Protein 6Q3M (pdb70)

Structure (mmCIF, N/CA/C/O backbone):
data_6Q3M
#
_entry.id   6Q3M
#
_cell.length_a   70.731
_cell.length_b   87.681
_cell.length_c   129.257
_cell.angle_alpha   90.00
_cell.angle_beta   93.57
_cell.angle_gamma   90.00
#
_symmetry.space_group_name_H-M   'P 1 21 1'
#
loop_
_entity.id
_entity.type
_entity.pdbx_description
1 polymer 'Chromodomain-helicase-DNA-binding protein 4'
2 non-polymer 'ZINC ION'
3 non-polymer 'TRIETHYLENE GLYCOL'
4 non-polymer 1,2-ETHANEDIOL
5 non-polymer DI(HYDROXYETHYL)ETHER
6 water water
#
loop_
_atom_site.group_PDB
_atom_site.id
_atom_site.type_symbol
_atom_site.label_atom_id
_atom_site.label_alt_id
_atom_site.label_comp_id
_atom_site.label_asym_id
_atom_site.label_entity_id
_atom_site.label_seq_id
_atom_site.pdbx_PDB_ins_code
_atom_site.Cartn_x
_atom_site.Cartn_y
_atom_site.Cartn_z
_atom_site.occupancy
_atom_site.B_iso_or_equiv
_atom_site.auth_seq_id
_atom_site.auth_comp_id
_atom_site.auth_asym_id
_atom_site.auth_atom_id
_atom_site.pdbx_PDB_model_num
ATOM 1 N N . ASP A 1 5 ? -1.708 22.823 25.174 1.00 125.31 446 ASP A N 1
ATOM 2 C CA . ASP A 1 5 ? -3.162 22.739 25.118 1.00 127.68 446 ASP A CA 1
ATOM 3 C C . ASP A 1 5 ? -3.776 22.891 26.504 1.00 128.51 446 ASP A C 1
ATOM 4 O O . ASP A 1 5 ? -3.961 24.009 26.987 1.00 129.98 446 ASP A O 1
ATOM 9 N N . HIS A 1 6 ? -4.099 21.769 27.146 1.00 94.32 447 HIS A N 1
ATOM 10 C CA . HIS A 1 6 ? -4.675 21.791 28.486 1.00 91.53 447 HIS A CA 1
ATOM 11 C C . HIS A 1 6 ? -3.719 21.168 29.492 1.00 90.72 447 HIS A C 1
ATOM 12 O O . HIS A 1 6 ? -3.495 19.953 29.499 1.00 92.04 447 HIS A O 1
ATOM 25 N N . HIS A 1 7 ? -3.158 22.032 30.325 1.00 59.59 448 HIS A N 1
ATOM 26 C CA . HIS A 1 7 ? -2.441 21.686 31.534 1.00 58.25 448 HIS A CA 1
ATOM 27 C C . HIS A 1 7 ? -2.991 22.555 32.648 1.00 58.47 448 HIS A C 1
ATOM 28 O O . HIS A 1 7 ? -3.529 23.636 32.397 1.00 59.61 448 HIS A O 1
ATOM 42 N N . MET A 1 8 ? -2.866 22.076 33.878 1.00 56.07 449 MET A N 1
ATOM 43 C CA . MET A 1 8 ? -3.083 22.948 35.017 1.00 56.20 449 MET A CA 1
ATOM 44 C C . MET A 1 8 ? -2.335 24.250 34.781 1.00 56.82 449 MET A C 1
ATOM 45 O O . MET A 1 8 ? -1.161 24.246 34.405 1.00 56.44 449 MET A O 1
ATOM 59 N N . GLU A 1 9 ? -3.026 25.366 34.973 1.00 61.84 450 GLU A N 1
ATOM 60 C CA . GLU A 1 9 ? -2.419 26.682 34.844 1.00 62.56 450 GLU A CA 1
ATOM 61 C C . GLU A 1 9 ? -1.979 27.210 36.199 1.00 62.16 450 GLU A C 1
ATOM 62 O O . GLU A 1 9 ? -2.010 28.421 36.445 1.00 63.02 450 GLU A O 1
ATOM 74 N N . PHE A 1 10 ? -1.565 26.306 37.086 1.00 55.15 451 PHE A N 1
ATOM 75 C CA . PHE A 1 10 ? -1.498 26.586 38.513 1.00 54.81 451 PHE A CA 1
ATOM 76 C C . PHE A 1 10 ? -0.818 25.376 39.140 1.00 53.36 451 PHE A C 1
ATOM 77 O O . PHE A 1 10 ? -1.004 24.252 38.667 1.00 52.77 451 PHE A O 1
ATOM 94 N N . CYS A 1 11 ? 0.020 25.605 40.145 1.00 52.69 452 CYS A N 1
ATOM 95 C CA . CYS A 1 11 ? 0.929 24.561 40.604 1.00 51.37 452 CYS A CA 1
ATOM 96 C C . CYS A 1 11 ? 0.191 23.510 41.422 1.00 50.67 452 CYS A C 1
ATOM 97 O O . CYS A 1 11 ? -0.619 23.840 42.291 1.00 51.04 452 CYS A O 1
ATOM 104 N N . ARG A 1 12 ? 0.482 22.236 41.145 1.00 60.15 453 ARG A N 1
ATOM 105 C CA . ARG A 1 12 ? -0.169 21.141 41.855 1.00 60.75 453 ARG A CA 1
ATOM 106 C C . ARG A 1 12 ? 0.267 21.046 43.315 1.00 59.72 453 ARG A C 1
ATOM 107 O O . ARG A 1 12 ? -0.360 20.313 44.086 1.00 60.80 453 ARG A O 1
ATOM 128 N N . VAL A 1 13 ? 1.306 21.772 43.713 1.00 48.36 454 VAL A N 1
ATOM 129 C CA . VAL A 1 13 ? 1.802 21.756 45.086 1.00 47.89 454 VAL A CA 1
ATOM 130 C C . VAL A 1 13 ? 1.245 22.918 45.900 1.00 48.86 454 VAL A C 1
ATOM 131 O O . VAL A 1 13 ? 0.667 22.712 46.967 1.00 52.29 454 VAL A O 1
ATOM 144 N N . CYS A 1 14 ? 1.406 24.152 45.412 1.00 52.12 455 CYS A N 1
ATOM 145 C CA . CYS A 1 14 ? 1.031 25.345 46.163 1.00 55.35 455 CYS A CA 1
ATOM 146 C C . CYS A 1 14 ? -0.203 26.046 45.614 1.00 58.42 455 CYS A C 1
ATOM 147 O O . CYS A 1 14 ? -0.718 26.960 46.270 1.00 59.61 455 CYS A O 1
ATOM 154 N N . LYS A 1 15 ? -0.686 25.650 44.438 1.00 60.55 456 LYS A N 1
ATOM 155 C CA . LYS A 1 15 ? -1.907 26.175 43.834 1.00 60.09 456 LYS A CA 1
ATOM 156 C C . LYS A 1 15 ? -1.778 27.634 43.404 1.00 59.15 456 LYS A C 1
ATOM 157 O O . LYS A 1 15 ? -2.788 28.342 43.310 1.00 63.27 456 LYS A O 1
ATOM 176 N N . ASP A 1 16 ? -0.563 28.108 43.145 1.00 61.45 457 ASP A N 1
ATOM 177 C CA . ASP A 1 16 ? -0.347 29.411 42.535 1.00 62.23 457 ASP A CA 1
ATOM 178 C C . ASP A 1 16 ? 0.104 29.230 41.090 1.00 62.95 457 ASP A C 1
ATOM 179 O O . ASP A 1 16 ? 0.528 28.148 40.675 1.00 64.08 457 ASP A O 1
ATOM 188 N N . GLY A 1 17 ? 0.014 30.316 40.329 1.00 56.49 458 GLY A N 1
ATOM 189 C CA . GLY A 1 17 ? 0.313 30.306 38.917 1.00 56.75 458 GLY A CA 1
ATOM 190 C C . GLY A 1 17 ? 1.690 30.859 38.609 1.00 57.33 458 GLY A C 1
ATOM 191 O O . GLY A 1 17 ? 2.559 30.972 39.480 1.00 56.45 458 GLY A O 1
ATOM 195 N N . GLY A 1 18 ? 1.888 31.206 37.341 1.00 76.11 459 GLY A N 1
ATOM 196 C CA . GLY A 1 18 ? 3.137 31.782 36.892 1.00 76.06 459 GLY A CA 1
ATOM 197 C C . GLY A 1 18 ? 3.941 30.832 36.030 1.00 78.06 459 GLY A C 1
ATOM 198 O O . GLY A 1 18 ? 3.378 30.067 35.240 1.00 78.49 459 GLY A O 1
ATOM 202 N N . GLU A 1 19 ? 5.264 30.876 36.173 1.00 84.28 460 GLU A N 1
ATOM 203 C CA . GLU A 1 19 ? 6.152 30.035 35.379 1.00 78.91 460 GLU A CA 1
ATOM 204 C C . GLU A 1 19 ? 6.005 2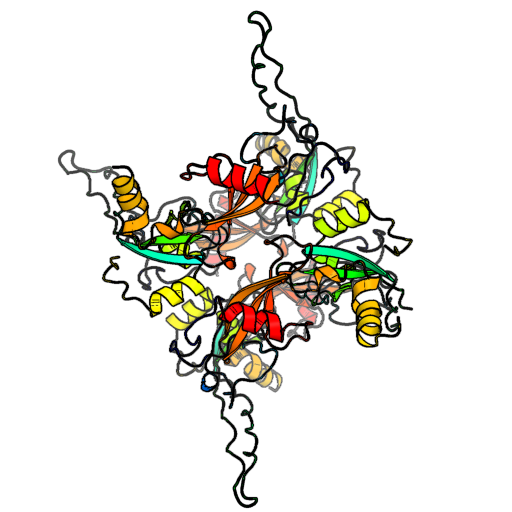8.592 35.843 1.00 78.01 460 GLU A C 1
ATOM 205 O O . GLU A 1 19 ? 6.411 28.249 36.958 1.00 78.85 460 GLU A O 1
ATOM 217 N N . LEU A 1 20 ? 5.432 27.744 34.991 1.00 54.20 461 LEU A N 1
ATOM 218 C CA . LEU A 1 20 ? 5.101 26.375 35.355 1.00 53.08 461 LEU A CA 1
ATOM 219 C C . LEU A 1 20 ? 5.816 25.380 34.453 1.00 52.50 461 LEU A C 1
ATOM 220 O O . LEU A 1 20 ? 5.906 25.575 33.237 1.00 53.19 461 LEU A O 1
ATOM 236 N N . LEU A 1 21 ? 6.318 24.313 35.067 1.00 51.28 462 LEU A N 1
ATOM 237 C CA . LEU A 1 21 ? 6.878 23.177 34.346 1.00 50.62 462 LEU A CA 1
ATOM 238 C C . LEU A 1 21 ? 5.775 22.148 34.127 1.00 50.35 462 LEU A C 1
ATOM 239 O O . LEU A 1 21 ? 5.170 21.663 35.090 1.00 49.76 462 LEU A O 1
ATOM 255 N N . CYS A 1 22 ? 5.516 21.820 32.865 1.00 51.13 463 CYS A N 1
ATOM 256 C CA . CYS A 1 22 ? 4.353 21.035 32.476 1.00 51.23 463 CYS A CA 1
ATOM 257 C C . CYS A 1 22 ? 4.780 19.641 32.045 1.00 50.43 463 CYS A C 1
ATOM 258 O O . CYS A 1 22 ? 5.719 19.487 31.258 1.00 50.45 463 CYS A O 1
ATOM 266 N N . CYS A 1 23 ? 4.079 18.634 32.557 1.00 51.98 464 CYS A N 1
ATOM 267 C CA . CYS A 1 23 ? 4.432 17.253 32.281 1.00 51.30 464 CYS A CA 1
ATOM 268 C C . CYS A 1 23 ? 4.158 16.913 30.823 1.00 51.80 464 CYS A C 1
ATOM 269 O O . CYS A 1 23 ? 3.282 17.496 30.179 1.00 53.30 464 CYS A O 1
ATOM 276 N N . ASP A 1 24 ? 4.922 15.960 30.300 1.00 55.22 465 ASP A N 1
ATOM 277 C CA . ASP A 1 24 ? 4.752 15.510 28.925 1.00 58.16 465 ASP A CA 1
ATOM 278 C C . ASP A 1 24 ? 3.759 14.364 28.784 1.00 55.81 465 ASP A C 1
ATOM 279 O O . ASP A 1 24 ? 3.415 14.007 27.653 1.00 56.69 465 ASP A O 1
ATOM 288 N N . THR A 1 25 ? 3.293 13.777 29.893 1.00 60.00 466 THR A N 1
ATOM 289 C CA . THR A 1 25 ? 2.365 12.653 29.825 1.00 60.11 466 THR A CA 1
ATOM 290 C C . THR A 1 25 ? 1.197 12.771 30.798 1.00 54.29 466 THR A C 1
ATOM 291 O O . THR A 1 25 ? 0.505 11.772 31.029 1.00 57.38 466 THR A O 1
ATOM 302 N N . CYS A 1 26 ? 0.947 13.943 31.371 1.00 46.75 467 CYS A N 1
ATOM 303 C CA . CYS A 1 26 ? -0.295 14.175 32.099 1.00 48.51 467 CYS A CA 1
ATOM 304 C C . CYS A 1 26 ? -0.504 15.678 32.230 1.00 46.57 467 CYS A C 1
ATOM 305 O O . CYS A 1 26 ? 0.404 16.469 31.940 1.00 50.90 467 CYS A O 1
ATOM 312 N N . PRO A 1 27 ? -1.698 16.108 32.657 1.00 42.10 468 PRO A N 1
ATOM 313 C CA . PRO A 1 27 ? -1.989 17.548 32.761 1.00 41.94 468 PRO A CA 1
ATOM 314 C C . PRO A 1 27 ? -1.265 18.275 33.886 1.00 41.03 468 PRO A C 1
ATOM 315 O O . PRO A 1 27 ? -1.451 19.488 34.025 1.00 41.00 468 PRO A O 1
ATOM 326 N N . SER A 1 28 ? -0.447 17.601 34.687 1.00 53.71 469 SER A N 1
ATOM 327 C CA . SER A 1 28 ? 0.080 18.213 35.899 1.00 50.10 469 SER A CA 1
ATOM 328 C C . SER A 1 28 ? 1.067 19.330 35.577 1.00 57.16 469 SER A C 1
ATOM 329 O O . SER A 1 28 ? 1.763 19.308 34.557 1.00 59.21 469 SER A O 1
ATOM 337 N N . SER A 1 29 ? 1.116 20.315 36.474 1.00 47.44 470 SER A N 1
ATOM 338 C CA . SER A 1 29 ? 2.025 21.444 36.364 1.00 46.63 470 SER A CA 1
ATOM 339 C C . SER A 1 29 ? 2.609 21.725 37.740 1.00 49.20 470 SER A C 1
ATOM 340 O O . SER A 1 29 ? 1.946 21.524 38.762 1.00 45.79 470 SER A O 1
ATOM 348 N N . TYR A 1 30 ? 3.860 22.191 37.755 1.00 47.86 471 TYR A N 1
ATOM 349 C CA . TYR A 1 30 ? 4.603 22.412 38.987 1.00 41.40 471 TYR A CA 1
ATOM 350 C C . TYR A 1 30 ? 5.478 23.649 38.847 1.00 42.18 471 TYR A C 1
ATOM 351 O O . TYR A 1 30 ? 5.908 23.996 37.744 1.00 45.80 471 TYR A O 1
ATOM 369 N N . HIS A 1 31 ? 5.760 24.299 39.977 1.00 42.99 472 HIS A N 1
ATOM 370 C CA . HIS A 1 31 ? 6.880 25.226 40.045 1.00 45.58 472 HIS A CA 1
ATOM 371 C C . HIS A 1 31 ? 8.162 24.423 40.217 1.00 46.16 472 HIS A C 1
ATOM 372 O O . HIS A 1 31 ? 8.174 23.394 40.900 1.00 43.94 472 HIS A O 1
ATOM 386 N N . ILE A 1 32 ? 9.245 24.894 39.596 1.00 44.46 473 ILE A N 1
ATOM 387 C CA . ILE A 1 32 ? 10.525 24.219 39.776 1.00 44.90 473 ILE A CA 1
ATOM 388 C C . ILE A 1 32 ? 10.938 24.243 41.241 1.00 44.09 473 ILE A C 1
ATOM 389 O O . ILE A 1 32 ? 11.559 23.292 41.729 1.00 43.77 473 ILE A O 1
ATOM 405 N N . HIS A 1 33 ? 10.591 25.306 41.972 1.00 56.28 474 HIS A N 1
ATOM 406 C CA . HIS A 1 33 ? 10.927 25.370 43.390 1.00 56.14 474 HIS A CA 1
ATOM 407 C C . HIS A 1 33 ? 9.981 24.568 44.281 1.00 54.46 474 HIS A C 1
ATOM 408 O O . HIS A 1 33 ? 10.280 24.403 45.467 1.00 57.37 474 HIS A O 1
ATOM 422 N N . CYS A 1 34 ? 8.866 24.055 43.756 1.00 48.20 475 CYS A N 1
ATOM 423 C CA . CYS A 1 34 ? 7.956 23.234 44.550 1.00 43.44 475 CYS A CA 1
ATOM 424 C C . CYS A 1 34 ? 8.199 21.738 44.400 1.00 46.32 475 CYS A C 1
ATOM 425 O O . CYS A 1 34 ? 7.613 20.952 45.155 1.00 44.68 475 CYS A O 1
ATOM 432 N N . LEU A 1 35 ? 9.030 21.326 43.448 1.00 42.66 476 LEU A N 1
ATOM 433 C CA . LEU A 1 35 ? 9.385 19.923 43.331 1.00 41.23 476 LEU A CA 1
ATOM 434 C C . LEU A 1 35 ? 10.245 19.504 44.520 1.00 39.64 476 LEU A C 1
ATOM 435 O O . LEU A 1 35 ? 10.802 20.337 45.240 1.00 39.25 476 LEU A O 1
ATOM 451 N N . ASN A 1 36 ? 10.339 18.193 44.733 1.00 37.76 477 ASN A N 1
ATOM 452 C CA . ASN A 1 36 ? 11.122 17.634 45.835 1.00 37.54 477 ASN A CA 1
ATOM 453 C C . ASN A 1 36 ? 12.073 16.583 45.275 1.00 38.30 477 ASN A C 1
ATOM 454 O O . ASN A 1 36 ? 11.659 15.435 45.032 1.00 40.25 477 ASN A O 1
ATOM 465 N N . PRO A 1 37 ? 13.357 16.920 45.073 1.00 39.32 478 PRO A N 1
ATOM 466 C CA . PRO A 1 37 ? 13.987 18.213 45.371 1.00 39.87 478 PRO A CA 1
ATOM 467 C C . PRO A 1 37 ? 13.702 19.296 44.325 1.00 40.56 478 PRO A C 1
ATOM 468 O O . PRO A 1 37 ? 13.363 18.975 43.185 1.00 40.97 478 PRO A O 1
ATOM 479 N N . PRO A 1 38 ? 13.846 20.564 44.713 1.00 44.35 479 PRO A N 1
ATOM 480 C CA . PRO A 1 38 ? 13.643 21.657 43.755 1.00 45.08 479 PRO A CA 1
ATOM 481 C C . PRO A 1 38 ? 14.576 21.543 42.557 1.00 46.51 479 PRO A C 1
ATOM 482 O O . PRO A 1 38 ? 15.634 20.912 42.614 1.00 46.17 479 PRO A O 1
ATOM 493 N N . LEU A 1 39 ? 14.161 22.174 41.443 1.00 43.94 480 LEU A N 1
ATOM 494 C CA . LEU A 1 39 ? 15.029 22.285 40.281 1.00 45.75 480 LEU A CA 1
ATOM 495 C C . LEU A 1 39 ? 15.491 23.727 40.090 1.00 46.95 480 LEU A C 1
ATOM 496 O O . LEU A 1 39 ? 14.712 24.661 40.305 1.00 46.46 480 LEU A O 1
ATOM 512 N N . PRO A 1 40 ? 16.748 23.938 39.680 1.00 55.20 481 PRO A N 1
ATOM 513 C CA . PRO A 1 40 ? 17.245 25.311 39.503 1.00 55.23 481 PRO A CA 1
ATOM 514 C C . PRO A 1 40 ? 16.736 25.994 38.249 1.00 57.52 481 PRO A C 1
ATOM 515 O O . PRO A 1 40 ? 16.809 27.227 38.163 1.00 56.73 481 PRO A O 1
ATOM 526 N N . GLU A 1 41 ? 16.221 25.239 37.286 1.00 71.24 482 GLU A N 1
ATOM 527 C CA . GLU A 1 41 ? 15.790 25.784 36.008 1.00 70.07 482 GLU A CA 1
ATOM 528 C C . GLU A 1 41 ? 14.917 24.744 35.326 1.00 67.98 482 GLU A C 1
ATOM 529 O O . GLU A 1 41 ? 15.000 23.548 35.621 1.00 63.37 482 GLU A O 1
ATOM 541 N N . ILE A 1 42 ? 14.061 25.215 34.428 1.00 71.07 483 ILE A N 1
ATOM 542 C CA . ILE A 1 42 ? 13.231 24.310 33.643 1.00 73.24 483 ILE A CA 1
ATOM 543 C C . ILE A 1 42 ? 14.160 23.446 32.801 1.00 73.12 483 ILE A C 1
ATOM 544 O O . ILE A 1 42 ? 14.958 23.981 32.017 1.00 72.67 483 ILE A O 1
ATOM 560 N N . PRO A 1 43 ? 14.107 22.119 32.931 1.00 69.13 484 PRO A N 1
ATOM 561 C CA . PRO A 1 43 ? 14.957 21.277 32.085 1.00 66.91 484 PRO A CA 1
ATOM 562 C C . PRO A 1 43 ? 14.521 21.372 30.635 1.00 75.86 484 PRO A C 1
ATOM 563 O O . PRO A 1 43 ? 13.534 22.045 30.323 1.00 78.18 484 PRO A O 1
ATOM 574 N N . ASN A 1 44 ? 15.245 20.710 29.744 1.00 97.58 485 ASN A N 1
ATOM 575 C CA . ASN A 1 44 ? 14.917 20.720 28.330 1.00 97.05 485 ASN A CA 1
ATOM 576 C C . ASN A 1 44 ? 14.687 19.294 27.851 1.00 100.83 485 ASN A C 1
ATOM 577 O O . ASN A 1 44 ? 15.179 18.329 28.442 1.00 102.49 485 ASN A O 1
ATOM 588 N N . GLY A 1 45 ? 13.915 19.173 26.775 1.00 80.72 486 GLY A N 1
ATOM 589 C CA . GLY A 1 45 ? 13.496 17.872 26.299 1.00 78.98 486 GLY A CA 1
ATOM 590 C C . GLY A 1 45 ? 12.325 17.328 27.094 1.00 76.01 486 GLY A C 1
ATOM 591 O O . GLY A 1 45 ? 11.409 18.071 27.464 1.00 69.83 486 GLY A O 1
ATOM 595 N N . GLU A 1 46 ? 12.349 16.027 27.369 1.00 81.37 487 GLU A N 1
ATOM 596 C CA . GLU A 1 46 ? 11.255 15.380 28.076 1.00 75.88 487 GLU A CA 1
ATOM 597 C C . GLU A 1 46 ? 11.381 15.602 29.577 1.00 70.67 487 GLU A C 1
ATOM 598 O O . GLU A 1 46 ? 12.476 15.534 30.139 1.00 69.10 487 GLU A O 1
ATOM 610 N N . TRP A 1 47 ? 10.248 15.869 30.223 1.00 55.54 488 TRP A N 1
ATOM 611 C CA . TRP A 1 47 ? 10.167 15.893 31.677 1.00 53.03 488 TRP A CA 1
ATOM 612 C C . TRP A 1 47 ? 8.929 15.124 32.109 1.00 51.62 488 TRP A C 1
ATOM 613 O O . TRP A 1 47 ? 7.839 15.333 31.564 1.00 49.25 488 TRP A O 1
ATOM 634 N N . LEU A 1 48 ? 9.099 14.242 33.088 1.00 59.69 489 LEU A N 1
ATOM 635 C CA . LEU A 1 48 ? 8.011 13.445 33.634 1.00 55.96 489 LEU A CA 1
ATOM 636 C C . LEU A 1 48 ? 7.808 13.848 35.087 1.00 49.73 489 LEU A C 1
ATOM 637 O O . LEU A 1 48 ? 8.770 13.888 35.861 1.00 50.26 489 LEU A O 1
ATOM 653 N N . CYS A 1 49 ? 6.571 14.161 35.458 1.00 42.68 490 CYS A N 1
ATOM 654 C CA . CYS A 1 49 ? 6.315 14.714 36.779 1.00 41.15 490 CYS A CA 1
ATOM 655 C C . CYS A 1 49 ? 6.383 13.609 37.827 1.00 40.26 490 CYS A C 1
ATOM 656 O O . CYS A 1 49 ? 6.361 12.420 37.503 1.00 40.68 490 CYS A O 1
ATOM 663 N N . PRO A 1 50 ? 6.467 13.976 39.110 1.00 40.30 491 PRO A N 1
ATOM 664 C CA . PRO A 1 50 ? 6.566 12.950 40.165 1.00 40.42 491 PRO A CA 1
ATOM 665 C C . PRO A 1 50 ? 5.433 11.947 40.147 1.00 40.51 491 PRO A C 1
ATOM 666 O O . PRO A 1 50 ? 5.599 10.833 40.655 1.00 45.22 491 PRO A O 1
ATOM 677 N N . ARG A 1 51 ? 4.287 12.302 39.574 1.00 51.49 492 ARG A N 1
ATOM 678 C CA . ARG A 1 51 ? 3.147 11.397 39.554 1.00 47.97 492 ARG A CA 1
ATOM 679 C C . ARG A 1 51 ? 3.283 10.345 38.465 1.00 46.68 492 ARG A C 1
ATOM 680 O O . ARG A 1 51 ? 2.893 9.189 38.664 1.00 46.31 492 ARG A O 1
ATOM 701 N N . CYS A 1 52 ? 3.837 10.722 37.311 1.00 43.71 493 CYS A N 1
ATOM 702 C CA . CYS A 1 52 ? 4.027 9.763 36.230 1.00 42.80 493 CYS A CA 1
ATOM 703 C C . CYS A 1 52 ? 5.196 8.823 36.510 1.00 46.15 493 CYS A C 1
ATOM 704 O O . CYS A 1 52 ? 5.211 7.694 36.008 1.00 51.17 493 CYS A O 1
ATOM 711 N N . THR A 1 53 ? 6.174 9.259 37.303 1.00 47.49 494 THR A N 1
ATOM 712 C CA . THR A 1 53 ? 7.288 8.410 37.706 1.00 49.20 494 THR A CA 1
ATOM 713 C C . THR A 1 53 ? 7.031 7.681 39.022 1.00 48.54 494 THR A C 1
ATOM 714 O O . THR A 1 53 ? 7.943 7.031 39.542 1.00 54.43 494 THR A O 1
ATOM 725 N N . CYS A 1 54 ? 5.827 7.769 39.567 1.00 47.71 495 CYS A N 1
ATOM 726 C CA . CYS A 1 54 ? 5.553 7.186 40.877 1.00 46.00 495 CYS A CA 1
ATOM 727 C C . CYS A 1 54 ? 5.526 5.664 40.781 1.00 45.73 495 CYS A C 1
ATOM 728 O O . CYS A 1 54 ? 4.814 5.114 39.931 1.00 49.79 495 CYS A O 1
ATOM 736 N N . PRO A 1 55 ? 6.280 4.951 41.618 1.00 52.10 496 PRO A N 1
ATOM 737 C CA . PRO A 1 55 ? 6.206 3.485 41.603 1.00 48.43 496 PRO A CA 1
ATOM 738 C C . PRO A 1 55 ? 4.810 2.988 41.949 1.00 46.17 496 PRO A C 1
ATOM 739 O O . PRO A 1 55 ? 4.040 3.652 42.645 1.00 43.18 496 PRO A O 1
ATOM 744 N N . ALA A 1 56 ? 4.499 1.789 41.466 1.00 48.02 497 ALA A N 1
ATOM 745 C CA . ALA A 1 56 ? 3.203 1.166 41.685 1.00 48.71 497 ALA A CA 1
ATOM 746 C C . ALA A 1 56 ? 3.180 0.403 43.006 1.00 50.80 497 ALA A C 1
ATOM 747 O O . ALA A 1 56 ? 4.189 -0.157 43.445 1.00 50.33 497 ALA A O 1
ATOM 754 N N . LEU A 1 57 ? 2.005 0.389 43.633 1.00 52.82 498 LEU A N 1
ATOM 755 C CA . LEU A 1 57 ? 1.793 -0.407 44.832 1.00 50.43 498 LEU A CA 1
ATOM 756 C C . LEU A 1 57 ? 1.911 -1.889 44.495 1.00 54.54 498 LEU A C 1
ATOM 757 O O . LEU A 1 57 ? 1.619 -2.314 43.375 1.00 61.82 498 LEU A O 1
ATOM 773 N N . LYS A 1 58 ? 2.334 -2.687 45.475 1.00 54.71 499 LYS A N 1
ATOM 774 C CA . LYS A 1 58 ? 2.423 -4.123 45.235 1.00 53.96 499 LYS A CA 1
ATOM 775 C C . LYS A 1 58 ? 1.090 -4.829 45.427 1.00 55.69 499 LYS A C 1
ATOM 776 O O . LYS A 1 58 ? 1.011 -6.042 45.200 1.00 62.61 499 LYS A O 1
ATOM 795 N N . GLY A 1 59 ? 0.054 -4.113 45.842 1.00 41.42 500 GLY A N 1
ATOM 796 C CA . GLY A 1 59 ? -1.258 -4.712 45.962 1.00 41.93 500 GLY A CA 1
ATOM 797 C C . GLY A 1 59 ? -2.271 -3.682 46.402 1.00 40.92 500 GLY A C 1
ATOM 798 O O . GLY A 1 59 ? -1.999 -2.481 46.410 1.00 39.89 500 GLY A O 1
ATOM 802 N N . LYS A 1 60 ? -3.459 -4.166 46.747 1.00 46.34 501 LYS A N 1
ATOM 803 C CA . LYS A 1 60 ? -4.494 -3.295 47.285 1.00 45.61 501 LYS A CA 1
ATOM 804 C C . LYS A 1 60 ? -4.255 -3.053 48.769 1.00 43.62 501 LYS A C 1
ATOM 805 O O . LYS A 1 60 ? -3.962 -3.982 49.526 1.00 48.37 501 LYS A O 1
ATOM 824 N N . VAL A 1 61 ? -4.373 -1.797 49.176 1.00 41.84 502 VAL A N 1
ATOM 825 C CA . VAL A 1 61 ? -4.162 -1.417 50.566 1.00 44.96 502 VAL A CA 1
ATOM 826 C C . VAL A 1 61 ? -5.435 -1.704 51.351 1.00 46.20 502 VAL A C 1
ATOM 827 O O . VAL A 1 61 ? -6.532 -1.282 50.966 1.00 48.37 502 VAL A O 1
ATOM 840 N N . GLN A 1 62 ? -5.288 -2.422 52.460 1.00 42.26 503 GLN A N 1
ATOM 841 C CA . GLN A 1 62 ? -6.393 -2.719 53.362 1.00 41.48 503 GLN A CA 1
ATOM 842 C C . GLN A 1 62 ? -6.479 -1.744 54.527 1.00 41.47 503 GLN A C 1
ATOM 843 O O . GLN A 1 62 ? -7.574 -1.289 54.871 1.00 40.98 503 GLN A O 1
ATOM 857 N N . LYS A 1 63 ? -5.345 -1.402 55.134 1.00 46.88 504 LYS A N 1
ATOM 858 C CA . LYS A 1 63 ? -5.339 -0.586 56.336 1.00 46.61 504 LYS A CA 1
ATOM 859 C C . LYS A 1 63 ? -4.017 0.156 56.447 1.00 44.91 504 LYS A C 1
ATOM 860 O O . LYS A 1 63 ? -2.948 -0.415 56.213 1.00 39.91 504 LYS A O 1
ATOM 879 N N . ILE A 1 64 ? -4.105 1.428 56.815 1.00 38.39 505 ILE A N 1
ATOM 880 C CA . ILE A 1 64 ? -2.934 2.229 57.153 1.00 36.73 505 ILE A CA 1
ATOM 881 C C . ILE A 1 64 ? -2.683 2.060 58.648 1.00 37.22 505 ILE A C 1
ATOM 882 O O . ILE A 1 64 ? -3.537 2.401 59.474 1.00 41.95 505 ILE A O 1
ATOM 898 N N . LEU A 1 65 ? -1.511 1.540 59.002 1.00 30.26 506 LEU A N 1
ATOM 899 C CA . LEU A 1 65 ? -1.216 1.199 60.389 1.00 30.17 506 LEU A CA 1
ATOM 900 C C . LEU A 1 65 ? -0.608 2.373 61.144 1.00 32.36 506 LEU A C 1
ATOM 901 O O . LEU A 1 65 ? -1.099 2.756 62.209 1.00 34.09 506 LEU A O 1
ATOM 917 N N . ILE A 1 66 ? 0.470 2.936 60.609 1.00 43.57 507 ILE A N 1
ATOM 918 C CA . ILE A 1 66 ? 1.238 3.984 61.266 1.00 39.73 507 ILE A CA 1
ATOM 919 C C . ILE A 1 66 ? 1.894 4.799 60.161 1.00 40.75 507 ILE A C 1
ATOM 920 O O . ILE A 1 66 ? 1.886 4.410 58.993 1.00 38.08 507 ILE A O 1
ATOM 936 N N . TRP A 1 67 ? 2.467 5.941 60.521 1.00 38.13 508 TRP A N 1
ATOM 937 C CA . TRP A 1 67 ? 3.236 6.714 59.561 1.00 35.56 508 TRP A CA 1
ATOM 938 C C . TRP A 1 67 ? 4.419 7.344 60.272 1.00 36.45 508 TRP A C 1
ATOM 939 O O . TRP A 1 67 ? 4.423 7.499 61.495 1.00 37.98 508 TRP A O 1
ATOM 960 N N . LYS A 1 68 ? 5.440 7.676 59.488 1.00 35.57 509 LYS A N 1
ATOM 961 C CA . LYS A 1 68 ? 6.591 8.407 59.994 1.00 33.66 509 LYS A CA 1
ATOM 962 C C . LYS A 1 68 ? 7.110 9.320 58.898 1.00 32.56 509 LYS A C 1
ATOM 963 O O . LYS A 1 68 ? 6.804 9.141 57.718 1.00 32.54 509 LYS A O 1
ATOM 982 N N . TRP A 1 69 ? 7.888 10.313 59.304 1.00 31.21 510 TRP A N 1
ATOM 983 C CA . TRP A 1 69 ? 8.591 11.157 58.352 1.00 31.67 510 TRP A CA 1
ATOM 984 C C . TRP A 1 69 ? 9.785 10.403 57.793 1.00 31.32 510 TRP A C 1
ATOM 985 O O . TRP A 1 69 ? 10.611 9.888 58.551 1.00 31.09 510 TRP A O 1
ATOM 1006 N N . GLY A 1 70 ? 9.876 10.344 56.466 1.00 43.35 511 GLY A N 1
ATOM 1007 C CA . GLY A 1 70 ? 11.028 9.773 55.809 1.00 37.15 511 GLY A CA 1
ATOM 1008 C C . GLY A 1 70 ? 12.138 10.792 55.630 1.00 39.49 511 GLY A C 1
ATOM 1009 O O . GLY A 1 70 ? 12.010 11.966 55.967 1.00 48.62 511 GLY A O 1
ATOM 1013 N N . GLN A 1 71 ? 13.247 10.321 55.084 1.00 33.96 512 GLN A N 1
ATOM 1014 C CA . GLN A 1 71 ? 14.409 11.174 54.884 1.00 36.78 512 GLN A CA 1
ATOM 1015 C C . GLN A 1 71 ? 14.226 12.038 53.637 1.00 40.92 512 GLN A C 1
ATOM 1016 O O . GLN A 1 71 ? 13.651 11.582 52.645 1.00 37.39 512 GLN A O 1
ATOM 1030 N N . PRO A 1 72 ? 14.708 13.286 53.653 1.00 40.78 513 PRO A N 1
ATOM 1031 C CA . PRO A 1 72 ? 14.648 14.091 52.434 1.00 38.75 513 PRO A CA 1
ATOM 1032 C C . PRO A 1 72 ? 15.550 13.538 51.381 1.00 43.68 513 PRO A C 1
ATOM 1033 O O . PRO A 1 72 ? 16.599 12.914 51.676 1.00 48.16 513 PRO A O 1
ATOM 1044 N N . PRO A 1 73 ? 15.231 13.714 50.095 1.00 41.12 514 PRO A N 1
ATOM 1045 C CA . PRO A 1 73 ? 16.082 13.202 49.024 1.00 40.58 514 PRO A CA 1
ATOM 1046 C C . PRO A 1 73 ? 17.385 13.981 48.934 1.00 40.61 514 PRO A C 1
ATOM 1047 O O . PRO A 1 73 ? 17.579 15.016 49.576 1.00 44.20 514 PRO A O 1
ATOM 1058 N N . SER A 1 74 ? 18.291 13.462 48.115 1.00 42.80 515 SER A N 1
ATOM 1059 C CA . SER A 1 74 ? 19.542 14.165 47.876 1.00 45.97 515 SER A CA 1
ATOM 1060 C C . SER A 1 74 ? 19.249 15.523 47.241 1.00 46.67 515 SER A C 1
ATOM 1061 O O . SER A 1 74 ? 18.387 15.623 46.357 1.00 45.08 515 SER A O 1
ATOM 1069 N N . PRO A 1 75 ? 19.934 16.587 47.657 1.00 48.55 516 PRO A N 1
ATOM 1070 C CA . PRO A 1 75 ? 19.662 17.898 47.063 1.00 47.29 516 PRO A CA 1
ATOM 1071 C C . PRO A 1 75 ? 19.964 17.901 45.572 1.00 49.00 516 PRO A C 1
ATOM 1072 O O . PRO A 1 75 ? 20.725 17.078 45.058 1.00 51.61 516 PRO A O 1
ATOM 1083 N N . THR A 1 76 ? 19.359 18.857 44.876 1.00 43.09 517 THR A N 1
ATOM 1084 C CA . THR A 1 76 ? 19.631 19.050 43.460 1.00 48.06 517 THR A CA 1
ATOM 1085 C C . THR A 1 76 ? 20.855 19.944 43.301 1.00 46.47 517 THR A C 1
ATOM 1086 O O . THR A 1 76 ? 20.830 21.094 43.764 1.00 50.62 517 THR A O 1
ATOM 1097 N N . PRO A 1 77 ? 21.936 19.477 42.679 1.00 49.66 518 PRO A N 1
ATOM 1098 C CA . PRO A 1 77 ? 23.110 20.341 42.519 1.00 55.66 518 PRO A CA 1
ATOM 1099 C C . PRO A 1 77 ? 22.878 21.416 41.469 1.00 52.47 518 PRO A C 1
ATOM 1100 O O . PRO A 1 77 ? 22.167 21.214 40.482 1.00 48.43 518 PRO A O 1
ATOM 1111 N N . VAL A 1 78 ? 23.497 22.567 41.696 1.00 47.99 519 VAL A N 1
ATOM 1112 C CA . VAL A 1 78 ? 23.344 23.748 40.851 1.00 49.97 519 VAL A CA 1
ATOM 1113 C C . VAL A 1 78 ? 24.663 23.982 40.121 1.00 52.33 519 VAL A C 1
ATOM 1114 O O . VAL A 1 78 ? 25.698 24.172 40.774 1.00 52.96 519 VAL A O 1
ATOM 1127 N N . PRO A 1 79 ? 24.683 23.975 38.786 1.00 62.24 520 PRO A N 1
ATOM 1128 C CA . PRO A 1 79 ? 25.921 24.302 38.073 1.00 59.66 520 PRO A CA 1
ATOM 1129 C C . PRO A 1 79 ? 26.472 25.658 38.485 1.00 65.20 520 PRO A C 1
ATOM 1130 O O . PRO A 1 79 ? 25.726 26.591 38.791 1.00 63.99 520 PRO A O 1
ATOM 1141 N N . ARG A 1 80 ? 27.796 25.756 38.493 1.00 62.14 521 ARG A N 1
ATOM 1142 C CA . ARG A 1 80 ? 28.440 27.047 38.665 1.00 60.99 521 ARG A CA 1
ATOM 1143 C C . ARG A 1 80 ? 28.072 27.953 37.494 1.00 62.76 521 ARG A C 1
ATOM 1144 O O . ARG A 1 80 ? 28.135 27.513 36.337 1.00 63.66 521 ARG A O 1
ATOM 1165 N N . PRO A 1 81 ? 27.682 29.203 37.734 1.00 73.64 522 PRO A N 1
ATOM 1166 C CA . PRO A 1 81 ? 27.396 30.106 36.613 1.00 74.62 522 PRO A CA 1
ATOM 1167 C C . PRO A 1 81 ? 28.638 30.315 35.767 1.00 78.93 522 PRO A C 1
ATOM 1168 O O . PRO A 1 81 ? 29.759 30.369 36.295 1.00 78.72 522 PRO A O 1
ATOM 1179 N N . PRO A 1 82 ? 28.479 30.448 34.448 1.00 97.52 523 PRO A N 1
ATOM 1180 C CA . PRO A 1 82 ? 29.636 30.301 33.549 1.00 95.65 523 PRO A CA 1
ATOM 1181 C C . PRO A 1 82 ? 30.681 31.389 33.705 1.00 97.57 523 PRO A C 1
ATOM 1182 O O . PRO A 1 82 ? 31.830 31.183 33.294 1.00 98.12 523 PRO A O 1
ATOM 1193 N N . ASP A 1 83 ? 30.324 32.533 34.284 1.00 109.64 524 ASP A N 1
ATOM 1194 C CA . ASP A 1 83 ? 31.231 33.663 34.442 1.00 111.47 524 ASP A CA 1
ATOM 1195 C C . ASP A 1 83 ? 31.728 33.804 35.877 1.00 110.13 524 ASP A C 1
ATOM 1196 O O . ASP A 1 83 ? 31.955 34.921 36.352 1.00 112.41 524 ASP A O 1
ATOM 1205 N N . ALA A 1 84 ? 31.904 32.686 36.573 1.00 79.37 525 ALA A N 1
ATOM 1206 C CA . ALA A 1 84 ? 32.177 32.715 38.000 1.00 74.54 525 ALA A CA 1
ATOM 1207 C C . ALA A 1 84 ? 33.661 32.911 38.278 1.00 71.96 525 ALA A C 1
ATOM 1208 O O . ALA A 1 84 ? 34.524 32.542 37.477 1.00 75.19 525 ALA A O 1
ATOM 1215 N N . ASP A 1 85 ? 33.946 33.501 39.429 1.00 77.33 526 ASP A N 1
ATOM 1216 C CA . ASP A 1 85 ? 35.309 33.643 39.921 1.00 81.52 526 ASP A CA 1
ATOM 1217 C C . ASP A 1 85 ? 35.777 32.310 40.497 1.00 77.31 526 ASP A C 1
ATOM 1218 O O . ASP A 1 85 ? 35.043 31.693 41.276 1.00 78.04 526 ASP A O 1
ATOM 1227 N N . PRO A 1 86 ? 36.968 31.822 40.130 1.00 60.19 527 PRO A N 1
ATOM 1228 C CA . PRO A 1 86 ? 37.450 30.569 40.735 1.00 58.14 527 PRO A CA 1
ATOM 1229 C C . PRO A 1 86 ? 37.335 30.519 42.252 1.00 57.60 527 PRO A C 1
ATOM 1230 O O . PRO A 1 86 ? 37.063 29.443 42.803 1.00 55.71 527 PRO A O 1
ATOM 1241 N N . ASN A 1 87 ? 37.519 31.642 42.948 1.00 65.80 528 ASN A N 1
ATOM 1242 C CA . ASN A 1 87 ? 37.411 31.641 44.403 1.00 64.21 528 ASN A CA 1
ATOM 1243 C C . ASN A 1 87 ? 35.972 31.644 44.906 1.00 61.70 528 ASN A C 1
ATOM 1244 O O . ASN A 1 87 ? 35.754 31.391 46.095 1.00 65.68 528 ASN A O 1
ATOM 1255 N N . THR A 1 88 ? 34.997 31.920 44.055 1.00 59.51 529 THR A N 1
ATOM 1256 C CA . THR A 1 88 ? 33.606 31.859 44.485 1.00 58.19 529 THR A CA 1
ATOM 1257 C C . THR A 1 88 ? 33.215 30.411 44.762 1.00 57.35 529 THR A C 1
ATOM 1258 O O . THR A 1 88 ? 33.489 29.533 43.934 1.00 58.45 529 THR A O 1
ATOM 1269 N N . PRO A 1 89 ? 32.599 30.112 45.907 1.00 64.12 530 PRO A N 1
ATOM 1270 C CA . PRO A 1 89 ? 32.083 28.755 46.114 1.00 62.88 530 PRO A CA 1
ATOM 1271 C C . PRO A 1 89 ? 30.968 28.439 45.129 1.00 63.59 530 PRO A C 1
ATOM 1272 O O . PRO A 1 89 ? 30.221 29.320 44.698 1.00 67.12 530 PRO A O 1
ATOM 1283 N N . SER A 1 90 ? 30.860 27.162 44.775 1.00 63.91 531 SER A N 1
ATOM 1284 C CA . SER A 1 90 ? 29.746 26.724 43.953 1.00 65.04 531 SER A CA 1
ATOM 1285 C C . SER A 1 90 ? 28.429 26.998 44.680 1.00 62.66 531 SER A C 1
ATOM 1286 O O . SER A 1 90 ? 28.368 26.942 45.913 1.00 60.49 531 SER A O 1
ATOM 1294 N N . PRO A 1 91 ? 27.360 27.303 43.946 1.00 53.08 532 PRO A N 1
ATOM 1295 C CA . PRO A 1 91 ? 26.071 27.546 44.603 1.00 50.45 532 PRO A CA 1
ATOM 1296 C C . PRO A 1 91 ? 25.639 26.380 45.483 1.00 48.51 532 PRO A C 1
ATOM 1297 O O . PRO A 1 91 ? 25.753 25.210 45.110 1.00 47.45 532 PRO A O 1
ATOM 1308 N N . LYS A 1 92 ? 25.147 26.727 46.666 1.00 59.04 533 LYS A N 1
ATOM 1309 C CA . LYS A 1 92 ? 24.558 25.768 47.587 1.00 59.03 533 LYS A CA 1
ATOM 1310 C C . LYS A 1 92 ? 23.581 24.848 46.850 1.00 60.82 533 LYS A C 1
ATOM 1311 O O . LYS A 1 92 ? 22.750 25.336 46.071 1.00 59.28 533 LYS A O 1
ATOM 1330 N N . PRO A 1 93 ? 23.641 23.532 47.063 1.00 44.53 534 PRO A N 1
ATOM 1331 C CA . PRO A 1 93 ? 22.692 22.641 46.384 1.00 44.57 534 PRO A CA 1
ATOM 1332 C C . PRO A 1 93 ? 21.283 22.783 46.945 1.00 43.95 534 PRO A C 1
ATOM 1333 O O . PRO A 1 93 ? 21.083 23.075 48.127 1.00 43.58 534 PRO A O 1
ATOM 1344 N N . LEU A 1 94 ? 20.298 22.563 46.076 1.00 44.34 535 LEU A N 1
ATOM 1345 C CA . LEU A 1 94 ? 18.914 22.919 46.380 1.00 44.64 535 LEU A CA 1
ATOM 1346 C C . LEU A 1 94 ? 18.292 21.859 47.283 1.00 43.04 535 LEU A C 1
ATOM 1347 O O . LEU A 1 94 ? 18.121 20.705 46.877 1.00 42.18 535 LEU A O 1
ATOM 1363 N N . GLU A 1 95 ? 17.926 22.263 48.494 1.00 46.46 536 GLU A N 1
ATOM 1364 C CA . GLU A 1 95 ? 17.580 21.319 49.545 1.00 48.68 536 GLU A CA 1
ATOM 1365 C C . GLU A 1 95 ? 16.167 20.777 49.351 1.00 51.22 536 GLU A C 1
ATOM 1366 O O . GLU A 1 95 ? 15.231 21.529 49.060 1.00 48.61 536 GLU A O 1
ATOM 1378 N N . GLY A 1 96 ? 16.021 19.462 49.525 1.00 46.44 537 GLY A N 1
ATOM 1379 C CA . GLY A 1 96 ? 14.724 18.820 49.545 1.00 47.51 537 GLY A CA 1
ATOM 1380 C C . GLY A 1 96 ? 14.120 18.819 50.938 1.00 47.02 537 GLY A C 1
ATOM 1381 O O . GLY A 1 96 ? 14.625 19.446 51.871 1.00 52.04 537 GLY A O 1
ATOM 1385 N N . ARG A 1 97 ? 13.024 18.085 51.077 1.00 40.74 538 ARG A N 1
ATOM 1386 C CA . ARG A 1 97 ? 12.279 18.040 52.326 1.00 42.73 538 ARG A CA 1
ATOM 1387 C C . ARG A 1 97 ? 11.741 16.641 52.579 1.00 41.43 538 ARG A C 1
ATOM 1388 O O . ARG A 1 97 ? 11.658 15.822 51.657 1.00 38.84 538 ARG A O 1
ATOM 1409 N N . PRO A 1 98 ? 11.392 16.327 53.829 1.00 39.17 539 PRO A N 1
ATOM 1410 C CA . PRO A 1 98 ? 10.845 14.999 54.129 1.00 37.18 539 PRO A CA 1
ATOM 1411 C C . PRO A 1 98 ? 9.456 14.799 53.544 1.00 38.05 539 PRO A C 1
ATOM 1412 O O . PRO A 1 98 ? 8.670 15.740 53.398 1.00 37.85 539 PRO A O 1
ATOM 1423 N N . GLU A 1 99 ? 9.155 13.543 53.224 1.00 49.45 540 GLU A N 1
ATOM 1424 C CA . GLU A 1 99 ? 7.826 13.121 52.807 1.00 47.04 540 GLU A CA 1
ATOM 1425 C C . GLU A 1 99 ? 7.312 12.085 53.798 1.00 48.52 540 GLU A C 1
ATOM 1426 O O . GLU A 1 99 ? 8.094 11.326 54.382 1.00 43.48 540 GLU A O 1
ATOM 1438 N N . ARG A 1 100 ? 5.994 12.060 53.994 1.00 33.11 541 ARG A N 1
ATOM 1439 C CA . ARG A 1 100 ? 5.414 11.095 54.918 1.00 32.31 541 ARG A CA 1
ATOM 1440 C C . ARG A 1 100 ? 5.533 9.681 54.368 1.00 31.66 541 ARG A C 1
ATOM 1441 O O . ARG A 1 100 ? 5.363 9.444 53.168 1.00 31.94 541 ARG A O 1
ATOM 1462 N N . GLN A 1 101 ? 5.823 8.740 55.263 1.00 37.31 542 GLN A N 1
ATOM 1463 C CA . GLN A 1 101 ? 5.913 7.327 54.934 1.00 36.62 542 GLN A CA 1
ATOM 1464 C C . GLN A 1 101 ? 4.835 6.588 55.713 1.00 39.65 542 GLN A C 1
ATOM 1465 O O . GLN A 1 101 ? 4.596 6.885 56.889 1.00 33.57 542 GLN A O 1
ATOM 1479 N N . PHE A 1 102 ? 4.184 5.628 55.063 1.00 35.19 543 PHE A N 1
ATOM 1480 C CA . PHE A 1 102 ? 3.051 4.932 55.657 1.00 33.26 543 PHE A CA 1
ATOM 1481 C C . PHE A 1 102 ? 3.291 3.432 55.647 1.00 31.11 543 PHE A C 1
ATOM 1482 O O . PHE A 1 102 ? 3.632 2.858 54.610 1.00 36.43 543 PHE A O 1
ATOM 1499 N N . PHE A 1 103 ? 3.111 2.811 56.807 1.00 32.88 544 PHE A N 1
ATOM 1500 C CA . PHE A 1 103 ? 3.223 1.368 56.959 1.00 34.90 544 PHE A CA 1
ATOM 1501 C C . PHE A 1 103 ? 1.824 0.780 56.805 1.00 38.85 544 PHE A C 1
ATOM 1502 O O . PHE A 1 103 ? 0.905 1.160 57.542 1.00 39.30 544 PHE A O 1
ATOM 1519 N N . VAL A 1 104 ? 1.650 -0.123 55.840 1.00 33.29 545 VAL A N 1
ATOM 1520 C CA . VAL A 1 104 ? 0.315 -0.545 55.439 1.00 32.00 545 VAL A CA 1
ATOM 1521 C C . VAL A 1 104 ? 0.155 -2.053 55.546 1.00 38.01 545 VAL A C 1
ATOM 1522 O O . VAL A 1 104 ? 1.117 -2.822 55.451 1.00 31.75 545 VAL A O 1
ATOM 1535 N N . LYS A 1 105 ? -1.094 -2.458 55.758 1.00 39.14 546 LYS A N 1
ATOM 1536 C CA . LYS A 1 105 ? -1.531 -3.845 55.705 1.00 31.76 546 LYS A CA 1
ATOM 1537 C C . LYS A 1 105 ? -2.183 -4.097 54.353 1.00 33.71 546 LYS A C 1
ATOM 1538 O O . LYS A 1 105 ? -3.058 -3.336 53.929 1.00 38.82 546 LYS A O 1
ATOM 1557 N N . TRP A 1 106 ? -1.754 -5.154 53.674 1.00 36.28 547 TRP A N 1
ATOM 1558 C CA . TRP A 1 106 ? -2.177 -5.405 52.304 1.00 32.31 547 TRP A CA 1
ATOM 1559 C C . TRP A 1 106 ? -3.364 -6.358 52.284 1.00 34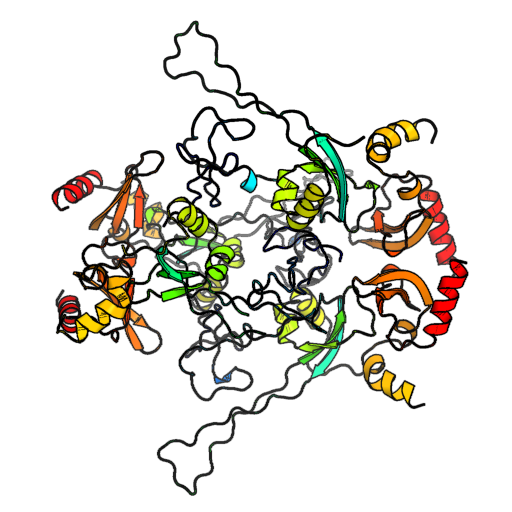.06 547 TRP A C 1
ATOM 1560 O O . TRP A 1 106 ? -3.427 -7.310 53.068 1.00 32.89 547 TRP A O 1
ATOM 1581 N N . GLN A 1 107 ? -4.300 -6.097 51.378 1.00 50.29 548 GLN A N 1
ATOM 1582 C CA . GLN A 1 107 ? -5.460 -6.962 51.224 1.00 49.19 548 GLN A CA 1
ATOM 1583 C C . GLN A 1 107 ? -5.023 -8.332 50.718 1.00 48.99 548 GLN A C 1
ATOM 1584 O O . GLN A 1 107 ? -4.274 -8.439 49.742 1.00 54.50 548 GLN A O 1
ATOM 1598 N N . GLY A 1 108 ? -5.482 -9.380 51.396 1.00 32.47 549 GLY A N 1
ATOM 1599 C CA . GLY A 1 108 ? -5.112 -10.737 51.055 1.00 33.17 549 GLY A CA 1
ATOM 1600 C C . GLY A 1 108 ? -3.727 -11.168 51.482 1.00 33.21 549 GLY A C 1
ATOM 1601 O O . GLY A 1 108 ? -3.304 -12.269 51.110 1.00 34.60 549 GLY A O 1
ATOM 1605 N N . MET A 1 109 ? -3.004 -10.348 52.243 1.00 39.92 550 MET A N 1
ATOM 1606 C CA . MET A 1 109 ? -1.666 -10.692 52.706 1.00 47.34 550 MET A CA 1
ATOM 1607 C C . MET A 1 109 ? -1.620 -10.522 54.216 1.00 47.47 550 MET A C 1
ATOM 1608 O O . MET A 1 109 ? -2.279 -9.642 54.775 1.00 51.31 550 MET A O 1
ATOM 1622 N N . SER A 1 110 ? -0.834 -11.371 54.872 1.00 44.87 551 SER A N 1
ATOM 1623 C CA . SER A 1 110 ? -0.739 -11.329 56.321 1.00 40.57 551 SER A CA 1
ATOM 1624 C C . SER A 1 110 ? 0.143 -10.167 56.765 1.00 42.90 551 SER A C 1
ATOM 1625 O O . SER A 1 110 ? 0.834 -9.527 55.968 1.00 46.57 551 SER A O 1
ATOM 1633 N N . TYR A 1 111 ? 0.118 -9.905 58.072 1.00 33.50 552 TYR A N 1
ATOM 1634 C CA . TYR A 1 111 ? 0.954 -8.869 58.662 1.00 32.60 552 TYR A CA 1
ATOM 1635 C C . TYR A 1 111 ? 2.443 -9.135 58.484 1.00 37.77 552 TYR A C 1
ATOM 1636 O O . TYR A 1 111 ? 3.254 -8.268 58.829 1.00 38.08 552 TYR A O 1
ATOM 1654 N N . TRP A 1 112 ? 2.822 -10.298 57.951 1.00 35.28 553 TRP A N 1
ATOM 1655 C CA . TRP A 1 112 ? 4.214 -10.528 57.588 1.00 36.09 553 TRP A CA 1
ATOM 1656 C C . TRP A 1 112 ? 4.632 -9.685 56.391 1.00 42.13 553 TRP A C 1
ATOM 1657 O O . TRP A 1 112 ? 5.819 -9.375 56.235 1.00 42.27 553 TRP A O 1
ATOM 1678 N N . HIS A 1 113 ? 3.678 -9.299 55.548 1.00 39.96 554 HIS A N 1
ATOM 1679 C CA . HIS A 1 113 ? 3.961 -8.589 54.311 1.00 32.72 554 HIS A CA 1
ATOM 1680 C C . HIS A 1 113 ? 3.718 -7.094 54.424 1.00 34.87 554 HIS A C 1
ATOM 1681 O O . HIS A 1 113 ? 3.700 -6.398 53.403 1.00 38.59 554 HIS A O 1
ATOM 1695 N N . CYS A 1 114 ? 3.534 -6.581 55.634 1.00 31.66 555 CYS A N 1
ATOM 1696 C CA . CYS A 1 114 ? 3.374 -5.148 55.802 1.00 31.94 555 CYS A CA 1
ATOM 1697 C C . CYS A 1 114 ? 4.628 -4.436 55.323 1.00 40.91 555 CYS A C 1
ATOM 1698 O O . CYS A 1 114 ? 5.753 -4.885 55.565 1.00 43.28 555 CYS A O 1
ATOM 1706 N N . SER A 1 115 ? 4.429 -3.316 54.639 1.00 37.01 556 SER A N 1
ATOM 1707 C CA . SER A 1 115 ? 5.528 -2.627 53.988 1.00 36.02 556 SER A CA 1
ATOM 1708 C C . SER A 1 115 ? 5.184 -1.152 53.890 1.00 35.49 556 SER A C 1
ATOM 1709 O O . SER A 1 115 ? 4.051 -0.732 54.141 1.00 30.98 556 SER A O 1
ATOM 1717 N N . TRP A 1 116 ? 6.188 -0.370 53.514 1.00 41.13 557 TRP A N 1
ATOM 1718 C CA . TRP A 1 116 ? 6.109 1.080 53.535 1.00 34.24 557 TRP A CA 1
ATOM 1719 C C . TRP A 1 116 ? 5.752 1.605 52.157 1.00 32.59 557 TRP A C 1
ATOM 1720 O O . TRP A 1 116 ? 6.179 1.053 51.139 1.00 33.30 557 TRP A O 1
ATOM 1741 N N . VAL A 1 117 ? 4.933 2.655 52.136 1.00 33.93 558 VAL A N 1
ATOM 1742 C CA . VAL A 1 117 ? 4.571 3.345 50.908 1.00 36.11 558 VAL A CA 1
ATOM 1743 C C . VAL A 1 117 ? 4.642 4.834 51.209 1.00 37.67 558 VAL A C 1
ATOM 1744 O O . VAL A 1 117 ? 4.567 5.260 52.362 1.00 38.24 558 VAL A O 1
ATOM 1757 N N . SER A 1 118 ? 4.813 5.620 50.158 1.00 31.71 559 SER A N 1
ATOM 1758 C CA . SER A 1 118 ? 4.932 7.061 50.296 1.00 32.14 559 SER A CA 1
ATOM 1759 C C . SER A 1 118 ? 3.551 7.713 50.336 1.00 32.53 559 SER A C 1
ATOM 1760 O O . SER A 1 118 ? 2.537 7.106 49.993 1.00 32.57 559 SER A O 1
ATOM 1768 N N . GLU A 1 119 ? 3.525 8.974 50.771 1.00 34.90 560 GLU A N 1
ATOM 1769 C CA . GLU A 1 119 ? 2.298 9.755 50.681 1.00 35.56 560 GLU A CA 1
ATOM 1770 C C . GLU A 1 119 ? 1.863 9.925 49.230 1.00 36.56 560 GLU A C 1
ATOM 1771 O O . GLU A 1 119 ? 0.669 9.834 48.916 1.00 37.92 560 GLU A O 1
ATOM 1783 N N . LEU A 1 120 ? 2.819 10.160 48.328 1.00 37.31 561 LEU A N 1
ATOM 1784 C CA . LEU A 1 120 ? 2.494 10.293 46.909 1.00 38.18 561 LEU A CA 1
ATOM 1785 C C . LEU A 1 120 ? 1.786 9.051 46.382 1.00 37.98 561 LEU A C 1
ATOM 1786 O O . LEU A 1 120 ? 0.888 9.150 45.540 1.00 42.21 561 LEU A O 1
ATOM 1802 N N . GLN A 1 121 ? 2.173 7.871 46.867 1.00 36.75 562 GLN A N 1
ATOM 1803 C CA . GLN A 1 121 ? 1.519 6.637 46.441 1.00 36.61 562 GLN A CA 1
ATOM 1804 C C . GLN A 1 121 ? 0.078 6.559 46.935 1.00 40.93 562 GLN A C 1
ATOM 1805 O O . GLN A 1 121 ? -0.839 6.290 46.148 1.00 38.18 562 GLN A O 1
ATOM 1819 N N . LEU A 1 122 ? -0.150 6.781 48.231 1.00 43.48 563 LEU A N 1
ATOM 1820 C CA . LEU A 1 122 ? -1.519 6.748 48.734 1.00 41.72 563 LEU A CA 1
ATOM 1821 C C . LEU A 1 122 ? -2.371 7.817 48.063 1.00 40.39 563 LEU A C 1
ATOM 1822 O O . LEU A 1 122 ? -3.530 7.568 47.711 1.00 38.71 563 LEU A O 1
ATOM 1838 N N . GLU A 1 123 ? -1.810 9.013 47.873 1.00 53.78 564 GLU A N 1
ATOM 1839 C CA . GLU A 1 123 ? -2.536 10.084 47.197 1.00 49.67 564 GLU A CA 1
ATOM 1840 C C . GLU A 1 123 ? -2.992 9.657 45.803 1.00 57.24 564 GLU A C 1
ATOM 1841 O O . GLU A 1 123 ? -4.105 9.990 45.375 1.00 61.48 564 GLU A O 1
ATOM 1853 N N . LEU A 1 124 ? -2.148 8.924 45.079 1.00 50.59 565 LEU A N 1
ATOM 1854 C CA . LEU A 1 124 ? -2.495 8.479 43.732 1.00 48.88 565 LEU A CA 1
ATOM 1855 C C . LEU A 1 124 ? -3.440 7.286 43.724 1.00 46.33 565 LEU A C 1
ATOM 1856 O O . LEU A 1 124 ? -4.400 7.263 42.947 1.00 53.79 565 LEU A O 1
ATOM 1872 N N . HIS A 1 125 ? -3.186 6.283 44.561 1.00 44.40 566 HIS A N 1
ATOM 1873 C CA . HIS A 1 125 ? -3.802 4.980 44.377 1.00 43.03 566 HIS A CA 1
ATOM 1874 C C . HIS A 1 125 ? -4.790 4.610 45.468 1.00 46.78 566 HIS A C 1
ATOM 1875 O O . HIS A 1 125 ? -5.583 3.688 45.264 1.00 54.44 566 HIS A O 1
ATOM 1889 N N . CYS A 1 126 ? -4.776 5.304 46.604 1.00 48.81 567 CYS A N 1
ATOM 1890 C CA . CYS A 1 126 ? -5.680 4.997 47.710 1.00 43.13 567 CYS A CA 1
ATOM 1891 C C . CYS A 1 126 ? -6.202 6.295 48.320 1.00 40.04 567 CYS A C 1
ATOM 1892 O O . CYS A 1 126 ? -6.217 6.479 49.538 1.00 40.30 567 CYS A O 1
ATOM 1900 N N . GLN A 1 127 ? -6.618 7.229 47.469 1.00 38.65 568 GLN A N 1
ATOM 1901 C CA . GLN A 1 127 ? -6.929 8.573 47.947 1.00 39.63 568 GLN A CA 1
ATOM 1902 C C . GLN A 1 127 ? -8.132 8.607 48.882 1.00 41.00 568 GLN A C 1
ATOM 1903 O O . GLN A 1 127 ? -8.154 9.408 49.822 1.00 41.53 568 GLN A O 1
ATOM 1917 N N . VAL A 1 128 ? -9.145 7.773 48.649 1.00 40.46 569 VAL A N 1
ATOM 1918 C CA . VAL A 1 128 ? -10.288 7.761 49.558 1.00 40.96 569 VAL A CA 1
ATOM 1919 C C . VAL A 1 128 ? -9.846 7.302 50.942 1.00 40.13 569 VAL A C 1
ATOM 1920 O O . VAL A 1 128 ? -10.088 7.980 51.949 1.00 37.54 569 VAL A O 1
ATOM 1933 N N . MET A 1 129 ? -9.184 6.143 51.012 1.00 40.47 570 MET A N 1
ATOM 1934 C CA . MET A 1 129 ? -8.671 5.661 52.290 1.00 36.02 570 MET A CA 1
ATOM 1935 C C . MET A 1 129 ? -7.744 6.675 52.938 1.00 37.61 570 MET A C 1
ATOM 1936 O O . MET A 1 129 ? -7.753 6.847 54.164 1.00 35.83 570 MET A O 1
ATOM 1950 N N . PHE A 1 130 ? -6.910 7.332 52.136 1.00 36.61 571 PHE A N 1
ATOM 1951 C CA . PHE A 1 130 ? -5.881 8.196 52.698 1.00 39.59 571 PHE A CA 1
ATOM 1952 C C . PHE A 1 130 ? -6.482 9.480 53.237 1.00 42.95 571 PHE A C 1
ATOM 1953 O O . PHE A 1 130 ? -6.074 9.971 54.296 1.00 44.56 571 PHE A O 1
ATOM 1970 N N . ARG A 1 131 ? -7.462 10.024 52.525 1.00 46.09 572 ARG A N 1
ATOM 1971 C CA . ARG A 1 131 ? -8.138 11.232 52.968 1.00 45.12 572 ARG A CA 1
ATOM 1972 C C . ARG A 1 131 ? -8.971 10.953 54.221 1.00 46.17 572 ARG A C 1
ATOM 1973 O O . ARG A 1 131 ? -9.118 11.833 55.075 1.00 44.59 572 ARG A O 1
ATOM 1994 N N . ASN A 1 132 ? -9.495 9.727 54.358 1.00 36.46 573 ASN A N 1
ATOM 1995 C CA . ASN A 1 132 ? -10.126 9.310 55.606 1.00 35.81 573 ASN A CA 1
ATOM 1996 C C . ASN A 1 132 ? -9.117 9.240 56.743 1.00 37.84 573 ASN A C 1
ATOM 1997 O O . ASN A 1 132 ? -9.420 9.628 57.879 1.00 38.43 573 ASN A O 1
ATOM 2008 N N . TYR A 1 133 ? -7.927 8.705 56.469 1.00 32.89 574 TYR A N 1
ATOM 2009 C CA . TYR A 1 133 ? -6.914 8.579 57.512 1.00 32.27 574 TYR A CA 1
ATOM 2010 C C . TYR A 1 133 ? -6.468 9.950 58.005 1.00 32.99 574 TYR A C 1
ATOM 2011 O O . TYR A 1 133 ? -6.337 10.169 59.213 1.00 32.93 574 TYR A O 1
ATOM 2029 N N . GLN A 1 134 ? -6.227 10.884 57.079 1.00 36.62 575 GLN A N 1
ATOM 2030 C CA . GLN A 1 134 ? -5.837 12.236 57.458 1.00 38.27 575 GLN A CA 1
ATOM 2031 C C . GLN A 1 134 ? -6.850 12.864 58.400 1.00 40.20 575 GLN A C 1
ATOM 2032 O O . GLN A 1 134 ? -6.482 13.556 59.354 1.00 45.40 575 GLN A O 1
ATOM 2046 N N . ARG A 1 135 ? -8.131 12.631 58.141 1.00 43.43 576 ARG A N 1
ATOM 2047 C CA . ARG A 1 135 ? -9.189 13.245 58.929 1.00 42.59 576 ARG A CA 1
ATOM 2048 C C . ARG A 1 135 ? -9.188 12.764 60.380 1.00 41.24 576 ARG A C 1
ATOM 2049 O O . ARG A 1 135 ? -9.605 13.505 61.275 1.00 41.59 576 ARG A O 1
ATOM 2070 N N . LYS A 1 136 ? -8.714 11.546 60.637 1.00 44.59 577 LYS A N 1
ATOM 2071 C CA . LYS A 1 136 ? -8.757 10.943 61.964 1.00 41.77 577 LYS A CA 1
ATOM 2072 C C . LYS A 1 136 ? -7.422 10.985 62.702 1.00 44.82 577 LYS A C 1
ATOM 2073 O O . LYS A 1 136 ? -7.300 10.363 63.763 1.00 44.05 577 LYS A O 1
ATOM 2092 N N . ASN A 1 137 ? -6.422 11.695 62.179 1.00 35.63 578 ASN A N 1
ATOM 2093 C CA . ASN A 1 137 ? -5.060 11.567 62.684 1.00 36.71 578 ASN A CA 1
ATOM 2094 C C . ASN A 1 137 ? -4.343 12.905 62.594 1.00 37.98 578 ASN A C 1
ATOM 2095 O O . ASN A 1 137 ? -4.492 13.632 61.608 1.00 37.42 578 ASN A O 1
ATOM 2106 N N . ASP A 1 138 ? -3.565 13.224 63.628 1.00 41.64 579 ASP A N 1
ATOM 2107 C CA . ASP A 1 138 ? -2.703 14.403 63.601 1.00 46.76 579 ASP A CA 1
ATOM 2108 C C . ASP A 1 138 ? -1.530 14.129 62.670 1.00 46.95 579 ASP A C 1
ATOM 2109 O O . ASP A 1 138 ? -0.675 13.292 62.969 1.00 50.05 579 ASP A O 1
ATOM 2118 N N . MET A 1 139 ? -1.490 14.825 61.537 1.00 41.25 580 MET A N 1
ATOM 2119 C CA . MET A 1 139 ? -0.522 14.534 60.494 1.00 40.52 580 MET A CA 1
ATOM 2120 C C . MET A 1 139 ? 0.752 15.357 60.607 1.00 43.09 580 MET A C 1
ATOM 2121 O O . MET A 1 139 ? 1.567 15.331 59.681 1.00 43.49 580 MET A O 1
ATOM 2135 N N . ASP A 1 140 ? 0.946 16.081 61.707 1.00 61.52 581 ASP A N 1
ATOM 2136 C CA . ASP A 1 140 ? 2.181 16.832 61.882 1.00 65.46 581 ASP A CA 1
ATOM 2137 C C . ASP A 1 140 ? 3.241 16.083 62.679 1.00 66.82 581 ASP A C 1
ATOM 2138 O O . ASP A 1 140 ? 4.432 16.242 62.390 1.00 64.36 581 ASP A O 1
ATOM 2147 N N . GLU A 1 141 ? 2.857 15.276 63.667 1.00 68.22 582 GLU A N 1
ATOM 2148 C CA . GLU A 1 141 ? 3.835 14.549 64.473 1.00 68.97 582 GLU A CA 1
ATOM 2149 C C . GLU A 1 141 ? 3.412 13.087 64.527 1.00 68.18 582 GLU A C 1
ATOM 2150 O O . GLU A 1 141 ? 2.283 12.790 64.973 1.00 70.87 582 GLU A O 1
ATOM 2162 N N . PRO A 1 142 ? 4.254 12.147 64.096 1.00 48.87 583 PRO A N 1
ATOM 2163 C CA . PRO A 1 142 ? 3.825 10.756 64.026 1.00 47.53 583 PRO A CA 1
ATOM 2164 C C . PRO A 1 142 ? 3.470 10.227 65.416 1.00 48.49 583 PRO A C 1
ATOM 2165 O O . PRO A 1 142 ? 4.066 10.650 66.417 1.00 51.14 583 PRO A O 1
ATOM 2176 N N . PRO A 1 143 ? 2.517 9.304 65.494 1.00 73.31 584 PRO A N 1
ATOM 2177 C CA . PRO A 1 143 ? 2.238 8.671 66.787 1.00 72.74 584 PRO A CA 1
ATOM 2178 C C . PRO A 1 143 ? 3.345 7.702 67.168 1.00 76.52 584 PRO A C 1
ATOM 2179 O O . PRO A 1 143 ? 4.040 7.153 66.310 1.00 75.55 584 PRO A O 1
ATOM 2190 N N . SER A 1 144 ? 3.507 7.498 68.475 1.00 97.28 585 SER A N 1
ATOM 2191 C CA . SER A 1 144 ? 4.511 6.582 69.011 1.00 97.07 585 SER A CA 1
ATOM 2192 C C . SER A 1 144 ? 3.771 5.385 69.607 1.00 97.72 585 SER A C 1
ATOM 2193 O O . SER A 1 144 ? 3.489 5.334 70.806 1.00 98.92 585 SER A O 1
ATOM 2201 N N . GLY A 1 145 ? 3.450 4.416 68.752 1.00 82.47 586 GLY A N 1
ATOM 2202 C CA . GLY A 1 145 ? 2.811 3.191 69.196 1.00 80.88 586 GLY A CA 1
ATOM 2203 C C . GLY A 1 145 ? 2.652 2.173 68.085 1.00 80.27 586 GLY A C 1
ATOM 2204 O O . GLY A 1 145 ? 2.117 1.086 68.305 1.00 83.02 586 GLY A O 1
ATOM 2208 N N . ASP A 1 161 ? 16.893 -11.959 74.043 1.00 96.55 602 ASP A N 1
ATOM 2209 C CA . ASP A 1 161 ? 16.143 -12.612 72.976 1.00 93.19 602 ASP A CA 1
ATOM 2210 C C . ASP A 1 161 ? 16.348 -11.885 71.645 1.00 93.34 602 ASP A C 1
ATOM 2211 O O . ASP A 1 161 ? 15.662 -10.901 71.364 1.00 88.95 602 ASP A O 1
ATOM 2219 N N . PRO A 1 162 ? 17.287 -12.370 70.825 1.00 112.84 603 PRO A N 1
ATOM 2220 C CA . PRO A 1 162 ? 17.549 -11.679 69.547 1.00 111.66 603 PRO A CA 1
ATOM 2221 C C . PRO A 1 162 ? 16.317 -11.544 68.670 1.00 105.76 603 PRO A C 1
ATOM 2222 O O . PRO A 1 162 ? 16.042 -10.454 68.152 1.00 104.48 603 PRO A O 1
ATOM 2233 N N . LYS A 1 163 ? 15.556 -12.628 68.497 1.00 84.29 604 LYS A N 1
ATOM 2234 C CA . LYS A 1 163 ? 14.458 -12.626 67.533 1.00 83.56 604 LYS A CA 1
ATOM 2235 C C . LYS A 1 163 ? 13.356 -11.643 67.917 1.00 78.40 604 LYS A C 1
ATOM 2236 O O . LYS A 1 163 ? 12.738 -11.026 67.042 1.00 77.84 604 LYS A O 1
ATOM 2255 N N . PHE A 1 164 ? 13.089 -11.480 69.215 1.00 73.12 605 PHE A N 1
ATOM 2256 C CA . PHE A 1 164 ? 12.095 -10.495 69.631 1.00 71.66 605 PHE A CA 1
ATOM 2257 C C . PHE A 1 164 ? 12.509 -9.090 69.217 1.00 72.34 605 PHE A C 1
ATOM 2258 O O . PHE A 1 164 ? 11.679 -8.304 68.746 1.00 72.02 605 PHE A O 1
ATOM 2275 N N . ALA A 1 165 ? 13.789 -8.752 69.393 1.00 65.15 606 ALA A N 1
ATOM 2276 C CA . ALA A 1 165 ? 14.263 -7.425 69.018 1.00 64.24 606 ALA A CA 1
ATOM 2277 C C . ALA A 1 165 ? 14.128 -7.195 67.520 1.00 61.87 606 ALA A C 1
ATOM 2278 O O . ALA A 1 165 ? 13.872 -6.067 67.081 1.00 60.75 606 ALA A O 1
ATOM 2285 N N . GLU A 1 166 ? 14.297 -8.252 66.726 1.00 77.14 607 GLU A N 1
ATOM 2286 C CA . GLU A 1 166 ? 14.137 -8.142 65.281 1.00 75.00 607 GLU A CA 1
ATOM 2287 C C . GLU A 1 166 ? 12.669 -7.979 64.902 1.00 74.18 607 GLU A C 1
ATOM 2288 O O . GLU A 1 166 ? 12.341 -7.230 63.975 1.00 74.25 607 GLU A O 1
ATOM 2300 N N . MET A 1 167 ? 11.773 -8.665 65.616 1.00 55.72 608 MET A N 1
ATOM 2301 C CA . MET A 1 167 ? 10.344 -8.570 65.340 1.00 55.19 608 MET A CA 1
ATOM 2302 C C . MET A 1 167 ? 9.751 -7.281 65.900 1.00 51.77 608 MET A C 1
ATOM 2303 O O . MET A 1 167 ? 8.903 -6.655 65.256 1.00 50.09 608 MET A O 1
ATOM 2317 N N . GLU A 1 168 ? 10.174 -6.881 67.103 1.00 59.21 609 GLU A N 1
ATOM 2318 C CA . GLU A 1 168 ? 9.805 -5.570 67.630 1.00 58.71 609 GLU A CA 1
ATOM 2319 C C . GLU A 1 168 ? 10.268 -4.458 66.697 1.00 56.78 609 GLU A C 1
ATOM 2320 O O . GLU A 1 168 ? 9.520 -3.514 66.422 1.00 54.64 609 GLU A O 1
ATOM 2332 N N . GLU A 1 169 ? 11.501 -4.559 66.196 1.00 74.37 610 GLU A N 1
ATOM 2333 C CA . GLU A 1 169 ? 12.066 -3.489 65.381 1.00 75.38 610 GLU A CA 1
ATOM 2334 C C . GLU A 1 169 ? 11.346 -3.357 64.045 1.00 74.66 610 GLU A C 1
ATOM 2335 O O . GLU A 1 169 ? 11.178 -2.244 63.533 1.00 73.68 610 GLU A O 1
ATOM 2347 N N . ARG A 1 170 ? 10.924 -4.472 63.454 1.00 59.08 611 ARG A N 1
ATOM 2348 C CA . ARG A 1 170 ? 10.343 -4.433 62.120 1.00 57.13 611 ARG A CA 1
ATOM 2349 C C . ARG A 1 170 ? 8.820 -4.371 62.125 1.00 50.94 611 ARG A C 1
ATOM 2350 O O . ARG A 1 170 ? 8.239 -3.682 61.283 1.00 47.95 611 ARG A O 1
ATOM 2371 N N . PHE A 1 171 ? 8.152 -5.073 63.044 1.00 42.52 612 PHE A N 1
ATOM 2372 C CA . PHE A 1 171 ? 6.696 -5.189 62.999 1.00 40.89 612 PHE A CA 1
ATOM 2373 C C . PHE A 1 171 ? 6.006 -4.569 64.207 1.00 41.19 612 PHE A C 1
ATOM 2374 O O . PHE A 1 171 ? 5.149 -3.699 64.030 1.00 40.16 612 PHE A O 1
ATOM 2391 N N . TYR A 1 172 ? 6.352 -4.973 65.432 1.00 46.93 613 TYR A N 1
ATOM 2392 C CA . TYR A 1 172 ? 5.496 -4.677 66.579 1.00 48.42 613 TYR A CA 1
ATOM 2393 C C . TYR A 1 172 ? 5.439 -3.178 66.862 1.00 48.52 613 TYR A C 1
ATOM 2394 O O . TYR A 1 172 ? 4.357 -2.617 67.075 1.00 46.66 613 TYR A O 1
ATOM 2412 N N . ARG A 1 173 ? 6.599 -2.517 66.888 1.00 52.36 614 ARG A N 1
ATOM 2413 C CA . ARG A 1 173 ? 6.651 -1.091 67.183 1.00 52.92 614 ARG A CA 1
ATOM 2414 C C . ARG A 1 173 ? 5.707 -0.284 66.302 1.00 51.17 614 ARG A C 1
ATOM 2415 O O . ARG A 1 173 ? 5.305 0.820 66.686 1.00 53.81 614 ARG A O 1
ATOM 2436 N N . TYR A 1 174 ? 5.348 -0.803 65.127 1.00 45.47 615 TYR A N 1
ATOM 2437 C CA . TYR A 1 174 ? 4.501 -0.086 64.186 1.00 43.86 615 TYR A CA 1
ATOM 2438 C C . TYR A 1 174 ? 3.026 -0.436 64.338 1.00 43.12 615 TYR A C 1
ATOM 2439 O O . TYR A 1 174 ? 2.238 -0.179 63.422 1.00 41.06 615 TYR A O 1
ATOM 2457 N N . GLY A 1 175 ? 2.636 -1.005 65.475 1.00 46.74 616 GLY A N 1
ATOM 2458 C CA . GLY A 1 175 ? 1.236 -1.237 65.758 1.00 46.21 616 GLY A CA 1
ATOM 2459 C C . GLY A 1 175 ? 0.744 -2.591 65.295 1.00 46.02 616 GLY A C 1
ATOM 2460 O O . GLY A 1 175 ? -0.325 -2.691 64.688 1.00 48.04 616 GLY A O 1
ATOM 2464 N N . ILE A 1 176 ? 1.519 -3.638 65.565 1.00 50.99 617 ILE A N 1
ATOM 2465 C CA . ILE A 1 176 ? 1.167 -5.003 65.185 1.00 46.72 617 ILE A CA 1
ATOM 2466 C C . ILE A 1 176 ? 1.287 -5.876 66.423 1.00 43.63 617 ILE A C 1
ATOM 2467 O O . ILE A 1 176 ? 2.366 -5.960 67.022 1.00 46.66 617 ILE A O 1
ATOM 2483 N N . LYS A 1 177 ? 0.190 -6.519 66.810 1.00 45.80 618 LYS A N 1
ATOM 2484 C CA . LYS A 1 177 ? 0.260 -7.489 67.897 1.00 47.17 618 LYS A CA 1
ATOM 2485 C C . LYS A 1 177 ? 1.068 -8.696 67.436 1.00 48.68 618 LYS A C 1
ATOM 2486 O O . LYS A 1 177 ? 0.859 -9.180 66.317 1.00 46.26 618 LYS A O 1
ATOM 2505 N N . PRO A 1 178 ? 1.996 -9.205 68.252 1.00 41.02 619 PRO A N 1
ATOM 2506 C CA . PRO A 1 178 ? 2.704 -10.439 67.867 1.00 41.51 619 PRO A CA 1
ATOM 2507 C C . PRO A 1 178 ? 1.775 -11.575 67.475 1.00 40.44 619 PRO A C 1
ATOM 2508 O O . PRO A 1 178 ? 2.086 -12.330 66.546 1.00 40.09 619 PRO A O 1
ATOM 2519 N N . GLU A 1 179 ? 0.631 -11.711 68.152 1.00 52.72 620 GLU A N 1
ATOM 2520 C CA . GLU A 1 179 ? -0.273 -12.821 67.864 1.00 49.75 620 GLU A CA 1
ATOM 2521 C C . GLU A 1 179 ? -0.752 -12.808 66.419 1.00 44.24 620 GLU A C 1
ATOM 2522 O O . GLU A 1 179 ? -0.955 -13.873 65.827 1.00 43.64 620 GLU A O 1
ATOM 2534 N N . TRP A 1 180 ? -0.937 -11.625 65.832 1.00 36.50 621 TRP A N 1
ATOM 2535 C CA . TRP A 1 180 ? -1.382 -11.549 64.445 1.00 34.96 621 TRP A CA 1
ATOM 2536 C C . TRP A 1 180 ? -0.408 -12.205 63.477 1.00 35.23 621 TRP A C 1
ATOM 2537 O O . TRP A 1 180 ? -0.749 -12.381 62.302 1.00 34.12 621 TRP A O 1
ATOM 2558 N N . MET A 1 181 ? 0.796 -12.547 63.930 1.00 36.77 622 MET A N 1
ATOM 2559 C CA . MET A 1 181 ? 1.809 -13.163 63.085 1.00 37.31 622 MET A CA 1
ATOM 2560 C C . MET A 1 181 ? 2.121 -14.586 63.525 1.00 38.45 622 MET A C 1
ATOM 2561 O O . MET A 1 181 ? 3.069 -15.192 63.016 1.00 39.32 622 MET A O 1
ATOM 2575 N N . MET A 1 182 ? 1.341 -15.127 64.456 1.00 37.49 623 MET A N 1
ATOM 2576 C CA . MET A 1 182 ? 1.465 -16.501 64.911 1.00 37.88 623 MET A CA 1
ATOM 2577 C C . MET A 1 182 ? 0.358 -17.345 64.298 1.00 36.42 623 MET A C 1
ATOM 2578 O O . MET A 1 182 ? -0.762 -16.874 64.084 1.00 37.14 623 MET A O 1
ATOM 2592 N N . ILE A 1 183 ? 0.680 -18.597 64.007 1.00 38.64 624 ILE A N 1
ATOM 2593 C CA . ILE A 1 183 ? -0.296 -19.503 63.418 1.00 41.10 624 ILE A CA 1
ATOM 2594 C C . ILE A 1 183 ? -1.259 -19.976 64.493 1.00 35.68 624 ILE A C 1
ATOM 2595 O O . ILE A 1 183 ? -0.845 -20.385 65.586 1.00 37.07 624 ILE A O 1
ATOM 2611 N N . HIS A 1 184 ? -2.549 -19.915 64.180 1.00 34.63 625 HIS A N 1
ATOM 2612 C CA . HIS A 1 184 ? -3.587 -20.602 64.934 1.00 37.34 625 HIS A CA 1
ATOM 2613 C C . HIS A 1 184 ? -3.881 -21.974 64.336 1.00 39.08 625 HIS A C 1
ATOM 2614 O O . HIS A 1 184 ? -3.825 -22.991 65.034 1.00 35.83 625 HIS A O 1
ATOM 2628 N N . ARG A 1 185 ? -4.179 -22.006 63.040 1.00 36.69 626 ARG A N 1
ATOM 2629 C CA . ARG A 1 185 ? -4.528 -23.228 62.338 1.00 36.38 626 ARG A CA 1
ATOM 2630 C C . ARG A 1 185 ? -4.034 -23.118 60.903 1.00 34.73 626 ARG A C 1
ATOM 2631 O O . ARG A 1 185 ? -3.963 -22.021 60.343 1.00 32.25 626 ARG A O 1
ATOM 2652 N N . ILE A 1 186 ? -3.729 -24.262 60.301 1.00 33.44 627 ILE A N 1
ATOM 2653 C CA . ILE A 1 186 ? -3.540 -24.353 58.858 1.00 33.04 627 ILE A CA 1
ATOM 2654 C C . ILE A 1 186 ? -4.774 -25.016 58.262 1.00 32.72 627 ILE A C 1
ATOM 2655 O O . ILE A 1 186 ? -5.166 -26.112 58.679 1.00 33.42 627 ILE A O 1
ATOM 2671 N N . LEU A 1 187 ? -5.379 -24.355 57.277 1.00 37.39 628 LEU A N 1
ATOM 2672 C CA . LEU A 1 187 ? -6.714 -24.703 56.805 1.00 37.62 628 LEU A CA 1
ATOM 2673 C C . LEU A 1 187 ? -6.720 -25.507 55.514 1.00 37.17 628 LEU A C 1
ATOM 2674 O O . LEU A 1 187 ? -7.647 -26.291 55.292 1.00 35.08 628 LEU A O 1
ATOM 2690 N N . ASN A 1 188 ? -5.717 -25.332 54.661 1.00 46.02 629 ASN A N 1
ATOM 2691 C CA . ASN A 1 188 ? -5.704 -25.935 53.337 1.00 45.62 629 ASN A CA 1
ATOM 2692 C C . ASN A 1 188 ? -4.288 -25.806 52.796 1.00 48.93 629 ASN A C 1
ATOM 2693 O O . ASN A 1 188 ? -3.427 -25.166 53.407 1.00 42.03 629 ASN A O 1
ATOM 2704 N N . HIS A 1 189 ? -4.052 -26.418 51.636 1.00 49.05 630 HIS A N 1
ATOM 2705 C CA . HIS A 1 189 ? -2.767 -26.285 50.969 1.00 47.54 630 HIS A CA 1
ATOM 2706 C C . HIS A 1 189 ? -2.983 -26.150 49.468 1.00 50.18 630 HIS A C 1
ATOM 2707 O O . HIS A 1 189 ? -4.072 -26.406 48.946 1.00 48.01 630 HIS A O 1
ATOM 2721 N N . SER A 1 190 ? -1.919 -25.746 48.776 1.00 52.45 631 SER A N 1
ATOM 2722 C CA . SER A 1 190 ? -1.933 -25.617 47.326 1.00 48.85 631 SER A CA 1
ATOM 2723 C C . SER A 1 190 ? -0.507 -25.780 46.822 1.00 54.21 631 SER A C 1
ATOM 2724 O O . SER A 1 190 ? 0.454 -25.543 47.557 1.00 55.74 631 SER A O 1
ATOM 2732 N N . VAL A 1 191 ? -0.372 -26.195 45.561 1.00 45.19 632 VAL A N 1
ATOM 2733 C CA . VAL A 1 191 ? 0.930 -26.438 44.947 1.00 47.03 632 VAL A CA 1
ATOM 2734 C C . VAL A 1 191 ? 1.056 -25.562 43.706 1.00 48.14 632 VAL A C 1
ATOM 2735 O O . VAL A 1 191 ? 0.148 -25.531 42.867 1.00 62.76 632 VAL A O 1
ATOM 2748 N N . ASP A 1 192 ? 2.181 -24.855 43.590 1.00 70.64 633 ASP A N 1
ATOM 2749 C CA . ASP A 1 192 ? 2.425 -24.002 42.435 1.00 70.78 633 ASP A CA 1
ATOM 2750 C C . ASP A 1 192 ? 2.567 -24.814 41.149 1.00 75.64 633 ASP A C 1
ATOM 2751 O O . ASP A 1 192 ? 2.690 -26.044 41.147 1.00 75.55 633 ASP A O 1
ATOM 2760 N N . LYS A 1 193 ? 2.556 -24.076 40.036 1.00 77.81 634 LYS A N 1
ATOM 2761 C CA . LYS A 1 193 ? 3.034 -24.607 38.768 1.00 82.81 634 LYS A CA 1
ATOM 2762 C C . LYS A 1 193 ? 4.475 -25.088 38.884 1.00 84.61 634 LYS A C 1
ATOM 2763 O O . LYS A 1 193 ? 4.863 -26.058 38.223 1.00 87.19 634 LYS A O 1
ATOM 2782 N N . LYS A 1 194 ? 5.275 -24.432 39.726 1.00 75.76 635 LYS A N 1
ATOM 2783 C CA . LYS A 1 194 ? 6.666 -24.803 39.958 1.00 77.42 635 LYS A CA 1
ATOM 2784 C C . LYS A 1 194 ? 6.842 -25.838 41.065 1.00 76.56 635 LYS A C 1
ATOM 2785 O O . LYS A 1 194 ? 7.980 -26.210 41.367 1.00 80.88 635 LYS A O 1
ATOM 2804 N N . GLY A 1 195 ? 5.761 -26.305 41.681 1.00 67.08 636 GLY A N 1
ATOM 2805 C CA . GLY A 1 195 ? 5.854 -27.332 42.697 1.00 64.35 636 GLY A CA 1
ATOM 2806 C C . GLY A 1 195 ? 6.088 -26.843 44.109 1.00 63.64 636 GLY A C 1
ATOM 2807 O O . GLY A 1 195 ? 6.351 -27.668 44.992 1.00 63.06 636 GLY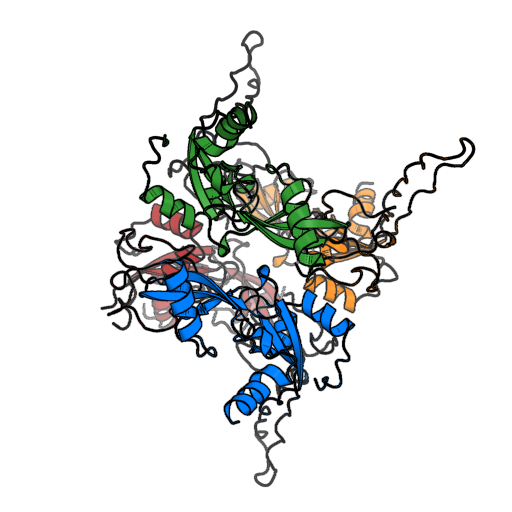 A O 1
ATOM 2811 N N . HIS A 1 196 ? 6.002 -25.537 44.354 1.00 63.59 637 HIS A N 1
ATOM 2812 C CA . HIS A 1 196 ? 6.151 -25.007 45.702 1.00 60.25 637 HIS A CA 1
ATOM 2813 C C . HIS A 1 196 ? 4.822 -25.122 46.439 1.00 59.92 637 HIS A C 1
ATOM 2814 O O . HIS A 1 196 ? 3.777 -24.725 45.913 1.00 59.73 637 HIS A O 1
ATOM 2828 N N . VAL A 1 197 ? 4.859 -25.659 47.652 1.00 49.67 638 VAL A N 1
ATOM 2829 C CA . VAL A 1 197 ? 3.636 -25.837 48.424 1.00 49.00 638 VAL A CA 1
ATOM 2830 C C . VAL A 1 197 ? 3.303 -24.534 49.134 1.00 48.98 638 VAL A C 1
ATOM 2831 O O . VAL A 1 197 ? 4.191 -23.807 49.597 1.00 45.54 638 VAL A O 1
ATOM 2844 N N . HIS A 1 198 ? 2.010 -24.234 49.204 1.00 53.68 639 HIS A N 1
ATOM 2845 C CA . HIS A 1 198 ? 1.493 -23.032 49.837 1.00 49.98 639 HIS A CA 1
ATOM 2846 C C . HIS A 1 198 ? 0.404 -23.437 50.817 1.00 44.74 639 HIS A C 1
ATOM 2847 O O . HIS A 1 198 ? -0.387 -24.341 50.530 1.00 44.19 639 HIS A O 1
ATOM 2861 N N . TYR A 1 199 ? 0.369 -22.781 51.974 1.00 39.11 640 TYR A N 1
ATOM 2862 C CA . TYR A 1 199 ? -0.567 -23.130 53.034 1.00 36.93 640 TYR A CA 1
ATOM 2863 C C . TYR A 1 199 ? -1.478 -21.957 53.349 1.00 36.13 640 TYR A C 1
ATOM 2864 O O . TYR A 1 199 ? -1.030 -20.807 53.429 1.00 37.49 640 TYR A O 1
ATOM 2881 N N . LEU A 1 200 ? -2.760 -22.261 53.520 1.00 36.26 641 LEU A N 1
ATOM 2882 C CA . LEU A 1 200 ? -3.733 -21.274 53.961 1.00 32.81 641 LEU A CA 1
ATOM 2883 C C . LEU A 1 200 ? -3.710 -21.218 55.482 1.00 31.79 641 LEU A C 1
ATOM 2884 O O . LEU A 1 200 ? -4.031 -22.208 56.145 1.00 32.04 641 LEU A O 1
ATOM 2900 N N . ILE A 1 201 ? -3.346 -20.064 56.032 1.00 34.39 642 ILE A N 1
ATOM 2901 C CA . ILE A 1 201 ? -3.081 -19.919 57.459 1.00 38.63 642 ILE A CA 1
ATOM 2902 C C . ILE A 1 201 ? -4.161 -19.061 58.098 1.00 36.87 642 ILE A C 1
ATOM 2903 O O . ILE A 1 201 ? -4.439 -17.945 57.645 1.00 34.34 642 ILE A O 1
ATOM 2919 N N . LYS A 1 202 ? -4.773 -19.600 59.142 1.00 38.30 643 LYS A N 1
ATOM 2920 C CA . LYS A 1 202 ? -5.576 -18.843 60.090 1.00 36.51 643 LYS A CA 1
ATOM 2921 C C . LYS A 1 202 ? -4.655 -18.286 61.168 1.00 34.07 643 LYS A C 1
ATOM 2922 O O . LYS A 1 202 ? -3.929 -19.040 61.820 1.00 36.14 643 LYS A O 1
ATOM 2941 N N . TRP A 1 203 ? -4.683 -16.973 61.347 1.00 30.66 644 TRP A N 1
ATOM 2942 C CA . TRP A 1 203 ? -3.770 -16.297 62.254 1.00 31.67 644 TRP A CA 1
ATOM 2943 C C . TRP A 1 203 ? -4.425 -16.110 63.616 1.00 32.65 644 TRP A C 1
ATOM 2944 O O . TRP A 1 203 ? -5.634 -15.872 63.719 1.00 32.51 644 TRP A O 1
ATOM 2965 N N . ARG A 1 204 ? -3.618 -16.227 64.665 1.00 40.05 645 ARG A N 1
ATOM 2966 C CA . ARG A 1 204 ? -4.136 -16.046 66.012 1.00 45.41 645 ARG A CA 1
ATOM 2967 C C . ARG A 1 204 ? -4.616 -14.616 66.209 1.00 45.73 645 ARG A C 1
ATOM 2968 O O . ARG A 1 204 ? -3.992 -13.658 65.740 1.00 40.26 645 ARG A O 1
ATOM 2989 N N . ASP A 1 205 ? -5.755 -14.482 66.888 1.00 36.52 646 ASP A N 1
ATOM 2990 C CA . ASP A 1 205 ? -6.332 -13.211 67.298 1.00 37.51 646 ASP A CA 1
ATOM 2991 C C . ASP A 1 205 ? -6.991 -12.505 66.119 1.00 36.18 646 ASP A C 1
ATOM 2992 O O . ASP A 1 205 ? -7.325 -11.321 66.232 1.00 36.93 646 ASP A O 1
ATOM 3001 N N . LEU A 1 206 ? -7.203 -13.195 64.996 1.00 35.86 647 LEU A N 1
ATOM 3002 C CA . LEU A 1 206 ? -7.795 -12.622 63.795 1.00 33.71 647 LEU A CA 1
ATOM 3003 C C . LEU A 1 206 ? -8.882 -13.546 63.258 1.00 32.81 647 LEU A C 1
ATOM 3004 O O . LEU A 1 206 ? -8.720 -14.772 63.283 1.00 33.91 647 LEU A O 1
ATOM 3020 N N . PRO A 1 207 ? -9.985 -12.997 62.750 1.00 32.95 648 PRO A N 1
ATOM 3021 C CA . PRO A 1 207 ? -11.078 -13.846 62.250 1.00 34.43 648 PRO A CA 1
ATOM 3022 C C . PRO A 1 207 ? -10.649 -14.657 61.032 1.00 35.78 648 PRO A C 1
ATOM 3023 O O . PRO A 1 207 ? -9.568 -14.459 60.474 1.00 34.55 648 PRO A O 1
ATOM 3034 N N . TYR A 1 208 ? -11.514 -15.593 60.606 1.00 38.48 649 TYR A N 1
ATOM 3035 C CA . TYR A 1 208 ? -11.123 -16.435 59.480 1.00 35.26 649 TYR A CA 1
ATOM 3036 C C . TYR A 1 208 ? -11.008 -15.654 58.177 1.00 35.68 649 TYR A C 1
ATOM 3037 O O . TYR A 1 208 ? -10.219 -16.031 57.304 1.00 40.42 649 TYR A O 1
ATOM 3055 N N . ASP A 1 209 ? -11.798 -14.603 58.001 1.00 42.36 650 ASP A N 1
ATOM 3056 C CA . ASP A 1 209 ? -11.686 -13.841 56.765 1.00 41.74 650 ASP A CA 1
ATOM 3057 C C . ASP A 1 209 ? -10.356 -13.106 56.642 1.00 44.30 650 ASP A C 1
ATOM 3058 O O . ASP A 1 209 ? -10.104 -12.499 55.595 1.00 47.33 650 ASP A O 1
ATOM 3067 N N . GLN A 1 210 ? -9.508 -13.154 57.668 1.00 35.47 651 GLN A N 1
ATOM 3068 C CA . GLN A 1 210 ? -8.141 -12.655 57.592 1.00 33.31 651 GLN A CA 1
ATOM 3069 C C . GLN A 1 210 ? -7.125 -13.759 57.338 1.00 33.93 651 GLN A C 1
ATOM 3070 O O . GLN A 1 210 ? -5.921 -13.480 57.316 1.00 30.95 651 GLN A O 1
ATOM 3084 N N . ALA A 1 211 ? -7.569 -15.003 57.178 1.00 36.72 652 ALA A N 1
ATOM 3085 C CA . ALA A 1 211 ? -6.651 -16.056 56.786 1.00 34.81 652 ALA A CA 1
ATOM 3086 C C . ALA A 1 211 ? -6.059 -15.714 55.428 1.00 34.76 652 ALA A C 1
ATOM 3087 O O . ALA A 1 211 ? -6.638 -14.965 54.641 1.00 36.46 652 ALA A O 1
ATOM 3094 N N . SER A 1 212 ? -4.882 -16.267 55.158 1.00 34.92 653 SER A N 1
ATOM 3095 C CA . SER A 1 212 ? -4.146 -15.865 53.972 1.00 33.88 653 SER A CA 1
ATOM 3096 C C . SER A 1 212 ? -3.179 -16.965 53.576 1.00 35.74 653 SER A C 1
ATOM 3097 O O . SER A 1 212 ? -2.636 -17.674 54.427 1.00 33.22 653 SER A O 1
ATOM 3105 N N . TRP A 1 213 ? -2.974 -17.094 52.270 1.00 37.41 654 TRP A N 1
ATOM 3106 C CA . TRP A 1 213 ? -2.021 -18.062 51.754 1.00 34.94 654 TRP A CA 1
ATOM 3107 C C . TRP A 1 213 ? -0.605 -17.592 52.033 1.00 35.19 654 TRP A C 1
ATOM 3108 O O . TRP A 1 213 ? -0.276 -16.415 51.861 1.00 33.93 654 TRP A O 1
ATOM 3129 N N . GLU A 1 214 ? 0.233 -18.520 52.465 1.00 38.74 655 GLU A N 1
ATOM 3130 C CA . GLU A 1 214 ? 1.593 -18.196 52.845 1.00 41.19 655 GLU A CA 1
ATOM 3131 C C . GLU A 1 214 ? 2.501 -19.260 52.247 1.00 43.20 655 GLU A C 1
ATOM 3132 O O . GLU A 1 214 ? 2.101 -20.417 52.094 1.00 39.78 655 GLU A O 1
ATOM 3144 N N . SER A 1 215 ? 3.722 -18.865 51.903 1.00 47.20 656 SER A N 1
ATOM 3145 C CA . SER A 1 215 ? 4.644 -19.811 51.297 1.00 48.70 656 SER A CA 1
ATOM 3146 C C . SER A 1 215 ? 5.109 -20.851 52.311 1.00 44.09 656 SER A C 1
ATOM 3147 O O . SER A 1 215 ? 5.157 -20.611 53.520 1.00 43.01 656 SER A O 1
ATOM 3155 N N . GLU A 1 216 ? 5.448 -22.025 51.785 1.00 51.00 657 GLU A N 1
ATOM 3156 C CA . GLU A 1 216 ? 6.062 -23.076 52.585 1.00 55.84 657 GLU A CA 1
ATOM 3157 C C . GLU A 1 216 ? 7.346 -22.598 53.251 1.00 58.66 657 GLU A C 1
ATOM 3158 O O . GLU A 1 216 ? 7.701 -23.080 54.333 1.00 55.54 657 GLU A O 1
ATOM 3170 N N . ASP A 1 217 ? 8.045 -21.651 52.630 1.00 60.11 658 ASP A N 1
ATOM 3171 C CA . ASP A 1 217 ? 9.402 -21.298 53.018 1.00 63.61 658 ASP A CA 1
ATOM 3172 C C . ASP A 1 217 ? 9.479 -20.084 53.934 1.00 62.30 658 ASP A C 1
ATOM 3173 O O . ASP A 1 217 ? 10.585 -19.697 54.327 1.00 65.55 658 ASP A O 1
ATOM 3182 N N . VAL A 1 218 ? 8.348 -19.463 54.273 1.00 52.93 659 VAL A N 1
ATOM 3183 C CA . VAL A 1 218 ? 8.372 -18.361 55.225 1.00 54.75 659 VAL A CA 1
ATOM 3184 C C . VAL A 1 218 ? 8.790 -18.905 56.587 1.00 60.05 659 VAL A C 1
ATOM 3185 O O . VAL A 1 218 ? 8.500 -20.056 56.938 1.00 68.40 659 VAL A O 1
ATOM 3198 N N . GLU A 1 219 ? 9.490 -18.079 57.363 1.00 60.51 660 GLU A N 1
ATOM 3199 C CA . GLU A 1 219 ? 10.021 -18.507 58.656 1.00 58.48 660 GLU A CA 1
ATOM 3200 C C . GLU A 1 219 ? 9.046 -18.081 59.751 1.00 56.79 660 GLU A C 1
ATOM 3201 O O . GLU A 1 219 ? 9.267 -17.130 60.500 1.00 57.19 660 GLU A O 1
ATOM 3213 N N . ILE A 1 220 ? 7.947 -18.829 59.835 1.00 49.72 661 ILE A N 1
ATOM 3214 C CA . ILE A 1 220 ? 6.912 -18.618 60.837 1.00 44.39 661 ILE A CA 1
ATOM 3215 C C . ILE A 1 220 ? 7.239 -19.492 62.039 1.00 48.08 661 ILE A C 1
ATOM 3216 O O . ILE A 1 220 ? 7.643 -20.650 61.888 1.00 50.21 661 ILE A O 1
ATOM 3232 N N . GLN A 1 221 ? 7.067 -18.945 63.238 1.00 53.95 662 GLN A N 1
ATOM 3233 C CA . GLN A 1 221 ? 7.355 -19.705 64.446 1.00 49.59 662 GLN A CA 1
ATOM 3234 C C . GLN A 1 221 ? 6.506 -20.971 64.483 1.00 52.20 662 GLN A C 1
ATOM 3235 O O . GLN A 1 221 ? 5.294 -20.926 64.253 1.00 53.65 662 GLN A O 1
ATOM 3249 N N . ASP A 1 222 ? 7.151 -22.108 64.751 1.00 49.05 663 ASP A N 1
ATOM 3250 C CA . ASP A 1 222 ? 6.487 -23.408 64.824 1.00 50.29 663 ASP A CA 1
ATOM 3251 C C . ASP A 1 222 ? 5.846 -23.814 63.493 1.00 49.62 663 ASP A C 1
ATOM 3252 O O . ASP A 1 222 ? 4.924 -24.640 63.475 1.00 48.60 663 ASP A O 1
ATOM 3261 N N . TYR A 1 223 ? 6.320 -23.263 62.369 1.00 43.67 664 TYR A N 1
ATOM 3262 C CA . TYR A 1 223 ? 5.709 -23.572 61.078 1.00 43.96 664 TYR A CA 1
ATOM 3263 C C . TYR A 1 223 ? 5.651 -25.082 60.869 1.00 42.98 664 TYR A C 1
ATOM 3264 O O . TYR A 1 223 ? 4.625 -25.633 60.461 1.00 42.58 664 TYR A O 1
ATOM 3282 N N . ASP A 1 224 ? 6.777 -25.760 61.115 1.00 54.84 665 ASP A N 1
ATOM 3283 C CA . ASP A 1 224 ? 6.867 -27.194 60.863 1.00 59.10 665 ASP A CA 1
ATOM 3284 C C . ASP A 1 224 ? 5.869 -27.966 61.707 1.00 56.49 665 ASP A C 1
ATOM 3285 O O . ASP A 1 224 ? 5.347 -29.000 61.274 1.00 55.54 665 ASP A O 1
ATOM 3294 N N . LEU A 1 225 ? 5.591 -27.476 62.912 1.00 51.65 666 LEU A N 1
ATOM 3295 C CA . LEU A 1 225 ? 4.715 -28.190 63.829 1.00 53.02 666 LEU A CA 1
ATOM 3296 C C . LEU A 1 225 ? 3.255 -28.080 63.399 1.00 48.76 666 LEU A C 1
ATOM 3297 O O . LEU A 1 225 ? 2.474 -29.014 63.612 1.00 50.71 666 LEU A O 1
ATOM 3313 N N . PHE A 1 226 ? 2.871 -26.961 62.784 1.00 42.23 667 PHE A N 1
ATOM 3314 C CA . PHE A 1 226 ? 1.524 -26.817 62.242 1.00 40.33 667 PHE A CA 1
ATOM 3315 C C . PHE A 1 226 ? 1.372 -27.508 60.894 1.00 42.04 667 PHE A C 1
ATOM 3316 O O . PHE A 1 226 ? 0.265 -27.934 60.545 1.00 41.50 667 PHE A O 1
ATOM 3333 N N . LYS A 1 227 ? 2.457 -27.619 60.127 1.00 48.01 668 LYS A N 1
ATOM 3334 C CA . LYS A 1 227 ? 2.419 -28.380 58.884 1.00 47.69 668 LYS A CA 1
ATOM 3335 C C . LYS A 1 227 ? 2.092 -29.843 59.144 1.00 49.26 668 LYS A C 1
ATOM 3336 O O . LYS A 1 227 ? 1.168 -30.400 58.541 1.00 50.42 668 LYS A O 1
ATOM 3355 N N . GLN A 1 228 ? 2.842 -30.490 60.041 1.00 56.70 669 GLN A N 1
ATOM 3356 C CA . GLN A 1 228 ? 2.592 -31.903 60.300 1.00 61.07 669 GLN A CA 1
ATOM 3357 C C . GLN A 1 228 ? 1.251 -32.108 60.989 1.00 59.63 669 GLN A C 1
ATOM 3358 O O . GLN A 1 228 ? 0.624 -33.160 60.823 1.00 64.40 669 GLN A O 1
ATOM 3372 N N . SER A 1 229 ? 0.797 -31.123 61.765 1.00 57.26 670 SER A N 1
ATOM 3373 C CA . SER A 1 229 ? -0.529 -31.208 62.365 1.00 55.95 670 SER A CA 1
ATOM 3374 C C . SER A 1 229 ? -1.609 -31.143 61.294 1.00 58.97 670 SER A C 1
ATOM 3375 O O . SER A 1 229 ? -2.635 -31.827 61.393 1.00 60.99 670 SER A O 1
ATOM 3383 N N . TYR A 1 230 ? -1.389 -30.334 60.254 1.00 44.32 671 TYR A N 1
ATOM 3384 C CA . TYR A 1 230 ? -2.322 -30.273 59.134 1.00 43.46 671 TYR A CA 1
ATOM 3385 C C . TYR A 1 230 ? -2.387 -31.594 58.381 1.00 46.31 671 TYR A C 1
ATOM 3386 O O . TYR A 1 230 ? -3.474 -32.032 57.989 1.00 45.92 671 TYR A O 1
ATOM 3404 N N . TRP A 1 231 ? -1.243 -32.252 58.176 1.00 47.33 672 TRP A N 1
ATOM 3405 C CA . TRP A 1 231 ? -1.254 -33.511 57.439 1.00 50.17 672 TRP A CA 1
ATOM 3406 C C . TRP A 1 231 ? -1.779 -34.659 58.294 1.00 51.37 672 TRP A C 1
ATOM 3407 O O . TRP A 1 231 ? -2.369 -35.606 57.760 1.00 52.75 672 TRP A O 1
ATOM 3428 N N . ASN A 1 232 ? -1.597 -34.595 59.615 1.00 65.63 673 ASN A N 1
ATOM 3429 C CA . ASN A 1 232 ? -2.255 -35.569 60.477 1.00 66.41 673 ASN A CA 1
ATOM 3430 C C . ASN A 1 232 ? -3.769 -35.429 60.397 1.00 62.78 673 ASN A C 1
ATOM 3431 O O . ASN A 1 232 ? -4.497 -36.414 60.568 1.00 61.94 673 ASN A O 1
ATOM 3442 N N . HIS A 1 233 ? -4.262 -34.215 60.145 1.00 96.76 674 HIS A N 1
ATOM 3443 C CA . HIS A 1 233 ? -5.698 -34.022 59.993 1.00 97.16 674 HIS A CA 1
ATOM 3444 C C . HIS A 1 233 ? -6.193 -34.668 58.706 1.00 97.22 674 HIS A C 1
ATOM 3445 O O . HIS A 1 233 ? -7.339 -35.126 58.642 1.00 97.26 674 HIS A O 1
ATOM 3459 N N . ARG A 1 234 ? -5.342 -34.716 57.673 1.00 94.77 675 ARG A N 1
ATOM 3460 C CA . ARG A 1 234 ? -5.691 -35.437 56.457 1.00 94.59 675 ARG A CA 1
ATOM 3461 C C . ARG A 1 234 ? -5.520 -36.936 56.646 1.00 95.45 675 ARG A C 1
ATOM 3462 O O . ARG A 1 234 ? -6.277 -37.721 56.062 1.00 96.20 675 ARG A O 1
ATOM 3483 N N . GLU A 1 235 ? -4.523 -37.342 57.434 1.00 112.69 676 GLU A N 1
ATOM 3484 C CA . GLU A 1 235 ? -4.299 -38.746 57.776 1.00 117.67 676 GLU A CA 1
ATOM 3485 C C . GLU A 1 235 ? -4.395 -39.666 56.564 1.00 121.12 676 GLU A C 1
ATOM 3486 O O . GLU A 1 235 ? -3.616 -39.536 55.617 1.00 122.18 676 GLU A O 1
ATOM 3494 N N . ASP B 1 5 ? -15.131 -2.465 50.340 1.00 102.74 446 ASP B N 1
ATOM 3495 C CA . ASP B 1 5 ? -14.887 -1.145 49.772 1.00 105.22 446 ASP B CA 1
ATOM 3496 C C . ASP B 1 5 ? -14.505 -0.165 50.871 1.00 107.50 446 ASP B C 1
ATOM 3497 O O . ASP B 1 5 ? -14.779 -0.394 52.050 1.00 113.93 446 ASP B O 1
ATOM 3505 N N . HIS B 1 6 ? -13.861 0.927 50.474 1.00 62.99 447 HIS B N 1
ATOM 3506 C CA . HIS B 1 6 ? -13.485 2.002 51.383 1.00 60.63 447 HIS B CA 1
ATOM 3507 C C . HIS B 1 6 ? -14.256 3.232 50.920 1.00 61.27 447 HIS B C 1
ATOM 3508 O O . HIS B 1 6 ? -13.771 4.004 50.092 1.00 67.44 447 HIS B O 1
ATOM 3522 N N . HIS B 1 7 ? -15.471 3.394 51.430 1.00 39.17 448 HIS B N 1
ATOM 3523 C CA . HIS B 1 7 ? -16.235 4.594 51.141 1.00 38.43 448 HIS B CA 1
ATOM 3524 C C . HIS B 1 7 ? -15.692 5.774 51.933 1.00 37.75 448 HIS B C 1
ATOM 3525 O O . HIS B 1 7 ? -15.119 5.624 53.016 1.00 38.08 448 HIS B O 1
ATOM 3539 N N . MET B 1 8 ? -15.893 6.962 51.377 1.00 39.31 449 MET B N 1
ATOM 3540 C CA . MET B 1 8 ? -15.638 8.188 52.111 1.00 37.77 449 MET B CA 1
ATOM 3541 C C . MET B 1 8 ? -16.359 8.162 53.454 1.00 42.28 449 MET B C 1
ATOM 3542 O O . MET B 1 8 ? -17.483 7.667 53.567 1.00 50.21 449 MET B O 1
ATOM 3556 N N . GLU B 1 9 ? -15.697 8.698 54.475 1.00 37.37 450 GLU B N 1
ATOM 3557 C CA . GLU B 1 9 ? -16.261 8.803 55.809 1.00 38.15 450 GLU B CA 1
ATOM 3558 C C . GLU B 1 9 ? -16.745 10.214 56.110 1.00 38.04 450 GLU B C 1
ATOM 3559 O O . GLU B 1 9 ? -16.837 10.601 57.281 1.00 38.66 450 GLU B O 1
ATOM 3571 N N . PHE B 1 10 ? -17.060 10.987 55.074 1.00 38.10 451 PHE B N 1
ATOM 3572 C CA . PHE B 1 10 ? -17.382 12.398 55.235 1.00 38.05 451 PHE B CA 1
ATOM 3573 C C . PHE B 1 10 ? -18.121 12.834 53.979 1.00 37.56 451 PHE B C 1
ATOM 3574 O O . PHE B 1 10 ? -17.923 12.266 52.905 1.00 37.02 451 PHE B O 1
ATOM 3591 N N . CYS B 1 11 ? -19.037 13.784 54.132 1.00 42.91 452 CYS B N 1
ATOM 3592 C CA . CYS B 1 11 ? -19.920 14.113 53.023 1.00 44.81 452 CYS B CA 1
ATOM 3593 C C . CYS B 1 11 ? -19.142 14.770 51.891 1.00 43.94 452 CYS B C 1
ATOM 3594 O O . CYS B 1 11 ? -18.292 15.635 52.115 1.00 43.57 452 CYS B O 1
ATOM 3601 N N . ARG B 1 12 ? -19.441 14.353 50.661 1.00 48.40 453 ARG B N 1
ATOM 3602 C CA . ARG B 1 12 ? -18.711 14.881 49.520 1.00 46.12 453 ARG B CA 1
ATOM 3603 C C . ARG B 1 12 ? -19.083 16.331 49.225 1.00 52.22 453 ARG B C 1
ATOM 3604 O O . ARG B 1 12 ? -18.353 17.005 48.490 1.00 56.74 453 ARG B O 1
ATOM 3625 N N . VAL B 1 13 ? -20.181 16.832 49.795 1.00 45.56 454 VAL B N 1
ATOM 3626 C CA . VAL B 1 13 ? -20.633 18.200 49.554 1.00 39.70 454 VAL B CA 1
ATOM 3627 C C . VAL B 1 13 ? -20.129 19.139 50.643 1.00 42.30 454 VAL B C 1
ATOM 3628 O O . VAL B 1 13 ? -19.455 20.134 50.350 1.00 46.03 454 VAL B O 1
ATOM 3641 N N . CYS B 1 14 ? -20.452 18.840 51.904 1.00 37.00 455 CYS B N 1
ATOM 3642 C CA . CYS B 1 14 ? -20.105 19.722 53.010 1.00 37.71 455 CYS B CA 1
ATOM 3643 C C . CYS B 1 14 ? -18.847 19.290 53.748 1.00 37.65 455 CYS B C 1
ATOM 3644 O O . CYS B 1 14 ? -18.343 20.056 54.579 1.00 38.15 455 CYS B O 1
ATOM 3651 N N . LYS B 1 15 ? -18.342 18.087 53.491 1.00 51.79 456 LYS B N 1
ATOM 3652 C CA . LYS B 1 15 ? -17.051 17.636 53.989 1.00 50.96 456 LYS B CA 1
ATOM 3653 C C . LYS B 1 15 ? -17.122 17.290 55.471 1.00 50.35 456 LYS B C 1
ATOM 3654 O O . LYS B 1 15 ? -16.073 17.099 56.099 1.00 53.12 456 LYS B O 1
ATOM 3673 N N . ASP B 1 16 ? -18.318 17.193 56.049 1.00 46.25 457 ASP B N 1
ATOM 3674 C CA . ASP B 1 16 ? -18.504 16.767 57.429 1.00 45.89 457 ASP B CA 1
ATOM 3675 C C . ASP B 1 16 ? -18.871 15.288 57.492 1.00 51.55 457 ASP B C 1
ATOM 3676 O O . ASP B 1 16 ? -19.303 14.680 56.509 1.00 51.60 457 ASP B O 1
ATOM 3685 N N . GLY B 1 17 ? -18.692 14.714 58.680 1.00 48.05 458 GLY B N 1
ATOM 3686 C CA . GLY B 1 17 ? -19.070 13.342 58.940 1.00 41.02 458 GLY B CA 1
ATOM 3687 C C . GLY B 1 17 ? -20.502 13.235 59.427 1.00 44.25 458 GLY B C 1
ATOM 3688 O O . GLY B 1 17 ? -21.301 14.167 59.328 1.00 47.93 458 GLY B O 1
ATOM 3692 N N . GLY B 1 18 ? -20.822 12.059 59.966 1.00 43.64 459 GLY B N 1
ATOM 3693 C CA . GLY B 1 18 ? -22.137 11.775 60.495 1.00 43.45 459 GLY B CA 1
ATOM 3694 C C . GLY B 1 18 ? -22.767 10.586 59.793 1.00 43.54 459 GLY B C 1
ATOM 3695 O O . GLY B 1 18 ? -22.066 9.715 59.263 1.00 51.79 459 GLY B O 1
ATOM 3699 N N . GLU B 1 19 ? -24.096 10.562 59.785 1.00 58.12 460 GLU B N 1
ATOM 3700 C CA . GLU B 1 19 ? -24.817 9.518 59.074 1.00 60.95 460 GLU B CA 1
ATOM 3701 C C . GLU B 1 19 ? -24.764 9.814 57.584 1.00 58.98 460 GLU B C 1
ATOM 3702 O O . GLU B 1 19 ? -25.275 10.841 57.127 1.00 52.75 460 GLU B O 1
ATOM 3714 N N . LEU B 1 20 ? -24.153 8.904 56.833 1.00 46.98 461 LEU B N 1
ATOM 3715 C CA . LEU B 1 20 ? -23.848 9.116 55.430 1.00 45.44 461 LEU B CA 1
ATOM 3716 C C . LEU B 1 20 ? -24.513 8.041 54.585 1.00 43.75 461 LEU B C 1
ATOM 3717 O O . LEU B 1 20 ? -24.556 6.866 54.966 1.00 44.55 461 LEU B O 1
ATOM 3733 N N . LEU B 1 21 ? -25.037 8.461 53.442 1.00 42.14 462 LEU B N 1
ATOM 3734 C CA . LEU B 1 21 ? -25.522 7.551 52.417 1.00 42.63 462 LEU B CA 1
ATOM 3735 C C . LEU B 1 21 ? -24.397 7.282 51.426 1.00 41.46 462 LEU B C 1
ATOM 3736 O O . LEU B 1 21 ? -23.817 8.217 50.865 1.00 40.30 462 LEU B O 1
ATOM 3752 N N . CYS B 1 22 ? -24.093 6.008 51.212 1.00 48.04 463 CYS B N 1
ATOM 3753 C CA . CYS B 1 22 ? -22.949 5.605 50.412 1.00 46.79 463 CYS B CA 1
ATOM 3754 C C . CYS B 1 22 ? -23.396 5.026 49.078 1.00 43.79 463 CYS B C 1
ATOM 3755 O O . CYS B 1 22 ? -24.342 4.236 49.014 1.00 45.10 463 CYS B O 1
ATOM 3763 N N . CYS B 1 23 ? -22.701 5.418 48.016 1.00 47.09 464 CYS B N 1
ATOM 3764 C CA . CYS B 1 23 ? -22.998 4.902 46.691 1.00 47.19 464 CYS B CA 1
ATOM 3765 C C . CYS B 1 23 ? -22.645 3.423 46.617 1.00 46.82 464 CYS B C 1
ATOM 3766 O O . CYS B 1 23 ? -21.678 2.967 47.230 1.00 48.45 464 CYS B O 1
ATOM 3773 N N . ASP B 1 24 ? -23.439 2.673 45.859 1.00 55.08 465 ASP B N 1
ATOM 3774 C CA . ASP B 1 24 ? -23.196 1.253 45.651 1.00 54.32 465 ASP B CA 1
ATOM 3775 C C . ASP B 1 24 ? -22.310 0.976 44.445 1.00 55.13 465 ASP B C 1
ATOM 3776 O O . ASP B 1 24 ? -21.983 -0.187 44.193 1.00 58.01 465 ASP B O 1
ATOM 3785 N N . THR B 1 25 ? -21.912 2.009 43.697 1.00 51.62 466 THR B N 1
ATOM 3786 C CA . THR B 1 25 ? -21.036 1.840 42.545 1.00 50.02 466 THR B CA 1
ATOM 3787 C C . THR B 1 25 ? -19.753 2.660 42.620 1.00 47.78 466 THR B C 1
ATOM 3788 O O . THR B 1 25 ? -18.901 2.519 41.735 1.00 49.48 466 THR B O 1
ATOM 3799 N N . CYS B 1 26 ? -19.586 3.517 43.630 1.00 49.49 467 CYS B N 1
ATOM 3800 C CA . CYS B 1 26 ? -18.310 4.205 43.803 1.00 46.22 467 CYS B CA 1
ATOM 3801 C C . CYS B 1 26 ? -18.120 4.538 45.280 1.00 42.27 467 CYS B C 1
ATOM 3802 O O . CYS B 1 26 ? -19.015 4.270 46.092 1.00 43.84 467 CYS B O 1
ATOM 3809 N N . PRO B 1 27 ? -16.980 5.117 45.672 1.00 40.69 468 PRO B N 1
ATOM 3810 C CA . PRO B 1 27 ? -16.733 5.386 47.094 1.00 38.16 468 PRO B CA 1
ATOM 3811 C C . PRO B 1 27 ? -17.431 6.621 47.643 1.00 37.64 468 PRO B C 1
ATOM 3812 O O . PRO B 1 27 ? -17.232 6.941 48.820 1.00 37.63 468 PRO B O 1
ATOM 3823 N N . SER B 1 28 ? -18.237 7.321 46.850 1.00 48.38 469 SER B N 1
ATOM 3824 C CA . SER B 1 28 ? -18.814 8.577 47.310 1.00 45.09 469 SER B CA 1
ATOM 3825 C C . SER B 1 28 ? -19.734 8.354 48.507 1.00 44.35 469 SER B C 1
ATOM 3826 O O . SER B 1 28 ? -20.293 7.272 48.705 1.00 42.43 469 SER B O 1
ATOM 3834 N N . SER B 1 29 ? -19.883 9.405 49.311 1.00 36.66 470 SER B N 1
ATOM 3835 C CA . SER B 1 29 ? -20.714 9.382 50.504 1.00 37.51 470 SER B CA 1
ATOM 3836 C C . SER B 1 29 ? -21.354 10.753 50.661 1.00 37.41 470 SER B C 1
ATOM 3837 O O . SER B 1 29 ? -20.690 11.777 50.478 1.00 36.63 470 SER B O 1
ATOM 3845 N N . TYR B 1 30 ? -22.643 10.768 51.004 1.00 39.44 471 TYR B N 1
ATOM 3846 C CA . TYR B 1 30 ? -23.419 12.000 51.056 1.00 39.63 471 TYR B CA 1
ATOM 3847 C C . TYR B 1 30 ? -24.296 12.025 52.299 1.00 40.82 471 TYR B C 1
ATOM 3848 O O . TYR B 1 30 ? -24.759 10.983 52.770 1.00 41.70 471 TYR B O 1
ATOM 3866 N N . HIS B 1 31 ? -24.542 13.228 52.815 1.00 39.94 472 HIS B N 1
ATOM 3867 C CA . HIS B 1 31 ? -25.693 13.435 53.679 1.00 41.30 472 HIS B CA 1
ATOM 3868 C C . HIS B 1 31 ? -26.938 13.542 52.808 1.00 41.97 472 HIS B C 1
ATOM 3869 O O . HIS B 1 31 ? -26.911 14.167 51.743 1.00 41.34 472 HIS B O 1
ATOM 3883 N N . ILE B 1 32 ? -28.035 12.940 53.269 1.00 43.39 473 ILE B N 1
ATOM 3884 C CA . ILE B 1 32 ? -29.279 13.020 52.511 1.00 44.33 473 ILE B CA 1
ATOM 3885 C C . ILE B 1 32 ? -29.745 14.465 52.394 1.00 44.54 473 ILE B C 1
ATOM 3886 O O . ILE B 1 32 ? -30.359 14.844 51.391 1.00 44.72 473 ILE B O 1
ATOM 3902 N N . HIS B 1 33 ? -29.450 15.298 53.392 1.00 44.90 474 HIS B N 1
ATOM 3903 C CA . HIS B 1 33 ? -29.805 16.711 53.314 1.00 45.23 474 HIS B CA 1
ATOM 3904 C C . HIS B 1 33 ? -28.843 17.534 52.462 1.00 43.76 474 HIS B C 1
ATOM 3905 O O . HIS B 1 33 ? -29.092 18.725 52.256 1.00 46.59 474 HIS B O 1
ATOM 3919 N N . CYS B 1 34 ? -27.759 16.945 51.963 1.00 48.55 475 CYS B N 1
ATOM 3920 C CA . CYS B 1 34 ? -26.849 17.643 51.066 1.00 46.31 475 CYS B CA 1
ATOM 3921 C C . CYS B 1 34 ? -27.033 17.248 49.608 1.00 44.51 475 CYS B C 1
ATOM 3922 O O . CYS B 1 34 ? -26.471 17.912 48.731 1.00 42.40 475 CYS B O 1
ATOM 3929 N N . LEU B 1 35 ? -27.797 16.195 49.327 1.00 45.30 476 LEU B N 1
ATOM 3930 C CA . LEU B 1 35 ? -28.160 15.889 47.954 1.00 43.30 476 LEU B CA 1
ATOM 3931 C C . LEU B 1 35 ? -29.014 17.022 47.390 1.00 42.55 476 LEU B C 1
ATOM 3932 O O . LEU B 1 35 ? -29.547 17.855 48.127 1.00 48.90 476 LEU B O 1
ATOM 3948 N N . ASN B 1 36 ? -29.134 17.056 46.065 1.00 41.02 477 ASN B N 1
ATOM 3949 C CA . ASN B 1 36 ? -29.859 18.124 45.377 1.00 41.54 477 ASN B CA 1
ATOM 3950 C C . ASN B 1 36 ? -30.762 17.512 44.312 1.00 43.92 477 ASN B C 1
ATOM 3951 O O . ASN B 1 36 ? -30.301 17.215 43.196 1.00 45.85 477 ASN B O 1
ATOM 3962 N N . PRO B 1 37 ? -32.062 17.328 44.600 1.00 44.01 478 PRO B N 1
ATOM 3963 C CA . PRO B 1 37 ? -32.771 17.724 45.826 1.00 45.25 478 PRO B CA 1
ATOM 3964 C C . PRO B 1 37 ? -32.539 16.766 46.994 1.00 45.42 478 PRO B C 1
ATOM 3965 O O . PRO B 1 37 ? -32.178 15.612 46.765 1.00 45.04 478 PRO B O 1
ATOM 3976 N N . PRO B 1 38 ? -32.750 17.235 48.225 1.00 54.96 479 PRO B N 1
ATOM 3977 C CA . PRO B 1 38 ? -32.493 16.383 49.392 1.00 55.39 479 PRO B CA 1
ATOM 3978 C C . PRO B 1 38 ? -33.382 15.147 49.395 1.00 52.78 479 PRO B C 1
ATOM 3979 O O . PRO B 1 38 ? -34.391 15.073 48.690 1.00 55.80 479 PRO B O 1
ATOM 3990 N N . LEU B 1 39 ? -32.996 14.160 50.219 1.00 47.64 480 LEU B N 1
ATOM 3991 C CA . LEU B 1 39 ? -33.824 12.984 50.430 1.00 49.16 480 LEU B CA 1
ATOM 3992 C C . LEU B 1 39 ? -34.331 12.943 51.867 1.00 50.48 480 LEU B C 1
ATOM 3993 O O . LEU B 1 39 ? -33.623 13.355 52.790 1.00 49.80 480 LEU B O 1
ATOM 4009 N N . PRO B 1 40 ? -35.552 12.446 52.089 1.00 52.52 481 PRO B N 1
ATOM 4010 C CA . PRO B 1 40 ? -36.113 12.465 53.445 1.00 53.99 481 PRO B CA 1
ATOM 4011 C C . PRO B 1 40 ? -35.531 11.399 54.361 1.00 53.86 481 PRO B C 1
ATOM 4012 O O . PRO B 1 40 ? -35.513 11.588 55.583 1.00 54.40 481 PRO B O 1
ATOM 4023 N N . GLU B 1 41 ? -35.056 10.282 53.809 1.00 69.97 482 GLU B N 1
ATOM 4024 C CA . GLU B 1 41 ? -34.425 9.261 54.637 1.00 69.28 482 GLU B CA 1
ATOM 4025 C C . GLU B 1 41 ? -33.496 8.435 53.758 1.00 64.54 482 GLU B C 1
ATOM 4026 O O . GLU B 1 41 ? -33.591 8.459 52.528 1.00 65.02 482 GLU B O 1
ATOM 4038 N N . ILE B 1 42 ? -32.596 7.704 54.406 1.00 55.34 483 ILE B N 1
ATOM 4039 C CA . ILE B 1 42 ? -31.690 6.800 53.699 1.00 56.19 483 ILE B CA 1
ATOM 4040 C C . ILE B 1 42 ? -32.509 5.711 53.016 1.00 54.62 483 ILE B C 1
ATOM 4041 O O . ILE B 1 42 ? -33.142 4.896 53.703 1.00 55.53 483 ILE B O 1
ATOM 4057 N N . PRO B 1 43 ? -32.520 5.643 51.684 1.00 72.35 484 PRO B N 1
ATOM 4058 C CA . PRO B 1 43 ? -33.363 4.651 51.006 1.00 75.92 484 PRO B CA 1
ATOM 4059 C C . PRO B 1 43 ? -32.934 3.227 51.321 1.00 80.07 484 PRO B C 1
ATOM 4060 O O . PRO B 1 43 ? -31.929 2.966 51.986 1.00 79.54 484 PRO B O 1
ATOM 4071 N N . ASN B 1 44 ? -33.739 2.290 50.832 1.00 93.48 485 ASN B N 1
ATOM 4072 C CA . ASN B 1 44 ? -33.404 0.875 50.824 1.00 92.49 485 ASN B CA 1
ATOM 4073 C C . ASN B 1 44 ? -33.088 0.447 49.396 1.00 95.18 485 ASN B C 1
ATOM 4074 O O . ASN B 1 44 ? -33.257 1.212 48.442 1.00 95.36 485 ASN B O 1
ATOM 4085 N N . GLY B 1 45 ? -32.625 -0.792 49.252 1.00 73.25 486 GLY B N 1
ATOM 4086 C CA . GLY B 1 45 ? -32.165 -1.254 47.958 1.00 71.77 486 GLY B CA 1
ATOM 4087 C C . GLY B 1 45 ? -31.015 -0.392 47.484 1.00 75.35 486 GLY B C 1
ATOM 4088 O O . GLY B 1 45 ? -30.591 0.514 48.210 1.00 72.21 486 GLY B O 1
ATOM 4092 N N . GLU B 1 46 ? -30.493 -0.643 46.286 1.00 79.80 487 GLU B N 1
ATOM 4093 C CA . GLU B 1 46 ? -29.305 0.091 45.888 1.00 76.08 487 GLU B CA 1
ATOM 4094 C C . GLU B 1 46 ? -29.616 1.580 45.772 1.00 77.48 487 GLU B C 1
ATOM 4095 O O . GLU B 1 46 ? -30.763 1.997 45.578 1.00 73.15 487 GLU B O 1
ATOM 4107 N N . TRP B 1 47 ? -28.566 2.385 45.906 1.00 53.40 488 TRP B N 1
ATOM 4108 C CA . TRP B 1 47 ? -28.622 3.812 45.628 1.00 49.93 488 TRP B CA 1
ATOM 4109 C C . TRP B 1 47 ? -27.409 4.166 44.784 1.00 53.22 488 TRP B C 1
ATOM 4110 O O . TRP B 1 47 ? -26.285 3.779 45.122 1.00 54.52 488 TRP B O 1
ATOM 4131 N N . LEU B 1 48 ? -27.632 4.894 43.696 1.00 49.01 489 LEU B N 1
ATOM 4132 C CA . LEU B 1 48 ? -26.550 5.351 42.837 1.00 48.03 489 LEU B CA 1
ATOM 4133 C C . LEU B 1 48 ? -26.402 6.857 42.995 1.00 48.95 489 LEU B C 1
ATOM 4134 O O . LEU B 1 48 ? -27.397 7.589 42.946 1.00 46.28 489 LEU B O 1
ATOM 4150 N N . CYS B 1 49 ? -25.170 7.315 43.186 1.00 43.64 490 CYS B N 1
ATOM 4151 C CA . CYS B 1 49 ? -24.946 8.704 43.546 1.00 43.23 490 CYS B CA 1
ATOM 4152 C C . CYS B 1 49 ? -24.988 9.592 42.307 1.00 42.94 490 CYS B C 1
ATOM 4153 O O . CYS B 1 49 ? -24.944 9.113 41.172 1.00 43.12 490 CYS B O 1
ATOM 4160 N N . PRO B 1 50 ? -25.075 10.910 42.503 1.00 42.62 491 PRO B N 1
ATOM 4161 C CA . PRO B 1 50 ? -25.194 11.824 41.353 1.00 42.41 491 PRO B CA 1
ATOM 4162 C C . PRO B 1 50 ? -24.039 11.727 40.376 1.00 42.61 491 PRO B C 1
ATOM 4163 O O . PRO B 1 50 ? -24.205 12.048 39.194 1.00 42.58 491 PRO B O 1
ATOM 4174 N N . ARG B 1 51 ? -22.866 11.304 40.842 1.00 47.87 492 ARG B N 1
ATOM 4175 C CA . ARG B 1 51 ? -21.724 11.146 39.953 1.00 48.57 492 ARG B CA 1
ATOM 4176 C C . ARG B 1 51 ? -21.889 9.917 39.072 1.00 49.73 492 ARG B C 1
ATOM 4177 O O . ARG B 1 51 ? -21.491 9.924 37.901 1.00 53.77 492 ARG B O 1
ATOM 4198 N N . CYS B 1 52 ? -22.483 8.855 39.615 1.00 49.98 493 CYS B N 1
ATOM 4199 C CA . CYS B 1 52 ? -22.708 7.641 38.845 1.00 47.91 493 CYS B CA 1
ATOM 4200 C C . CYS B 1 52 ? -23.890 7.750 37.889 1.00 49.20 493 CYS B C 1
ATOM 4201 O O . CYS B 1 52 ? -23.916 7.027 36.889 1.00 56.81 493 CYS B O 1
ATOM 4208 N N . THR B 1 53 ? -24.861 8.622 38.161 1.00 44.58 494 THR B N 1
ATOM 4209 C CA . THR B 1 53 ? -25.982 8.829 37.252 1.00 44.64 494 THR B CA 1
ATOM 4210 C C . THR B 1 53 ? -25.821 10.090 36.410 1.00 44.60 494 THR B C 1
ATOM 4211 O O . THR B 1 53 ? -26.771 10.495 35.733 1.00 49.23 494 THR B O 1
ATOM 4222 N N . CYS B 1 54 ? -24.651 10.712 36.434 1.00 56.85 495 CYS B N 1
ATOM 4223 C CA . CYS B 1 54 ? -24.436 11.925 35.655 1.00 56.69 495 CYS B CA 1
ATOM 4224 C C . CYS B 1 54 ? -24.481 11.592 34.168 1.00 54.09 495 CYS B C 1
ATOM 4225 O O . CYS B 1 54 ? -23.798 10.661 33.726 1.00 55.77 495 CYS B O 1
ATOM 4233 N N . PRO B 1 55 ? -25.263 12.311 33.367 1.00 53.01 496 PRO B N 1
ATOM 4234 C CA . PRO B 1 55 ? -25.257 12.047 31.923 1.00 54.58 496 PRO B CA 1
ATOM 4235 C C . PRO B 1 55 ? -23.918 12.412 31.298 1.00 54.29 496 PRO B C 1
ATOM 4236 O O . PRO B 1 55 ? -23.267 13.381 31.695 1.00 53.16 496 PRO B O 1
ATOM 4241 N N . ALA B 1 56 ? -23.515 11.627 30.303 1.00 55.73 497 ALA B N 1
ATOM 4242 C CA . ALA B 1 56 ? -22.244 11.865 29.639 1.00 57.71 497 ALA B CA 1
ATOM 4243 C C . ALA B 1 56 ? -22.321 13.116 28.768 1.00 54.55 497 ALA B C 1
ATOM 4244 O O . ALA B 1 56 ? -23.400 13.599 28.410 1.00 51.74 497 ALA B O 1
ATOM 4251 N N . LEU B 1 57 ? -21.147 13.639 28.432 1.00 56.72 498 LEU B N 1
ATOM 4252 C CA . LEU B 1 57 ? -21.047 14.821 27.596 1.00 56.63 498 LEU B CA 1
ATOM 4253 C C . LEU B 1 57 ? -21.295 14.467 26.135 1.00 57.94 498 LEU B C 1
ATOM 4254 O O . LEU B 1 57 ? -21.163 13.317 25.710 1.00 58.73 498 LEU B O 1
ATOM 4270 N N . LYS B 1 58 ? -21.653 15.491 25.362 1.00 70.88 499 LYS B N 1
ATOM 4271 C CA . LYS B 1 58 ? -21.809 15.320 23.924 1.00 70.45 499 LYS B CA 1
ATOM 4272 C C . LYS B 1 58 ? -20.463 15.101 23.242 1.00 70.44 499 LYS B C 1
ATOM 4273 O O . LYS B 1 58 ? -20.390 14.396 22.230 1.00 73.61 499 LYS B O 1
ATOM 4292 N N . GLY B 1 59 ? -19.400 15.683 23.779 1.00 57.16 500 GLY B N 1
ATOM 4293 C CA . GLY B 1 59 ? -18.075 15.462 23.243 1.00 52.24 500 GLY B CA 1
ATOM 4294 C C . GLY B 1 59 ? -17.018 16.016 24.172 1.00 54.30 500 GLY B C 1
ATOM 4295 O O . GLY B 1 59 ? -17.260 16.201 25.366 1.00 58.48 500 GLY B O 1
ATOM 4299 N N . LYS B 1 60 ? -15.831 16.270 23.619 1.00 64.19 501 LYS B N 1
ATOM 4300 C CA . LYS B 1 60 ? -14.775 16.922 24.385 1.00 60.89 501 LYS B CA 1
ATOM 4301 C C . LYS B 1 60 ? -14.997 18.428 24.403 1.00 62.86 501 LYS B C 1
ATOM 4302 O O . LYS B 1 60 ? -15.255 19.043 23.365 1.00 69.31 501 LYS B O 1
ATOM 4321 N N . VAL B 1 61 ? -14.916 19.013 25.593 1.00 62.07 502 VAL B N 1
ATOM 4322 C CA . VAL B 1 61 ? -15.098 20.450 25.762 1.00 63.40 502 VAL B CA 1
ATOM 4323 C C . VAL B 1 61 ? -13.824 21.165 25.336 1.00 60.75 502 VAL B C 1
ATOM 4324 O O . VAL B 1 61 ? -12.717 20.788 25.738 1.00 66.21 502 VAL B O 1
ATOM 4337 N N . GLN B 1 62 ? -13.980 22.193 24.504 1.00 57.00 503 GLN B N 1
ATOM 4338 C CA . GLN B 1 62 ? -12.880 23.048 24.080 1.00 58.12 503 GLN B CA 1
ATOM 4339 C C . GLN B 1 62 ? -12.743 24.272 24.972 1.00 59.01 503 GLN B C 1
ATOM 4340 O O . GLN B 1 62 ? -11.636 24.613 25.406 1.00 51.88 503 GLN B O 1
ATOM 4354 N N . LYS B 1 63 ? -13.864 24.932 25.256 1.00 48.08 504 LYS B N 1
ATOM 4355 C CA . LYS B 1 63 ? -13.849 26.233 25.905 1.00 48.22 504 LYS B CA 1
ATOM 4356 C C . LYS B 1 63 ? -15.175 26.457 26.621 1.00 51.64 504 LYS B C 1
ATOM 4357 O O . LYS B 1 63 ? -16.239 26.130 26.090 1.00 47.46 504 LYS B O 1
ATOM 4376 N N . ILE B 1 64 ? -15.098 27.002 27.830 1.00 52.21 505 ILE B N 1
ATOM 4377 C CA . ILE B 1 64 ? -16.277 27.462 28.553 1.00 52.05 505 ILE B CA 1
ATOM 4378 C C . ILE B 1 64 ? -16.526 28.909 28.162 1.00 48.26 505 ILE B C 1
ATOM 4379 O O . ILE B 1 64 ? -15.708 29.788 28.444 1.00 48.86 505 ILE B O 1
ATOM 4395 N N . LEU B 1 65 ? -17.666 29.162 27.524 1.00 48.08 506 LEU B N 1
ATOM 4396 C CA . LEU B 1 65 ? -17.958 30.507 27.051 1.00 48.74 506 LEU B CA 1
ATOM 4397 C C . LEU B 1 65 ? -18.511 31.385 28.167 1.00 52.64 506 LEU B C 1
ATOM 4398 O O . LEU B 1 65 ? -18.103 32.544 28.308 1.00 54.46 506 LEU B O 1
ATOM 4414 N N . ILE B 1 66 ? -19.434 30.851 28.967 1.00 56.55 507 ILE B N 1
ATOM 4415 C CA . ILE B 1 66 ? -20.140 31.636 29.972 1.00 56.48 507 ILE B CA 1
ATOM 4416 C C . ILE B 1 66 ? -20.804 30.653 30.925 1.00 56.90 507 ILE B C 1
ATOM 4417 O O . ILE B 1 66 ? -20.948 29.469 30.613 1.00 56.28 507 ILE B O 1
ATOM 4433 N N . TRP B 1 67 ? -21.194 31.132 32.107 1.00 54.57 508 TRP B N 1
ATOM 4434 C CA . TRP B 1 67 ? -22.017 30.320 32.991 1.00 52.03 508 TRP B CA 1
ATOM 4435 C C . TRP B 1 67 ? -23.109 31.178 33.615 1.00 49.79 508 TRP B C 1
ATOM 4436 O O . TRP B 1 67 ? -22.993 32.403 33.709 1.00 47.75 508 TRP B O 1
ATOM 4457 N N . LYS B 1 68 ? -24.179 30.506 34.039 1.00 50.51 509 LYS B N 1
ATOM 4458 C CA . LYS B 1 68 ? -25.297 31.151 34.708 1.00 51.27 509 LYS B CA 1
ATOM 4459 C C . LYS B 1 68 ? -25.842 30.198 35.758 1.00 51.50 509 LYS B C 1
ATOM 4460 O O . LYS B 1 68 ? -25.646 28.982 35.681 1.00 49.09 509 LYS B O 1
ATOM 4479 N N . TRP B 1 69 ? -26.526 30.756 36.752 1.00 46.64 510 TRP B N 1
ATOM 4480 C CA . TRP B 1 69 ? -27.275 29.916 37.674 1.00 46.19 510 TRP B CA 1
ATOM 4481 C C . TRP B 1 69 ? -28.528 29.399 36.979 1.00 45.88 510 TRP B C 1
ATOM 4482 O O . TRP B 1 69 ? -29.311 30.181 36.430 1.00 46.43 510 TRP B O 1
ATOM 4503 N N . GLY B 1 70 ? -28.715 28.078 36.994 1.00 45.16 511 GLY B N 1
ATOM 4504 C CA . GLY B 1 70 ? -29.933 27.482 36.495 1.00 45.01 511 GLY B CA 1
ATOM 4505 C C . GLY B 1 70 ? -30.997 27.402 37.575 1.00 45.10 511 GLY B C 1
ATOM 4506 O O . GLY B 1 70 ? -30.777 27.744 38.735 1.00 45.26 511 GLY B O 1
ATOM 4510 N N . GLN B 1 71 ? -32.176 26.946 37.173 1.00 45.14 512 GLN B N 1
ATOM 4511 C CA . GLN B 1 71 ? -33.257 26.785 38.129 1.00 45.27 512 GLN B CA 1
ATOM 4512 C C . GLN B 1 71 ? -32.973 25.581 39.026 1.00 44.61 512 GLN B C 1
ATOM 4513 O O . GLN B 1 71 ? -32.308 24.631 38.607 1.00 44.09 512 GLN B O 1
ATOM 4527 N N . PRO B 1 72 ? -33.469 25.590 40.259 1.00 52.24 513 PRO B N 1
ATOM 4528 C CA . PRO B 1 72 ? -33.349 24.401 41.100 1.00 51.74 513 PRO B CA 1
ATOM 4529 C C . PRO B 1 72 ? -34.228 23.285 40.570 1.00 48.50 513 PRO B C 1
ATOM 4530 O O . PRO B 1 72 ? -35.207 23.543 39.853 1.00 49.51 513 PRO B O 1
ATOM 4541 N N . PRO B 1 73 ? -33.916 22.034 40.887 1.00 43.48 514 PRO B N 1
ATOM 4542 C CA . PRO B 1 73 ? -34.793 20.934 40.476 1.00 43.44 514 PRO B CA 1
ATOM 4543 C C . PRO B 1 73 ? -36.104 20.981 41.245 1.00 45.20 514 PRO B C 1
ATOM 4544 O O . PRO B 1 73 ? -36.286 21.757 42.187 1.00 44.04 514 PRO B O 1
ATOM 4555 N N . SER B 1 74 ? -37.036 20.135 40.823 1.00 51.90 515 SER B N 1
ATOM 4556 C CA . SER B 1 74 ? -38.310 20.062 41.516 1.00 48.99 515 SER B CA 1
ATOM 4557 C C . SER B 1 74 ? -38.088 19.543 42.936 1.00 51.96 515 SER B C 1
ATOM 4558 O O . SER B 1 74 ? -37.240 18.670 43.152 1.00 51.44 515 SER B O 1
ATOM 4566 N N . PRO B 1 75 ? -38.806 20.074 43.926 1.00 53.83 516 PRO B N 1
ATOM 4567 C CA . PRO B 1 75 ? -38.611 19.605 45.303 1.00 51.06 516 PRO B CA 1
ATOM 4568 C C . PRO B 1 75 ? -38.911 18.120 45.440 1.00 47.74 516 PRO B C 1
ATOM 4569 O O . PRO B 1 75 ? -39.723 17.556 44.705 1.00 50.31 516 PRO B O 1
ATOM 4580 N N . THR B 1 76 ? -38.248 17.490 46.399 1.00 43.78 517 THR B N 1
ATOM 4581 C CA . THR B 1 76 ? -38.480 16.078 46.675 1.00 44.85 517 THR B CA 1
ATOM 4582 C C . THR B 1 76 ? -39.747 15.930 47.511 1.00 46.82 517 THR B C 1
ATOM 4583 O O . THR B 1 76 ? -39.818 16.492 48.610 1.00 44.35 517 THR B O 1
ATOM 4594 N N . PRO B 1 77 ? -40.754 15.194 47.042 1.00 52.61 518 PRO B N 1
ATOM 4595 C CA . PRO B 1 77 ? -41.982 15.035 47.832 1.00 51.29 518 PRO B CA 1
ATOM 4596 C C . PRO B 1 77 ? -41.787 14.025 48.951 1.00 51.17 518 PRO B C 1
ATOM 4597 O O . PRO B 1 77 ? -41.218 12.948 48.751 1.00 53.05 518 PRO B O 1
ATOM 4608 N N . VAL B 1 78 ? -42.266 14.383 50.132 1.00 53.51 519 VAL B N 1
ATOM 4609 C CA . VAL B 1 78 ? -42.081 13.583 51.339 1.00 55.57 519 VAL B CA 1
ATOM 4610 C C . VAL B 1 78 ? -43.377 12.822 51.601 1.00 56.11 519 VAL B C 1
ATOM 4611 O O . VAL B 1 78 ? -44.440 13.452 51.686 1.00 55.47 519 VAL B O 1
ATOM 4624 N N . PRO B 1 79 ? -43.340 11.496 51.729 1.00 59.92 520 PRO B N 1
ATOM 4625 C CA . PRO B 1 79 ? -44.587 10.747 51.920 1.00 56.78 520 PRO B CA 1
ATOM 4626 C C . PRO B 1 79 ? -45.254 11.085 53.241 1.00 55.55 520 PRO B C 1
ATOM 4627 O O . PRO B 1 79 ? -44.606 11.443 54.226 1.00 56.71 520 PRO B O 1
ATOM 4638 N N . ARG B 1 80 ? -46.573 10.953 53.250 1.00 48.87 521 ARG B N 1
ATOM 4639 C CA . ARG B 1 80 ? -47.371 11.344 54.402 1.00 48.85 521 ARG B CA 1
ATOM 4640 C C . ARG B 1 80 ? -47.266 10.283 55.493 1.00 48.33 521 ARG B C 1
ATOM 4641 O O . ARG B 1 80 ? -47.610 9.123 55.244 1.00 48.56 521 ARG B O 1
ATOM 4662 N N . PRO B 1 81 ? -46.814 10.628 56.699 1.00 51.65 522 PRO B N 1
ATOM 4663 C CA . PRO B 1 81 ? -46.648 9.614 57.757 1.00 55.16 522 PRO B CA 1
ATOM 4664 C C . PRO B 1 81 ? -47.911 8.792 57.953 1.00 61.82 522 PRO B C 1
ATOM 4665 O O . PRO B 1 81 ? -49.024 9.270 57.690 1.00 62.70 522 PRO B O 1
ATOM 4676 N N . PRO B 1 82 ? -47.781 7.546 58.421 1.00 89.93 523 PRO B N 1
ATOM 4677 C CA . PRO B 1 82 ? -48.971 6.679 58.492 1.00 85.66 523 PRO B CA 1
ATOM 4678 C C . PRO B 1 82 ? -49.920 7.033 59.625 1.00 91.77 523 PRO B C 1
ATOM 4679 O O . PRO B 1 82 ? -51.143 6.947 59.446 1.00 97.41 523 PRO B O 1
ATOM 4690 N N . ASP B 1 83 ? -49.401 7.437 60.787 1.00 80.00 524 ASP B N 1
ATOM 4691 C CA . ASP B 1 83 ? -50.231 7.723 61.954 1.00 79.48 524 ASP B CA 1
ATOM 4692 C C . ASP B 1 83 ? -50.720 9.167 61.988 1.00 79.04 524 ASP B C 1
ATOM 4693 O O . ASP B 1 83 ? -50.973 9.709 63.073 1.00 78.85 524 ASP B O 1
ATOM 4702 N N . ALA B 1 84 ? -50.844 9.811 60.832 1.00 71.97 525 ALA B N 1
ATOM 4703 C CA . ALA B 1 84 ? -50.996 11.257 60.783 1.00 69.06 525 ALA B CA 1
ATOM 4704 C C . ALA B 1 84 ? -52.439 11.683 61.016 1.00 64.94 525 ALA B C 1
ATOM 4705 O O . ALA B 1 84 ? -53.383 11.011 60.591 1.00 68.60 525 ALA B O 1
ATOM 4712 N N . ASP B 1 85 ? -52.598 12.806 61.705 1.00 54.27 526 ASP B N 1
ATOM 4713 C CA . ASP B 1 85 ? -53.896 13.447 61.827 1.00 56.92 526 ASP B CA 1
ATOM 4714 C C . ASP B 1 85 ? -54.405 13.833 60.441 1.00 60.07 526 ASP B C 1
ATOM 4715 O O . ASP B 1 85 ? -53.663 14.454 59.667 1.00 56.65 526 ASP B O 1
ATOM 4724 N N . PRO B 1 86 ? -55.645 13.481 60.080 1.00 55.27 527 PRO B N 1
ATOM 4725 C CA . PRO B 1 86 ? -56.174 13.937 58.784 1.00 55.48 527 PRO B CA 1
ATOM 4726 C C . PRO B 1 86 ? -56.037 15.432 58.547 1.00 55.64 527 PRO B C 1
ATOM 4727 O O . PRO B 1 86 ? -55.898 15.851 57.390 1.00 55.38 527 PRO B O 1
ATOM 4738 N N . ASN B 1 87 ? -56.061 16.253 59.599 1.00 56.16 528 ASN B N 1
ATOM 4739 C CA . ASN B 1 87 ? -55.973 17.700 59.429 1.00 56.53 528 ASN B CA 1
ATOM 4740 C C . ASN B 1 87 ? -54.544 18.203 59.270 1.00 55.53 528 ASN B C 1
ATOM 4741 O O . ASN B 1 87 ? -54.359 19.351 58.855 1.00 55.73 528 ASN B O 1
ATOM 4752 N N . THR B 1 88 ? -53.544 17.393 59.583 1.00 54.57 529 THR B N 1
ATOM 4753 C CA . THR B 1 88 ? -52.167 17.832 59.427 1.00 53.72 529 THR B CA 1
ATOM 4754 C C . THR B 1 88 ? -51.854 18.082 57.952 1.00 53.08 529 THR B C 1
ATOM 4755 O O . THR B 1 88 ? -52.179 17.238 57.103 1.00 52.76 529 THR B O 1
ATOM 4766 N N . PRO B 1 89 ? -51.245 19.217 57.603 1.00 53.00 530 PRO B N 1
ATOM 4767 C CA . PRO B 1 89 ? -50.764 19.394 56.229 1.00 52.32 530 PRO B CA 1
ATOM 4768 C C . PRO B 1 89 ? -49.831 18.262 55.830 1.00 51.16 530 PRO B C 1
ATOM 4769 O O . PRO B 1 89 ? -49.100 17.711 56.655 1.00 50.77 530 PRO B O 1
ATOM 4780 N N . SER B 1 90 ? -49.845 17.917 54.548 1.00 50.75 531 SER B N 1
ATOM 4781 C CA . SER B 1 90 ? -48.801 17.043 54.047 1.00 49.72 531 SER B CA 1
ATOM 4782 C C . SER B 1 90 ? -47.446 17.716 54.263 1.00 49.14 531 SER B C 1
ATOM 4783 O O . SER B 1 90 ? -47.337 18.945 54.200 1.00 49.47 531 SER B O 1
ATOM 4791 N N . PRO B 1 91 ? -46.399 16.938 54.522 1.00 48.42 532 PRO B N 1
ATOM 4792 C CA . PRO B 1 91 ? -45.099 17.544 54.834 1.00 48.04 532 PRO B CA 1
ATOM 4793 C C . PRO B 1 91 ? -44.564 18.377 53.679 1.00 47.72 532 PRO B C 1
ATOM 4794 O O . PRO B 1 91 ? -44.852 18.120 52.507 1.00 47.48 532 PRO B O 1
ATOM 4805 N N . LYS B 1 92 ? -43.769 19.382 54.030 1.00 51.29 533 LYS B N 1
ATOM 4806 C CA . LYS B 1 92 ? -43.219 20.284 53.029 1.00 55.87 533 LYS B CA 1
ATOM 4807 C C . LYS B 1 92 ? -42.247 19.523 52.124 1.00 53.70 533 LYS B C 1
ATOM 4808 O O . LYS B 1 92 ? -41.473 18.693 52.610 1.00 52.05 533 LYS B O 1
ATOM 4816 N N . PRO B 1 93 ? -42.264 19.771 50.813 1.00 46.47 534 PRO B N 1
ATOM 4817 C CA . PRO B 1 93 ? -41.263 19.138 49.943 1.00 45.69 534 PRO B CA 1
ATOM 4818 C C . PRO B 1 93 ? -39.861 19.627 50.277 1.00 45.42 534 PRO B C 1
ATOM 4819 O O . PRO B 1 93 ? -39.661 20.766 50.708 1.00 45.88 534 PRO B O 1
ATOM 4830 N N . LEU B 1 94 ? -38.882 18.751 50.068 1.00 48.67 535 LEU B N 1
ATOM 4831 C CA . LEU B 1 94 ? -37.494 19.077 50.385 1.00 46.65 535 LEU B CA 1
ATOM 4832 C C . LEU B 1 94 ? -36.904 19.859 49.219 1.00 47.18 535 LEU B C 1
ATOM 4833 O O . LEU B 1 94 ? -36.737 19.322 48.120 1.00 50.77 535 LEU B O 1
ATOM 4849 N N . GLU B 1 95 ? -36.590 21.129 49.460 1.00 52.00 536 GLU B N 1
ATOM 4850 C CA . GLU B 1 95 ? -36.237 22.045 48.388 1.00 53.11 536 GLU B CA 1
ATOM 4851 C C . GLU B 1 95 ? -34.793 21.820 47.960 1.00 50.35 536 GLU B C 1
ATOM 4852 O O . GLU B 1 95 ? -33.923 21.536 48.788 1.00 47.70 536 GLU B O 1
ATOM 4864 N N . GLY B 1 96 ? -34.540 21.959 46.662 1.00 46.45 537 GLY B N 1
ATOM 4865 C CA . GLY B 1 96 ? -33.199 21.908 46.123 1.00 48.15 537 GLY B CA 1
ATOM 4866 C C . GLY B 1 96 ? -32.540 23.271 46.156 1.00 44.34 537 GLY B C 1
ATOM 4867 O O . GLY B 1 96 ? -32.943 24.168 46.901 1.00 45.01 537 GLY B O 1
ATOM 4871 N N . ARG B 1 97 ? -31.512 23.426 45.329 1.00 51.72 538 ARG B N 1
ATOM 4872 C CA . ARG B 1 97 ? -30.789 24.685 45.221 1.00 51.86 538 ARG B CA 1
ATOM 4873 C C . ARG B 1 97 ? -30.278 24.846 43.799 1.00 48.26 538 ARG B C 1
ATOM 4874 O O . ARG B 1 97 ? -30.111 23.855 43.079 1.00 47.78 538 ARG B O 1
ATOM 4895 N N . PRO B 1 98 ? -30.015 26.080 43.365 1.00 44.91 539 PRO B N 1
ATOM 4896 C CA . PRO B 1 98 ? -29.508 26.282 42.002 1.00 44.73 539 PRO B CA 1
ATOM 4897 C C . PRO B 1 98 ? -28.136 25.650 41.798 1.00 44.37 539 PRO B C 1
ATOM 4898 O O . PRO B 1 98 ? -27.271 25.678 42.676 1.00 44.62 539 PRO B O 1
ATOM 4909 N N . GLU B 1 99 ? -27.954 25.082 40.613 1.00 59.95 540 GLU B N 1
ATOM 4910 C CA . GLU B 1 99 ? -26.709 24.487 40.151 1.00 54.78 540 GLU B CA 1
ATOM 4911 C C . GLU B 1 99 ? -26.149 25.344 39.021 1.00 53.48 540 GLU B C 1
ATOM 4912 O O . GLU B 1 99 ? -26.900 25.930 38.238 1.00 52.40 540 GLU B O 1
ATOM 4924 N N . ARG B 1 100 ? -24.824 25.432 38.947 1.00 44.06 541 ARG B N 1
ATOM 4925 C CA . ARG B 1 100 ? -24.186 26.245 37.917 1.00 44.38 541 ARG B CA 1
ATOM 4926 C C . ARG B 1 100 ? -24.276 25.545 36.567 1.00 43.98 541 ARG B C 1
ATOM 4927 O O . ARG B 1 100 ? -24.002 24.347 36.458 1.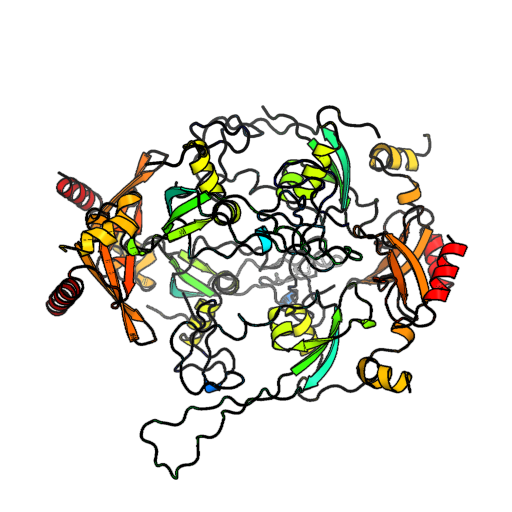00 43.56 541 ARG B O 1
ATOM 4948 N N . GLN B 1 101 ? -24.656 26.296 35.539 1.00 56.62 542 GLN B N 1
ATOM 4949 C CA . GLN B 1 101 ? -24.766 25.777 34.186 1.00 56.77 542 GLN B CA 1
ATOM 4950 C C . GLN B 1 101 ? -23.776 26.516 33.297 1.00 56.96 542 GLN B C 1
ATOM 4951 O O . GLN B 1 101 ? -23.583 27.727 33.442 1.00 54.04 542 GLN B O 1
ATOM 4965 N N . PHE B 1 102 ? -23.158 25.782 32.377 1.00 45.14 543 PHE B N 1
ATOM 4966 C CA . PHE B 1 102 ? -22.029 26.276 31.601 1.00 48.69 543 PHE B CA 1
ATOM 4967 C C . PHE B 1 102 ? -22.314 26.120 30.117 1.00 46.94 543 PHE B C 1
ATOM 4968 O O . PHE B 1 102 ? -22.755 25.055 29.675 1.00 47.68 543 PHE B O 1
ATOM 4985 N N . PHE B 1 103 ? -22.055 27.180 29.356 1.00 47.25 544 PHE B N 1
ATOM 4986 C CA . PHE B 1 103 ? -22.248 27.188 27.910 1.00 51.50 544 PHE B CA 1
ATOM 4987 C C . PHE B 1 103 ? -20.873 27.036 27.271 1.00 51.10 544 PHE B C 1
ATOM 4988 O O . PHE B 1 103 ? -20.005 27.895 27.454 1.00 51.16 544 PHE B O 1
ATOM 5005 N N . VAL B 1 104 ? -20.669 25.939 26.545 1.00 45.93 545 VAL B N 1
ATOM 5006 C CA . VAL B 1 104 ? -19.337 25.535 26.124 1.00 46.08 545 VAL B CA 1
ATOM 5007 C C . VAL B 1 104 ? -19.301 25.401 24.611 1.00 46.62 545 VAL B C 1
ATOM 5008 O O . VAL B 1 104 ? -20.317 25.128 23.966 1.00 46.80 545 VAL B O 1
ATOM 5021 N N . LYS B 1 105 ? -18.113 25.599 24.047 1.00 57.24 546 LYS B N 1
ATOM 5022 C CA . LYS B 1 105 ? -17.844 25.183 22.681 1.00 53.34 546 LYS B CA 1
ATOM 5023 C C . LYS B 1 105 ? -17.237 23.787 22.697 1.00 49.49 546 LYS B C 1
ATOM 5024 O O . LYS B 1 105 ? -16.397 23.474 23.544 1.00 49.21 546 LYS B O 1
ATOM 5043 N N . TRP B 1 106 ? -17.640 22.966 21.735 1.00 50.61 547 TRP B N 1
ATOM 5044 C CA . TRP B 1 106 ? -17.174 21.592 21.629 1.00 53.83 547 TRP B CA 1
ATOM 5045 C C . TRP B 1 106 ? -16.065 21.516 20.590 1.00 57.86 547 TRP B C 1
ATOM 5046 O O . TRP B 1 106 ? -16.180 22.103 19.509 1.00 59.21 547 TRP B O 1
ATOM 5067 N N . GLN B 1 107 ? -14.991 20.802 20.921 1.00 74.54 548 GLN B N 1
ATOM 5068 C CA . GLN B 1 107 ? -13.933 20.578 19.949 1.00 74.30 548 GLN B CA 1
ATOM 5069 C C . GLN B 1 107 ? -14.502 19.929 18.693 1.00 79.52 548 GLN B C 1
ATOM 5070 O O . GLN B 1 107 ? -15.406 19.091 18.758 1.00 71.20 548 GLN B O 1
ATOM 5084 N N . GLY B 1 108 ? -13.968 20.337 17.541 1.00 70.57 549 GLY B N 1
ATOM 5085 C CA . GLY B 1 108 ? -14.386 19.820 16.256 1.00 54.46 549 GLY B CA 1
ATOM 5086 C C . GLY B 1 108 ? -15.778 20.209 15.804 1.00 54.30 549 GLY B C 1
ATOM 5087 O O . GLY B 1 108 ? -16.204 19.766 14.731 1.00 57.00 549 GLY B O 1
ATOM 5091 N N . MET B 1 109 ? -16.503 21.023 16.566 1.00 60.61 550 MET B N 1
ATOM 5092 C CA . MET B 1 109 ? -17.869 21.395 16.226 1.00 61.18 550 MET B CA 1
ATOM 5093 C C . MET B 1 109 ? -17.964 22.911 16.130 1.00 63.01 550 MET B C 1
ATOM 5094 O O . MET B 1 109 ? -17.362 23.631 16.932 1.00 63.26 550 MET B O 1
ATOM 5108 N N . SER B 1 110 ? -18.724 23.394 15.152 1.00 57.95 551 SER B N 1
ATOM 5109 C CA . SER B 1 110 ? -18.906 24.827 15.007 1.00 53.98 551 SER B CA 1
ATOM 5110 C C . SER B 1 110 ? -19.604 25.390 16.244 1.00 51.98 551 SER B C 1
ATOM 5111 O O . SER B 1 110 ? -20.096 24.659 17.105 1.00 55.82 551 SER B O 1
ATOM 5119 N N . TYR B 1 111 ? -19.649 26.719 16.319 1.00 51.66 552 TYR B N 1
ATOM 5120 C CA . TYR B 1 111 ? -20.432 27.388 17.349 1.00 51.08 552 TYR B CA 1
ATOM 5121 C C . TYR B 1 111 ? -21.928 27.138 17.211 1.00 51.35 552 TYR B C 1
ATOM 5122 O O . TYR B 1 111 ? -22.681 27.491 18.124 1.00 50.87 552 TYR B O 1
ATOM 5140 N N . TRP B 1 112 ? -22.381 26.540 16.106 1.00 57.43 553 TRP B N 1
ATOM 5141 C CA . TRP B 1 112 ? -23.787 26.169 15.990 1.00 57.44 553 TRP B CA 1
ATOM 5142 C C . TRP B 1 112 ? -24.187 25.066 16.960 1.00 59.38 553 TRP B C 1
ATOM 5143 O O . TRP B 1 112 ? -25.384 24.880 17.208 1.00 58.95 553 TRP B O 1
ATOM 5164 N N . HIS B 1 113 ? -23.225 24.331 17.509 1.00 63.07 554 HIS B N 1
ATOM 5165 C CA . HIS B 1 113 ? -23.518 23.196 18.371 1.00 63.22 554 HIS B CA 1
ATOM 5166 C C . HIS B 1 113 ? -23.220 23.475 19.836 1.00 60.10 554 HIS B C 1
ATOM 5167 O O . HIS B 1 113 ? -23.323 22.561 20.660 1.00 56.75 554 HIS B O 1
ATOM 5181 N N . CYS B 1 114 ? -22.855 24.710 20.181 1.00 59.97 555 CYS B N 1
ATOM 5182 C CA . CYS B 1 114 ? -22.675 25.080 21.576 1.00 57.19 555 CYS B CA 1
ATOM 5183 C C . CYS B 1 114 ? -23.933 24.762 22.371 1.00 58.53 555 CYS B C 1
ATOM 5184 O O . CYS B 1 114 ? -25.055 24.965 21.898 1.00 58.93 555 CYS B O 1
ATOM 5192 N N . SER B 1 115 ? -23.738 24.266 23.588 1.00 55.36 556 SER B N 1
ATOM 5193 C CA . SER B 1 115 ? -24.843 23.818 24.420 1.00 54.85 556 SER B CA 1
ATOM 5194 C C . SER B 1 115 ? -24.446 23.980 25.882 1.00 51.08 556 SER B C 1
ATOM 5195 O O . SER B 1 115 ? -23.355 24.460 26.204 1.00 54.51 556 SER B O 1
ATOM 5203 N N . TRP B 1 116 ? -25.346 23.573 26.769 1.00 45.56 557 TRP B N 1
ATOM 5204 C CA . TRP B 1 116 ? -25.184 23.764 28.202 1.00 46.36 557 TRP B CA 1
ATOM 5205 C C . TRP B 1 116 ? -24.816 22.449 28.872 1.00 44.48 557 TRP B C 1
ATOM 5206 O O . TRP B 1 116 ? -25.331 21.387 28.510 1.00 45.17 557 TRP B O 1
ATOM 5227 N N . VAL B 1 117 ? -23.908 22.526 29.844 1.00 44.11 558 VAL B N 1
ATOM 5228 C CA . VAL B 1 117 ? -23.569 21.393 30.690 1.00 43.71 558 VAL B CA 1
ATOM 5229 C C . VAL B 1 117 ? -23.572 21.882 32.131 1.00 43.42 558 VAL B C 1
ATOM 5230 O O . VAL B 1 117 ? -23.484 23.081 32.404 1.00 43.59 558 VAL B O 1
ATOM 5243 N N . SER B 1 118 ? -23.669 20.934 33.055 1.00 43.80 559 SER B N 1
ATOM 5244 C CA . SER B 1 118 ? -23.752 21.240 34.475 1.00 43.68 559 SER B CA 1
ATOM 5245 C C . SER B 1 118 ? -22.362 21.299 35.105 1.00 48.86 559 SER B C 1
ATOM 5246 O O . SER B 1 118 ? -21.385 20.770 34.567 1.00 45.76 559 SER B O 1
ATOM 5254 N N . GLU B 1 119 ? -22.280 21.965 36.263 1.00 53.14 560 GLU B N 1
ATOM 5255 C CA . GLU B 1 119 ? -21.022 21.975 37.002 1.00 51.31 560 GLU B CA 1
ATOM 5256 C C . GLU B 1 119 ? -20.561 20.555 37.305 1.00 50.76 560 GLU B C 1
ATOM 5257 O O . GLU B 1 119 ? -19.370 20.245 37.191 1.00 44.85 560 GLU B O 1
ATOM 5269 N N . LEU B 1 120 ? -21.493 19.679 37.694 1.00 50.27 561 LEU B N 1
ATOM 5270 C CA . LEU B 1 120 ? -21.152 18.280 37.931 1.00 49.76 561 LEU B CA 1
ATOM 5271 C C . LEU B 1 120 ? -20.432 17.683 36.732 1.00 47.13 561 LEU B C 1
ATOM 5272 O O . LEU B 1 120 ? -19.381 17.048 36.870 1.00 47.12 561 LEU B O 1
ATOM 5288 N N . GLN B 1 121 ? -21.003 17.867 35.541 1.00 51.21 562 GLN B N 1
ATOM 5289 C CA . GLN B 1 121 ? -20.417 17.307 34.328 1.00 52.62 562 GLN B CA 1
ATOM 5290 C C . GLN B 1 121 ? -18.991 17.797 34.116 1.00 53.26 562 GLN B C 1
ATOM 5291 O O . GLN B 1 121 ? -18.081 16.994 33.881 1.00 58.65 562 GLN B O 1
ATOM 5305 N N . LEU B 1 122 ? -18.770 19.111 34.201 1.00 45.54 563 LEU B N 1
ATOM 5306 C CA . LEU B 1 122 ? -17.416 19.630 34.037 1.00 45.23 563 LEU B CA 1
ATOM 5307 C C . LEU B 1 122 ? -16.504 19.112 35.142 1.00 45.20 563 LEU B C 1
ATOM 5308 O O . LEU B 1 122 ? -15.425 18.574 34.870 1.00 45.61 563 LEU B O 1
ATOM 5324 N N . GLU B 1 123 ? -16.923 19.276 36.396 1.00 52.86 564 GLU B N 1
ATOM 5325 C CA . GLU B 1 123 ? -16.225 18.708 37.543 1.00 57.60 564 GLU B CA 1
ATOM 5326 C C . GLU B 1 123 ? -15.769 17.279 37.293 1.00 59.12 564 GLU B C 1
ATOM 5327 O O . GLU B 1 123 ? -14.661 16.889 37.680 1.00 60.17 564 GLU B O 1
ATOM 5339 N N . LEU B 1 124 ? -16.614 16.500 36.629 1.00 51.41 565 LEU B N 1
ATOM 5340 C CA . LEU B 1 124 ? -16.441 15.057 36.557 1.00 53.11 565 LEU B CA 1
ATOM 5341 C C . LEU B 1 124 ? -15.657 14.627 35.321 1.00 51.20 565 LEU B C 1
ATOM 5342 O O . LEU B 1 124 ? -14.866 13.680 35.392 1.00 50.74 565 LEU B O 1
ATOM 5358 N N . HIS B 1 125 ? -15.840 15.320 34.194 1.00 49.89 566 HIS B N 1
ATOM 5359 C CA . HIS B 1 125 ? -15.264 14.907 32.924 1.00 51.77 566 HIS B CA 1
ATOM 5360 C C . HIS B 1 125 ? 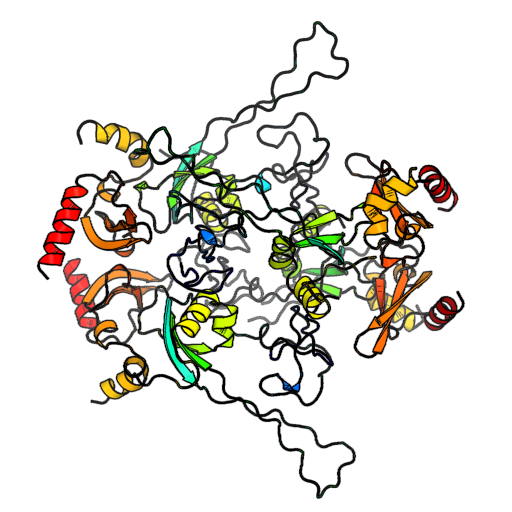-14.296 15.916 32.317 1.00 53.77 566 HIS B C 1
ATOM 5361 O O . HIS B 1 125 ? -13.637 15.582 31.324 1.00 57.83 566 HIS B O 1
ATOM 5375 N N . CYS B 1 126 ? -14.192 17.128 32.861 1.00 55.43 567 CYS B N 1
ATOM 5376 C CA . CYS B 1 126 ? -13.305 18.157 32.314 1.00 51.42 567 CYS B CA 1
ATOM 5377 C C . CYS B 1 126 ? -12.598 18.884 33.452 1.00 49.13 567 CYS B C 1
ATOM 5378 O O . CYS B 1 126 ? -12.505 20.113 33.479 1.00 48.29 567 CYS B O 1
ATOM 5386 N N . GLN B 1 127 ? -12.088 18.121 34.415 1.00 54.27 568 GLN B N 1
ATOM 5387 C CA . GLN B 1 127 ? -11.686 18.714 35.687 1.00 55.61 568 GLN B CA 1
ATOM 5388 C C . GLN B 1 127 ? -10.461 19.613 35.549 1.00 58.02 568 GLN B C 1
ATOM 5389 O O . GLN B 1 127 ? -10.460 20.733 36.066 1.00 59.22 568 GLN B O 1
ATOM 5403 N N . VAL B 1 128 ? -9.407 19.163 34.861 1.00 51.63 569 VAL B N 1
ATOM 5404 C CA . VAL B 1 128 ? -8.280 20.065 34.614 1.00 56.91 569 VAL B CA 1
ATOM 5405 C C . VAL B 1 128 ? -8.802 21.356 34.010 1.00 53.89 569 VAL B C 1
ATOM 5406 O O . VAL B 1 128 ? -8.636 22.454 34.555 1.00 52.95 569 VAL B O 1
ATOM 5419 N N . MET B 1 129 ? -9.456 21.219 32.866 1.00 60.74 570 MET B N 1
ATOM 5420 C CA . MET B 1 129 ? -9.897 22.368 32.097 1.00 58.29 570 MET B CA 1
ATOM 5421 C C . MET B 1 129 ? -10.923 23.205 32.863 1.00 55.93 570 MET B C 1
ATOM 5422 O O . MET B 1 129 ? -11.013 24.418 32.649 1.00 55.31 570 MET B O 1
ATOM 5436 N N . PHE B 1 130 ? -11.671 22.589 33.789 1.00 51.54 571 PHE B N 1
ATOM 5437 C CA . PHE B 1 130 ? -12.620 23.321 34.627 1.00 47.79 571 PHE B CA 1
ATOM 5438 C C . PHE B 1 130 ? -11.939 23.985 35.822 1.00 49.25 571 PHE B C 1
ATOM 5439 O O . PHE B 1 130 ? -12.263 25.129 36.159 1.00 49.00 571 PHE B O 1
ATOM 5456 N N . ARG B 1 131 ? -10.996 23.295 36.474 1.00 58.80 572 ARG B N 1
ATOM 5457 C CA . ARG B 1 131 ? -10.220 23.922 37.546 1.00 56.99 572 ARG B CA 1
ATOM 5458 C C . ARG B 1 131 ? -9.575 25.222 37.077 1.00 54.46 572 ARG B C 1
ATOM 5459 O O . ARG B 1 131 ? -9.534 26.210 37.820 1.00 55.18 572 ARG B O 1
ATOM 5480 N N . ASN B 1 132 ? -9.055 25.238 35.847 1.00 50.45 573 ASN B N 1
ATOM 5481 C CA . ASN B 1 132 ? -8.416 26.441 35.331 1.00 51.27 573 ASN B CA 1
ATOM 5482 C C . ASN B 1 132 ? -9.421 27.572 35.171 1.00 54.34 573 ASN B C 1
ATOM 5483 O O . ASN B 1 132 ? -9.142 28.718 35.542 1.00 60.25 573 ASN B O 1
ATOM 5494 N N . TYR B 1 133 ? -10.592 27.274 34.601 1.00 57.50 574 TYR B N 1
ATOM 5495 C CA . TYR B 1 133 ? -11.643 28.279 34.511 1.00 50.59 574 TYR B CA 1
ATOM 5496 C C . TYR B 1 133 ? -11.989 28.823 35.885 1.00 50.28 574 TYR B C 1
ATOM 5497 O O . TYR B 1 133 ? -12.316 30.006 36.033 1.00 53.12 574 TYR B O 1
ATOM 5515 N N . GLN B 1 134 ? -11.902 27.970 36.900 1.00 57.29 575 GLN B N 1
ATOM 5516 C CA . GLN B 1 134 ? -12.400 28.276 38.233 1.00 56.85 575 GLN B CA 1
ATOM 5517 C C . GLN B 1 134 ? -11.434 29.198 38.970 1.00 62.45 575 GLN B C 1
ATOM 5518 O O . GLN B 1 134 ? -11.862 30.068 39.738 1.00 63.14 575 GLN B O 1
ATOM 5532 N N . ARG B 1 135 ? -10.129 29.033 38.726 1.00 68.60 576 ARG B N 1
ATOM 5533 C CA . ARG B 1 135 ? -9.124 29.934 39.288 1.00 66.69 576 ARG B CA 1
ATOM 5534 C C . ARG B 1 135 ? -9.217 31.337 38.691 1.00 70.57 576 ARG B C 1
ATOM 5535 O O . ARG B 1 135 ? -9.065 32.333 39.409 1.00 74.43 576 ARG B O 1
ATOM 5556 N N . LYS B 1 136 ? -9.459 31.438 37.381 1.00 65.06 577 LYS B N 1
ATOM 5557 C CA . LYS B 1 136 ? -9.478 32.740 36.719 1.00 63.10 577 LYS B CA 1
ATOM 5558 C C . LYS B 1 136 ? -10.718 33.555 37.070 1.00 63.62 577 LYS B C 1
ATOM 5559 O O . LYS B 1 136 ? -10.655 34.789 37.100 1.00 64.17 577 LYS B O 1
ATOM 5578 N N . ASN B 1 137 ? -11.841 32.897 37.340 1.00 69.89 578 ASN B N 1
ATOM 5579 C CA . ASN B 1 137 ? -13.136 33.557 37.401 1.00 69.35 578 ASN B CA 1
ATOM 5580 C C . ASN B 1 137 ? -13.704 33.577 38.814 1.00 67.43 578 ASN B C 1
ATOM 5581 O O . ASN B 1 137 ? -13.518 32.642 39.597 1.00 68.34 578 ASN B O 1
ATOM 5592 N N . ASP B 1 138 ? -14.405 34.668 39.123 1.00 61.19 579 ASP B N 1
ATOM 5593 C CA . ASP B 1 138 ? -15.227 34.752 40.323 1.00 63.74 579 ASP B CA 1
ATOM 5594 C C . ASP B 1 138 ? -16.495 33.936 40.102 1.00 61.67 579 ASP B C 1
ATOM 5595 O O . ASP B 1 138 ? -17.293 34.246 39.210 1.00 61.67 579 ASP B O 1
ATOM 5604 N N . MET B 1 139 ? -16.680 32.893 40.908 1.00 66.92 580 MET B N 1
ATOM 5605 C CA . MET B 1 139 ? -17.767 31.947 40.708 1.00 67.90 580 MET B CA 1
ATOM 5606 C C . MET B 1 139 ? -18.988 32.277 41.558 1.00 70.98 580 MET B C 1
ATOM 5607 O O . MET B 1 139 ? -19.848 31.412 41.754 1.00 68.85 580 MET B O 1
ATOM 5621 N N . ASP B 1 140 ? -19.078 33.506 42.071 1.00 71.74 581 ASP B N 1
ATOM 5622 C CA . ASP B 1 140 ? -20.242 33.943 42.828 1.00 73.10 581 ASP B CA 1
ATOM 5623 C C . ASP B 1 140 ? -21.125 34.918 42.063 1.00 75.21 581 ASP B C 1
ATOM 5624 O O . ASP B 1 140 ? -22.289 35.092 42.439 1.00 75.79 581 ASP B O 1
ATOM 5633 N N . GLU B 1 141 ? -20.613 35.540 41.008 1.00 79.50 582 GLU B N 1
ATOM 5634 C CA . GLU B 1 141 ? -21.384 36.480 40.197 1.00 82.91 582 GLU B CA 1
ATOM 5635 C C . GLU B 1 141 ? -21.263 36.026 38.748 1.00 77.50 582 GLU B C 1
ATOM 5636 O O . GLU B 1 141 ? -20.155 36.093 38.175 1.00 73.06 582 GLU B O 1
ATOM 5648 N N . PRO B 1 142 ? -22.339 35.561 38.116 1.00 77.62 583 PRO B N 1
ATOM 5649 C CA . PRO B 1 142 ? -22.209 35.050 36.758 1.00 76.29 583 PRO B CA 1
ATOM 5650 C C . PRO B 1 142 ? -21.761 36.151 35.812 1.00 76.70 583 PRO B C 1
ATOM 5651 O O . PRO B 1 142 ? -22.117 37.329 35.993 1.00 78.98 583 PRO B O 1
ATOM 5662 N N . PRO B 1 143 ? -20.971 35.809 34.800 1.00 76.03 584 PRO B N 1
ATOM 5663 C CA . PRO B 1 143 ? -20.536 36.819 33.827 1.00 78.42 584 PRO B CA 1
ATOM 5664 C C . PRO B 1 143 ? -21.692 37.335 32.980 1.00 84.00 584 PRO B C 1
ATOM 5665 O O . PRO B 1 143 ? -22.829 36.863 33.049 1.00 84.23 584 PRO B O 1
ATOM 5676 N N . SER B 1 144 ? -21.374 38.341 32.167 1.00 116.81 585 SER B N 1
ATOM 5677 C CA . SER B 1 144 ? -22.327 38.936 31.240 1.00 115.45 585 SER B CA 1
ATOM 5678 C C . SER B 1 144 ? -21.575 39.359 29.987 1.00 117.27 585 SER B C 1
ATOM 5679 O O . SER B 1 144 ? -20.520 39.993 30.083 1.00 118.81 585 SER B O 1
ATOM 5687 N N . GLY B 1 145 ? -22.115 39.009 28.824 1.00 98.96 586 GLY B N 1
ATOM 5688 C CA . GLY B 1 145 ? -21.471 39.327 27.563 1.00 95.85 586 GLY B CA 1
ATOM 5689 C C . GLY B 1 145 ? -22.461 39.730 26.489 1.00 96.29 586 GLY B C 1
ATOM 5690 O O . GLY B 1 145 ? -22.605 40.911 26.175 1.00 98.00 586 GLY B O 1
ATOM 5694 N N . PRO B 1 162 ? -36.109 39.818 12.931 1.00 141.33 603 PRO B N 1
ATOM 5695 C CA . PRO B 1 162 ? -36.602 38.874 13.941 1.00 140.03 603 PRO B CA 1
ATOM 5696 C C . PRO B 1 162 ? -35.758 37.608 14.045 1.00 135.84 603 PRO B C 1
ATOM 5697 O O . PRO B 1 162 ? -35.677 37.027 15.128 1.00 135.01 603 PRO B O 1
ATOM 5708 N N . LYS B 1 163 ? -35.143 37.182 12.939 1.00 116.61 604 LYS B N 1
ATOM 5709 C CA . LYS B 1 163 ? -34.248 36.031 13.005 1.00 109.01 604 LYS B CA 1
ATOM 5710 C C . LYS B 1 163 ? -33.051 36.336 13.897 1.00 105.51 604 LYS B C 1
ATOM 5711 O O . LYS B 1 163 ? -32.646 35.502 14.715 1.00 102.88 604 LYS B O 1
ATOM 5719 N N . PHE B 1 164 ? -32.472 37.530 13.747 1.00 86.08 605 PHE B N 1
ATOM 5720 C CA . PHE B 1 164 ? -31.459 38.007 14.681 1.00 84.73 605 PHE B CA 1
ATOM 5721 C C . PHE B 1 164 ? -31.899 37.813 16.127 1.00 84.23 605 PHE B C 1
ATOM 5722 O O . PHE B 1 164 ? -31.122 37.349 16.969 1.00 81.05 605 PHE B O 1
ATOM 5739 N N . ALA B 1 165 ? -33.150 38.169 16.434 1.00 80.81 606 ALA B N 1
ATOM 5740 C CA . ALA B 1 165 ? -33.632 38.067 17.807 1.00 80.72 606 ALA B CA 1
ATOM 5741 C C . ALA B 1 165 ? -33.528 36.638 18.322 1.00 77.18 606 ALA B C 1
ATOM 5742 O O . ALA B 1 165 ? -33.204 36.415 19.495 1.00 75.50 606 ALA B O 1
ATOM 5749 N N . GLU B 1 166 ? -33.792 35.655 17.458 1.00 99.86 607 GLU B N 1
ATOM 5750 C CA . GLU B 1 166 ? -33.604 34.260 17.847 1.00 97.06 607 GLU B CA 1
ATOM 5751 C C . GLU B 1 166 ? -32.131 33.951 18.091 1.00 93.27 607 GLU B C 1
ATOM 5752 O O . GLU B 1 166 ? -31.761 33.438 19.153 1.00 91.84 607 GLU B O 1
ATOM 5764 N N . MET B 1 167 ? -31.273 34.241 17.110 1.00 81.67 608 MET B N 1
ATOM 5765 C CA . MET B 1 167 ? -29.842 34.039 17.305 1.00 78.07 608 MET B CA 1
ATOM 5766 C C . MET B 1 167 ? -29.351 34.774 18.548 1.00 77.14 608 MET B C 1
ATOM 5767 O O . MET B 1 167 ? -28.583 34.222 19.345 1.00 74.64 608 MET B O 1
ATOM 5781 N N . GLU B 1 168 ? -29.785 36.026 18.726 1.00 82.01 609 GLU B N 1
ATOM 5782 C CA . GLU B 1 168 ? -29.373 36.805 19.891 1.00 82.11 609 GLU B CA 1
ATOM 5783 C C . GLU B 1 168 ? -29.695 36.072 21.187 1.00 81.00 609 GLU B C 1
ATOM 5784 O O . GLU B 1 168 ? -28.874 36.036 22.111 1.00 80.29 609 GLU B O 1
ATOM 5796 N N . GLU B 1 169 ? -30.886 35.478 21.270 1.00 94.01 610 GLU B N 1
ATOM 5797 C CA . GLU B 1 169 ? -31.319 34.852 22.512 1.00 93.71 610 GLU B CA 1
ATOM 5798 C C . GLU B 1 169 ? -30.595 33.535 22.764 1.00 88.82 610 GLU B C 1
ATOM 5799 O O . GLU B 1 169 ? -30.375 33.164 23.923 1.00 85.21 610 GLU B O 1
ATOM 5811 N N . ARG B 1 170 ? -30.210 32.823 21.705 1.00 79.31 611 ARG B N 1
ATOM 5812 C CA . ARG B 1 170 ? -29.648 31.485 21.838 1.00 76.19 611 ARG B CA 1
ATOM 5813 C C . ARG B 1 170 ? -28.124 31.468 21.847 1.00 75.92 611 ARG B C 1
ATOM 5814 O O . ARG B 1 170 ? -27.530 30.668 22.576 1.00 73.89 611 ARG B O 1
ATOM 5835 N N . PHE B 1 171 ? -27.471 32.307 21.041 1.00 57.50 612 PHE B N 1
ATOM 5836 C CA . PHE B 1 171 ? -26.017 32.270 20.921 1.00 55.39 612 PHE B CA 1
ATOM 5837 C C . PHE B 1 171 ? -25.344 33.572 21.324 1.00 56.65 612 PHE B C 1
ATOM 5838 O O . PHE B 1 171 ? -24.444 33.562 22.173 1.00 55.25 612 PHE B O 1
ATOM 5855 N N . TYR B 1 172 ? -25.761 34.700 20.743 1.00 61.59 613 TYR B N 1
ATOM 5856 C CA . TYR B 1 172 ? -24.978 35.929 20.846 1.00 63.45 613 TYR B CA 1
ATOM 5857 C C . TYR B 1 172 ? -24.873 36.397 22.292 1.00 66.39 613 TYR B C 1
ATOM 5858 O O . TYR B 1 172 ? -23.791 36.768 22.759 1.00 65.73 613 TYR B O 1
ATOM 5876 N N . ARG B 1 173 ? -25.994 36.386 23.020 1.00 74.50 614 ARG B N 1
ATOM 5877 C CA . ARG B 1 173 ? -25.994 36.858 24.401 1.00 74.44 614 ARG B CA 1
ATOM 5878 C C . ARG B 1 173 ? -25.033 36.077 25.289 1.00 68.70 614 ARG B C 1
ATOM 5879 O O . ARG B 1 173 ? -24.789 36.494 26.427 1.00 70.45 614 ARG B O 1
ATOM 5900 N N . TYR B 1 174 ? -24.489 34.960 24.802 1.00 68.80 615 TYR B N 1
ATOM 5901 C CA . TYR B 1 174 ? -23.599 34.099 25.570 1.00 66.56 615 TYR B CA 1
ATOM 5902 C C . TYR B 1 174 ? -22.149 34.217 25.113 1.00 67.30 615 TYR B C 1
ATOM 5903 O O . TYR B 1 174 ? -21.341 33.323 25.383 1.00 67.63 615 TYR B O 1
ATOM 5921 N N . GLY B 1 175 ? -21.808 35.294 24.415 1.00 69.12 616 GLY B N 1
ATOM 5922 C CA . GLY B 1 175 ? -20.444 35.497 23.971 1.00 68.00 616 GLY B CA 1
ATOM 5923 C C . GLY B 1 175 ? -20.076 34.753 22.708 1.00 68.82 616 GLY B C 1
ATOM 5924 O O . GLY B 1 175 ? -18.952 34.247 22.597 1.00 67.34 616 GLY B O 1
ATOM 5928 N N . ILE B 1 176 ? -20.995 34.656 21.751 1.00 54.90 617 ILE B N 1
ATOM 5929 C CA . ILE B 1 176 ? -20.696 34.113 20.432 1.00 52.92 617 ILE B CA 1
ATOM 5930 C C . ILE B 1 176 ? -20.851 35.243 19.430 1.00 55.57 617 ILE B C 1
ATOM 5931 O O . ILE B 1 176 ? -21.970 35.681 19.131 1.00 57.70 617 ILE B O 1
ATOM 5947 N N . LYS B 1 177 ? -19.725 35.708 18.913 1.00 67.08 618 LYS B N 1
ATOM 5948 C CA . LYS B 1 177 ? -19.730 36.720 17.873 1.00 66.65 618 LYS B CA 1
ATOM 5949 C C . LYS B 1 177 ? -20.460 36.180 16.644 1.00 67.54 618 LYS B C 1
ATOM 5950 O O . LYS B 1 177 ? -20.161 35.065 16.196 1.00 66.43 618 LYS B O 1
ATOM 5969 N N . PRO B 1 178 ? -21.432 36.915 16.085 1.00 60.77 619 PRO B N 1
ATOM 5970 C CA . PRO B 1 178 ? -22.221 36.332 14.983 1.00 61.21 619 PRO B CA 1
ATOM 5971 C C . PRO B 1 178 ? -21.379 35.856 13.813 1.00 61.64 619 PRO B C 1
ATOM 5972 O O . PRO B 1 178 ? -21.677 34.805 13.231 1.00 62.25 619 PRO B O 1
ATOM 5983 N N . GLU B 1 179 ? -20.338 36.606 13.441 1.00 75.07 620 GLU B N 1
ATOM 5984 C CA . GLU B 1 179 ? -19.485 36.191 12.333 1.00 75.84 620 GLU B CA 1
ATOM 5985 C C . GLU B 1 179 ? -18.962 34.773 12.517 1.00 72.51 620 GLU B C 1
ATOM 5986 O O . GLU B 1 179 ? -18.778 34.048 11.534 1.00 69.66 620 GLU B O 1
ATOM 5998 N N . TRP B 1 180 ? -18.720 34.357 13.763 1.00 57.73 621 TRP B N 1
ATOM 5999 C CA . TRP B 1 180 ? -18.216 33.013 14.020 1.00 52.89 621 TRP B CA 1
ATOM 6000 C C . TRP B 1 180 ? -19.146 31.919 13.515 1.00 51.56 621 TRP B C 1
ATOM 6001 O O . TRP B 1 180 ? -18.727 30.759 13.434 1.00 49.79 621 TRP B O 1
ATOM 6022 N N . MET B 1 181 ? -20.395 32.249 13.201 1.00 57.43 622 MET B N 1
ATOM 6023 C CA . MET B 1 181 ? -21.372 31.271 12.750 1.00 59.80 622 MET B CA 1
ATOM 6024 C C . MET B 1 181 ? -21.696 31.437 11.274 1.00 60.17 622 MET B C 1
ATOM 6025 O O . MET B 1 181 ? -22.628 30.798 10.775 1.00 60.41 622 MET B O 1
ATOM 6039 N N . MET B 1 182 ? -20.945 32.277 10.569 1.00 58.28 623 MET B N 1
ATOM 6040 C CA . MET B 1 182 ? -21.134 32.539 9.152 1.00 61.26 623 MET B CA 1
ATOM 6041 C C . MET B 1 182 ? -20.018 31.877 8.358 1.00 57.99 623 MET B C 1
ATOM 6042 O O . MET B 1 182 ? -18.886 31.749 8.832 1.00 59.09 623 MET B O 1
ATOM 6056 N N . ILE B 1 183 ? -20.347 31.455 7.144 1.00 59.14 624 ILE B N 1
ATOM 6057 C CA . ILE B 1 183 ? -19.390 30.760 6.294 1.00 58.49 624 ILE B CA 1
ATOM 6058 C C . ILE B 1 183 ? -18.429 31.771 5.687 1.00 59.87 624 ILE B C 1
ATOM 6059 O O . ILE B 1 183 ? -18.851 32.756 5.069 1.00 62.60 624 ILE B O 1
ATOM 6075 N N . HIS B 1 184 ? -17.131 31.532 5.870 1.00 64.80 625 HIS B N 1
ATOM 6076 C CA . HIS B 1 184 ? -16.127 32.248 5.094 1.00 67.49 625 HIS B CA 1
ATOM 6077 C C . HIS B 1 184 ? -15.951 31.603 3.726 1.00 67.95 625 HIS B C 1
ATOM 6078 O O . HIS B 1 184 ? -16.005 32.280 2.694 1.00 70.05 625 HIS B O 1
ATOM 6092 N N . ARG B 1 185 ? -15.760 30.288 3.711 1.00 65.69 626 ARG B N 1
ATOM 6093 C CA . ARG B 1 185 ? -15.473 29.523 2.509 1.00 69.06 626 ARG B CA 1
ATOM 6094 C C . ARG B 1 185 ? -15.472 28.048 2.874 1.00 66.81 626 ARG B C 1
ATOM 6095 O O . ARG B 1 185 ? -15.201 27.684 4.021 1.00 66.90 626 ARG B O 1
ATOM 6116 N N . ILE B 1 186 ? -15.773 27.206 1.892 1.00 59.03 627 ILE B N 1
ATOM 6117 C CA . ILE B 1 186 ? -15.750 25.759 2.068 1.00 57.48 627 ILE B CA 1
ATOM 6118 C C . ILE B 1 186 ? -14.423 25.238 1.539 1.00 57.27 627 ILE B C 1
ATOM 6119 O O . ILE B 1 186 ? -13.955 25.655 0.471 1.00 59.40 627 ILE B O 1
ATOM 6135 N N . LEU B 1 187 ? -13.813 24.323 2.288 1.00 56.91 628 LEU B N 1
ATOM 6136 C CA . LEU B 1 187 ? -12.463 23.864 2.007 1.00 56.52 628 LEU B CA 1
ATOM 6137 C C . LEU B 1 187 ? -12.401 22.458 1.440 1.00 58.41 628 LEU B C 1
ATOM 6138 O O . LEU B 1 187 ? -11.446 22.137 0.730 1.00 59.32 628 LEU B O 1
ATOM 6154 N N . ASN B 1 188 ? -13.383 21.616 1.736 1.00 60.40 629 ASN B N 1
ATOM 6155 C CA . ASN B 1 188 ? -13.388 20.245 1.247 1.00 61.11 629 ASN B CA 1
ATOM 6156 C C . ASN B 1 188 ? -14.774 19.665 1.476 1.00 61.17 629 ASN B C 1
ATOM 6157 O O . ASN B 1 188 ? -15.603 20.244 2.184 1.00 59.32 629 ASN B O 1
ATOM 6168 N N . HIS B 1 189 ? -15.014 18.512 0.863 1.00 64.46 630 HIS B N 1
ATOM 6169 C CA . HIS B 1 189 ? -16.247 17.767 1.047 1.00 66.08 630 HIS B CA 1
ATOM 6170 C C . HIS B 1 189 ? -15.898 16.331 1.403 1.00 64.79 630 HIS B C 1
ATOM 6171 O O . HIS B 1 189 ? -14.746 15.900 1.298 1.00 62.60 630 HIS B O 1
ATOM 6185 N N . SER B 1 190 ? -16.916 15.582 1.814 1.00 71.26 631 SER B N 1
ATOM 6186 C CA . SER B 1 190 ? -16.778 14.147 2.003 1.00 71.92 631 SER B CA 1
ATOM 6187 C C . SER B 1 190 ? -18.154 13.518 1.853 1.00 74.06 631 SER B C 1
ATOM 6188 O O . SER B 1 190 ? -19.170 14.132 2.189 1.00 74.31 631 SER B O 1
ATOM 6196 N N . VAL B 1 191 ? -18.179 12.293 1.340 1.00 88.95 632 VAL B N 1
ATOM 6197 C CA . VAL B 1 191 ? -19.420 11.570 1.095 1.00 91.17 632 VAL B CA 1
ATOM 6198 C C . VAL B 1 191 ? -19.548 10.468 2.138 1.00 90.68 632 VAL B C 1
ATOM 6199 O O . VAL B 1 191 ? -18.639 9.645 2.305 1.00 88.23 632 VAL B O 1
ATOM 6212 N N . ASP B 1 192 ? -20.679 10.463 2.838 1.00 98.22 633 ASP B N 1
ATOM 6213 C CA . ASP B 1 192 ? -20.922 9.544 3.936 1.00 94.84 633 ASP B CA 1
ATOM 6214 C C . ASP B 1 192 ? -21.036 8.111 3.417 1.00 94.82 633 ASP B C 1
ATOM 6215 O O . ASP B 1 192 ? -21.150 7.857 2.214 1.00 98.73 633 ASP B O 1
ATOM 6224 N N . LYS B 1 193 ? -20.996 7.160 4.352 1.00 80.53 634 LYS B N 1
ATOM 6225 C CA . LYS B 1 193 ? -21.237 5.764 4.002 1.00 83.42 634 LYS B CA 1
ATOM 6226 C C . LYS B 1 193 ? -22.708 5.527 3.690 1.00 85.55 634 LYS B C 1
ATOM 6227 O O . LYS B 1 193 ? -23.041 4.766 2.773 1.00 87.71 634 LYS B O 1
ATOM 6246 N N . LYS B 1 194 ? -23.604 6.168 4.445 1.00 106.58 635 LYS B N 1
ATOM 6247 C CA . LYS B 1 194 ? -25.026 6.103 4.132 1.00 109.54 635 LYS B CA 1
ATOM 6248 C C . LYS B 1 194 ? -25.364 6.895 2.876 1.00 110.38 635 LYS B C 1
ATOM 6249 O O . LYS B 1 194 ? -26.415 6.657 2.271 1.00 114.45 635 LYS B O 1
ATOM 6257 N N . GLY B 1 195 ? -24.503 7.832 2.480 1.00 95.17 636 GLY B N 1
ATOM 6258 C CA . GLY B 1 195 ? -24.699 8.596 1.263 1.00 97.41 636 GLY B CA 1
ATOM 6259 C C . GLY B 1 195 ? -24.564 10.092 1.459 1.00 95.42 636 GLY B C 1
ATOM 6260 O O . GLY B 1 195 ? -24.183 10.817 0.534 1.00 95.91 636 GLY B O 1
ATOM 6264 N N . HIS B 1 196 ? -24.866 10.565 2.666 1.00 104.47 637 HIS B N 1
ATOM 6265 C CA . HIS B 1 196 ? -24.940 11.996 2.924 1.00 103.64 637 HIS B CA 1
ATOM 6266 C C . HIS B 1 196 ? -23.590 12.665 2.681 1.00 103.47 637 HIS B C 1
ATOM 6267 O O . HIS B 1 196 ? -22.534 12.033 2.749 1.00 105.23 637 HIS B O 1
ATOM 6281 N N . VAL B 1 197 ? -23.635 13.963 2.388 1.00 88.45 638 VAL B N 1
ATOM 6282 C CA . VAL B 1 197 ? -22.440 14.736 2.075 1.00 85.16 638 VAL B CA 1
ATOM 6283 C C . VAL B 1 197 ? -22.131 15.654 3.248 1.00 84.67 638 VAL B C 1
ATOM 6284 O O . VAL B 1 197 ? -23.032 16.164 3.924 1.00 86.16 638 VAL B O 1
ATOM 6297 N N . HIS B 1 198 ? -20.839 15.864 3.482 1.00 82.60 639 HIS B N 1
ATOM 6298 C CA . HIS B 1 198 ? -20.349 16.703 4.565 1.00 78.42 639 HIS B CA 1
ATOM 6299 C C . HIS B 1 198 ? -19.348 17.703 4.011 1.00 76.93 639 HIS B C 1
ATOM 6300 O O . HIS B 1 198 ? -18.587 17.392 3.091 1.00 75.91 639 HIS B O 1
ATOM 6314 N N . TYR B 1 199 ? -19.355 18.907 4.575 1.00 59.05 640 TYR B N 1
ATOM 6315 C CA . TYR B 1 199 ? -18.503 19.992 4.107 1.00 58.86 640 TYR B CA 1
ATOM 6316 C C . TYR B 1 199 ? -17.623 20.502 5.239 1.00 58.66 640 TYR B C 1
ATOM 6317 O O . TYR B 1 199 ? -18.114 20.794 6.336 1.00 57.46 640 TYR B O 1
ATOM 6335 N N . LEU B 1 200 ? -16.326 20.603 4.964 1.00 51.41 641 LEU B N 1
ATOM 6336 C CA . LEU B 1 200 ? -15.394 21.279 5.854 1.00 49.53 641 LEU B CA 1
ATOM 6337 C C . LEU B 1 200 ? -15.538 22.782 5.653 1.00 50.69 641 LEU B C 1
ATOM 6338 O O . LEU B 1 200 ? -15.283 23.297 4.559 1.00 52.67 641 LEU B O 1
ATOM 6354 N N . ILE B 1 201 ? -15.956 23.483 6.701 1.00 64.97 642 ILE B N 1
ATOM 6355 C CA . ILE B 1 201 ? -16.300 24.896 6.617 1.00 65.83 642 ILE B CA 1
ATOM 6356 C C . ILE B 1 201 ? -15.309 25.694 7.449 1.00 61.70 642 ILE B C 1
ATOM 6357 O O . ILE B 1 201 ? -15.122 25.413 8.640 1.00 57.43 642 ILE B O 1
ATOM 6373 N N . LYS B 1 202 ? -14.686 26.693 6.827 1.00 54.36 643 LYS B N 1
ATOM 6374 C CA . LYS B 1 202 ? -14.007 27.742 7.570 1.00 55.46 643 LYS B CA 1
ATOM 6375 C C . LYS B 1 202 ? -15.014 28.831 7.914 1.00 58.35 643 LYS B C 1
ATOM 6376 O O . LYS B 1 202 ? -15.807 29.249 7.065 1.00 59.24 643 LYS B O 1
ATOM 6395 N N . TRP B 1 203 ? -14.966 29.293 9.157 1.00 49.75 644 TRP B N 1
ATOM 6396 C CA . TRP B 1 203 ? -15.914 30.268 9.667 1.00 51.25 644 TRP B CA 1
ATOM 6397 C C . TRP B 1 203 ? -15.282 31.654 9.667 1.00 52.00 644 TRP B C 1
ATOM 6398 O O . TRP B 1 203 ? -14.061 31.797 9.767 1.00 51.41 644 TRP B O 1
ATOM 6419 N N . ARG B 1 204 ? -16.124 32.678 9.547 1.00 73.10 645 ARG B N 1
ATOM 6420 C CA . ARG B 1 204 ? -15.616 34.036 9.406 1.00 73.40 645 ARG B CA 1
ATOM 6421 C C . ARG B 1 204 ? -15.014 34.542 10.713 1.00 74.18 645 ARG B C 1
ATOM 6422 O O . ARG B 1 204 ? -15.552 34.317 11.801 1.00 74.61 645 ARG B O 1
ATOM 6443 N N . ASP B 1 205 ? -13.881 35.234 10.591 1.00 74.10 646 ASP B N 1
ATOM 6444 C CA . ASP B 1 205 ? -13.180 35.824 11.732 1.00 71.16 646 ASP B CA 1
ATOM 6445 C C . ASP B 1 205 ? -12.761 34.763 12.749 1.00 71.74 646 ASP B C 1
ATOM 6446 O O . ASP B 1 205 ? -12.628 35.047 13.942 1.00 71.66 646 ASP B O 1
ATOM 6455 N N . LEU B 1 206 ? -12.557 33.531 12.283 1.00 58.22 647 LEU B N 1
ATOM 6456 C CA . LEU B 1 206 ? -11.948 32.461 13.060 1.00 56.08 647 LEU B CA 1
ATOM 6457 C C . LEU B 1 206 ? -10.848 31.803 12.236 1.00 55.79 647 LEU B C 1
ATOM 6458 O O . LEU B 1 206 ? -10.973 31.685 11.011 1.00 54.14 647 LEU B O 1
ATOM 6474 N N . PRO B 1 207 ? -9.764 31.366 12.873 1.00 59.05 648 PRO B N 1
ATOM 6475 C CA . PRO B 1 207 ? -8.634 30.811 12.117 1.00 59.12 648 PRO B CA 1
ATOM 6476 C C . PRO B 1 207 ? -8.985 29.487 11.450 1.00 58.16 648 PRO B C 1
ATOM 6477 O O . PRO B 1 207 ? -10.034 28.884 11.685 1.00 58.47 648 PRO B O 1
ATOM 6488 N N . TYR B 1 208 ? -8.062 29.035 10.593 1.00 50.29 649 TYR B N 1
ATOM 6489 C CA . TYR B 1 208 ? -8.265 27.797 9.845 1.00 49.93 649 TYR B CA 1
ATOM 6490 C C . TYR B 1 208 ? -8.327 26.572 10.747 1.00 49.17 649 TYR B C 1
ATOM 6491 O O . TYR B 1 208 ? -8.972 25.578 10.392 1.00 49.44 649 TYR B O 1
ATOM 6509 N N . ASP B 1 209 ? -7.675 26.607 11.904 1.00 64.46 650 ASP B N 1
ATOM 6510 C CA . ASP B 1 209 ? -7.731 25.459 12.799 1.00 63.63 650 ASP B CA 1
ATOM 6511 C C . ASP B 1 209 ? -9.062 25.351 13.534 1.00 65.42 650 ASP B C 1
ATOM 6512 O O . ASP B 1 209 ? -9.272 24.376 14.262 1.00 70.67 650 ASP B O 1
ATOM 6521 N N . GLN B 1 210 ? -9.966 26.315 13.358 1.00 50.91 651 GLN B N 1
ATOM 6522 C CA . GLN B 1 210 ? -11.334 26.214 13.846 1.00 52.50 651 GLN B CA 1
ATOM 6523 C C . GLN B 1 210 ? -12.297 25.723 12.774 1.00 53.53 651 GLN B C 1
ATOM 6524 O O . GLN B 1 210 ? -13.505 25.663 13.023 1.00 55.05 651 GLN B O 1
ATOM 6538 N N . ALA B 1 211 ? -11.798 25.396 11.586 1.00 46.43 652 ALA B N 1
ATOM 6539 C CA . ALA B 1 211 ? -12.639 24.811 10.553 1.00 47.39 652 ALA B CA 1
ATOM 6540 C C . ALA B 1 211 ? -13.229 23.501 11.053 1.00 47.50 652 ALA B C 1
ATOM 6541 O O . ALA B 1 211 ? -12.545 22.695 11.689 1.00 46.18 652 ALA B O 1
ATOM 6548 N N . SER B 1 212 ? -14.509 23.288 10.764 1.00 56.13 653 SER B N 1
ATOM 6549 C CA . SER B 1 212 ? -15.220 22.118 11.248 1.00 56.59 653 SER B CA 1
ATOM 6550 C C . SER B 1 212 ? -16.016 21.503 10.110 1.00 57.67 653 SER B C 1
ATOM 6551 O O . SER B 1 212 ? -16.352 22.166 9.127 1.00 58.61 653 SER B O 1
ATOM 6559 N N . TRP B 1 213 ? -16.324 20.222 10.262 1.00 57.60 654 TRP B N 1
ATOM 6560 C CA . TRP B 1 213 ? -17.205 19.542 9.333 1.00 58.85 654 TRP B CA 1
ATOM 6561 C C . TRP B 1 213 ? -18.655 19.818 9.708 1.00 61.10 654 TRP B C 1
ATOM 6562 O O . TRP B 1 213 ? -18.970 20.213 10.834 1.00 61.53 654 TRP B O 1
ATOM 6583 N N . GLU B 1 214 ? -19.545 19.616 8.744 1.00 71.70 655 GLU B N 1
ATOM 6584 C CA . GLU B 1 214 ? -20.941 19.972 8.943 1.00 71.59 655 GLU B CA 1
ATOM 6585 C C . GLU B 1 214 ? -21.754 19.325 7.833 1.00 73.28 655 GLU B C 1
ATOM 6586 O O . GLU B 1 214 ? -21.288 19.236 6.695 1.00 75.23 655 GLU B O 1
ATOM 6598 N N . SER B 1 215 ? -22.962 18.880 8.167 1.00 82.37 656 SER B N 1
ATOM 6599 C CA . SER B 1 215 ? -23.799 18.192 7.197 1.00 85.18 656 SER B CA 1
ATOM 6600 C C . SER B 1 215 ? -24.247 19.137 6.084 1.00 86.09 656 SER B C 1
ATOM 6601 O O . SER B 1 215 ? -24.290 20.360 6.239 1.00 86.16 656 SER B O 1
ATOM 6609 N N . GLU B 1 216 ? -24.578 18.538 4.939 1.00 90.00 657 GLU B N 1
ATOM 6610 C CA . GLU B 1 216 ? -25.158 19.277 3.824 1.00 91.70 657 GLU B CA 1
ATOM 6611 C C . GLU B 1 216 ? -26.550 19.815 4.136 1.00 94.73 657 GLU B C 1
ATOM 6612 O O . GLU B 1 216 ? -27.013 20.734 3.450 1.00 94.87 657 GLU B O 1
ATOM 6624 N N . ASP B 1 217 ? -27.221 19.271 5.149 1.00 98.68 658 ASP B N 1
ATOM 6625 C CA . ASP B 1 217 ? -28.635 19.526 5.380 1.00 98.62 658 ASP B CA 1
ATOM 6626 C C . ASP B 1 217 ? -28.890 20.499 6.525 1.00 99.48 658 ASP B C 1
ATOM 6627 O O . ASP B 1 217 ? -30.034 20.622 6.975 1.00 103.57 658 ASP B O 1
ATOM 6636 N N . VAL B 1 218 ? -27.862 21.197 7.003 1.00 97.72 659 VAL B N 1
ATOM 6637 C CA . VAL B 1 218 ? -27.993 22.057 8.175 1.00 96.20 659 VAL B CA 1
ATOM 6638 C C . VAL B 1 218 ? -28.561 23.401 7.737 1.00 99.56 659 VAL B C 1
ATOM 6639 O O . VAL B 1 218 ? -28.587 23.715 6.541 1.00 98.12 659 VAL B O 1
ATOM 6652 N N . GLU B 1 219 ? -29.024 24.203 8.701 1.00 107.20 660 GLU B N 1
ATOM 6653 C CA . GLU B 1 219 ? -29.598 25.520 8.419 1.00 107.82 660 GLU B CA 1
ATOM 6654 C C . GLU B 1 219 ? -28.510 26.576 8.606 1.00 104.98 660 GLU B C 1
ATOM 6655 O O . GLU B 1 219 ? -28.380 27.188 9.664 1.00 105.03 660 GLU B O 1
ATOM 6663 N N . ILE B 1 220 ? -27.718 26.787 7.556 1.00 78.76 661 ILE B N 1
ATOM 6664 C CA . ILE B 1 220 ? -26.718 27.849 7.512 1.00 78.17 661 ILE B CA 1
ATOM 6665 C C . ILE B 1 220 ? -27.135 28.804 6.405 1.00 78.37 661 ILE B C 1
ATOM 6666 O O . ILE B 1 220 ? -27.560 28.360 5.332 1.00 79.49 661 ILE B O 1
ATOM 6682 N N . GLN B 1 221 ? -27.028 30.106 6.652 1.00 94.00 662 GLN B N 1
ATOM 6683 C CA . GLN B 1 221 ? -27.474 31.049 5.636 1.00 96.76 662 GLN B CA 1
ATOM 6684 C C . GLN B 1 221 ? -26.507 31.036 4.459 1.00 95.57 662 GLN B C 1
ATOM 6685 O O . GLN B 1 221 ? -25.297 30.852 4.619 1.00 93.39 662 GLN B O 1
ATOM 6699 N N . ASP B 1 222 ? -27.054 31.233 3.262 1.00 93.36 663 ASP B N 1
ATOM 6700 C CA . ASP B 1 222 ? -26.264 31.278 2.036 1.00 92.48 663 ASP B CA 1
ATOM 6701 C C . ASP B 1 222 ? -25.484 29.986 1.816 1.00 88.53 663 ASP B C 1
ATOM 6702 O O . ASP B 1 222 ? -24.462 29.983 1.123 1.00 86.19 663 ASP B O 1
ATOM 6711 N N . TYR B 1 223 ? -25.950 28.882 2.401 1.00 88.55 664 TYR B N 1
ATOM 6712 C CA . TYR B 1 223 ? -25.176 27.646 2.376 1.00 87.81 664 TYR B CA 1
ATOM 6713 C C . TYR B 1 223 ? -25.212 27.005 0.997 1.00 90.53 664 TYR B C 1
ATOM 6714 O O . TYR B 1 223 ? -24.215 26.420 0.563 1.00 89.06 664 TYR B O 1
ATOM 6732 N N . ASP B 1 224 ? -26.329 27.137 0.280 1.00 92.39 665 ASP B N 1
ATOM 6733 C CA . ASP B 1 224 ? -26.355 26.725 -1.119 1.00 91.73 665 ASP B CA 1
ATOM 6734 C C . ASP B 1 224 ? -25.329 27.509 -1.929 1.00 87.08 665 ASP B C 1
ATOM 6735 O O . ASP B 1 224 ? -24.711 26.973 -2.856 1.00 84.05 665 ASP B O 1
ATOM 6744 N N . LEU B 1 225 ? -25.139 28.787 -1.588 1.00 84.38 666 LEU B N 1
ATOM 6745 C CA . LEU B 1 225 ? -24.221 29.639 -2.337 1.00 83.21 666 LEU B CA 1
ATOM 6746 C C . LEU B 1 225 ? -22.779 29.159 -2.223 1.00 82.25 666 LEU B C 1
ATOM 6747 O O . LEU B 1 225 ? -22.083 29.037 -3.238 1.00 82.35 666 LEU B O 1
ATOM 6763 N N . PHE B 1 226 ? -22.293 28.883 -1.005 1.00 76.13 667 PHE B N 1
ATOM 6764 C CA . PHE B 1 226 ? -20.888 28.500 -0.957 1.00 73.17 667 PHE B CA 1
ATOM 6765 C C . PHE B 1 226 ? -20.665 27.060 -1.405 1.00 72.24 667 PHE B C 1
ATOM 6766 O O . PHE B 1 226 ? -19.515 26.685 -1.665 1.00 70.29 667 PHE B O 1
ATOM 6783 N N . LYS B 1 227 ? -21.718 26.245 -1.495 1.00 81.00 668 LYS B N 1
ATOM 6784 C CA . LYS B 1 227 ? -21.580 24.948 -2.147 1.00 81.69 668 LYS B CA 1
ATOM 6785 C C . LYS B 1 227 ? -21.246 25.134 -3.622 1.00 80.16 668 LYS B C 1
ATOM 6786 O O . LYS B 1 227 ? -20.224 24.640 -4.111 1.00 76.43 668 LYS B O 1
ATOM 6805 N N . GLN B 1 228 ? -22.104 25.859 -4.346 1.00 93.63 669 GLN B N 1
ATOM 6806 C CA . GLN B 1 228 ? -21.836 26.146 -5.752 1.00 93.11 669 GLN B CA 1
ATOM 6807 C C . GLN B 1 228 ? -20.465 26.786 -5.935 1.00 89.55 669 GLN B C 1
ATOM 6808 O O . GLN B 1 228 ? -19.729 26.435 -6.865 1.00 89.98 669 GLN B O 1
ATOM 6816 N N . SER B 1 229 ? -20.099 27.724 -5.054 1.00 74.57 670 SER B N 1
ATOM 6817 C CA . SER B 1 229 ? -18.788 28.359 -5.157 1.00 72.91 670 SER B CA 1
ATOM 6818 C C . SER B 1 229 ? -17.664 27.371 -4.878 1.00 70.16 670 SER B C 1
ATOM 6819 O O . SER B 1 229 ? -16.561 27.518 -5.417 1.00 68.99 670 SER B O 1
ATOM 6827 N N . TYR B 1 230 ? -17.917 26.368 -4.036 1.00 71.85 671 TYR B N 1
ATOM 6828 C CA . TYR B 1 230 ? -16.911 25.342 -3.792 1.00 68.52 671 TYR B CA 1
ATOM 6829 C C . TYR B 1 230 ? -16.651 24.514 -5.043 1.00 68.61 671 TYR B C 1
ATOM 6830 O O . TYR B 1 230 ? -15.495 24.239 -5.386 1.00 66.91 671 TYR B O 1
ATOM 6848 N N . TRP B 1 231 ? -17.713 24.100 -5.737 1.00 82.74 672 TRP B N 1
ATOM 6849 C CA . TRP B 1 231 ? -17.528 23.245 -6.903 1.00 84.87 672 TRP B CA 1
ATOM 6850 C C . TRP B 1 231 ? -16.886 24.005 -8.057 1.00 82.77 672 TRP B C 1
ATOM 6851 O O . TRP B 1 231 ? -16.137 23.416 -8.845 1.00 82.01 672 TRP B O 1
ATOM 6872 N N . ASN B 1 232 ? -17.161 25.306 -8.172 1.00 103.40 673 ASN B N 1
ATOM 6873 C CA . ASN B 1 232 ? -16.609 26.080 -9.278 1.00 107.29 673 ASN B CA 1
ATOM 6874 C C . ASN B 1 232 ? -15.107 26.294 -9.111 1.00 105.85 673 ASN B C 1
ATOM 6875 O O . ASN B 1 232 ? -14.361 26.280 -10.098 1.00 107.26 673 ASN B O 1
ATOM 6886 N N . HIS B 1 233 ? -14.643 26.493 -7.874 1.00 116.34 674 HIS B N 1
ATOM 6887 C CA . HIS B 1 233 ? -13.210 26.646 -7.632 1.00 113.75 674 HIS B CA 1
ATOM 6888 C C . HIS B 1 233 ? -12.452 25.349 -7.884 1.00 113.42 674 HIS B C 1
ATOM 6889 O O . HIS B 1 233 ? -11.447 25.337 -8.604 1.00 116.22 674 HIS B O 1
ATOM 6903 N N . ARG B 1 234 ? -12.911 24.249 -7.298 1.00 99.22 675 ARG B N 1
ATOM 6904 C CA . ARG B 1 234 ? -12.085 23.049 -7.228 1.00 96.22 675 ARG B CA 1
ATOM 6905 C C . ARG B 1 234 ? -12.001 22.379 -8.596 1.00 95.95 675 ARG B C 1
ATOM 6906 O O . ARG B 1 234 ? -12.132 23.032 -9.632 1.00 101.09 675 ARG B O 1
ATOM 6927 N N . ASP C 1 4 ? -9.600 8.471 8.460 1.00 90.79 445 ASP C N 1
ATOM 6928 C CA . ASP C 1 4 ? -9.536 8.890 9.856 1.00 89.68 445 ASP C CA 1
ATOM 6929 C C . ASP C 1 4 ? -10.560 8.087 10.659 1.00 90.01 445 ASP C C 1
ATOM 6930 O O . ASP C 1 4 ? -10.467 7.964 11.882 1.00 90.29 445 ASP C O 1
ATOM 6935 N N . ASP C 1 5 ? -11.539 7.543 9.941 1.00 103.40 446 ASP C N 1
ATOM 6936 C CA . ASP C 1 5 ? -12.500 6.594 10.494 1.00 101.08 446 ASP C CA 1
ATOM 6937 C C . ASP C 1 5 ? -11.889 5.200 10.420 1.00 99.94 446 ASP C C 1
ATOM 6938 O O . ASP C 1 5 ? -11.672 4.668 9.326 1.00 100.28 446 ASP C O 1
ATOM 6946 N N . HIS C 1 6 ? -11.621 4.602 11.578 1.00 91.42 447 HIS C N 1
ATOM 6947 C CA . HIS C 1 6 ? -10.957 3.304 11.635 1.00 87.02 447 HIS C CA 1
ATOM 6948 C C . HIS C 1 6 ? -11.959 2.281 12.165 1.00 84.63 447 HIS C C 1
ATOM 6949 O O . HIS C 1 6 ? -11.980 1.943 13.350 1.00 89.81 447 HIS C O 1
ATOM 6963 N N . HIS C 1 7 ? -12.782 1.773 11.256 1.00 52.10 448 HIS C N 1
ATOM 6964 C CA . HIS C 1 7 ? -13.655 0.637 11.485 1.00 51.17 448 HIS C CA 1
ATOM 6965 C C . HIS C 1 7 ? -13.120 -0.588 10.758 1.00 51.67 448 HIS C C 1
ATOM 6966 O O . HIS C 1 7 ? -12.376 -0.490 9.780 1.00 52.92 448 HIS C O 1
ATOM 6980 N N . MET C 1 8 ? -13.525 -1.751 11.252 1.00 52.97 449 MET C N 1
ATOM 6981 C CA . MET C 1 8 ? -13.300 -2.999 10.543 1.00 51.13 449 MET C CA 1
ATOM 6982 C C . MET C 1 8 ? -13.849 -2.914 9.124 1.00 53.35 449 MET C C 1
ATOM 6983 O O . MET C 1 8 ? -14.992 -2.504 8.906 1.00 58.72 449 MET C O 1
ATOM 6997 N N . GLU C 1 9 ? -13.025 -3.305 8.157 1.00 55.57 450 GLU C N 1
ATOM 6998 C CA . GLU C 1 9 ? -13.432 -3.385 6.760 1.00 56.88 450 GLU C CA 1
ATOM 6999 C C . GLU C 1 9 ? -13.926 -4.782 6.385 1.00 58.11 450 GLU C C 1
ATOM 7000 O O . GLU C 1 9 ? -14.146 -5.059 5.201 1.00 58.61 450 GLU C O 1
ATOM 7012 N N . PHE C 1 10 ? -14.102 -5.653 7.376 1.00 61.07 451 PHE C N 1
ATOM 7013 C CA . PHE C 1 10 ? -14.806 -6.923 7.271 1.00 60.23 451 PHE C CA 1
ATOM 7014 C C . PHE C 1 10 ? -15.944 -6.965 8.286 1.00 58.04 451 PHE C C 1
ATOM 7015 O O . PHE C 1 10 ? -16.032 -6.137 9.198 1.00 56.33 451 PHE C O 1
ATOM 7032 N N . CYS C 1 11 ? -16.787 -7.984 8.141 1.00 58.10 452 CYS C N 1
ATOM 7033 C CA . CYS C 1 11 ? -17.780 -8.318 9.152 1.00 54.70 452 CYS C CA 1
ATOM 7034 C C . CYS C 1 11 ? -17.143 -9.142 10.262 1.00 53.93 452 CYS C C 1
ATOM 7035 O O . CYS C 1 11 ? -16.395 -10.088 10.001 1.00 54.75 452 CYS C O 1
ATOM 7042 N N . ARG C 1 12 ? -17.456 -8.786 11.505 1.00 61.83 453 ARG C N 1
ATOM 7043 C CA . ARG C 1 12 ? -16.854 -9.448 12.654 1.00 58.02 453 ARG C CA 1
ATOM 7044 C C . ARG C 1 12 ? -17.335 -10.885 12.824 1.00 60.01 453 ARG C C 1
ATOM 7045 O O . ARG C 1 12 ? -16.646 -11.681 13.469 1.00 62.54 453 ARG C O 1
ATOM 7066 N N . VAL C 1 13 ? -18.494 -11.237 12.268 1.00 53.11 454 VAL C N 1
ATOM 7067 C CA . VAL C 1 13 ? -19.052 -12.575 12.444 1.00 53.60 454 VAL C CA 1
ATOM 7068 C C . VAL C 1 13 ? -18.517 -13.515 11.369 1.00 55.22 454 VAL C C 1
ATOM 7069 O O . VAL C 1 13 ? -17.925 -14.553 11.683 1.00 58.06 454 VAL C O 1
ATOM 7082 N N . CYS C 1 14 ? -18.715 -13.165 10.096 1.00 51.60 455 CYS C N 1
ATOM 7083 C CA . CYS C 1 14 ? -18.321 -14.045 9.001 1.00 53.45 455 CYS C CA 1
ATOM 7084 C C . CYS C 1 14 ? -16.934 -13.742 8.450 1.00 54.06 455 CYS C C 1
ATOM 7085 O O . CYS C 1 14 ? -16.385 -14.570 7.715 1.00 55.81 455 CYS C O 1
ATOM 7092 N N . LYS C 1 15 ? -16.361 -12.583 8.775 1.00 66.05 456 LYS C N 1
ATOM 7093 C CA . LYS C 1 15 ? -15.007 -12.173 8.387 1.00 65.73 456 LYS C CA 1
ATOM 7094 C C . LYS C 1 15 ? -14.915 -11.736 6.930 1.00 66.67 456 LYS C C 1
ATOM 7095 O O . LYS C 1 15 ? -13.792 -11.583 6.416 1.00 67.25 456 LYS C O 1
ATOM 7114 N N . ASP C 1 16 ? -16.039 -11.517 6.251 1.00 64.91 457 ASP C N 1
ATOM 7115 C CA . ASP C 1 16 ? -16.045 -11.070 4.865 1.00 67.06 457 ASP C CA 1
ATOM 7116 C C . ASP C 1 16 ? -16.417 -9.593 4.791 1.00 66.20 457 ASP C C 1
ATOM 7117 O O . ASP C 1 16 ? -17.089 -9.056 5.674 1.00 62.92 457 ASP C O 1
ATOM 7126 N N . GLY C 1 17 ? -15.974 -8.942 3.717 1.00 57.04 458 GLY C N 1
ATOM 7127 C CA . GLY C 1 17 ? -16.261 -7.539 3.489 1.00 56.55 458 GLY C CA 1
ATOM 7128 C C . GLY C 1 17 ? -17.618 -7.332 2.850 1.00 56.87 458 GLY C C 1
ATOM 7129 O O . GLY C 1 17 ? -18.529 -8.155 2.983 1.00 57.42 458 GLY C O 1
ATOM 7133 N N . GLY C 1 18 ? -17.757 -6.211 2.142 1.00 58.41 459 GLY C N 1
ATOM 7134 C CA . GLY C 1 18 ? -18.982 -5.916 1.427 1.00 59.04 459 GLY C CA 1
ATOM 7135 C C . GLY C 1 18 ? -19.840 -4.883 2.122 1.00 57.78 459 GLY C C 1
ATOM 7136 O O . GLY C 1 18 ? -19.325 -3.980 2.786 1.00 56.85 459 GLY C O 1
ATOM 7140 N N . GLU C 1 19 ? -21.156 -5.004 1.972 1.00 83.81 460 GLU C N 1
ATOM 7141 C CA . GLU C 1 19 ? -22.079 -4.082 2.619 1.00 79.50 460 GLU C CA 1
ATOM 7142 C C . GLU C 1 19 ? -21.996 -4.275 4.128 1.00 73.93 460 GLU C C 1
ATOM 7143 O O . GLU C 1 19 ? -22.313 -5.355 4.637 1.00 74.38 460 GLU C O 1
ATOM 7155 N N . LEU C 1 20 ? -21.571 -3.238 4.848 1.00 54.20 461 LEU C N 1
ATOM 7156 C CA . LEU C 1 20 ? -21.322 -3.357 6.278 1.00 52.66 461 LEU C CA 1
ATOM 7157 C C . LEU C 1 20 ? -22.011 -2.240 7.044 1.00 52.14 461 LEU C C 1
ATOM 7158 O O . LEU C 1 20 ? -22.021 -1.084 6.610 1.00 52.75 461 LEU C O 1
ATOM 7174 N N . LEU C 1 21 ? -22.586 -2.605 8.186 1.00 56.83 462 LEU C N 1
ATOM 7175 C CA . LEU C 1 21 ? -23.097 -1.659 9.167 1.00 56.34 462 LEU C CA 1
ATOM 7176 C C . LEU C 1 21 ? -22.046 -1.474 10.254 1.00 58.60 462 LEU C C 1
ATOM 7177 O O . LEU C 1 21 ? -21.503 -2.457 10.770 1.00 60.48 462 LEU C O 1
ATOM 7193 N N . CYS C 1 22 ? -21.756 -0.221 10.591 1.00 57.29 463 CYS C N 1
ATOM 7194 C CA . CYS C 1 22 ? -20.613 0.112 11.427 1.00 56.10 463 CYS C CA 1
ATOM 7195 C C . CYS C 1 22 ? -21.073 0.802 12.701 1.00 56.49 463 CYS C C 1
ATOM 7196 O O . CYS C 1 22 ? -21.894 1.724 12.656 1.00 56.18 463 CYS C O 1
ATOM 7204 N N . CYS C 1 23 ? -20.529 0.354 13.830 1.00 51.10 464 CYS C N 1
ATOM 7205 C CA . CYS C 1 23 ? -20.964 0.838 15.131 1.00 49.05 464 CYS C CA 1
ATOM 7206 C C . CYS C 1 23 ? -20.583 2.298 15.325 1.00 49.58 464 CYS C C 1
ATOM 7207 O O . CYS C 1 23 ? -19.521 2.744 14.881 1.00 52.12 464 CYS C O 1
ATOM 7214 N N . ASP C 1 24 ? -21.453 3.041 16.006 1.00 58.00 465 ASP C N 1
ATOM 7215 C CA . ASP C 1 24 ? -21.222 4.452 16.282 1.00 59.96 465 ASP C CA 1
ATOM 7216 C C . ASP C 1 24 ? -20.453 4.694 17.576 1.00 59.54 465 ASP C C 1
ATOM 7217 O O . ASP C 1 24 ? -20.124 5.847 17.874 1.00 59.67 465 ASP C O 1
ATOM 7226 N N . THR C 1 25 ? -20.158 3.644 18.352 1.00 46.26 466 THR C N 1
ATOM 7227 C CA . THR C 1 25 ? -19.406 3.793 19.590 1.00 45.86 466 THR C CA 1
ATOM 7228 C C . THR C 1 25 ? -18.233 2.827 19.730 1.00 44.85 466 THR C C 1
ATOM 7229 O O . THR C 1 25 ? -17.562 2.852 20.768 1.00 44.56 466 THR C O 1
ATOM 7240 N N . CYS C 1 26 ? -17.968 1.978 18.734 1.00 52.94 467 CYS C N 1
ATOM 7241 C CA . CYS C 1 26 ? -16.738 1.193 18.720 1.00 50.64 467 CYS C CA 1
ATOM 7242 C C . CYS C 1 26 ? -16.358 0.904 17.272 1.00 50.49 467 CYS C C 1
ATOM 7243 O O . CYS C 1 26 ? -17.104 1.278 16.356 1.00 54.23 467 CYS C O 1
ATOM 7250 N N . PRO C 1 27 ? -15.212 0.266 17.014 1.00 44.69 468 PRO C N 1
ATOM 7251 C CA . PRO C 1 27 ? -14.800 0.019 15.622 1.00 47.15 468 PRO C CA 1
ATOM 7252 C C . PRO C 1 27 ? -15.539 -1.109 14.914 1.00 45.31 468 PRO C C 1
ATOM 7253 O O . PRO C 1 27 ? -15.315 -1.303 13.713 1.00 46.04 468 PRO C O 1
ATOM 7264 N N . SER C 1 28 ? -16.415 -1.842 15.596 1.00 54.67 469 SER C N 1
ATOM 7265 C CA . SER C 1 28 ? -16.959 -3.076 15.041 1.00 56.13 469 SER C CA 1
ATOM 7266 C C . SER C 1 28 ? -17.777 -2.821 13.776 1.00 54.01 469 SER C C 1
ATOM 7267 O O . SER C 1 28 ? -18.364 -1.751 13.586 1.00 50.43 469 SER C O 1
ATOM 7275 N N . SER C 1 29 ? -17.818 -3.836 12.910 1.00 43.89 470 SER C N 1
ATOM 7276 C CA . SER C 1 29 ? -18.590 -3.798 11.677 1.00 44.76 470 SER C CA 1
ATOM 7277 C C . SER C 1 29 ? -19.326 -5.119 11.496 1.00 45.00 470 SER C C 1
ATOM 7278 O O . SER C 1 29 ? -18.846 -6.177 11.912 1.00 44.83 470 SER C O 1
ATOM 7286 N N . TYR C 1 30 ? -20.493 -5.047 10.852 1.00 52.54 471 TYR C N 1
ATOM 7287 C CA . TYR C 1 30 ? -21.418 -6.169 10.788 1.00 52.78 471 TYR C CA 1
ATOM 7288 C C . TYR C 1 30 ? -22.176 -6.160 9.470 1.00 53.15 471 TYR C C 1
ATOM 7289 O O . TYR C 1 30 ? -22.520 -5.093 8.954 1.00 50.99 471 TYR C O 1
ATOM 7307 N N . HIS C 1 31 ? -22.433 -7.350 8.927 1.00 54.89 472 HIS C N 1
ATOM 7308 C CA . HIS C 1 31 ? -23.490 -7.496 7.938 1.00 54.69 472 HIS C CA 1
ATOM 7309 C C . HIS C 1 31 ? -24.835 -7.503 8.653 1.00 53.66 472 HIS C C 1
ATOM 7310 O O . HIS C 1 31 ? -24.992 -8.139 9.699 1.00 51.32 472 HIS C O 1
ATOM 7324 N N . ILE C 1 32 ? -25.810 -6.795 8.082 1.00 62.86 473 ILE C N 1
ATOM 7325 C CA . ILE C 1 32 ? -27.133 -6.745 8.697 1.00 61.12 473 ILE C CA 1
ATOM 7326 C C . ILE C 1 32 ? -27.729 -8.141 8.820 1.00 63.70 473 ILE C C 1
ATOM 7327 O O . ILE C 1 32 ? -28.521 -8.406 9.735 1.00 62.74 473 ILE C O 1
ATOM 7343 N N . HIS C 1 33 ? -27.359 -9.056 7.923 1.00 67.50 474 HIS C N 1
ATOM 7344 C CA . HIS C 1 33 ? -27.851 -10.427 7.982 1.00 67.67 474 HIS C CA 1
ATOM 7345 C C . HIS C 1 33 ? -27.023 -11.337 8.885 1.00 66.84 474 HIS C C 1
ATOM 7346 O O . HIS C 1 33 ? -27.412 -12.492 9.090 1.00 69.44 474 HIS C O 1
ATOM 7360 N N . CYS C 1 34 ? -25.903 -10.857 9.428 1.00 57.93 475 CYS C N 1
ATOM 7361 C CA . CYS C 1 34 ? -25.135 -11.629 10.396 1.00 59.12 475 CYS C CA 1
ATOM 7362 C C . CYS C 1 34 ? -25.493 -11.291 11.835 1.00 59.02 475 CYS C C 1
ATOM 7363 O O . CYS C 1 34 ? -25.153 -12.062 12.740 1.00 58.40 475 CYS C O 1
ATOM 7370 N N . LEU C 1 35 ? -26.162 -10.166 12.066 1.00 55.38 476 LEU C N 1
ATOM 7371 C CA . LEU C 1 35 ? -26.682 -9.858 13.386 1.00 52.12 476 LEU C CA 1
ATOM 7372 C C . LEU C 1 35 ? -27.685 -10.925 13.818 1.00 54.02 476 LEU C C 1
ATOM 7373 O O . LEU C 1 35 ? -28.201 -11.701 13.009 1.00 58.22 476 LEU C O 1
ATOM 7389 N N . ASN C 1 36 ? -27.956 -10.956 15.121 1.00 64.04 477 ASN C N 1
ATOM 7390 C CA . ASN C 1 36 ? -28.842 -11.954 15.718 1.00 64.74 477 ASN C CA 1
ATOM 7391 C C . ASN C 1 36 ? -29.694 -11.257 16.768 1.00 63.81 477 ASN C C 1
ATOM 7392 O O . ASN C 1 36 ? -29.215 -10.984 17.880 1.00 63.66 477 ASN C O 1
ATOM 7403 N N . PRO C 1 37 ? -30.964 -10.951 16.460 1.00 54.88 478 PRO C N 1
ATOM 7404 C CA . PRO C 1 37 ? -31.678 -11.225 15.206 1.00 56.43 478 PRO C CA 1
ATOM 7405 C C . PRO C 1 37 ? -31.234 -10.325 14.052 1.00 58.62 478 PRO C C 1
ATOM 7406 O O . PRO C 1 37 ? -30.880 -9.170 14.291 1.00 59.09 478 PRO C O 1
ATOM 7417 N N . PRO C 1 38 ? -31.264 -10.841 12.821 1.00 62.99 479 PRO C N 1
ATOM 7418 C CA . PRO C 1 38 ? -30.831 -10.032 11.677 1.00 61.27 479 PRO C CA 1
ATOM 7419 C C . PRO C 1 38 ? -31.728 -8.822 11.470 1.00 63.05 479 PRO C C 1
ATOM 7420 O O . PRO C 1 38 ? -32.899 -8.814 11.855 1.00 65.35 479 PRO C O 1
ATOM 7431 N N . LEU C 1 39 ? -31.149 -7.772 10.850 1.00 72.25 480 LEU C N 1
ATOM 7432 C CA . LEU C 1 39 ? -31.891 -6.560 10.542 1.00 72.13 480 LEU C CA 1
ATOM 7433 C C . LEU C 1 39 ? -32.341 -6.555 9.086 1.00 73.33 480 LEU C C 1
ATOM 7434 O O . LEU C 1 39 ? -31.674 -7.127 8.220 1.00 73.62 480 LEU C O 1
ATOM 7450 N N . PRO C 1 40 ? -33.467 -5.899 8.791 1.00 65.31 481 PRO C N 1
ATOM 7451 C CA . PRO C 1 40 ? -33.929 -5.854 7.394 1.00 66.96 481 PRO C CA 1
ATOM 7452 C C . PRO C 1 40 ? -33.053 -4.987 6.512 1.00 67.41 481 PRO C C 1
ATOM 7453 O O . PRO C 1 40 ? -32.835 -5.318 5.340 1.00 67.42 481 PRO C O 1
ATOM 7464 N N . GLU C 1 41 ? -32.539 -3.885 7.048 1.00 78.45 482 GLU C N 1
ATOM 7465 C CA . GLU C 1 41 ? -31.756 -2.945 6.263 1.00 77.47 482 GLU C CA 1
ATOM 7466 C C . GLU C 1 41 ? -30.896 -2.120 7.205 1.00 74.49 482 GLU C C 1
ATOM 7467 O O . GLU C 1 41 ? -31.208 -1.969 8.389 1.00 76.95 482 GLU C O 1
ATOM 7479 N N . ILE C 1 42 ? -29.800 -1.603 6.662 1.00 70.79 483 ILE C N 1
ATOM 7480 C CA . ILE C 1 42 ? -28.930 -0.681 7.384 1.00 69.94 483 ILE C CA 1
ATOM 7481 C C . ILE C 1 42 ? -29.792 0.389 8.044 1.00 71.52 483 ILE C C 1
ATOM 7482 O O . ILE C 1 42 ? -30.524 1.106 7.345 1.00 68.70 483 ILE C O 1
ATOM 7498 N N . PRO C 1 43 ? -29.758 0.525 9.372 1.00 70.99 484 PRO C N 1
ATOM 7499 C CA . PRO C 1 43 ? -30.545 1.579 10.016 1.00 68.14 484 PRO C CA 1
ATOM 7500 C C . PRO C 1 43 ? -30.200 2.951 9.463 1.00 71.86 484 PRO C C 1
ATOM 7501 O O . PRO C 1 43 ? -29.160 3.162 8.834 1.00 70.58 484 PRO C O 1
ATOM 7512 N N . ASN C 1 44 ? -31.106 3.892 9.699 1.00 102.21 485 ASN C N 1
ATOM 7513 C CA . ASN C 1 44 ? -30.868 5.297 9.409 1.00 100.84 485 ASN C CA 1
ATOM 7514 C C . ASN C 1 44 ? -30.865 6.015 10.751 1.00 102.32 485 ASN C C 1
ATOM 7515 O O . ASN C 1 44 ? -31.866 5.980 11.475 1.00 105.11 485 ASN C O 1
ATOM 7526 N N . GLY C 1 45 ? -29.743 6.636 11.089 1.00 75.04 486 GLY C N 1
ATOM 7527 C CA . GLY C 1 45 ? -29.523 7.135 12.431 1.00 71.75 486 GLY C CA 1
ATOM 7528 C C . GLY C 1 45 ? -28.572 6.254 13.219 1.00 69.63 486 GLY C C 1
ATOM 7529 O O . GLY C 1 45 ? -27.972 5.303 12.709 1.00 70.44 486 GLY C O 1
ATOM 7533 N N . GLU C 1 46 ? -28.447 6.589 14.502 1.00 69.54 487 GLU C N 1
ATOM 7534 C CA . GLU C 1 46 ? -27.512 5.902 15.382 1.00 69.65 487 GLU C CA 1
ATOM 7535 C C . GLU C 1 46 ? -27.756 4.396 15.386 1.00 69.04 487 GLU C C 1
ATOM 7536 O O . GLU C 1 46 ? -28.894 3.927 15.281 1.00 68.20 487 GLU C O 1
ATOM 7548 N N . TRP C 1 47 ? -26.666 3.635 15.497 1.00 58.74 488 TRP C N 1
ATOM 7549 C CA . TRP C 1 47 ? -26.726 2.188 15.670 1.00 55.67 488 TRP C CA 1
ATOM 7550 C C . TRP C 1 47 ? -25.597 1.762 16.596 1.00 53.92 488 TRP C C 1
ATOM 7551 O O . TRP C 1 47 ? -24.434 2.100 16.355 1.00 51.04 488 TRP C O 1
ATOM 7572 N N . LEU C 1 48 ? -25.940 1.014 17.639 1.00 50.49 489 LEU C N 1
ATOM 7573 C CA . LEU C 1 48 ? -24.973 0.499 18.595 1.00 49.30 489 LEU C CA 1
ATOM 7574 C C . LEU C 1 48 ? -24.875 -1.008 18.420 1.00 48.60 489 LEU C C 1
ATOM 7575 O O . LEU C 1 48 ? -25.900 -1.695 18.358 1.00 49.17 489 LEU C O 1
ATOM 7591 N N . CYS C 1 49 ? -23.654 -1.523 18.329 1.00 45.25 490 CYS C N 1
ATOM 7592 C CA . CYS C 1 49 ? -23.471 -2.917 17.963 1.00 44.88 490 CYS C CA 1
ATOM 7593 C C . CYS C 1 49 ? -23.793 -3.815 19.151 1.00 44.69 490 CYS C C 1
ATOM 7594 O O . CYS C 1 49 ? -23.948 -3.351 20.281 1.00 44.99 490 CYS C O 1
ATOM 7601 N N . PRO C 1 50 ? -23.917 -5.124 18.918 1.00 48.78 491 PRO C N 1
ATOM 7602 C CA . PRO C 1 50 ? -24.204 -6.046 20.031 1.00 45.62 491 PRO C CA 1
ATOM 7603 C C . PRO C 1 50 ? -23.203 -5.948 21.168 1.00 47.21 491 PRO C C 1
ATOM 7604 O O . PRO C 1 50 ? -23.574 -6.104 22.340 1.00 45.07 491 PRO C O 1
ATOM 7615 N N . ARG C 1 51 ? -21.933 -5.690 20.853 1.00 59.32 492 ARG C N 1
ATOM 7616 C CA . ARG C 1 51 ? -20.918 -5.573 21.894 1.00 55.10 492 ARG C CA 1
ATOM 7617 C C . ARG C 1 51 ? -21.166 -4.349 22.763 1.00 56.11 492 ARG C C 1
ATOM 7618 O O . ARG C 1 51 ? -20.980 -4.399 23.984 1.00 56.27 492 ARG C O 1
ATOM 7639 N N . CYS C 1 52 ? -21.588 -3.240 22.152 1.00 49.52 493 CYS C N 1
ATOM 7640 C CA . CYS C 1 52 ? -21.800 -2.005 22.894 1.00 48.04 493 CYS C CA 1
ATOM 7641 C C . CYS C 1 52 ? -23.091 -2.001 23.702 1.00 48.77 493 CYS C C 1
ATOM 7642 O O . CYS C 1 52 ? -23.229 -1.176 24.612 1.00 47.74 493 CYS C O 1
ATOM 7649 N N . THR C 1 53 ? -24.038 -2.885 23.395 1.00 49.77 494 THR C N 1
ATOM 7650 C CA . THR C 1 53 ? -25.247 -3.023 24.194 1.00 52.82 494 THR C CA 1
ATOM 7651 C C . THR C 1 53 ? -25.203 -4.255 25.086 1.00 52.22 494 THR C C 1
ATOM 7652 O O . THR C 1 53 ? -26.207 -4.583 25.728 1.00 55.76 494 THR C O 1
ATOM 7663 N N . CYS C 1 54 ? -24.074 -4.945 25.135 1.00 47.53 495 CYS C N 1
ATOM 7664 C CA . CYS C 1 54 ? -23.971 -6.152 25.938 1.00 48.11 495 CYS C CA 1
ATOM 7665 C C . CYS C 1 54 ? -24.035 -5.775 27.412 1.00 47.60 495 CYS C C 1
ATOM 7666 O O . CYS C 1 54 ? -23.213 -4.970 27.870 1.00 50.78 495 CYS C O 1
ATOM 7674 N N . PRO C 1 55 ? -24.979 -6.308 28.186 1.00 60.61 496 PRO C N 1
ATOM 7675 C CA . PRO C 1 55 ? -25.011 -5.985 29.616 1.00 60.19 496 PRO C CA 1
ATOM 7676 C C . PRO C 1 55 ? -23.791 -6.535 30.337 1.00 59.80 496 PRO C C 1
ATOM 7677 O O . PRO C 1 55 ? -23.194 -7.534 29.928 1.00 61.19 496 PRO C O 1
ATOM 7682 N N . ALA C 1 56 ? -23.424 -5.863 31.424 1.00 53.12 497 ALA C N 1
ATOM 7683 C CA . ALA C 1 56 ? -22.238 -6.238 32.175 1.00 50.17 497 ALA C CA 1
ATOM 7684 C C . ALA C 1 56 ? -22.506 -7.479 33.020 1.00 53.44 497 ALA C C 1
ATOM 7685 O O . ALA C 1 56 ? -23.651 -7.876 33.249 1.00 55.81 497 ALA C O 1
ATOM 7692 N N . LEU C 1 57 ? -21.423 -8.099 33.476 1.00 59.05 498 LEU C N 1
ATOM 7693 C CA . LEU C 1 57 ? -21.527 -9.308 34.273 1.00 57.87 498 LEU C CA 1
ATOM 7694 C C . LEU C 1 57 ? -21.905 -8.970 35.710 1.00 55.19 498 LEU C C 1
ATOM 7695 O O . LEU C 1 57 ? -21.686 -7.857 36.194 1.00 55.72 498 LEU C O 1
ATOM 7711 N N . LYS C 1 58 ? -22.483 -9.958 36.392 1.00 60.14 499 LYS C N 1
ATOM 7712 C CA . LYS C 1 58 ? -22.878 -9.797 37.785 1.00 63.45 499 LYS C CA 1
ATOM 7713 C C . LYS C 1 58 ? -21.685 -9.824 38.734 1.00 67.72 499 LYS C C 1
ATOM 7714 O O . LYS C 1 58 ? -21.836 -9.464 39.906 1.00 84.36 499 LYS C O 1
ATOM 7733 N N . GLY C 1 59 ? -20.515 -10.239 38.256 1.00 56.45 500 GLY C N 1
ATOM 7734 C CA . GLY C 1 59 ? -19.302 -10.238 39.049 1.00 53.27 500 GLY C CA 1
ATOM 7735 C C . GLY C 1 59 ? -18.134 -10.731 38.220 1.00 52.70 500 GLY C C 1
ATOM 7736 O O . GLY C 1 59 ? -18.064 -10.447 37.020 1.00 55.74 500 GLY C O 1
ATOM 7740 N N . LYS C 1 60 ? -17.212 -11.465 38.831 1.00 66.15 501 LYS C N 1
ATOM 7741 C CA . LYS C 1 60 ? -16.085 -12.053 38.120 1.00 65.14 501 LYS C CA 1
ATOM 7742 C C . LYS C 1 60 ? -16.258 -13.561 38.038 1.00 65.77 501 LYS C C 1
ATOM 7743 O O . LYS C 1 60 ? -16.493 -14.223 39.054 1.00 68.66 501 LYS C O 1
ATOM 7762 N N . VAL C 1 61 ? -16.132 -14.094 36.825 1.00 57.21 502 VAL C N 1
ATOM 7763 C CA . VAL C 1 61 ? -16.389 -15.506 36.573 1.00 57.82 502 VAL C CA 1
ATOM 7764 C C . VAL C 1 61 ? -15.246 -16.327 37.159 1.00 59.80 502 VAL C C 1
ATOM 7765 O O . VAL C 1 61 ? -14.092 -16.215 36.729 1.00 61.20 502 VAL C O 1
ATOM 7778 N N . GLN C 1 62 ? -15.570 -17.156 38.152 1.00 56.81 503 GLN C N 1
ATOM 7779 C CA . GLN C 1 62 ? -14.602 -18.069 38.746 1.00 57.44 503 GLN C CA 1
ATOM 7780 C C . GLN C 1 62 ? -14.443 -19.344 37.929 1.00 59.06 503 GLN C C 1
ATOM 7781 O O . GLN C 1 62 ? -13.337 -19.886 37.834 1.00 60.72 503 GLN C O 1
ATOM 7795 N N . LYS C 1 63 ? -15.526 -19.832 37.330 1.00 53.49 504 LYS C N 1
ATOM 7796 C CA . LYS C 1 63 ? -15.511 -21.145 36.702 1.00 54.70 504 LYS C CA 1
ATOM 7797 C C . LYS C 1 63 ? -16.768 -21.303 35.861 1.00 54.57 504 LYS C C 1
ATOM 7798 O O . LYS C 1 63 ? -17.834 -20.808 36.236 1.00 54.39 504 LYS C O 1
ATOM 7817 N N . ILE C 1 64 ? -16.636 -21.987 34.728 1.00 65.74 505 ILE C N 1
ATOM 7818 C CA . ILE C 1 64 ? -17.775 -22.307 33.875 1.00 62.67 505 ILE C CA 1
ATOM 7819 C C . ILE C 1 64 ? -18.191 -23.737 34.181 1.00 64.69 505 ILE C C 1
ATOM 7820 O O . ILE C 1 64 ? -17.388 -24.669 34.048 1.00 65.00 505 ILE C O 1
ATOM 7836 N N . LEU C 1 65 ? -19.446 -23.913 34.584 1.00 72.64 506 LEU C N 1
ATOM 7837 C CA . LEU C 1 65 ? -19.930 -25.219 35.006 1.00 75.00 506 LEU C CA 1
ATOM 7838 C C . LEU C 1 65 ? -20.497 -26.024 33.843 1.00 75.05 506 LEU C C 1
ATOM 7839 O O . LEU C 1 65 ? -20.327 -27.247 33.798 1.00 78.16 506 LEU C O 1
ATOM 7855 N N . ILE C 1 66 ? -21.194 -25.371 32.914 1.00 59.44 507 ILE C N 1
ATOM 7856 C CA . ILE C 1 66 ? -21.880 -26.076 31.835 1.00 60.47 507 ILE C CA 1
ATOM 7857 C C . ILE C 1 66 ? -22.321 -25.054 30.793 1.00 58.66 507 ILE C C 1
ATOM 7858 O O . ILE C 1 66 ? -22.289 -23.845 31.052 1.00 56.88 507 ILE C O 1
ATOM 7874 N N . TRP C 1 67 ? -22.692 -25.512 29.594 1.00 70.93 508 TRP C N 1
ATOM 7875 C CA . TRP C 1 67 ? -23.350 -24.631 28.634 1.00 67.32 508 TRP C CA 1
ATOM 7876 C C . TRP C 1 67 ? -24.421 -25.394 27.868 1.00 69.40 508 TRP C C 1
ATOM 7877 O O . TRP C 1 67 ? -24.246 -26.573 27.548 1.00 72.66 508 TRP C O 1
ATOM 7898 N N . LYS C 1 68 ? -25.528 -24.712 27.574 1.00 79.17 509 LYS C N 1
ATOM 7899 C CA . LYS C 1 68 ? -26.572 -25.232 26.700 1.00 82.16 509 LYS C CA 1
ATOM 7900 C C . LYS C 1 68 ? -26.964 -24.163 25.687 1.00 82.30 509 LYS C C 1
ATOM 7901 O O . LYS C 1 68 ? -26.587 -22.992 25.804 1.00 81.63 509 LYS C O 1
ATOM 7920 N N . TRP C 1 69 ? -27.721 -24.584 24.675 1.00 65.65 510 TRP C N 1
ATOM 7921 C CA . TRP C 1 69 ? -28.247 -23.656 23.684 1.00 64.59 510 TRP C CA 1
ATOM 7922 C C . TRP C 1 69 ? -29.485 -22.961 24.235 1.00 64.70 510 TRP C C 1
ATOM 7923 O O . TRP C 1 69 ? -30.384 -23.612 24.777 1.00 68.35 510 TRP C O 1
ATOM 7944 N N . GLY C 1 70 ? -29.532 -21.635 24.088 1.00 67.66 511 GLY C N 1
ATOM 7945 C CA . GLY C 1 70 ? -30.650 -20.863 24.583 1.00 68.68 511 GLY C CA 1
ATOM 7946 C C . GLY C 1 70 ? -31.751 -20.702 23.551 1.00 70.46 511 GLY C C 1
ATOM 7947 O O . GLY C 1 70 ? -31.620 -21.097 22.394 1.00 70.03 511 GLY C O 1
ATOM 7951 N N . GLN C 1 71 ? -32.854 -20.110 23.995 1.00 88.60 512 GLN C N 1
ATOM 7952 C CA . GLN C 1 71 ? -33.990 -19.895 23.113 1.00 90.60 512 GLN C CA 1
ATOM 7953 C C . GLN C 1 71 ? -33.677 -18.781 22.117 1.00 90.69 512 GLN C C 1
ATOM 7954 O O . GLN C 1 71 ? -32.998 -17.808 22.465 1.00 89.52 512 GLN C O 1
ATOM 7968 N N . PRO C 1 72 ? -34.143 -18.894 20.874 1.00 87.89 513 PRO C N 1
ATOM 7969 C CA . PRO C 1 72 ? -33.987 -17.784 19.943 1.00 86.04 513 PRO C CA 1
ATOM 7970 C C . PRO C 1 72 ? -34.675 -16.538 20.480 1.00 83.65 513 PRO C C 1
ATOM 7971 O O . PRO C 1 72 ? -35.693 -16.632 21.189 1.00 83.57 513 PRO C O 1
ATOM 7982 N N . PRO C 1 73 ? -34.146 -15.361 20.172 1.00 73.33 514 PRO C N 1
ATOM 7983 C CA . PRO C 1 73 ? -34.711 -14.125 20.727 1.00 74.48 514 PRO C CA 1
ATOM 7984 C C . PRO C 1 73 ? -35.904 -13.626 19.916 1.00 75.24 514 PRO C C 1
ATOM 7985 O O . PRO C 1 73 ? -36.262 -14.181 18.878 1.00 73.99 514 PRO C O 1
ATOM 7996 N N . SER C 1 74 ? -36.521 -12.557 20.415 1.00 73.02 515 SER C N 1
ATOM 7997 C CA . SER C 1 74 ? -37.594 -11.905 19.685 1.00 73.81 515 SER C CA 1
ATOM 7998 C C . SER C 1 74 ? -37.128 -11.582 18.266 1.00 72.44 515 SER C C 1
ATOM 7999 O O . SER C 1 74 ? -36.022 -11.050 18.091 1.00 69.28 515 SER C O 1
ATOM 8007 N N . PRO C 1 75 ? -37.925 -11.877 17.241 1.00 72.03 516 PRO C N 1
ATOM 8008 C CA . PRO C 1 75 ? -37.507 -11.560 15.873 1.00 71.49 516 PRO C CA 1
ATOM 8009 C C . PRO C 1 75 ? -37.564 -10.060 15.619 1.00 69.59 516 PRO C C 1
ATOM 8010 O O . PRO C 1 75 ? -38.162 -9.289 16.372 1.00 69.58 516 PRO C O 1
ATOM 8021 N N . THR C 1 76 ? -36.916 -9.648 14.535 1.00 71.60 517 THR C N 1
ATOM 8022 C CA . THR C 1 76 ? -36.798 -8.232 14.215 1.00 70.80 517 THR C CA 1
ATOM 8023 C C . THR C 1 76 ? -38.012 -7.782 13.414 1.00 71.84 517 THR C C 1
ATOM 8024 O O . THR C 1 76 ? -38.281 -8.353 12.348 1.00 70.29 517 THR C O 1
ATOM 8035 N N . PRO C 1 77 ? -38.770 -6.787 13.878 1.00 69.51 518 PRO C N 1
ATOM 8036 C CA . PRO C 1 77 ? -39.857 -6.253 13.052 1.00 70.82 518 PRO C CA 1
ATOM 8037 C C . PRO C 1 77 ? -39.350 -5.765 11.706 1.00 73.28 518 PRO C C 1
ATOM 8038 O O . PRO C 1 77 ? -38.211 -5.304 11.573 1.00 70.53 518 PRO C O 1
ATOM 8049 N N . VAL C 1 78 ? -40.204 -5.873 10.696 1.00 76.71 519 VAL C N 1
ATOM 8050 C CA . VAL C 1 78 ? -39.895 -5.398 9.358 1.00 75.73 519 VAL C CA 1
ATOM 8051 C C . VAL C 1 78 ? -40.937 -4.351 8.981 1.00 77.65 519 VAL C C 1
ATOM 8052 O O . VAL C 1 78 ? -42.129 -4.563 9.221 1.00 81.22 519 VAL C O 1
ATOM 8065 N N . PRO C 1 79 ? -40.543 -3.208 8.415 1.00 93.49 520 PRO C N 1
ATOM 8066 C CA . PRO C 1 79 ? -41.529 -2.180 8.069 1.00 93.15 520 PRO C CA 1
ATOM 8067 C C . PRO C 1 79 ? -42.150 -2.429 6.705 1.00 95.66 520 PRO C C 1
ATOM 8068 O O . PRO C 1 79 ? -41.485 -2.845 5.755 1.00 96.90 520 PRO C O 1
ATOM 8079 N N . ARG C 1 80 ? -43.450 -2.166 6.616 1.00 74.52 521 ARG C N 1
ATOM 8080 C CA . ARG C 1 80 ? -44.163 -2.352 5.361 1.00 76.66 521 ARG C CA 1
ATOM 8081 C C . ARG C 1 80 ? -43.483 -1.548 4.255 1.00 76.24 521 ARG C C 1
ATOM 8082 O O . ARG C 1 80 ? -43.199 -0.357 4.447 1.00 76.07 521 ARG C O 1
ATOM 8092 N N . PRO C 1 81 ? -43.196 -2.151 3.102 1.00 136.82 522 PRO C N 1
ATOM 8093 C CA . PRO C 1 81 ? -42.528 -1.418 2.017 1.00 135.94 522 PRO C CA 1
ATOM 8094 C C . PRO C 1 81 ? -43.247 -0.121 1.701 1.00 138.39 522 PRO C C 1
ATOM 8095 O O . PRO C 1 81 ? -44.429 0.045 2.040 1.00 139.78 522 PRO C O 1
ATOM 8106 N N . PRO C 1 82 ? -42.569 0.825 1.042 1.00 120.63 523 PRO C N 1
ATOM 8107 C CA . PRO C 1 82 ? -43.155 2.166 0.885 1.00 120.29 523 PRO C CA 1
ATOM 8108 C C . PRO C 1 82 ? -44.471 2.174 0.121 1.00 122.85 523 PRO C C 1
ATOM 8109 O O . PRO C 1 82 ? -45.479 2.673 0.634 1.00 123.91 523 PRO C O 1
ATOM 8120 N N . ASP C 1 83 ? -44.483 1.631 -1.093 1.00 114.91 524 ASP C N 1
ATOM 8121 C CA . ASP C 1 83 ? -45.687 1.533 -1.909 1.00 117.57 524 ASP C CA 1
ATOM 8122 C C . ASP C 1 83 ? -46.203 0.098 -1.937 1.00 118.63 524 ASP C C 1
ATOM 8123 O O . ASP C 1 83 ? -46.677 -0.391 -2.965 1.00 121.88 524 ASP C O 1
ATOM 8130 N N . ALA C 1 84 ? -46.096 -0.598 -0.807 1.00 131.92 525 ALA C N 1
ATOM 8131 C CA . ALA C 1 84 ? -46.607 -1.958 -0.718 1.00 133.42 525 ALA C CA 1
ATOM 8132 C C . ALA C 1 84 ? -48.089 -1.932 -1.057 1.00 136.85 525 ALA C C 1
ATOM 8133 O O . ALA C 1 84 ? -48.888 -1.389 -0.287 1.00 138.58 525 ALA C O 1
ATOM 8140 N N . ASP C 1 85 ? -48.466 -2.490 -2.204 1.00 99.30 526 ASP C N 1
ATOM 8141 C CA . ASP C 1 85 ? -49.859 -2.437 -2.618 1.00 100.89 526 ASP C CA 1
ATOM 8142 C C . ASP C 1 85 ? -50.763 -2.905 -1.478 1.00 104.00 526 ASP C C 1
ATOM 8143 O O . ASP C 1 85 ? -50.394 -3.813 -0.723 1.00 118.93 526 ASP C O 1
ATOM 8152 N N . PRO C 1 86 ? -51.944 -2.304 -1.327 1.00 106.01 527 PRO C N 1
ATOM 8153 C CA . PRO C 1 86 ? -52.794 -2.598 -0.161 1.00 105.17 527 PRO C CA 1
ATOM 8154 C C . PRO C 1 86 ? -52.968 -4.064 0.209 1.00 105.96 527 PRO C C 1
ATOM 8155 O O . PRO C 1 86 ? -52.717 -4.409 1.369 1.00 102.10 527 PRO C O 1
ATOM 8166 N N . ASN C 1 87 ? -53.394 -4.941 -0.707 1.00 124.96 528 ASN C N 1
ATOM 8167 C CA . ASN C 1 87 ? -53.778 -6.277 -0.257 1.00 126.18 528 ASN C CA 1
ATOM 8168 C C . ASN C 1 87 ? -52.591 -7.032 0.327 1.00 123.80 528 ASN C C 1
ATOM 8169 O O . ASN C 1 87 ? -52.770 -7.878 1.211 1.00 121.91 528 ASN C O 1
ATOM 8180 N N . THR C 1 88 ? -51.384 -6.762 -0.165 1.00 87.34 529 THR C N 1
ATOM 8181 C CA . THR C 1 88 ? -50.223 -7.547 0.218 1.00 84.67 529 THR C CA 1
ATOM 8182 C C . THR C 1 88 ? -50.092 -7.560 1.741 1.00 82.68 529 THR C C 1
ATOM 8183 O O . THR C 1 88 ? -50.002 -6.486 2.354 1.00 81.11 529 THR C O 1
ATOM 8194 N N . PRO C 1 89 ? -50.085 -8.726 2.382 1.00 79.07 530 PRO C N 1
ATOM 8195 C CA . PRO C 1 89 ? -49.927 -8.752 3.839 1.00 77.83 530 PRO C CA 1
ATOM 8196 C C . PRO C 1 89 ? -48.545 -8.271 4.258 1.00 75.38 530 PRO C C 1
ATOM 8197 O O . PRO C 1 89 ? -47.588 -8.261 3.479 1.00 74.85 530 PRO C O 1
ATOM 8208 N N . SER C 1 90 ? -48.457 -7.858 5.519 1.00 93.63 531 SER C N 1
ATOM 8209 C CA . SER C 1 90 ? -47.228 -7.278 6.031 1.00 90.63 531 SER C CA 1
ATOM 8210 C C . SER C 1 90 ? -46.104 -8.314 6.042 1.00 91.04 531 SER C C 1
ATOM 8211 O O . SER C 1 90 ? -46.356 -9.515 6.168 1.00 90.42 531 SER C O 1
ATOM 8219 N N . PRO C 1 91 ? -44.853 -7.873 5.910 1.00 75.94 532 PRO C N 1
ATOM 8220 C CA . PRO C 1 91 ? -43.742 -8.826 5.810 1.00 74.51 532 PRO C CA 1
ATOM 8221 C C . PRO C 1 91 ? -43.460 -9.535 7.127 1.00 73.87 532 PRO C C 1
ATOM 8222 O O . PRO C 1 91 ? -43.779 -9.057 8.217 1.00 73.04 532 PRO C O 1
ATOM 8233 N N . LYS C 1 92 ? -42.842 -10.705 6.994 1.00 88.82 533 LYS C N 1
ATOM 8234 C CA . LYS C 1 92 ? -42.529 -11.548 8.139 1.00 89.06 533 LYS C CA 1
ATOM 8235 C C . LYS C 1 92 ? -41.482 -10.878 9.028 1.00 86.55 533 LYS C C 1
ATOM 8236 O O . LYS C 1 92 ? -40.562 -10.228 8.522 1.00 87.94 533 LYS C O 1
ATOM 8255 N N . PRO C 1 93 ? -41.589 -11.014 10.351 1.00 82.88 534 PRO C N 1
ATOM 8256 C CA . PRO C 1 93 ? -40.482 -10.582 11.213 1.00 81.69 534 PRO C CA 1
ATOM 8257 C C . PRO C 1 93 ? -39.269 -11.481 11.032 1.00 82.50 534 PRO C C 1
ATOM 8258 O O . PRO C 1 93 ? -39.388 -12.704 10.929 1.00 83.92 534 PRO C O 1
ATOM 8269 N N . LEU C 1 94 ? -38.091 -10.862 11.009 1.00 66.16 535 LEU C N 1
ATOM 8270 C CA . LEU C 1 94 ? -36.863 -11.594 10.726 1.00 66.09 535 LEU C CA 1
ATOM 8271 C C . LEU C 1 94 ? -36.473 -12.419 11.946 1.00 65.53 535 LEU C C 1
ATOM 8272 O O . LEU C 1 94 ? -36.260 -11.875 13.035 1.00 64.27 535 LEU C O 1
ATOM 8288 N N . GLU C 1 95 ? -36.369 -13.731 11.760 1.00 101.05 536 GLU C N 1
ATOM 8289 C CA . GLU C 1 95 ? -36.127 -14.658 12.855 1.00 99.21 536 GLU C CA 1
ATOM 8290 C C . GLU C 1 95 ? -34.627 -14.824 13.065 1.00 98.20 536 GLU C C 1
ATOM 8291 O O . GLU C 1 95 ? -33.881 -15.078 12.114 1.00 99.03 536 GLU C O 1
ATOM 8303 N N . GLY C 1 96 ? -34.187 -14.681 14.312 1.00 75.10 537 GLY C N 1
ATOM 8304 C CA . GLY C 1 96 ? -32.818 -14.958 14.681 1.00 74.10 537 GLY C CA 1
ATOM 8305 C C . GLY C 1 96 ? -32.614 -16.419 15.037 1.00 76.40 537 GLY C C 1
ATOM 8306 O O . GLY C 1 96 ? -33.510 -17.256 14.918 1.00 80.62 537 GLY C O 1
ATOM 8310 N N . ARG C 1 97 ? -31.403 -16.718 15.486 1.00 76.58 538 ARG C N 1
ATOM 8311 C CA . ARG C 1 97 ? -30.985 -18.064 15.835 1.00 75.51 538 ARG C CA 1
ATOM 8312 C C . ARG C 1 97 ? -30.568 -18.130 17.300 1.00 75.15 538 ARG C C 1
ATOM 8313 O O . ARG C 1 97 ? -30.345 -17.096 17.939 1.00 73.64 538 ARG C O 1
ATOM 8334 N N . PRO C 1 98 ? -30.477 -19.330 17.872 1.00 77.76 539 PRO C N 1
ATOM 8335 C CA . PRO C 1 98 ? -30.126 -19.437 19.293 1.00 76.56 539 PRO C CA 1
ATOM 8336 C C . PRO C 1 98 ? -28.655 -19.153 19.555 1.00 73.34 539 PRO C C 1
ATOM 8337 O O . PRO C 1 98 ? -27.779 -19.464 18.745 1.00 72.35 539 PRO C O 1
ATOM 8348 N N . GLU C 1 99 ? -28.399 -18.546 20.713 1.00 74.60 540 GLU C N 1
ATOM 8349 C CA . GLU C 1 99 ? -27.056 -18.283 21.210 1.00 72.59 540 GLU C CA 1
ATOM 8350 C C . GLU C 1 99 ? -26.722 -19.261 22.329 1.00 72.86 540 GLU C C 1
ATOM 8351 O O . GLU C 1 99 ? -27.601 -19.693 23.081 1.00 73.26 540 GLU C O 1
ATOM 8363 N N . ARG C 1 100 ? -25.437 -19.589 22.449 1.00 69.30 541 ARG C N 1
ATOM 8364 C CA . ARG C 1 100 ? -24.979 -20.357 23.595 1.00 68.88 541 ARG C CA 1
ATOM 8365 C C . ARG C 1 100 ? -25.105 -19.521 24.861 1.00 67.98 541 ARG C C 1
ATOM 8366 O O . ARG C 1 100 ? -25.071 -18.288 24.825 1.00 64.48 541 ARG C O 1
ATOM 8387 N N . GLN C 1 101 ? -25.243 -20.200 25.993 1.00 81.35 542 GLN C N 1
ATOM 8388 C CA . GLN C 1 101 ? -25.200 -19.512 27.271 1.00 80.43 542 GLN C CA 1
ATOM 8389 C C . GLN C 1 101 ? -24.695 -20.464 28.341 1.00 79.86 542 GLN C C 1
ATOM 8390 O O . GLN C 1 101 ? -24.925 -21.675 28.285 1.00 78.30 542 GLN C O 1
ATOM 8404 N N . PHE C 1 102 ? -24.012 -19.886 29.324 1.00 51.39 543 PHE C N 1
ATOM 8405 C CA . PHE C 1 102 ? -23.100 -20.602 30.200 1.00 51.08 543 PHE C CA 1
ATOM 8406 C C . PHE C 1 102 ? -23.520 -20.408 31.647 1.00 50.60 543 PHE C C 1
ATOM 8407 O O . PHE C 1 102 ? -23.987 -19.332 32.027 1.00 50.25 543 PHE C O 1
ATOM 8424 N N . PHE C 1 103 ? -23.354 -21.452 32.449 1.00 57.33 544 PHE C N 1
ATOM 8425 C CA . PHE C 1 103 ? -23.756 -21.449 33.850 1.00 57.74 544 PHE C CA 1
ATOM 8426 C C . PHE C 1 103 ? -22.484 -21.359 34.680 1.00 58.63 544 PHE C C 1
ATOM 8427 O O . PHE C 1 103 ? -21.648 -22.268 34.633 1.00 64.10 544 PHE C O 1
ATOM 8444 N N . VAL C 1 104 ? -22.324 -20.262 35.417 1.00 48.16 545 VAL C N 1
ATOM 8445 C CA . VAL C 1 104 ? -21.029 -19.890 35.970 1.00 47.61 545 VAL C CA 1
ATOM 8446 C C . VAL C 1 104 ? -21.084 -19.892 37.490 1.00 47.40 545 VAL C C 1
ATOM 8447 O O . VAL C 1 104 ? -22.087 -19.495 38.094 1.00 47.61 545 VAL C O 1
ATOM 8460 N N . LYS C 1 105 ? -19.992 -20.349 38.097 1.00 51.71 546 LYS C N 1
ATOM 8461 C CA . LYS C 1 105 ? -19.686 -20.092 39.496 1.00 51.49 546 LYS C CA 1
ATOM 8462 C C . LYS C 1 105 ? -18.973 -18.748 39.602 1.00 51.28 546 LYS C C 1
ATOM 8463 O O . LYS C 1 105 ? -17.984 -18.508 38.904 1.00 51.21 546 LYS C O 1
ATOM 8482 N N . TRP C 1 106 ? -19.478 -17.875 40.469 1.00 57.59 547 TRP C N 1
ATOM 8483 C CA . TRP C 1 106 ? -18.949 -16.524 40.588 1.00 55.77 547 TRP C CA 1
ATOM 8484 C C . TRP C 1 106 ? -17.881 -16.457 41.675 1.00 57.18 547 TRP C C 1
ATOM 8485 O O . TRP C 1 106 ? -17.983 -17.117 42.713 1.00 58.55 547 TRP C O 1
ATOM 8506 N N . GLN C 1 107 ? -16.860 -15.644 41.423 1.00 71.21 548 GLN C N 1
ATOM 8507 C CA . GLN C 1 107 ? -15.765 -15.470 42.367 1.00 71.36 548 GLN C CA 1
ATOM 8508 C C . GLN C 1 107 ? -16.267 -14.799 43.641 1.00 70.52 548 GLN C C 1
ATOM 8509 O O . GLN C 1 107 ? -16.919 -13.753 43.592 1.00 69.41 548 GLN C O 1
ATOM 8523 N N . GLY C 1 108 ? -15.960 -15.405 44.787 1.00 55.32 549 GLY C N 1
ATOM 8524 C CA . GLY C 1 108 ? -16.368 -14.851 46.062 1.00 53.17 549 GLY C CA 1
ATOM 8525 C C . GLY C 1 108 ? -17.833 -15.003 46.391 1.00 53.41 549 GLY C C 1
ATOM 8526 O O . GLY C 1 108 ? -18.298 -14.404 47.364 1.00 52.72 549 GLY C O 1
ATOM 8530 N N . MET C 1 109 ? -18.580 -15.778 45.608 1.00 64.06 550 MET C N 1
ATOM 8531 C CA . MET C 1 109 ? -19.993 -16.013 45.859 1.00 64.86 550 MET C CA 1
ATOM 8532 C C . MET C 1 109 ? -20.218 -17.514 45.932 1.00 63.50 550 MET C C 1
ATOM 8533 O O . MET C 1 109 ? -19.503 -18.295 45.297 1.00 63.61 550 MET C O 1
ATOM 8547 N N . SER C 1 110 ? -21.220 -17.918 46.705 1.00 48.61 551 SER C N 1
ATOM 8548 C CA . SER C 1 110 ? -21.499 -19.338 46.829 1.00 48.59 551 SER C CA 1
ATOM 8549 C C . SER C 1 110 ? -22.159 -19.853 45.553 1.00 48.51 551 SER C C 1
ATOM 8550 O O . SER C 1 110 ? -22.499 -19.096 44.639 1.00 48.46 551 SER C O 1
ATOM 8558 N N . TYR C 1 111 ? -22.345 -21.171 45.505 1.00 50.02 552 TYR C N 1
ATOM 8559 C CA . TYR C 1 111 ? -23.062 -21.792 44.400 1.00 50.26 552 TYR C CA 1
ATOM 8560 C C . TYR C 1 111 ? -24.544 -21.440 44.382 1.00 51.17 552 TYR C C 1
ATOM 8561 O O . TYR C 1 111 ? -25.211 -21.708 43.377 1.00 51.48 552 TYR C O 1
ATOM 8579 N N . TRP C 1 112 ? -25.074 -20.839 45.451 1.00 57.93 553 TRP C N 1
ATOM 8580 C CA . TRP C 1 112 ? -26.431 -20.303 45.407 1.00 58.19 553 TRP C CA 1
ATOM 8581 C C . TRP C 1 112 ? -26.572 -19.198 44.371 1.00 55.16 553 TRP C C 1
ATOM 8582 O O . TRP C 1 112 ? -27.679 -18.949 43.886 1.00 57.20 553 TRP C O 1
ATOM 8603 N N . HIS C 1 113 ? -25.476 -18.538 44.023 1.00 50.88 554 HIS C N 1
ATOM 8604 C CA . HIS C 1 113 ? -25.480 -17.387 43.137 1.00 50.62 554 HIS C CA 1
ATOM 8605 C C . HIS C 1 113 ? -25.113 -17.748 41.704 1.00 50.02 554 HIS C C 1
ATOM 8606 O O . HIS C 1 113 ? -24.987 -16.850 40.869 1.00 49.77 554 HIS C O 1
ATOM 8620 N N . CYS C 1 114 ? -24.947 -19.035 41.404 1.00 52.34 555 CYS C N 1
ATOM 8621 C CA . CYS C 1 114 ? -24.657 -19.469 40.043 1.00 52.05 555 CYS C CA 1
ATOM 8622 C C . CYS C 1 114 ? -25.777 -19.047 39.103 1.00 52.56 555 CYS C C 1
ATOM 8623 O O . CYS C 1 114 ? -26.958 -19.243 39.399 1.00 56.04 555 CYS C O 1
ATOM 8631 N N . SER C 1 115 ? -25.402 -18.477 37.960 1.00 56.05 556 SER C N 1
ATOM 8632 C CA . SER C 1 115 ? -26.357 -17.880 37.040 1.00 54.64 556 SER C CA 1
ATOM 8633 C C . SER C 1 115 ? -25.865 -18.093 35.612 1.00 56.13 556 SER C C 1
ATOM 8634 O O . SER C 1 115 ? -24.818 -18.700 35.378 1.00 53.26 556 SER C O 1
ATOM 8642 N N . TRP C 1 116 ? -26.632 -17.584 34.655 1.00 55.37 557 TRP C N 1
ATOM 8643 C CA . TRP C 1 116 ? -26.373 -17.797 33.239 1.00 54.59 557 TRP C CA 1
ATOM 8644 C C . TRP C 1 116 ? -25.827 -16.521 32.613 1.00 54.13 557 TRP C C 1
ATOM 8645 O O . TRP C 1 116 ? -26.297 -15.419 32.915 1.00 54.12 557 TRP C O 1
ATOM 8666 N N . VAL C 1 117 ? -24.836 -16.680 31.734 1.00 51.63 558 VAL C N 1
ATOM 8667 C CA . VAL C 1 117 ? -24.299 -15.579 30.949 1.00 51.44 558 VAL C CA 1
ATOM 8668 C C . VAL C 1 117 ? -24.283 -16.005 29.487 1.00 51.89 558 VAL C C 1
ATOM 8669 O O . VAL C 1 117 ? -24.267 -17.193 29.161 1.00 52.28 558 VAL C O 1
ATOM 8682 N N . SER C 1 118 ? -24.292 -15.012 28.602 1.00 52.29 559 SER C N 1
ATOM 8683 C CA . SER C 1 118 ? -24.256 -15.261 27.169 1.00 52.83 559 SER C CA 1
ATOM 8684 C C . SER C 1 118 ? -22.818 -15.440 26.699 1.00 52.89 559 SER C C 1
ATOM 8685 O O . SER C 1 118 ? -21.866 -14.995 27.345 1.00 52.50 559 SER C O 1
ATOM 8693 N N . GLU C 1 119 ? -22.666 -16.102 25.549 1.00 62.81 560 GLU C N 1
ATOM 8694 C CA . GLU C 1 119 ? -21.338 -16.258 24.966 1.00 64.89 560 GLU C CA 1
ATOM 8695 C C . GLU C 1 119 ? -20.697 -14.899 24.714 1.00 61.25 560 GLU C C 1
ATOM 8696 O O . GLU C 1 119 ? -19.496 -14.716 24.943 1.00 59.05 560 GLU C O 1
ATOM 8708 N N . LEU C 1 120 ? -21.489 -13.929 24.249 1.00 51.17 561 LEU C N 1
ATOM 8709 C CA . LEU C 1 120 ? -20.972 -12.580 24.038 1.00 51.20 561 LEU C CA 1
ATOM 8710 C C . LEU C 1 120 ? -20.409 -12.000 25.330 1.00 50.65 561 LEU C C 1
ATOM 8711 O O . LEU C 1 120 ? -19.325 -11.410 25.333 1.00 50.93 561 LEU C O 1
ATOM 8727 N N . GLN C 1 121 ? -21.134 -12.161 26.439 1.00 49.63 562 GLN C N 1
ATOM 8728 C CA . GLN C 1 121 ? -20.645 -11.690 27.731 1.00 49.23 562 GLN C CA 1
ATOM 8729 C C . GLN C 1 121 ? -19.294 -12.302 28.086 1.00 49.29 562 GLN C C 1
ATOM 8730 O O . GLN C 1 121 ? -18.395 -11.598 28.563 1.00 49.42 562 GLN C O 1
ATOM 8744 N N . LEU C 1 122 ? -19.124 -13.606 27.858 1.00 52.15 563 LEU C N 1
ATOM 8745 C CA . LEU C 1 122 ? -17.852 -14.243 28.181 1.00 52.30 563 LEU C CA 1
ATOM 8746 C C . LEU C 1 122 ? -16.757 -13.805 27.214 1.00 53.12 563 LEU C C 1
ATOM 8747 O O . LEU C 1 122 ? -15.660 -13.420 27.636 1.00 53.37 563 LEU C O 1
ATOM 8763 N N . GLU C 1 123 ? -17.031 -13.869 25.909 1.00 69.58 564 GLU C N 1
ATOM 8764 C CA . GLU C 1 123 ? -16.088 -13.354 24.920 1.00 73.27 564 GLU C CA 1
ATOM 8765 C C . GLU C 1 123 ? -15.647 -11.935 25.243 1.00 69.79 564 GLU C C 1
ATOM 8766 O O . GLU C 1 123 ? -14.499 -11.561 24.980 1.00 70.72 564 GLU C O 1
ATOM 8778 N N . LEU C 1 124 ? -16.538 -11.132 25.810 1.00 59.73 565 LEU C N 1
ATOM 8779 C CA . LEU C 1 124 ? -16.283 -9.707 25.933 1.00 58.88 565 LEU C CA 1
ATOM 8780 C C . LEU C 1 124 ? -15.594 -9.357 27.242 1.00 59.00 565 LEU C C 1
ATOM 8781 O O . LEU C 1 124 ? -14.789 -8.419 27.276 1.00 61.87 565 LEU C O 1
ATOM 8797 N N . HIS C 1 125 ? -15.876 -10.107 28.314 1.00 59.11 566 HIS C N 1
ATOM 8798 C CA . HIS C 1 125 ? -15.390 -9.774 29.644 1.00 60.53 566 HIS C CA 1
ATOM 8799 C C . HIS C 1 125 ? -14.514 -10.846 30.280 1.00 62.01 566 HIS C C 1
ATOM 8800 O O . HIS C 1 125 ? -13.724 -10.514 31.170 1.00 64.68 566 HIS C O 1
ATOM 8814 N N . CYS C 1 126 ? -14.621 -12.104 29.856 1.00 61.76 567 CYS C N 1
ATOM 8815 C CA . CYS C 1 126 ? -13.813 -13.194 30.396 1.00 61.12 567 CYS C CA 1
ATOM 8816 C C . CYS C 1 126 ? -13.139 -13.958 29.266 1.00 63.25 567 CYS C C 1
ATOM 8817 O O . CYS C 1 126 ? -13.074 -15.191 29.271 1.00 61.93 567 CYS C O 1
ATOM 8825 N N . GLN C 1 127 ? -12.620 -13.222 28.284 1.00 72.30 568 GLN C N 1
ATOM 8826 C CA . GLN C 1 127 ? -12.114 -13.832 27.059 1.00 72.73 568 GLN C CA 1
ATOM 8827 C C . GLN C 1 127 ? -11.039 -14.877 27.343 1.00 73.84 568 GLN C C 1
ATOM 8828 O O . GLN C 1 127 ? -11.164 -16.037 26.935 1.00 74.08 568 GLN C O 1
ATOM 8842 N N . VAL C 1 128 ? -9.953 -14.476 28.011 1.00 63.72 569 VAL C N 1
ATOM 8843 C CA . VAL C 1 128 ? -8.872 -15.418 28.306 1.00 62.76 569 VAL C CA 1
ATOM 8844 C C . VAL C 1 128 ? -9.438 -16.699 28.896 1.00 61.92 569 VAL C C 1
ATOM 8845 O O . VAL C 1 128 ? -9.191 -17.807 28.402 1.00 61.91 569 VAL C O 1
ATOM 8858 N N . MET C 1 129 ? -10.210 -16.557 29.969 1.00 75.20 570 MET C N 1
ATOM 8859 C CA . MET C 1 129 ? -10.836 -17.707 30.606 1.00 72.40 570 MET C CA 1
ATOM 8860 C C . MET C 1 129 ? -11.735 -18.464 29.635 1.00 71.20 570 MET C C 1
ATOM 8861 O O . MET C 1 129 ? -11.800 -19.698 29.672 1.00 69.19 570 MET C O 1
ATOM 8875 N N . PHE C 1 130 ? -12.428 -17.745 28.750 1.00 66.73 571 PHE C N 1
ATOM 8876 C CA . PHE C 1 130 ? -13.337 -18.396 27.813 1.00 64.84 571 PHE C CA 1
ATOM 8877 C C . PHE C 1 130 ? -12.588 -19.160 26.727 1.00 68.50 571 PHE C C 1
ATOM 8878 O O . PHE C 1 130 ? -13.075 -20.192 26.250 1.00 70.61 571 PHE C O 1
ATOM 8895 N N . ARG C 1 131 ? -11.409 -18.680 26.327 1.00 72.16 572 ARG C N 1
ATOM 8896 C CA . ARG C 1 131 ? -10.606 -19.381 25.326 1.00 71.61 572 ARG C CA 1
ATOM 8897 C C . ARG C 1 131 ? -10.125 -20.720 25.860 1.00 72.73 572 ARG C C 1
ATOM 8898 O O . ARG C 1 131 ? -10.189 -21.737 25.159 1.00 74.84 572 ARG C O 1
ATOM 8919 N N . ASN C 1 132 ? -9.642 -20.733 27.102 1.00 65.49 573 ASN C N 1
ATOM 8920 C CA . ASN C 1 132 ? -9.200 -21.977 27.715 1.00 65.92 573 ASN C CA 1
ATOM 8921 C C . ASN C 1 132 ? -10.329 -22.997 27.744 1.00 66.69 573 ASN C C 1
ATOM 8922 O O . ASN C 1 132 ? -10.102 -24.195 27.537 1.00 68.85 573 ASN C O 1
ATOM 8933 N N . TYR C 1 133 ? -11.557 -22.537 27.992 1.00 68.79 574 TYR C N 1
ATOM 8934 C CA . TYR C 1 133 ? -12.696 -23.446 28.016 1.00 66.22 574 TYR C CA 1
ATOM 8935 C C . TYR C 1 133 ? -12.952 -24.049 26.641 1.00 71.03 574 TYR C C 1
ATOM 8936 O O . TYR C 1 133 ? -13.237 -25.248 26.531 1.00 74.67 574 TYR C O 1
ATOM 8954 N N . GLN C 1 134 ? -12.845 -23.249 25.573 1.00 82.27 575 GLN C N 1
ATOM 8955 C CA . GLN C 1 134 ? -13.223 -23.764 24.262 1.00 82.50 575 GLN C CA 1
ATOM 8956 C C . GLN C 1 134 ? -12.237 -24.821 23.781 1.00 83.50 575 GLN C C 1
ATOM 8957 O O . GLN C 1 134 ? -12.640 -25.815 23.167 1.00 84.90 575 GLN C O 1
ATOM 8971 N N . ARG C 1 135 ? -10.936 -24.611 24.018 1.00 89.31 576 ARG C N 1
ATOM 8972 C CA . ARG C 1 135 ? -9.952 -25.569 23.522 1.00 91.14 576 ARG C CA 1
ATOM 8973 C C . ARG C 1 135 ? -10.109 -26.919 24.205 1.00 90.80 576 ARG C C 1
ATOM 8974 O O . ARG C 1 135 ? -9.819 -27.956 23.599 1.00 91.24 576 ARG C O 1
ATOM 8984 N N . LYS C 1 136 ? -10.572 -26.925 25.454 1.00 73.81 577 LYS C N 1
ATOM 8985 C CA . LYS C 1 136 ? -10.806 -28.158 26.192 1.00 72.30 577 LYS C CA 1
ATOM 8986 C C . LYS C 1 136 ? -12.181 -28.767 25.946 1.00 72.05 577 LYS C C 1
ATOM 8987 O O . LYS C 1 136 ? -12.511 -29.775 26.579 1.00 71.68 577 LYS C O 1
ATOM 9006 N N . ASN C 1 137 ? -12.990 -28.197 25.055 1.00 77.92 578 ASN C N 1
ATOM 9007 C CA . ASN C 1 137 ? -14.395 -28.573 24.989 1.00 78.40 578 ASN C CA 1
ATOM 9008 C C . ASN C 1 137 ? -14.921 -28.506 23.565 1.00 77.02 578 ASN C C 1
ATOM 9009 O O . ASN C 1 137 ? -14.590 -27.591 22.807 1.00 76.41 578 ASN C O 1
ATOM 9020 N N . ASP C 1 138 ? -15.745 -29.492 23.220 1.00 88.01 579 ASP C N 1
ATOM 9021 C CA . ASP C 1 138 ? -16.527 -29.457 21.991 1.00 90.75 579 ASP C CA 1
ATOM 9022 C C . ASP C 1 138 ? -17.644 -28.441 22.149 1.00 90.00 579 ASP C C 1
ATOM 9023 O O . ASP C 1 138 ? -18.636 -28.703 22.838 1.00 91.40 579 ASP C O 1
ATOM 9032 N N . MET C 1 139 ? -17.499 -27.286 21.508 1.00 85.09 580 MET C N 1
ATOM 9033 C CA . MET C 1 139 ? -18.546 -26.277 21.533 1.00 83.87 580 MET C CA 1
ATOM 9034 C C . MET C 1 139 ? -19.646 -26.566 20.521 1.00 84.43 580 MET C C 1
ATOM 9035 O O . MET C 1 139 ? -20.424 -25.664 20.179 1.00 82.51 580 MET C O 1
ATOM 9049 N N . ASP C 1 140 ? -19.712 -27.810 20.044 1.00 98.71 581 ASP C N 1
ATOM 9050 C CA . ASP C 1 140 ? -20.687 -28.240 19.056 1.00 99.61 581 ASP C CA 1
ATOM 9051 C C . ASP C 1 140 ? -21.714 -29.207 19.626 1.00 100.99 581 ASP C C 1
ATOM 9052 O O . ASP C 1 140 ? -22.735 -29.459 18.973 1.00 101.45 581 ASP C O 1
ATOM 9059 N N . GLU C 1 141 ? -21.466 -29.760 20.817 1.00 91.38 582 GLU C N 1
ATOM 9060 C CA . GLU C 1 141 ? -22.387 -30.654 2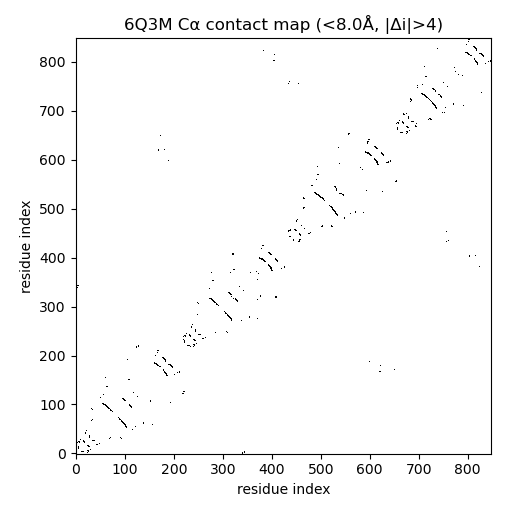1.507 1.00 89.98 582 GLU C CA 1
ATOM 9061 C C . GLU C 1 141 ? -22.456 -30.269 22.980 1.00 86.29 582 GLU C C 1
ATOM 9062 O O . GLU C 1 141 ? -21.488 -30.493 23.717 1.00 84.69 582 GLU C O 1
ATOM 9070 N N . PRO C 1 142 ? -23.563 -29.694 23.452 1.00 82.82 583 PRO C N 1
ATOM 9071 C CA . PRO C 1 142 ? -23.617 -29.283 24.854 1.00 81.41 583 PRO C CA 1
ATOM 9072 C C . PRO C 1 142 ? -23.515 -30.472 25.768 1.00 80.29 583 PRO C C 1
ATOM 9073 O O . PRO C 1 142 ? -24.003 -31.577 25.449 1.00 83.97 583 PRO C O 1
ATOM 9084 N N . PRO C 1 143 ? -22.885 -30.315 26.951 1.00 89.08 584 PRO C N 1
ATOM 9085 C CA . PRO C 1 143 ? -22.659 -31.476 27.822 1.00 90.34 584 PRO C CA 1
ATOM 9086 C C . PRO C 1 143 ? -23.941 -32.073 28.380 1.00 94.56 584 PRO C C 1
ATOM 9087 O O . PRO C 1 143 ? -25.044 -31.603 28.079 1.00 94.79 584 PRO C O 1
ATOM 9098 N N . SER C 1 144 ? -23.787 -33.120 29.189 1.00 109.36 585 SER C N 1
ATOM 9099 C CA . SER C 1 144 ? -24.903 -33.786 29.858 1.00 108.56 585 SER C CA 1
ATOM 9100 C C . SER C 1 144 ? -25.987 -32.811 30.313 1.00 108.03 585 SER C C 1
ATOM 9101 O O . SER C 1 144 ? -26.585 -32.983 31.376 1.00 107.39 585 SER C O 1
ATOM 9109 N N . LYS C 1 160 ? -35.424 -32.266 52.930 1.00 99.67 601 LYS C N 1
ATOM 9110 C CA . LYS C 1 160 ? -36.232 -31.578 51.929 1.00 102.15 601 LYS C CA 1
ATOM 9111 C C . LYS C 1 160 ? -36.890 -32.567 50.975 1.00 105.71 601 LYS C C 1
ATOM 9112 O O . LYS C 1 160 ? -36.250 -33.093 50.064 1.00 105.10 601 LYS C O 1
ATOM 9118 N N . ASP C 1 161 ? -38.176 -32.821 51.200 1.00 131.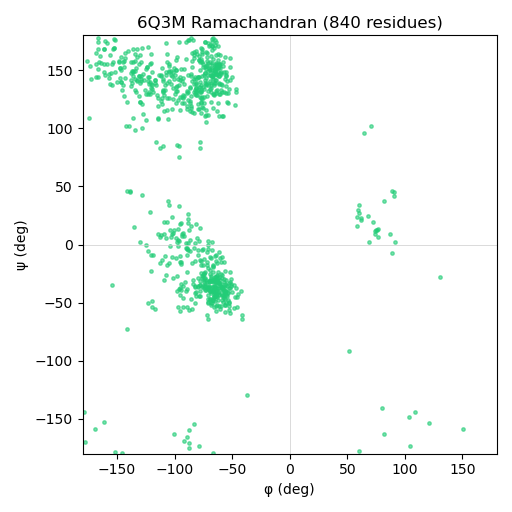83 602 ASP C N 1
ATOM 9119 C CA . ASP C 1 161 ? -38.877 -33.801 50.365 1.00 132.39 602 ASP C CA 1
ATOM 9120 C C . ASP C 1 161 ? -39.065 -33.228 48.975 1.00 134.49 602 ASP C C 1
ATOM 9121 O O . ASP C 1 161 ? -38.505 -33.778 48.004 1.00 134.42 602 ASP C O 1
ATOM 9126 N N . PRO C 1 162 ? -39.830 -32.137 48.783 1.00 125.27 603 PRO C N 1
ATOM 9127 C CA . PRO C 1 162 ? -39.963 -31.560 47.440 1.00 121.19 603 PRO C CA 1
ATOM 9128 C C . PRO C 1 162 ? -38.910 -30.514 47.090 1.00 116.75 603 PRO C C 1
ATOM 9129 O O . PRO C 1 162 ? -38.651 -30.292 45.902 1.00 114.17 603 PRO C O 1
ATOM 9133 N N . LYS C 1 163 ? -38.300 -29.861 48.087 1.00 121.45 604 LYS C N 1
ATOM 9134 C CA . LYS C 1 163 ? -37.238 -28.899 47.786 1.00 116.16 604 LYS C CA 1
ATOM 9135 C C . LYS C 1 163 ? -36.150 -29.507 46.910 1.00 112.85 604 LYS C C 1
ATOM 9136 O O . LYS C 1 163 ? -35.602 -28.828 46.035 1.00 113.39 604 LYS C O 1
ATOM 9154 N N . PHE C 1 164 ? -35.821 -30.784 47.127 1.00 100.50 605 PHE C N 1
ATOM 9155 C CA . PHE C 1 164 ? -34.853 -31.446 46.258 1.00 99.40 605 PHE C CA 1
ATOM 9156 C C . PHE C 1 164 ? -35.205 -31.252 44.789 1.00 100.18 605 PHE C C 1
ATOM 9157 O O . PHE C 1 164 ? -34.323 -31.018 43.955 1.00 98.83 605 PHE C O 1
ATOM 9174 N N . ALA C 1 165 ? -36.495 -31.349 44.456 1.00 101.40 606 ALA C N 1
ATOM 9175 C CA . ALA C 1 165 ? -36.916 -31.324 43.058 1.00 101.20 606 ALA C CA 1
ATOM 9176 C C . ALA C 1 165 ? -36.507 -30.021 42.380 1.00 101.53 606 ALA C C 1
ATOM 9177 O O . ALA C 1 165 ? -35.871 -30.033 41.319 1.00 100.97 606 ALA C O 1
ATOM 9184 N N . GLU C 1 166 ? -36.869 -28.882 42.976 1.00 96.93 607 GLU C N 1
ATOM 9185 C CA . GLU C 1 166 ? -36.514 -27.598 42.381 1.00 92.66 607 GLU C CA 1
ATOM 9186 C C . GLU C 1 166 ? -35.039 -27.271 42.576 1.00 87.05 607 GLU C C 1
ATOM 9187 O O . GLU C 1 166 ? -34.450 -26.564 41.752 1.00 87.38 607 GLU C O 1
ATOM 9199 N N . MET C 1 167 ? -34.426 -27.764 43.654 1.00 87.92 608 MET C N 1
ATOM 9200 C CA . MET C 1 167 ? -32.981 -27.622 43.799 1.00 86.97 608 MET C CA 1
ATOM 9201 C C . MET C 1 167 ? -32.250 -28.501 42.791 1.00 87.47 608 MET C C 1
ATOM 9202 O O . MET C 1 167 ? -31.192 -28.121 42.276 1.00 83.63 608 MET C O 1
ATOM 9216 N N . GLU C 1 168 ? -32.800 -29.681 42.503 1.00 88.20 609 GLU C N 1
ATOM 9217 C CA . GLU C 1 168 ? -32.330 -30.464 41.366 1.00 87.47 609 GLU C CA 1
ATOM 9218 C C . GLU C 1 168 ? -32.436 -29.659 40.078 1.00 87.50 609 GLU C C 1
ATOM 9219 O O . GLU C 1 168 ? -31.492 -29.607 39.283 1.00 84.25 609 GLU C O 1
ATOM 9231 N N . GLU C 1 169 ? -33.576 -29.001 39.869 1.00 92.82 610 GLU C N 1
ATOM 9232 C CA . GLU C 1 169 ? -33.828 -28.345 38.592 1.00 92.51 610 GLU C CA 1
ATOM 9233 C C . GLU C 1 169 ? -32.915 -27.140 38.395 1.00 88.22 610 GLU C C 1
ATOM 9234 O O . GLU C 1 169 ? -32.312 -26.975 37.327 1.00 84.77 610 GLU C O 1
ATOM 9246 N N . ARG C 1 170 ? -32.800 -26.284 39.414 1.00 81.51 611 ARG C N 1
ATOM 9247 C CA . ARG C 1 170 ? -32.094 -25.020 39.239 1.00 80.13 611 ARG C CA 1
ATOM 9248 C C . ARG C 1 170 ? -30.577 -25.182 39.299 1.00 76.32 611 ARG C C 1
ATOM 9249 O O . ARG C 1 170 ? -29.867 -24.473 38.576 1.00 73.50 611 ARG C O 1
ATOM 9270 N N . PHE C 1 171 ? -30.057 -26.091 40.136 1.00 62.05 612 PHE C N 1
ATOM 9271 C CA . PHE C 1 171 ? -28.616 -26.162 40.363 1.00 61.05 612 PHE C CA 1
ATOM 9272 C C . PHE C 1 171 ? -28.003 -27.522 40.060 1.00 60.90 612 PHE C C 1
ATOM 9273 O O . PHE C 1 171 ? -27.009 -27.594 39.327 1.00 60.07 612 PHE C O 1
ATOM 9290 N N . TYR C 1 172 ? -28.569 -28.611 40.596 1.00 76.81 613 TYR C N 1
ATOM 9291 C CA . TYR C 1 172 ? -27.819 -29.862 40.667 1.00 76.25 613 TYR C CA 1
ATOM 9292 C C . TYR C 1 172 ? -27.510 -30.403 39.278 1.00 78.53 613 TYR C C 1
ATOM 9293 O O . TYR C 1 172 ? -26.437 -30.975 39.051 1.00 80.48 613 TYR C O 1
ATOM 9311 N N . ARG C 1 173 ? -28.446 -30.244 38.342 1.00 81.20 614 ARG C N 1
ATOM 9312 C CA . ARG C 1 173 ? -28.237 -30.681 36.964 1.00 81.52 614 ARG C CA 1
ATOM 9313 C C . ARG C 1 173 ? -26.869 -30.263 36.445 1.00 80.79 614 ARG C C 1
ATOM 9314 O O . ARG C 1 173 ? -26.150 -31.057 35.825 1.00 79.56 614 ARG C O 1
ATOM 9335 N N . TYR C 1 174 ? -26.491 -29.014 36.696 1.00 75.15 615 TYR C N 1
ATOM 9336 C CA . TYR C 1 174 ? -25.397 -28.378 35.985 1.00 74.58 615 TYR C CA 1
ATOM 9337 C C . TYR C 1 174 ? -24.045 -28.624 36.646 1.00 74.01 615 TYR C C 1
ATOM 9338 O O . TYR C 1 174 ? -23.109 -27.846 36.428 1.00 76.07 615 TYR C O 1
ATOM 9356 N N . GLY C 1 175 ? -23.925 -29.680 37.446 1.00 76.80 616 GLY C N 1
ATOM 9357 C CA . GLY C 1 175 ? -22.659 -30.032 38.056 1.00 78.02 616 GLY C CA 1
ATOM 9358 C C . GLY C 1 175 ? -22.427 -29.362 39.395 1.00 76.31 616 GLY C C 1
ATOM 9359 O O . GLY C 1 175 ? -21.342 -28.830 39.649 1.00 75.54 616 GLY C O 1
ATOM 9363 N N . ILE C 1 176 ? -23.439 -29.377 40.260 1.00 68.05 617 ILE C N 1
ATOM 9364 C CA . ILE C 1 176 ? -23.344 -28.808 41.601 1.00 65.65 617 ILE C CA 1
ATOM 9365 C C . ILE C 1 176 ? -23.735 -29.898 42.587 1.00 64.98 617 ILE C C 1
ATOM 9366 O O . ILE C 1 176 ? -24.919 -30.238 42.704 1.00 64.12 617 ILE C O 1
ATOM 9382 N N . LYS C 1 177 ? -22.754 -30.442 43.298 1.00 70.72 618 LYS C N 1
ATOM 9383 C CA . LYS C 1 177 ? -23.071 -31.351 44.387 1.00 71.32 618 LYS C CA 1
ATOM 9384 C C . LYS C 1 177 ? -23.952 -30.631 45.406 1.00 69.82 618 LYS C C 1
ATOM 9385 O O . LYS C 1 177 ? -23.694 -29.466 45.735 1.00 69.06 618 LYS C O 1
ATOM 9404 N N . PRO C 1 178 ? -24.997 -31.281 45.923 1.00 62.44 619 PRO C N 1
ATOM 9405 C CA . PRO C 1 178 ? -25.855 -30.598 46.905 1.00 63.83 619 PRO C CA 1
ATOM 9406 C C . PRO C 1 178 ? -25.122 -30.222 48.178 1.00 63.36 619 PRO C C 1
ATOM 9407 O O . PRO C 1 178 ? -25.507 -29.251 48.842 1.00 65.57 619 PRO C O 1
ATOM 9418 N N . GLU C 1 179 ? -24.074 -30.963 48.539 1.00 65.43 620 GLU C N 1
ATOM 9419 C CA . GLU C 1 179 ? -23.283 -30.618 49.716 1.00 64.61 620 GLU C CA 1
ATOM 9420 C C . GLU C 1 179 ? -22.692 -29.221 49.591 1.00 62.53 620 GLU C C 1
ATOM 9421 O O . GLU C 1 179 ? -22.629 -28.476 50.576 1.00 58.88 620 GLU C O 1
ATOM 9433 N N . TRP C 1 180 ? -22.262 -28.843 48.384 1.00 51.69 621 TRP C N 1
ATOM 9434 C CA . TRP C 1 180 ? -21.657 -27.536 48.161 1.00 50.69 621 TRP C CA 1
ATOM 9435 C C . TRP C 1 180 ? -22.562 -26.380 48.563 1.00 51.07 621 TRP C C 1
ATOM 9436 O O . TRP C 1 180 ? -22.078 -25.247 48.672 1.00 50.46 621 TRP C O 1
ATOM 9457 N N . MET C 1 181 ? -23.854 -26.625 48.770 1.00 54.83 622 MET C N 1
ATOM 9458 C CA . MET C 1 181 ? -24.805 -25.570 49.090 1.00 54.82 622 MET C CA 1
ATOM 9459 C C . MET C 1 181 ? -25.331 -25.700 50.514 1.00 55.50 622 MET C C 1
ATOM 9460 O O . MET C 1 181 ? -26.229 -24.950 50.910 1.00 56.39 622 MET C O 1
ATOM 9474 N N . MET C 1 182 ? -24.781 -26.631 51.290 1.00 56.66 623 MET C N 1
ATOM 9475 C CA . MET C 1 182 ? -25.156 -26.867 52.675 1.00 52.84 623 MET C CA 1
ATOM 9476 C C . MET C 1 182 ? -24.107 -26.270 53.603 1.00 52.94 623 MET C C 1
ATOM 9477 O O . MET C 1 182 ? -22.920 -26.209 53.268 1.00 49.25 623 MET C O 1
ATOM 9491 N N . ILE C 1 183 ? -24.550 -25.842 54.780 1.00 49.92 624 ILE C N 1
ATOM 9492 C CA . ILE C 1 183 ? -23.653 -25.192 55.728 1.00 47.95 624 ILE C CA 1
ATOM 9493 C C . ILE C 1 183 ? -22.846 -26.245 56.475 1.00 48.03 624 ILE C C 1
ATOM 9494 O O . ILE C 1 183 ? -23.399 -27.206 57.024 1.00 49.60 624 ILE C O 1
ATOM 9510 N N . HIS C 1 184 ? -21.529 -26.060 56.495 1.00 56.46 625 HIS C N 1
ATOM 9511 C CA . HIS C 1 184 ? -20.655 -26.816 57.382 1.00 58.95 625 HIS C CA 1
ATOM 9512 C C . HIS C 1 184 ? -20.595 -26.148 58.752 1.00 57.89 625 HIS C C 1
ATOM 9513 O O . HIS C 1 184 ? -20.888 -26.772 59.776 1.00 60.66 625 HIS C O 1
ATOM 9527 N N . ARG C 1 185 ? -20.220 -24.874 58.772 1.00 54.24 626 ARG C N 1
ATOM 9528 C CA . ARG C 1 185 ? -20.208 -24.064 59.982 1.00 53.69 626 ARG C CA 1
ATOM 9529 C C . ARG C 1 185 ? -20.183 -22.603 59.562 1.00 50.96 626 ARG C C 1
ATOM 9530 O O . ARG C 1 185 ? -19.763 -22.267 58.453 1.00 48.32 626 ARG C O 1
ATOM 9551 N N . ILE C 1 186 ? -20.665 -21.740 60.450 1.00 41.63 627 ILE C N 1
ATOM 9552 C CA . ILE C 1 186 ? -20.575 -20.296 60.263 1.00 40.68 627 ILE C CA 1
ATOM 9553 C C . ILE C 1 186 ? -19.343 -19.805 61.006 1.00 39.48 627 ILE C C 1
ATOM 9554 O O . ILE C 1 186 ? -19.169 -20.088 62.198 1.00 39.67 627 ILE C O 1
ATOM 9570 N N . LEU C 1 187 ? -18.484 -19.075 60.297 1.00 39.44 628 LEU C N 1
ATOM 9571 C CA . LEU C 1 187 ? -17.162 -18.716 60.789 1.00 38.51 628 LEU C CA 1
ATOM 9572 C C . LEU C 1 187 ? -17.098 -17.324 61.392 1.00 38.25 628 LEU C C 1
ATOM 9573 O O . LEU C 1 187 ? -16.250 -17.074 62.255 1.00 37.68 628 LEU C O 1
ATOM 9589 N N . ASN C 1 188 ? -17.957 -16.413 60.954 1.00 37.46 629 ASN C N 1
ATOM 9590 C CA . ASN C 1 188 ? -17.921 -15.030 61.417 1.00 37.39 629 ASN C CA 1
ATOM 9591 C C . ASN C 1 188 ? -19.221 -14.365 60.978 1.00 38.36 629 ASN C C 1
ATOM 9592 O O . ASN C 1 188 ? -20.059 -14.978 60.311 1.00 39.00 629 ASN C O 1
ATOM 9603 N N . HIS C 1 189 ? -19.381 -13.100 61.363 1.00 39.90 630 HIS C N 1
ATOM 9604 C CA . HIS C 1 189 ? -20.548 -12.316 60.999 1.00 45.47 630 HIS C CA 1
ATOM 9605 C C . HIS C 1 189 ? -20.117 -10.882 60.737 1.00 41.21 630 HIS C C 1
ATOM 9606 O O . HIS C 1 189 ? -19.028 -10.455 61.128 1.00 40.39 630 HIS C O 1
ATOM 9620 N N . SER C 1 190 ? -21.003 -10.131 60.094 1.00 44.21 631 SER C N 1
ATOM 9621 C CA . SER C 1 190 ? -20.773 -8.718 59.850 1.00 42.88 631 SER C CA 1
ATOM 9622 C C . SER C 1 190 ? -22.118 -8.009 59.816 1.00 44.88 631 SER C C 1
ATOM 9623 O O . SER C 1 190 ? -23.094 -8.536 59.274 1.00 45.99 631 SER C O 1
ATOM 9631 N N . VAL C 1 191 ? -22.164 -6.817 60.401 1.00 45.77 632 VAL C N 1
ATOM 9632 C CA . VAL C 1 191 ? -23.351 -5.971 60.386 1.00 49.51 632 VAL C CA 1
ATOM 9633 C C . VAL C 1 191 ? -23.046 -4.790 59.479 1.00 55.13 632 VAL C C 1
ATOM 9634 O O . VAL C 1 191 ? -22.165 -3.977 59.785 1.00 56.05 632 VAL C O 1
ATOM 9647 N N . ASP C 1 192 ? -23.764 -4.691 58.364 1.00 60.91 633 ASP C N 1
ATOM 9648 C CA . ASP C 1 192 ? -23.500 -3.632 57.402 1.00 58.22 633 ASP C CA 1
ATOM 9649 C C . ASP C 1 192 ? -24.123 -2.334 57.912 1.00 60.98 633 ASP C C 1
ATOM 9650 O O . ASP C 1 192 ? -24.626 -2.253 59.037 1.00 63.48 633 ASP C O 1
ATOM 9659 N N . LYS C 1 193 ? -24.096 -1.295 57.079 1.00 60.52 634 LYS C N 1
ATOM 9660 C CA . LYS C 1 193 ? -24.459 0.038 57.544 1.00 64.38 634 LYS C CA 1
ATOM 9661 C C . LYS C 1 193 ? -25.962 0.169 57.741 1.00 68.02 634 LYS C C 1
ATOM 9662 O O . LYS C 1 193 ? -26.415 0.862 58.660 1.00 71.43 634 LYS C O 1
ATOM 9681 N N . LYS C 1 194 ? -26.749 -0.480 56.890 1.00 74.00 635 LYS C N 1
ATOM 9682 C CA . LYS C 1 194 ? -28.198 -0.487 57.038 1.00 73.04 635 LYS C CA 1
ATOM 9683 C C . LYS C 1 194 ? -28.678 -1.497 58.074 1.00 74.29 635 LYS C C 1
ATOM 9684 O O . LYS C 1 194 ? -29.892 -1.677 58.224 1.00 73.98 635 LYS C O 1
ATOM 9703 N N . GLY C 1 195 ? -27.759 -2.153 58.787 1.00 62.68 636 GLY C N 1
ATOM 9704 C CA . GLY C 1 195 ? -28.110 -3.001 59.906 1.00 62.46 636 GLY C CA 1
ATOM 9705 C C . GLY C 1 195 ? -28.354 -4.456 59.572 1.00 60.98 636 GLY C C 1
ATOM 9706 O O . GLY C 1 195 ? -28.678 -5.234 60.478 1.00 58.09 636 GLY C O 1
ATOM 9710 N N . HIS C 1 196 ? -28.193 -4.857 58.316 1.00 71.51 637 HIS C N 1
ATOM 9711 C CA . HIS C 1 196 ? -28.424 -6.242 57.937 1.00 70.26 637 HIS C CA 1
ATOM 9712 C C . HIS C 1 196 ? -27.204 -7.084 58.282 1.00 66.71 637 HIS C C 1
ATOM 9713 O O . HIS C 1 196 ? -26.062 -6.635 58.142 1.00 63.15 637 HIS C O 1
ATOM 9727 N N . VAL C 1 197 ? -27.449 -8.309 58.733 1.00 54.47 638 VAL C N 1
ATOM 9728 C CA . VAL C 1 197 ? -26.390 -9.201 59.187 1.00 49.00 638 VAL C CA 1
ATOM 9729 C C . VAL C 1 197 ? -26.002 -10.134 58.052 1.00 50.59 638 VAL C C 1
ATOM 9730 O O . VAL C 1 197 ? -26.860 -10.656 57.328 1.00 49.08 638 VAL C O 1
ATOM 9743 N N . HIS C 1 198 ? -24.700 -10.337 57.900 1.00 53.84 639 HIS C N 1
ATOM 9744 C CA . HIS C 1 198 ? -24.135 -11.237 56.911 1.00 48.59 639 HIS C CA 1
ATOM 9745 C C . HIS C 1 198 ? -23.297 -12.266 57.652 1.00 44.38 639 HIS C C 1
ATOM 9746 O O . HIS C 1 198 ? -22.667 -11.948 58.664 1.00 43.20 639 HIS C O 1
ATOM 9760 N N . TYR C 1 199 ? -23.294 -13.499 57.161 1.00 43.37 640 TYR C N 1
ATOM 9761 C CA . TYR C 1 199 ? -22.560 -14.580 57.801 1.00 42.15 640 TYR C CA 1
ATOM 9762 C C . TYR C 1 199 ? -21.543 -15.155 56.830 1.00 42.65 640 TYR C C 1
ATOM 9763 O O . TYR C 1 199 ? -21.875 -15.467 55.681 1.00 42.95 640 TYR C O 1
ATOM 9781 N N . LEU C 1 200 ? -20.302 -15.272 57.294 1.00 45.02 641 LEU C N 1
ATOM 9782 C CA . LEU C 1 200 ? -19.263 -15.987 56.565 1.00 44.59 641 LEU C CA 1
ATOM 9783 C C . LEU C 1 200 ? -19.505 -17.478 56.752 1.00 44.44 641 LEU C C 1
ATOM 9784 O O . LEU C 1 200 ? -19.379 -17.999 57.864 1.00 43.79 641 LEU C O 1
ATOM 9800 N N . ILE C 1 201 ? -19.855 -18.166 55.672 1.00 40.07 642 ILE C N 1
ATOM 9801 C CA . ILE C 1 201 ? -20.266 -19.562 55.732 1.00 40.83 642 ILE C CA 1
ATOM 9802 C C . ILE C 1 201 ? -19.186 -20.424 55.101 1.00 40.66 642 ILE C C 1
ATOM 9803 O O . ILE C 1 201 ? -18.708 -20.128 53.998 1.00 40.72 642 ILE C O 1
ATOM 9819 N N . LYS C 1 202 ? -18.821 -21.498 55.791 1.00 48.97 643 LYS C N 1
ATOM 9820 C CA . LYS C 1 202 ? -18.056 -22.574 55.186 1.00 47.19 643 LYS C CA 1
ATOM 9821 C C . LYS C 1 202 ? -19.026 -23.636 54.683 1.00 47.68 643 LYS C C 1
ATOM 9822 O O . LYS C 1 202 ? -19.873 -24.124 55.438 1.00 51.43 643 LYS C O 1
ATOM 9841 N N . TRP C 1 203 ? -18.887 -23.999 53.418 1.00 43.75 644 TRP C N 1
ATOM 9842 C CA . TRP C 1 203 ? -19.786 -24.946 52.783 1.00 45.59 644 TRP C CA 1
ATOM 9843 C C . TRP C 1 203 ? -19.227 -26.356 52.918 1.00 46.63 644 TRP C C 1
ATOM 9844 O O . TRP C 1 203 ? -18.012 -26.559 53.000 1.00 47.53 644 TRP C O 1
ATOM 9865 N N . ARG C 1 204 ? -20.126 -27.335 52.954 1.00 58.37 645 ARG C N 1
ATOM 9866 C CA . ARG C 1 204 ? -19.703 -28.718 53.119 1.00 58.36 645 ARG C CA 1
ATOM 9867 C C . ARG C 1 204 ? -19.007 -29.234 51.866 1.00 61.73 645 ARG C C 1
ATOM 9868 O O . ARG C 1 204 ? -19.425 -28.966 50.737 1.00 66.01 645 ARG C O 1
ATOM 9889 N N . ASP C 1 205 ? -17.912 -29.962 52.085 1.00 52.98 646 ASP C N 1
ATOM 9890 C CA . ASP C 1 205 ? -17.092 -30.532 51.017 1.00 53.60 646 ASP C CA 1
ATOM 9891 C C . ASP C 1 205 ? -16.514 -29.452 50.105 1.00 54.47 646 ASP C C 1
ATOM 9892 O O . ASP C 1 205 ? -16.355 -29.659 48.899 1.00 52.83 646 ASP C O 1
ATOM 9901 N N . LEU C 1 206 ? -16.193 -28.293 50.682 1.00 58.51 647 LEU C N 1
ATOM 9902 C CA . LEU C 1 206 ? -15.412 -27.254 50.025 1.00 55.09 647 LEU C CA 1
ATOM 9903 C C . LEU C 1 206 ? -14.408 -26.706 51.034 1.00 53.74 647 LEU C C 1
ATOM 9904 O O . LEU C 1 206 ? -14.745 -26.553 52.219 1.00 58.72 647 LEU C O 1
ATOM 9920 N N . PRO C 1 207 ? -13.173 -26.403 50.602 1.00 55.05 648 PRO C N 1
ATOM 9921 C CA . PRO C 1 207 ? -12.140 -25.955 51.554 1.00 54.32 648 PRO C CA 1
ATOM 9922 C C . PRO C 1 207 ? -12.467 -24.600 52.171 1.00 51.07 648 PRO C C 1
ATOM 9923 O O . PRO C 1 207 ? -13.496 -24.019 51.817 1.00 48.02 648 PRO C O 1
ATOM 9934 N N . TYR C 1 208 ? -11.640 -24.072 53.090 1.00 42.57 649 TYR C N 1
ATOM 9935 C CA . TYR C 1 208 ? -12.030 -22.809 53.710 1.00 40.47 649 TYR C CA 1
ATOM 9936 C C . TYR C 1 208 ? -11.857 -21.631 52.763 1.00 40.16 649 TYR C C 1
ATOM 9937 O O . TYR C 1 208 ? -12.560 -20.624 52.900 1.00 41.25 649 TYR C O 1
ATOM 9955 N N . ASP C 1 209 ? -10.919 -21.711 51.821 1.00 41.17 650 ASP C N 1
ATOM 9956 C CA . ASP C 1 209 ? -10.783 -20.628 50.852 1.00 41.29 650 ASP C CA 1
ATOM 9957 C C . ASP C 1 209 ? -12.017 -20.477 49.971 1.00 42.91 650 ASP C C 1
ATOM 9958 O O . ASP C 1 209 ? -12.111 -19.489 49.235 1.00 44.78 650 ASP C O 1
ATOM 9965 N N . GLN C 1 210 ? -12.964 -21.411 50.038 1.00 47.28 651 GLN C N 1
ATOM 9966 C CA . GLN C 1 210 ? -14.243 -21.290 49.347 1.00 46.90 651 GLN C CA 1
ATOM 9967 C C . GLN C 1 210 ? -15.361 -20.761 50.237 1.00 43.88 651 GLN C C 1
ATOM 9968 O O . GLN C 1 210 ? -16.511 -20.699 49.792 1.00 42.85 651 GLN C O 1
ATOM 9982 N N . ALA C 1 211 ? -15.062 -20.392 51.479 1.00 40.77 652 ALA C N 1
ATOM 9983 C CA . ALA C 1 211 ? -16.049 -19.723 52.310 1.00 40.18 652 ALA C CA 1
ATOM 9984 C C . ALA C 1 211 ? -16.516 -18.445 51.626 1.00 40.42 652 ALA C C 1
ATOM 9985 O O . ALA C 1 211 ? -15.794 -17.843 50.828 1.00 42.44 652 ALA C O 1
ATOM 9992 N N . SER C 1 212 ? -17.738 -18.025 51.942 1.00 44.66 653 SER C N 1
ATOM 9993 C CA . SER C 1 212 ? -18.296 -16.834 51.321 1.00 43.96 653 SER C CA 1
ATOM 9994 C C . SER C 1 212 ? -19.334 -16.213 52.245 1.00 44.36 653 SER C C 1
ATOM 9995 O O . SER C 1 212 ? -19.916 -16.882 53.102 1.00 43.07 653 SER C O 1
ATOM 10003 N N . TRP C 1 213 ? -19.565 -14.918 52.039 1.00 41.71 654 TRP C N 1
ATOM 10004 C CA . TRP C 1 213 ? -20.501 -14.143 52.838 1.00 42.05 654 TRP C CA 1
ATOM 10005 C C . TRP C 1 213 ? -21.908 -14.268 52.266 1.00 43.74 654 TRP C C 1
ATOM 10006 O O . TRP C 1 213 ? -22.105 -14.157 51.053 1.00 44.90 654 TRP C O 1
ATOM 10027 N N . GLU C 1 214 ? -22.878 -14.494 53.142 1.00 53.16 655 GLU C N 1
ATOM 10028 C CA . GLU C 1 214 ? -24.278 -14.594 52.762 1.00 54.79 655 GLU C CA 1
ATOM 10029 C C . GLU C 1 214 ? -25.123 -13.741 53.695 1.00 53.29 655 GLU C C 1
ATOM 10030 O O . GLU C 1 214 ? -24.874 -13.697 54.903 1.00 52.19 655 GLU C O 1
ATOM 10042 N N . SER C 1 215 ? -26.122 -13.070 53.127 1.00 54.89 656 SER C N 1
ATOM 10043 C CA . SER C 1 215 ? -27.071 -12.319 53.932 1.00 58.55 656 SER C CA 1
ATOM 10044 C C . SER C 1 215 ? -27.799 -13.249 54.895 1.00 58.49 656 SER C C 1
ATOM 10045 O O . SER C 1 215 ? -27.923 -14.456 54.668 1.00 63.31 656 SER C O 1
ATOM 10053 N N . GLU C 1 216 ? -28.284 -12.667 55.991 1.00 61.81 657 GLU C N 1
ATOM 10054 C CA . GLU C 1 216 ? -29.148 -13.401 56.907 1.00 59.11 657 GLU C CA 1
ATOM 10055 C C . GLU C 1 216 ? -30.454 -13.831 56.252 1.00 60.56 657 GLU C C 1
ATOM 10056 O O . GLU C 1 216 ? -31.132 -14.721 56.776 1.00 67.25 657 GLU C O 1
ATOM 10068 N N . ASP C 1 217 ? -30.808 -13.242 55.111 1.00 67.79 658 ASP C N 1
ATOM 10069 C CA . ASP C 1 217 ? -32.136 -13.396 54.536 1.00 72.20 658 ASP C CA 1
ATOM 10070 C C . ASP C 1 217 ? -32.225 -14.493 53.479 1.00 72.38 658 ASP C C 1
ATOM 10071 O O . ASP C 1 217 ? -33.339 -14.898 53.129 1.00 75.66 658 ASP C O 1
ATOM 10080 N N . VAL C 1 218 ? -31.094 -14.982 52.964 1.00 65.31 659 VAL C N 1
ATOM 10081 C CA . VAL C 1 218 ? -31.132 -16.071 51.997 1.00 67.23 659 VAL C CA 1
ATOM 10082 C C . VAL C 1 218 ? -31.764 -17.298 52.653 1.00 69.05 659 VAL C C 1
ATOM 10083 O O . VAL C 1 218 ? -31.697 -17.483 53.875 1.00 73.02 659 VAL C O 1
ATOM 10096 N N . GLU C 1 219 ? -32.384 -18.147 51.834 1.00 74.43 660 GLU C N 1
ATOM 10097 C CA . GLU C 1 219 ? -33.053 -19.360 52.312 1.00 76.31 660 GLU C CA 1
ATOM 10098 C C . GLU C 1 219 ? -32.116 -20.550 52.124 1.00 75.54 660 GLU C C 1
ATOM 10099 O O . GLU C 1 219 ? -32.172 -21.261 51.120 1.00 73.46 660 GLU C O 1
ATOM 10111 N N . ILE C 1 220 ? -31.251 -20.768 53.118 1.00 66.80 661 ILE C N 1
ATOM 10112 C CA . ILE C 1 220 ? -30.361 -21.923 53.168 1.00 63.88 661 ILE C CA 1
ATOM 10113 C C . ILE C 1 220 ? -30.955 -22.937 54.135 1.00 65.73 661 ILE C C 1
ATOM 10114 O O . ILE C 1 220 ? -31.624 -22.580 55.112 1.00 71.21 661 ILE C O 1
ATOM 10130 N N . GLN C 1 221 ? -30.722 -24.218 53.859 1.00 70.53 662 GLN C N 1
ATOM 10131 C CA . GLN C 1 221 ? -31.300 -25.278 54.678 1.00 72.70 662 GLN C CA 1
ATOM 10132 C C . GLN C 1 221 ? -30.767 -25.218 56.105 1.00 69.53 662 GLN C C 1
ATOM 10133 O O . GLN C 1 221 ? -29.555 -25.144 56.327 1.00 65.39 662 GLN C O 1
ATOM 10147 N N . ASP C 1 222 ? -31.682 -25.255 57.075 1.00 67.36 663 ASP C N 1
ATOM 10148 C CA . ASP C 1 222 ? -31.327 -25.259 58.495 1.00 65.45 663 ASP C CA 1
ATOM 10149 C C . ASP C 1 222 ? -30.517 -24.023 58.878 1.00 63.58 663 ASP C C 1
ATOM 10150 O O . ASP C 1 222 ? -29.699 -24.066 59.801 1.00 61.94 663 ASP C O 1
ATOM 10159 N N . TYR C 1 223 ? -30.746 -22.910 58.178 1.00 55.98 664 TYR C N 1
ATOM 10160 C CA . TYR C 1 223 ? -29.871 -21.748 58.313 1.00 53.77 664 TYR C CA 1
ATOM 10161 C C . TYR C 1 223 ? -30.061 -21.065 59.662 1.00 54.60 664 TYR C C 1
ATOM 10162 O O . TYR C 1 223 ? -29.082 -20.649 60.291 1.00 55.62 664 TYR C O 1
ATOM 10180 N N . ASP C 1 224 ? -31.299 -20.982 60.151 1.00 67.63 665 ASP C N 1
ATOM 10181 C CA . ASP C 1 224 ? -31.529 -20.395 61.467 1.00 66.69 665 ASP C CA 1
ATOM 10182 C C . ASP C 1 224 ? -30.930 -21.243 62.587 1.00 60.89 665 ASP C C 1
ATOM 10183 O O . ASP C 1 224 ? -30.649 -20.710 63.665 1.00 59.69 665 ASP C O 1
ATOM 10192 N N . LEU C 1 225 ? -30.728 -22.545 62.356 1.00 55.94 666 LEU C N 1
ATOM 10193 C CA . LEU C 1 225 ? -30.039 -23.381 63.336 1.00 55.67 666 LEU C CA 1
ATOM 10194 C C . LEU C 1 225 ? -28.552 -23.048 63.403 1.00 52.95 666 LEU C C 1
ATOM 10195 O O . LEU C 1 225 ? -27.988 -22.899 64.493 1.00 52.42 666 LEU C O 1
ATOM 10211 N N . PHE C 1 226 ? -27.895 -22.939 62.246 1.00 51.45 667 PHE C N 1
ATOM 10212 C CA . PHE C 1 226 ? -26.471 -22.628 62.242 1.00 49.12 667 PHE C CA 1
ATOM 10213 C C . PHE C 1 226 ? -26.193 -21.243 62.807 1.00 47.97 667 PHE C C 1
ATOM 10214 O O . PHE C 1 226 ? -25.141 -21.026 63.422 1.00 46.63 667 PHE C O 1
ATOM 10231 N N . LYS C 1 227 ? -27.110 -20.293 62.609 1.00 48.73 668 LYS C N 1
ATOM 10232 C CA . LYS C 1 227 ? -26.942 -18.981 63.227 1.00 48.13 668 LYS C CA 1
ATOM 10233 C C . LYS C 1 227 ? -26.995 -19.099 64.741 1.00 48.85 668 LYS C C 1
ATOM 10234 O O . LYS C 1 227 ? -26.240 -18.437 65.459 1.00 47.86 668 LYS C O 1
ATOM 10253 N N . GLN C 1 228 ? -27.893 -19.945 65.238 1.00 51.25 669 GLN C N 1
ATOM 10254 C CA . GLN C 1 228 ? -28.028 -20.163 66.672 1.00 56.98 669 GLN C CA 1
ATOM 10255 C C . GLN C 1 228 ? -26.810 -20.879 67.243 1.00 51.04 669 GLN C C 1
ATOM 10256 O O . GLN C 1 228 ? -26.320 -20.513 68.317 1.00 50.91 669 GLN C O 1
ATOM 10270 N N . SER C 1 229 ? -26.296 -21.891 66.539 1.00 50.30 670 SER C N 1
ATOM 10271 C CA . SER C 1 229 ? -25.003 -22.458 66.906 1.00 49.21 670 SER C CA 1
ATOM 10272 C C . SER C 1 229 ? -23.922 -21.386 66.927 1.00 47.10 670 SER C C 1
ATOM 10273 O O . SER C 1 229 ? -23.190 -21.252 67.914 1.00 46.84 670 SER C O 1
ATOM 10281 N N . TYR C 1 230 ? -23.802 -20.615 65.839 1.00 47.57 671 TYR C N 1
ATOM 10282 C CA . TYR C 1 230 ? -22.829 -19.531 65.792 1.00 45.89 671 TYR C CA 1
ATOM 10283 C C . TYR C 1 230 ? -22.783 -18.769 67.110 1.00 46.24 671 TYR C C 1
ATOM 10284 O O . TYR C 1 230 ? -21.755 -18.701 67.791 1.00 45.57 671 TYR C O 1
ATOM 10302 N N . TRP C 1 231 ? -23.917 -18.130 67.425 1.00 45.82 672 TRP C N 1
ATOM 10303 C CA . TRP C 1 231 ? -23.970 -17.131 68.484 1.00 46.38 672 TRP C CA 1
ATOM 10304 C C . TRP C 1 231 ? -23.814 -17.777 69.848 1.00 47.47 672 TRP C C 1
ATOM 10305 O O . TRP C 1 231 ? -23.183 -17.207 70.742 1.00 47.36 672 TRP C O 1
ATOM 10326 N N . ASN C 1 232 ? -24.391 -18.964 70.028 1.00 48.79 673 ASN C N 1
ATOM 10327 C CA . ASN C 1 232 ? -24.160 -19.705 71.260 1.00 50.04 673 ASN C CA 1
ATOM 10328 C C . ASN C 1 232 ? -22.668 -19.900 71.483 1.00 48.59 673 ASN C C 1
ATOM 10329 O O . ASN C 1 232 ? -22.138 -19.628 72.567 1.00 49.04 673 ASN C O 1
ATOM 10340 N N . HIS C 1 233 ? -21.977 -20.382 70.450 1.00 59.16 674 HIS C N 1
ATOM 10341 C CA . HIS C 1 233 ? -20.540 -20.605 70.530 1.00 56.51 674 HIS C CA 1
ATOM 10342 C C . HIS C 1 233 ? -19.800 -19.314 70.849 1.00 54.41 674 HIS C C 1
ATOM 10343 O O . HIS C 1 233 ? -18.938 -19.281 71.734 1.00 54.42 674 HIS C O 1
ATOM 10357 N N . ARG C 1 234 ? -20.129 -18.234 70.139 1.00 61.25 675 ARG C N 1
ATOM 10358 C CA . ARG C 1 234 ? -19.450 -16.962 70.363 1.00 58.87 675 ARG C CA 1
ATOM 10359 C C . ARG C 1 234 ? -19.719 -16.436 71.770 1.00 66.23 675 ARG C C 1
ATOM 10360 O O . ARG C 1 234 ? -18.805 -15.950 72.446 1.00 74.65 675 ARG C O 1
ATOM 10381 N N . GLU C 1 235 ? -20.971 -16.526 72.228 1.00 68.44 676 GLU C N 1
ATOM 10382 C CA . GLU C 1 235 ? -21.315 -16.089 73.578 1.00 68.06 676 GLU C CA 1
ATOM 10383 C C . GLU C 1 235 ? -20.552 -16.872 74.638 1.00 69.43 676 GLU C C 1
ATOM 10384 O O . GLU C 1 235 ? -20.266 -16.337 75.715 1.00 74.56 676 GLU C O 1
ATOM 10396 N N . LEU C 1 236 ? -20.221 -18.131 74.357 1.00 59.32 677 LEU C N 1
ATOM 10397 C CA . LEU C 1 236 ? -19.525 -18.991 75.305 1.00 62.11 677 LEU C CA 1
ATOM 10398 C C . LEU C 1 236 ? -18.017 -18.769 75.316 1.00 60.00 677 LEU C C 1
ATOM 10399 O O . LEU C 1 236 ? -17.315 -19.461 76.060 1.00 60.36 677 LEU C O 1
ATOM 10415 N N . MET C 1 237 ? -17.504 -17.836 74.521 1.00 76.94 678 MET C N 1
ATOM 10416 C CA . MET C 1 237 ? -16.079 -17.522 74.534 1.00 77.54 678 MET C CA 1
ATOM 10417 C C . MET C 1 237 ? -15.775 -16.463 75.590 1.00 77.51 678 MET C C 1
ATOM 10418 O O . MET C 1 237 ? -16.520 -15.495 75.742 1.00 79.83 678 MET C O 1
ATOM 10432 N N . ASP D 1 4 ? -2.271 -20.362 39.305 1.00 130.94 445 ASP D N 1
ATOM 10433 C CA . ASP D 1 4 ? -2.634 -20.121 37.911 1.00 130.33 445 ASP D CA 1
ATOM 10434 C C . ASP D 1 4 ? -4.133 -19.864 37.784 1.00 133.03 445 ASP D C 1
ATOM 10435 O O . ASP D 1 4 ? -4.809 -20.486 36.968 1.00 135.58 445 ASP D O 1
ATOM 10440 N N . ASP D 1 5 ? -4.648 -18.944 38.603 1.00 152.19 446 ASP D N 1
ATOM 10441 C CA . ASP D 1 5 ? -6.084 -18.685 38.612 1.00 153.25 446 ASP D CA 1
ATOM 10442 C C . ASP D 1 5 ? -6.599 -18.387 37.210 1.00 154.06 446 ASP D C 1
ATOM 10443 O O . ASP D 1 5 ? -7.548 -19.023 36.738 1.00 155.58 446 ASP D O 1
ATOM 10451 N N . HIS D 1 6 ? -5.985 -17.425 36.524 1.00 118.01 447 HIS D N 1
ATOM 10452 C CA . HIS D 1 6 ? -6.365 -17.117 35.151 1.00 116.73 447 HIS D CA 1
ATOM 10453 C C . HIS D 1 6 ? -5.118 -16.799 34.343 1.00 117.11 447 HIS D C 1
ATOM 10454 O O . HIS D 1 6 ? -4.355 -15.893 34.690 1.00 115.65 447 HIS D O 1
ATOM 10468 N N . HIS D 1 7 ? -4.927 -17.557 33.270 1.00 80.13 448 HIS D N 1
ATOM 10469 C CA . HIS D 1 7 ? -3.819 -17.449 32.334 1.00 79.86 448 HIS D CA 1
ATOM 10470 C C . HIS D 1 7 ? -4.151 -18.264 31.100 1.00 80.90 448 HIS D C 1
ATOM 10471 O O . HIS D 1 7 ? -4.881 -19.256 31.169 1.00 82.11 448 HIS D O 1
ATOM 10486 N N . MET D 1 8 ? -3.599 -17.829 29.974 1.00 71.38 449 MET D N 1
ATOM 10487 C CA . MET D 1 8 ? -3.719 -18.565 28.729 1.00 72.35 449 MET D CA 1
ATOM 10488 C C . MET D 1 8 ? -3.066 -19.928 28.892 1.00 73.72 449 MET D C 1
ATOM 10489 O O . MET D 1 8 ? -1.842 -20.025 29.015 1.00 73.61 449 MET D O 1
ATOM 10503 N N . GLU D 1 9 ? -3.871 -20.984 28.899 1.00 89.99 450 GLU D N 1
ATOM 10504 C CA . GLU D 1 9 ? -3.345 -22.341 28.965 1.00 93.12 450 GLU D CA 1
ATOM 10505 C C . GLU D 1 9 ? -2.655 -22.761 27.676 1.00 94.85 450 GLU D C 1
ATOM 10506 O O . GLU D 1 9 ? -2.204 -23.909 27.579 1.00 97.43 450 GLU D O 1
ATOM 10518 N N . PHE D 1 10 ? -2.558 -21.860 26.704 1.00 91.58 451 PHE D N 1
ATOM 10519 C CA . PHE D 1 10 ? -2.137 -22.175 25.347 1.00 91.67 451 PHE D CA 1
ATOM 10520 C C . PHE D 1 10 ? -1.137 -21.090 24.969 1.00 89.87 451 PHE D C 1
ATOM 10521 O O . PHE D 1 10 ? -1.041 -20.063 25.644 1.00 85.49 451 PHE D O 1
ATOM 10538 N N . CYS D 1 11 ? -0.359 -21.303 23.917 1.00 82.90 452 CYS D N 1
ATOM 10539 C CA . CYS D 1 11 ? 0.658 -20.317 23.569 1.00 81.11 452 CYS D CA 1
ATOM 10540 C C . CYS D 1 11 ? 0.036 -19.182 22.763 1.00 78.89 452 CYS D C 1
ATOM 10541 O O . CYS D 1 11 ? -0.724 -19.423 21.821 1.00 79.10 452 CYS D O 1
ATOM 10548 N N . ARG D 1 12 ? 0.359 -17.938 23.134 1.00 77.74 453 ARG D N 1
ATOM 10549 C CA . ARG D 1 12 ? -0.137 -16.795 22.372 1.00 77.40 453 ARG D CA 1
ATOM 10550 C C . ARG D 1 12 ? 0.391 -16.819 20.942 1.00 78.46 453 ARG D C 1
ATOM 10551 O O . ARG D 1 12 ? -0.325 -16.458 20.001 1.00 78.46 453 ARG D O 1
ATOM 10572 N N . VAL D 1 13 ? 1.642 -17.242 20.759 1.00 71.11 454 VAL D N 1
ATOM 10573 C CA . VAL D 1 13 ? 2.250 -17.229 19.432 1.00 71.08 454 VAL D CA 1
ATOM 10574 C C . VAL D 1 13 ? 1.639 -18.315 18.552 1.00 72.67 454 VAL D C 1
ATOM 10575 O O . VAL D 1 13 ? 1.048 -18.029 17.504 1.00 72.78 454 VAL D O 1
ATOM 10588 N N . CYS D 1 14 ? 1.767 -19.578 18.967 1.00 78.53 455 CYS D N 1
ATOM 10589 C CA . CYS D 1 14 ? 1.424 -20.699 18.101 1.00 79.37 455 CYS D CA 1
ATOM 10590 C C . CYS D 1 14 ? 0.109 -21.381 18.459 1.00 79.34 455 CYS D C 1
ATOM 10591 O O . CYS D 1 14 ? -0.406 -22.151 17.642 1.00 80.85 455 CYS D O 1
ATOM 10598 N N . LYS D 1 15 ? -0.430 -21.141 19.655 1.00 73.92 456 LYS D N 1
ATOM 10599 C CA . LYS D 1 15 ? -1.703 -21.692 20.124 1.00 74.60 456 LYS D CA 1
ATOM 10600 C C . LYS D 1 15 ? -1.618 -23.169 20.489 1.00 76.17 456 LYS D C 1
ATOM 10601 O O . LYS D 1 15 ? -2.659 -23.806 20.708 1.00 76.99 456 LYS D O 1
ATOM 10620 N N . ASP D 1 16 ? -0.417 -23.734 20.574 1.00 85.90 457 ASP D N 1
ATOM 10621 C CA . ASP D 1 16 ? -0.256 -25.108 21.025 1.00 87.11 457 ASP D CA 1
ATOM 10622 C C . ASP D 1 16 ? -0.125 -25.160 22.543 1.00 86.19 457 ASP D C 1
ATOM 10623 O O . ASP D 1 16 ? 0.436 -24.259 23.172 1.00 82.06 457 ASP D O 1
ATOM 10632 N N . GLY D 1 17 ? -0.655 -26.231 23.127 1.00 114.13 458 GLY D N 1
ATOM 10633 C CA . GLY D 1 17 ? -0.496 -26.456 24.547 1.00 113.85 458 GLY D CA 1
ATOM 10634 C C . GLY D 1 17 ? 0.910 -26.905 24.898 1.00 113.81 458 GLY D C 1
ATOM 10635 O O . GLY D 1 17 ? 1.759 -27.155 24.042 1.00 114.39 458 GLY D O 1
ATOM 10639 N N . GLY D 1 18 ? 1.152 -27.007 26.192 1.00 80.24 459 GLY D N 1
ATOM 10640 C CA . GLY D 1 18 ? 2.421 -27.480 26.701 1.00 80.58 459 GLY D CA 1
ATOM 10641 C C . GLY D 1 18 ? 2.708 -26.843 28.044 1.00 79.59 459 GLY D C 1
ATOM 10642 O O . GLY D 1 18 ? 1.802 -26.371 28.724 1.00 79.04 459 GLY D O 1
ATOM 10646 N N . GLU D 1 19 ? 3.985 -26.837 28.416 1.00 90.25 460 GLU D N 1
ATOM 10647 C CA . GLU D 1 19 ? 4.417 -26.105 29.598 1.00 89.36 460 GLU D CA 1
ATOM 10648 C C . GLU D 1 19 ? 4.849 -24.716 29.156 1.00 86.35 460 GLU D C 1
ATOM 10649 O O . GLU D 1 19 ? 5.652 -24.574 28.228 1.00 83.21 460 GLU D O 1
ATOM 10657 N N . LEU D 1 20 ? 4.302 -23.700 29.813 1.00 74.07 461 LEU D N 1
ATOM 10658 C CA . LEU D 1 20 ? 4.322 -22.338 29.311 1.00 72.57 461 LEU D CA 1
ATOM 10659 C C . LEU D 1 20 ? 5.043 -21.433 30.296 1.00 71.35 461 LEU D C 1
ATOM 10660 O O . LEU D 1 20 ? 5.138 -21.729 31.490 1.00 71.56 461 LEU D O 1
ATOM 10676 N N . LEU D 1 21 ? 5.553 -20.323 29.781 1.00 74.13 462 LEU D N 1
ATOM 10677 C CA . LEU D 1 21 ? 6.058 -19.239 30.611 1.00 74.05 462 LEU D CA 1
ATOM 10678 C C . LEU D 1 21 ? 4.963 -18.192 30.745 1.00 72.70 462 LEU D C 1
ATOM 10679 O O . LEU D 1 21 ? 4.444 -17.697 29.739 1.00 69.75 462 LEU D O 1
ATOM 10695 N N . CYS D 1 22 ? 4.612 -17.866 31.983 1.00 85.22 463 CYS D N 1
ATOM 10696 C CA . CYS D 1 22 ? 3.452 -17.043 32.279 1.00 83.76 463 CYS D CA 1
ATOM 10697 C C . CYS D 1 22 ? 3.891 -15.675 32.783 1.00 80.86 463 CYS D C 1
ATOM 10698 O O . CYS D 1 22 ? 4.854 -15.560 33.548 1.00 80.39 463 CYS D O 1
ATOM 10706 N N . CYS D 1 23 ? 3.166 -14.645 32.355 1.00 70.42 464 CYS D N 1
ATOM 10707 C CA . CYS D 1 23 ? 3.500 -13.265 32.673 1.00 67.53 464 CYS D CA 1
ATOM 10708 C C . CYS D 1 23 ? 2.911 -12.877 34.023 1.00 70.06 464 CYS D C 1
ATOM 10709 O O . CYS D 1 23 ? 1.812 -13.310 34.384 1.00 69.15 464 CYS D O 1
ATOM 10716 N N . ASP D 1 24 ? 3.646 -12.046 34.760 1.00 87.66 465 ASP D N 1
ATOM 10717 C CA . ASP D 1 24 ? 3.254 -11.641 36.103 1.00 86.01 465 ASP D CA 1
ATOM 10718 C C . ASP D 1 24 ? 2.386 -10.389 36.121 1.00 84.66 465 ASP D C 1
ATOM 10719 O O . ASP D 1 24 ? 1.938 -9.980 37.198 1.00 82.68 465 ASP D O 1
ATOM 10728 N N . THR D 1 25 ? 2.140 -9.770 34.963 1.00 74.54 466 THR D N 1
ATOM 10729 C CA . THR D 1 25 ? 1.357 -8.544 34.890 1.00 70.15 466 THR D CA 1
ATOM 10730 C C . THR D 1 25 ? 0.169 -8.629 33.942 1.00 66.64 466 THR D C 1
ATOM 10731 O O . THR D 1 25 ? -0.567 -7.645 33.814 1.00 66.91 466 THR D O 1
ATOM 10742 N N . CYS D 1 26 ? -0.039 -9.761 33.279 1.00 56.05 467 CYS D N 1
ATOM 10743 C CA . CYS D 1 26 ? -1.185 -9.942 32.398 1.00 54.40 467 CYS D CA 1
ATOM 10744 C C . CYS D 1 26 ? -1.379 -11.436 32.194 1.00 55.62 467 CYS D C 1
ATOM 10745 O O . CYS D 1 26 ? -0.506 -12.238 32.555 1.00 57.70 467 CYS D O 1
ATOM 10752 N N . PRO D 1 27 ? -2.512 -11.849 31.625 1.00 57.41 468 PRO D N 1
ATOM 10753 C CA . PRO D 1 27 ? -2.781 -13.282 31.448 1.00 62.16 468 PRO D CA 1
ATOM 10754 C C . PRO D 1 27 ? -2.047 -13.939 30.288 1.00 62.13 468 PRO D C 1
ATOM 10755 O O . PRO D 1 27 ? -2.412 -15.057 29.914 1.00 63.20 468 PRO D O 1
ATOM 10766 N N . SER D 1 28 ? -1.037 -13.301 29.704 1.00 65.86 469 SER D N 1
ATOM 10767 C CA . SER D 1 28 ? -0.359 -13.872 28.546 1.00 67.97 469 SER D CA 1
ATOM 10768 C C . SER D 1 28 ? 0.494 -15.075 28.939 1.00 70.89 469 SER D C 1
ATOM 10769 O O . SER D 1 28 ? 0.940 -15.205 30.083 1.00 68.09 469 SER D O 1
ATOM 10777 N N . SER D 1 29 ? 0.717 -15.961 27.968 1.00 68.41 470 SER D N 1
ATOM 10778 C CA . SER D 1 29 ? 1.570 -17.127 28.160 1.00 70.72 470 SER D CA 1
ATOM 10779 C C . SER D 1 29 ? 2.291 -17.439 26.857 1.00 69.50 470 SER D C 1
ATOM 10780 O O . SER D 1 29 ? 1.778 -17.177 25.765 1.00 65.12 470 SER D O 1
ATOM 10788 N N . TYR D 1 30 ? 3.483 -18.016 26.988 1.00 77.47 471 TYR D N 1
ATOM 10789 C CA . TYR D 1 30 ? 4.378 -18.209 25.858 1.00 75.55 471 TYR D CA 1
ATOM 10790 C C . TYR D 1 30 ? 5.189 -19.479 26.053 1.00 77.91 471 TYR D C 1
ATOM 10791 O O . TYR D 1 30 ? 5.453 -19.898 27.182 1.00 80.74 471 TYR D O 1
ATOM 10809 N N . HIS D 1 31 ? 5.581 -20.083 24.938 1.00 85.47 472 HIS D N 1
ATOM 10810 C CA . HIS D 1 31 ? 6.667 -21.048 24.941 1.00 87.07 472 HIS D CA 1
ATOM 10811 C C . HIS D 1 31 ? 8.000 -20.312 25.001 1.00 88.14 472 HIS D C 1
ATOM 10812 O O . HIS D 1 31 ? 8.134 -19.190 24.507 1.00 86.84 472 HIS D O 1
ATOM 10827 N N . ILE D 1 32 ? 8.995 -20.955 25.615 1.00 89.44 473 ILE D N 1
ATOM 10828 C CA . ILE D 1 32 ? 10.339 -20.385 25.601 1.00 90.24 473 ILE D CA 1
ATOM 10829 C C . ILE D 1 32 ? 10.876 -20.320 24.178 1.00 90.32 473 ILE D C 1
ATOM 10830 O O . ILE D 1 32 ? 11.629 -19.402 23.831 1.00 87.77 473 ILE D O 1
ATOM 10846 N N . HIS D 1 33 ? 10.494 -21.276 23.330 1.00 96.33 474 HIS D N 1
ATOM 10847 C CA . HIS D 1 33 ? 10.945 -21.280 21.944 1.00 93.93 474 HIS D CA 1
ATOM 10848 C C . HIS D 1 33 ? 10.091 -20.406 21.032 1.00 93.44 474 HIS D C 1
ATOM 10849 O O . HIS D 1 33 ? 10.536 -20.075 19.927 1.00 92.20 474 HIS D O 1
ATOM 10863 N N . CYS D 1 34 ? 8.893 -20.013 21.464 1.00 80.57 475 CYS D N 1
ATOM 10864 C CA . CYS D 1 34 ? 8.043 -19.133 20.670 1.00 75.39 475 CYS D CA 1
ATOM 10865 C C . CYS D 1 34 ? 8.295 -17.655 20.935 1.00 74.40 475 CYS D C 1
ATOM 10866 O O . CYS D 1 34 ? 7.678 -16.809 20.279 1.00 73.83 475 CYS D O 1
ATOM 10873 N N . LEU D 1 35 ? 9.180 -17.321 21.865 1.00 75.63 476 LEU D N 1
ATOM 10874 C CA . LEU D 1 35 ? 9.556 -15.934 22.075 1.00 74.58 476 LEU D CA 1
ATOM 10875 C C . LEU D 1 35 ? 10.591 -15.510 21.039 1.00 74.88 476 LEU D C 1
ATOM 10876 O O . LEU D 1 35 ? 11.210 -16.338 20.363 1.00 77.81 476 LEU D O 1
ATOM 10892 N N . ASN D 1 36 ? 10.773 -14.197 20.915 1.00 77.57 477 ASN D N 1
ATOM 10893 C CA . ASN D 1 36 ? 11.710 -13.628 19.947 1.00 78.74 477 ASN D CA 1
ATOM 10894 C C . ASN D 1 36 ? 12.391 -12.422 20.584 1.00 77.75 477 ASN D C 1
ATOM 10895 O O . ASN D 1 36 ? 11.797 -11.335 20.660 1.00 75.98 477 ASN D O 1
ATOM 10906 N N . PRO D 1 37 ? 13.642 -12.569 21.054 1.00 86.07 478 PRO D N 1
ATOM 10907 C CA . PRO D 1 37 ? 14.484 -13.772 20.985 1.00 89.24 478 PRO D CA 1
ATOM 10908 C C . PRO D 1 37 ? 13.978 -14.924 21.859 1.00 89.25 478 PRO D C 1
ATOM 10909 O O . PRO D 1 37 ? 13.417 -14.670 22.926 1.00 87.28 478 PRO D O 1
ATOM 10920 N N . PRO D 1 38 ? 14.166 -16.168 21.413 1.00 101.65 479 PRO D N 1
ATOM 10921 C CA . PRO D 1 38 ? 13.790 -17.307 22.257 1.00 100.97 479 PRO D CA 1
ATOM 10922 C C . PRO D 1 38 ? 14.617 -17.347 23.533 1.00 103.32 479 PRO D C 1
ATOM 10923 O O . PRO D 1 38 ? 15.794 -16.981 23.548 1.00 105.36 479 PRO D O 1
ATOM 10934 N N . LEU D 1 39 ? 13.976 -17.809 24.631 1.00 90.60 480 LEU D N 1
ATOM 10935 C CA . LEU D 1 39 ? 14.711 -17.985 25.874 1.00 92.70 480 LEU D CA 1
ATOM 10936 C C . LEU D 1 39 ? 15.206 -19.423 26.009 1.00 94.90 480 LEU D C 1
ATOM 10937 O O . LEU D 1 39 ? 14.588 -20.354 25.481 1.00 94.18 480 LEU D O 1
ATOM 10953 N N . PRO D 1 40 ? 16.323 -19.631 26.713 1.00 114.10 481 PRO D N 1
ATOM 10954 C CA . PRO D 1 40 ? 16.893 -20.983 26.815 1.00 116.44 481 PRO D CA 1
ATOM 10955 C C . PRO D 1 40 ? 16.158 -21.863 27.813 1.00 116.97 481 PRO D C 1
ATOM 10956 O O . PRO D 1 40 ? 16.094 -23.086 27.647 1.00 117.61 481 PRO D O 1
ATOM 10967 N N . GLU D 1 41 ? 15.607 -21.249 28.856 1.00 124.98 482 GLU D N 1
ATOM 10968 C CA . GLU D 1 41 ? 14.882 -21.970 29.892 1.00 124.05 482 GLU D CA 1
ATOM 10969 C C . GLU D 1 41 ? 14.100 -20.955 30.710 1.00 122.44 482 GLU D C 1
ATOM 10970 O O . GLU D 1 41 ? 14.436 -19.768 30.735 1.00 122.88 482 GLU D O 1
ATOM 10978 N N . ILE D 1 42 ? 13.046 -21.433 31.367 1.00 93.84 483 ILE D N 1
ATOM 10979 C CA . ILE D 1 42 ? 12.215 -20.575 32.210 1.00 93.10 483 ILE D CA 1
ATOM 10980 C C . ILE D 1 42 ? 13.117 -19.855 33.205 1.00 94.61 483 ILE D C 1
ATOM 10981 O O . ILE D 1 42 ? 13.832 -20.513 33.974 1.00 95.12 483 ILE D O 1
ATOM 10997 N N . PRO D 1 43 ? 13.131 -18.524 33.229 1.00 105.82 484 PRO D N 1
ATOM 10998 C CA . PRO D 1 43 ? 13.994 -17.816 34.180 1.00 105.75 484 PRO D CA 1
ATOM 10999 C C . PRO D 1 43 ? 13.484 -17.959 35.606 1.00 105.94 484 PRO D C 1
ATOM 11000 O O . PRO D 1 43 ? 12.411 -18.506 35.872 1.00 103.84 484 PRO D O 1
ATOM 11011 N N . ASN D 1 44 ? 14.287 -17.452 36.533 1.00 129.25 485 ASN D N 1
ATOM 11012 C CA . ASN D 1 44 ? 13.908 -17.365 37.934 1.00 130.09 485 ASN D CA 1
ATOM 11013 C C . ASN D 1 44 ? 13.446 -15.945 38.243 1.00 129.99 485 ASN D C 1
ATOM 11014 O O . ASN D 1 44 ? 13.948 -14.972 37.674 1.00 129.50 485 ASN D O 1
ATOM 11025 N N . GLY D 1 45 ? 12.477 -15.834 39.148 1.00 90.65 486 GLY D N 1
ATOM 11026 C CA . GLY D 1 45 ? 11.972 -14.532 39.537 1.00 89.12 486 GLY D CA 1
ATOM 11027 C C . GLY D 1 45 ? 10.951 -13.986 38.552 1.00 86.51 486 GLY D C 1
ATOM 11028 O O . GLY D 1 45 ? 10.383 -14.708 37.723 1.00 83.75 486 GLY D O 1
ATOM 11032 N N . GLU D 1 46 ? 10.722 -12.678 38.647 1.00 107.98 487 GLU D N 1
ATOM 11033 C CA . GLU D 1 46 ? 9.700 -12.044 37.828 1.00 105.60 487 GLU D CA 1
ATOM 11034 C C . GLU D 1 46 ? 10.081 -12.087 36.354 1.00 103.23 487 GLU D C 1
ATOM 11035 O O . GLU D 1 46 ? 11.257 -12.011 35.987 1.00 103.61 487 GLU D O 1
ATOM 11043 N N . TRP D 1 47 ? 9.062 -12.212 35.508 1.00 86.46 488 TRP D N 1
ATOM 11044 C CA . TRP D 1 47 ? 9.220 -12.162 34.063 1.00 83.54 488 TRP D CA 1
ATOM 11045 C C . TRP D 1 47 ? 8.101 -11.313 33.485 1.00 82.67 488 TRP D C 1
ATOM 11046 O O . TRP D 1 47 ? 6.952 -11.408 33.927 1.00 84.42 488 TRP D O 1
ATOM 11067 N N . LEU D 1 48 ? 8.439 -10.489 32.500 1.00 87.41 489 LEU D N 1
ATOM 11068 C CA . LEU D 1 48 ? 7.478 -9.617 31.841 1.00 84.49 489 LEU D CA 1
ATOM 11069 C C . LEU D 1 48 ? 7.424 -9.992 30.368 1.00 84.44 489 LEU D C 1
ATOM 11070 O O . LEU D 1 48 ? 8.470 -10.131 29.724 1.00 84.54 489 LEU D O 1
ATOM 11086 N N . CYS D 1 49 ? 6.217 -10.175 29.843 1.00 70.92 490 CYS D N 1
ATOM 11087 C CA . CYS D 1 49 ? 6.083 -10.614 28.466 1.00 68.37 490 CYS D CA 1
ATOM 11088 C C . CYS D 1 49 ? 6.289 -9.429 27.527 1.00 67.29 490 CYS D C 1
ATOM 11089 O O . CYS D 1 49 ? 6.222 -8.274 27.951 1.00 67.72 490 CYS D O 1
ATOM 11096 N N . PRO D 1 50 ? 6.558 -9.684 26.242 1.00 78.48 491 PRO D N 1
ATOM 11097 C CA . PRO D 1 50 ? 6.797 -8.560 25.319 1.00 78.32 491 PRO D CA 1
ATOM 11098 C C . PRO D 1 50 ? 5.678 -7.531 25.296 1.00 79.14 491 PRO D C 1
ATOM 11099 O O . PRO D 1 50 ? 5.951 -6.331 25.163 1.00 77.46 491 PRO D O 1
ATOM 11110 N N . ARG D 1 51 ? 4.423 -7.965 25.427 1.00 66.71 492 ARG D N 1
ATOM 11111 C CA . ARG D 1 51 ? 3.306 -7.026 25.391 1.00 62.84 492 ARG D CA 1
ATOM 11112 C C . ARG D 1 51 ? 3.396 -6.018 26.529 1.00 63.34 492 ARG D C 1
ATOM 11113 O O . ARG D 1 51 ? 3.046 -4.844 26.359 1.00 62.40 492 ARG D O 1
ATOM 11134 N N . CYS D 1 52 ? 3.851 -6.461 27.703 1.00 63.72 493 CYS D N 1
ATOM 11135 C CA . CYS D 1 52 ? 3.992 -5.559 28.839 1.00 65.47 493 CYS D CA 1
ATOM 11136 C C . CYS D 1 52 ? 5.214 -4.662 28.681 1.00 66.47 493 CYS D C 1
ATOM 11137 O O . CYS D 1 52 ? 5.189 -3.495 29.088 1.00 67.73 493 CYS D O 1
ATOM 11144 N N . THR D 1 53 ? 6.290 -5.189 28.095 1.00 76.91 494 THR D N 1
ATOM 11145 C CA . THR D 1 53 ? 7.514 -4.433 27.873 1.00 75.70 494 THR D CA 1
ATOM 11146 C C . THR D 1 53 ? 7.509 -3.687 26.542 1.00 72.44 494 THR D C 1
ATOM 11147 O O . THR D 1 53 ? 8.577 -3.298 26.054 1.00 73.51 494 THR D O 1
ATOM 11158 N N . CYS D 1 54 ? 6.338 -3.477 25.946 1.00 72.79 495 CYS D N 1
ATOM 11159 C CA . CYS D 1 54 ? 6.261 -2.908 24.609 1.00 72.29 495 CYS D CA 1
ATOM 11160 C C . CYS D 1 54 ? 6.220 -1.391 24.702 1.00 74.36 495 CYS D C 1
ATOM 11161 O O . CYS D 1 54 ? 5.338 -0.849 25.382 1.00 75.44 495 CYS D O 1
ATOM 11169 N N . PRO D 1 55 ? 7.130 -0.670 24.047 1.00 67.76 496 PRO D N 1
ATOM 11170 C CA . PRO D 1 55 ? 7.123 0.791 24.156 1.00 66.94 496 PRO D CA 1
ATOM 11171 C C . PRO D 1 55 ? 5.856 1.383 23.562 1.00 64.97 496 PRO D C 1
ATOM 11172 O O . PRO D 1 55 ? 5.200 0.789 22.704 1.00 61.13 496 PRO D O 1
ATOM 11177 N N . ALA D 1 56 ? 5.511 2.574 24.041 1.00 70.47 497 ALA D N 1
ATOM 11178 C CA . ALA D 1 56 ? 4.306 3.248 23.593 1.00 69.06 497 ALA D CA 1
ATOM 11179 C C . ALA D 1 56 ? 4.516 3.870 22.216 1.00 72.14 497 ALA D C 1
ATOM 11180 O O . ALA D 1 56 ? 5.642 4.141 21.789 1.00 73.34 497 ALA D O 1
ATOM 11187 N N . LEU D 1 57 ? 3.405 4.092 21.518 1.00 68.40 498 LEU D N 1
ATOM 11188 C CA . LEU D 1 57 ? 3.456 4.766 20.231 1.00 66.38 498 LEU D CA 1
ATOM 11189 C C . LEU D 1 57 ? 3.731 6.254 20.418 1.00 67.24 498 LEU D C 1
ATOM 11190 O O . LEU D 1 57 ? 3.400 6.849 21.448 1.00 69.44 498 LEU D O 1
ATOM 11206 N N . LYS D 1 58 ? 4.342 6.855 19.397 1.00 66.77 499 LYS D N 1
ATOM 11207 C CA . LYS D 1 58 ? 4.598 8.291 19.425 1.00 65.23 499 LYS D CA 1
ATOM 11208 C C . LYS D 1 58 ? 3.297 9.080 19.467 1.00 65.39 499 LYS D C 1
ATOM 11209 O O . LYS D 1 58 ? 3.208 10.110 20.146 1.00 64.78 499 LYS D O 1
ATOM 11228 N N . GLY D 1 59 ? 2.287 8.616 18.758 1.00 62.04 500 GLY D N 1
ATOM 11229 C CA . GLY D 1 59 ? 0.990 9.263 18.757 1.00 59.26 500 GLY D CA 1
ATOM 11230 C C . GLY D 1 59 ? -0.056 8.299 18.246 1.00 56.97 500 GLY D C 1
ATOM 11231 O O . GLY D 1 59 ? 0.085 7.081 18.371 1.00 61.40 500 GLY D O 1
ATOM 11235 N N . LYS D 1 60 ? -1.115 8.850 17.658 1.00 57.23 501 LYS D N 1
ATOM 11236 C CA . LYS D 1 60 ? -2.159 8.051 17.030 1.00 58.53 501 LYS D CA 1
ATOM 11237 C C . LYS D 1 60 ? -1.777 7.783 15.579 1.00 57.13 501 LYS D C 1
ATOM 11238 O O . LYS D 1 60 ? -1.412 8.709 14.847 1.00 56.00 501 LYS D O 1
ATOM 11257 N N . VAL D 1 61 ? -1.863 6.523 15.169 1.00 50.49 502 VAL D N 1
ATOM 11258 C CA . VAL D 1 61 ? -1.532 6.147 13.800 1.00 50.09 502 VAL D CA 1
ATOM 11259 C C . VAL D 1 61 ? -2.693 6.516 12.888 1.00 51.46 502 VAL D C 1
ATOM 11260 O O . VAL D 1 61 ? -3.842 6.129 13.132 1.00 51.43 502 VAL D O 1
ATOM 11273 N N . GLN D 1 62 ? -2.394 7.264 11.827 1.00 64.55 503 GLN D N 1
ATOM 11274 C CA . GLN D 1 62 ? -3.403 7.653 10.853 1.00 61.50 503 GLN D CA 1
ATOM 11275 C C . GLN D 1 62 ? -3.442 6.695 9.670 1.00 59.78 503 GLN D C 1
ATOM 11276 O O . GLN D 1 62 ? -4.522 6.371 9.167 1.00 59.55 503 GLN D O 1
ATOM 11290 N N . LYS D 1 63 ? -2.276 6.242 9.217 1.00 56.11 504 LYS D N 1
ATOM 11291 C CA . LYS D 1 63 ? -2.181 5.410 8.028 1.00 53.79 504 LYS D CA 1
ATOM 11292 C C . LYS D 1 63 ? -0.886 4.617 8.087 1.00 54.56 504 LYS D C 1
ATOM 11293 O O . LYS D 1 63 ? 0.136 5.123 8.559 1.00 52.81 504 LYS D O 1
ATOM 11312 N N . ILE D 1 64 ? -0.940 3.377 7.611 1.00 58.41 505 ILE D N 1
ATOM 11313 C CA . ILE D 1 64 ? 0.237 2.526 7.486 1.00 59.01 505 ILE D CA 1
ATOM 11314 C C . ILE D 1 64 ? 0.737 2.662 6.055 1.00 60.12 505 ILE D C 1
ATOM 11315 O O . ILE D 1 64 ? 0.040 2.283 5.106 1.00 62.71 505 ILE D O 1
ATOM 11331 N N . LEU D 1 65 ? 1.941 3.205 5.895 1.00 53.07 506 LEU D N 1
ATOM 11332 C CA . LEU D 1 65 ? 2.443 3.561 4.574 1.00 54.14 506 LEU D CA 1
ATOM 11333 C C . LEU D 1 65 ? 3.124 2.393 3.872 1.00 56.56 506 LEU D C 1
ATOM 11334 O O . LEU D 1 65 ? 2.889 2.161 2.683 1.00 60.03 506 LEU D O 1
ATOM 11350 N N . ILE D 1 66 ? 3.997 1.674 4.578 1.00 54.04 507 ILE D N 1
ATOM 11351 C CA . ILE D 1 66 ? 4.801 0.623 3.966 1.00 48.90 507 ILE D CA 1
ATOM 11352 C C . ILE D 1 66 ? 5.440 -0.166 5.093 1.00 48.38 507 ILE D C 1
ATOM 11353 O O . ILE D 1 66 ? 5.611 0.349 6.203 1.00 50.95 507 ILE D O 1
ATOM 11369 N N . TRP D 1 67 ? 5.790 -1.418 4.819 1.00 47.20 508 TRP D N 1
ATOM 11370 C CA . TRP D 1 67 ? 6.480 -2.235 5.802 1.00 45.91 508 TRP D CA 1
ATOM 11371 C C . TRP D 1 67 ? 7.710 -2.875 5.174 1.00 49.79 508 TRP D C 1
ATOM 11372 O O . TRP D 1 67 ? 7.853 -2.935 3.950 1.00 51.35 508 TRP D O 1
ATOM 11393 N N . LYS D 1 68 ? 8.607 -3.343 6.041 1.00 57.22 509 LYS D N 1
ATOM 11394 C CA . LYS D 1 68 ? 9.784 -4.081 5.613 1.00 55.58 509 LYS D CA 1
ATOM 11395 C C . LYS D 1 68 ? 10.213 -5.004 6.744 1.00 56.34 509 LYS D C 1
ATOM 11396 O O . LYS D 1 68 ? 9.731 -4.900 7.875 1.00 56.67 509 LYS D O 1
ATOM 11415 N N . TRP D 1 69 ? 11.129 -5.913 6.425 1.00 53.30 510 TRP D N 1
ATOM 11416 C CA . TRP D 1 69 ? 11.709 -6.782 7.438 1.00 54.02 510 TRP D CA 1
ATOM 11417 C C . TRP D 1 69 ? 12.837 -6.056 8.156 1.00 51.34 510 TRP D C 1
ATOM 11418 O O . TRP D 1 69 ? 13.736 -5.499 7.518 1.00 52.74 510 TRP D O 1
ATOM 11439 N N . GLY D 1 70 ? 12.786 -6.066 9.489 1.00 49.92 511 GLY D N 1
ATOM 11440 C CA . GLY D 1 70 ? 13.780 -5.407 10.303 1.00 53.19 511 GLY D CA 1
ATOM 11441 C C . GLY D 1 70 ? 14.862 -6.373 10.757 1.00 59.31 511 GLY D C 1
ATOM 11442 O O . GLY D 1 70 ? 14.794 -7.579 10.538 1.00 60.40 511 GLY D O 1
ATOM 11446 N N . GLN D 1 71 ? 15.876 -5.810 11.404 1.00 93.09 512 GLN D N 1
ATOM 11447 C CA . GLN D 1 71 ? 17.000 -6.615 11.852 1.00 97.39 512 GLN D CA 1
ATOM 11448 C C . GLN D 1 71 ? 16.598 -7.467 13.053 1.00 101.16 512 GLN D C 1
ATOM 11449 O O . GLN D 1 71 ? 15.853 -7.006 13.923 1.00 99.48 512 GLN D O 1
ATOM 11463 N N . PRO D 1 72 ? 17.071 -8.708 13.128 1.00 98.70 513 PRO D N 1
ATOM 11464 C CA . PRO D 1 72 ? 16.732 -9.565 14.263 1.00 99.49 513 PRO D CA 1
ATOM 11465 C C . PRO D 1 72 ? 17.437 -9.101 15.524 1.00 104.12 513 PRO D C 1
ATOM 11466 O O . PRO D 1 72 ? 18.462 -8.405 15.453 1.00 104.80 513 PRO D O 1
ATOM 11477 N N . PRO D 1 73 ? 16.919 -9.462 16.701 1.00 106.60 514 PRO D N 1
ATOM 11478 C CA . PRO D 1 73 ? 17.531 -8.979 17.945 1.00 109.54 514 PRO D CA 1
ATOM 11479 C C . PRO D 1 73 ? 18.648 -9.872 18.463 1.00 112.69 514 PRO D C 1
ATOM 11480 O O . PRO D 1 73 ? 18.929 -10.936 17.901 1.00 112.27 514 PRO D O 1
ATOM 11491 N N . SER D 1 74 ? 19.287 -9.431 19.542 1.00 130.03 515 SER D N 1
ATOM 11492 C CA . SER D 1 74 ? 20.345 -10.210 20.167 1.00 135.60 515 SER D CA 1
ATOM 11493 C C . SER D 1 74 ? 19.820 -11.589 20.560 1.00 137.40 515 SER D C 1
ATOM 11494 O O . SER D 1 74 ? 18.752 -11.686 21.181 1.00 136.48 515 SER D O 1
ATOM 11502 N N . PRO D 1 75 ? 20.528 -12.672 20.227 1.00 137.09 516 PRO D N 1
ATOM 11503 C CA . PRO D 1 75 ? 20.063 -14.012 20.618 1.00 136.39 516 PRO D CA 1
ATOM 11504 C C . PRO D 1 75 ? 20.353 -14.272 22.090 1.00 140.75 516 PRO D C 1
ATOM 11505 O O . PRO D 1 75 ? 21.504 -14.203 22.527 1.00 143.84 516 PRO D O 1
ATOM 11516 N N . THR D 1 76 ? 19.309 -14.576 22.855 1.00 113.96 517 THR D N 1
ATOM 11517 C CA . THR D 1 76 ? 19.468 -14.832 24.284 1.00 116.53 517 THR D CA 1
ATOM 11518 C C . THR D 1 76 ? 20.161 -16.164 24.542 1.00 117.20 517 THR D C 1
ATOM 11519 O O . THR D 1 76 ? 21.387 -16.229 24.620 1.00 119.84 517 THR D O 1
ATOM 11523 N N . GLU D 1 95 ? 18.708 -17.189 19.245 1.00 114.06 536 GLU D N 1
ATOM 11524 C CA . GLU D 1 95 ? 18.507 -17.037 17.809 1.00 113.73 536 GLU D CA 1
ATOM 11525 C C . GLU D 1 95 ? 17.306 -16.150 17.502 1.00 110.88 536 GLU D C 1
ATOM 11526 O O . GLU D 1 95 ? 16.190 -16.632 17.338 1.00 108.10 536 GLU D O 1
ATOM 11532 N N . GLY D 1 96 ? 17.551 -14.843 17.426 1.00 105.40 537 GLY D N 1
ATOM 11533 C CA . GLY D 1 96 ? 16.483 -13.892 17.167 1.00 102.54 537 GLY D CA 1
ATOM 11534 C C . GLY D 1 96 ? 16.147 -13.834 15.688 1.00 99.65 537 GLY D C 1
ATOM 11535 O O . GLY D 1 96 ? 17.039 -13.727 14.839 1.00 102.08 537 GLY D O 1
ATOM 11538 N N . ARG D 1 97 ? 14.853 -13.908 15.378 1.00 95.15 538 ARG D N 1
ATOM 11539 C CA . ARG D 1 97 ? 14.327 -13.846 14.022 1.00 91.12 538 ARG D CA 1
ATOM 11540 C C . ARG D 1 97 ? 13.823 -12.452 13.678 1.00 88.05 538 ARG D C 1
ATOM 11541 O O . ARG D 1 97 ? 13.516 -11.647 14.563 1.00 87.60 538 ARG D O 1
ATOM 11562 N N . PRO D 1 98 ? 13.720 -12.136 12.388 1.00 72.83 539 PRO D N 1
ATOM 11563 C CA . PRO D 1 98 ? 13.313 -10.787 11.985 1.00 70.23 539 PRO D CA 1
ATOM 11564 C C . PRO D 1 98 ? 11.824 -10.556 12.187 1.00 64.94 539 PRO D C 1
ATOM 11565 O O . PRO D 1 98 ? 11.017 -11.487 12.183 1.00 64.50 539 PRO D O 1
ATOM 11576 N N . GLU D 1 99 ? 11.468 -9.285 12.353 1.00 63.55 540 GLU D N 1
ATOM 11577 C CA . GLU D 1 99 ? 10.087 -8.878 12.553 1.00 61.10 540 GLU D CA 1
ATOM 11578 C C . GLU D 1 99 ? 9.767 -7.688 11.662 1.00 58.25 540 GLU D C 1
ATOM 11579 O O . GLU D 1 99 ? 10.646 -6.896 11.311 1.00 60.51 540 GLU D O 1
ATOM 11591 N N . ARG D 1 100 ? 8.494 -7.575 11.300 1.00 51.11 541 ARG D N 1
ATOM 11592 C CA . ARG D 1 100 ? 8.071 -6.544 10.366 1.00 49.13 541 ARG D CA 1
ATOM 11593 C C . ARG D 1 100 ? 8.090 -5.174 11.027 1.00 49.26 541 ARG D C 1
ATOM 11594 O O . ARG D 1 100 ? 7.683 -5.014 12.180 1.00 47.59 541 ARG D O 1
ATOM 11615 N N . GLN D 1 101 ? 8.571 -4.186 10.283 1.00 60.68 542 GLN D N 1
ATOM 11616 C CA . GLN D 1 101 ? 8.514 -2.792 10.688 1.00 58.14 542 GLN D CA 1
ATOM 11617 C C . GLN D 1 101 ? 7.525 -2.081 9.775 1.00 56.42 542 GLN D C 1
ATOM 11618 O O . GLN D 1 101 ? 7.329 -2.478 8.624 1.00 56.36 542 GLN D O 1
ATOM 11632 N N . PHE D 1 102 ? 6.896 -1.030 10.290 1.00 44.78 543 PHE D N 1
ATOM 11633 C CA . PHE D 1 102 ? 5.879 -0.299 9.546 1.00 43.96 543 PHE D CA 1
ATOM 11634 C C . PHE D 1 102 ? 6.178 1.187 9.615 1.00 43.73 543 PHE D C 1
ATOM 11635 O O . PHE D 1 102 ? 6.368 1.733 10.704 1.00 44.28 543 PHE D O 1
ATOM 11652 N N . PHE D 1 103 ? 6.225 1.831 8.455 1.00 49.18 544 PHE D N 1
ATOM 11653 C CA . PHE D 1 103 ? 6.408 3.271 8.375 1.00 56.28 544 PHE D CA 1
ATOM 11654 C C . PHE D 1 103 ? 5.020 3.901 8.357 1.00 55.83 544 PHE D C 1
ATOM 11655 O O . PHE D 1 103 ? 4.166 3.501 7.558 1.00 59.72 544 PHE D O 1
ATOM 11672 N N . VAL D 1 104 ? 4.781 4.861 9.250 1.00 45.16 545 VAL D N 1
ATOM 11673 C CA . VAL D 1 104 ? 3.423 5.301 9.550 1.00 44.95 545 VAL D CA 1
ATOM 11674 C C . VAL D 1 104 ? 3.300 6.817 9.470 1.00 46.96 545 VAL D C 1
ATOM 11675 O O . VAL D 1 104 ? 4.213 7.555 9.857 1.00 45.83 545 VAL D O 1
ATOM 11688 N N . LYS D 1 105 ? 2.150 7.265 8.966 1.00 52.67 546 LYS D N 1
ATOM 11689 C CA . LYS D 1 105 ? 1.687 8.642 9.077 1.00 50.74 546 LYS D CA 1
ATOM 11690 C C . LYS D 1 105 ? 0.881 8.812 10.361 1.00 49.59 546 LYS D C 1
ATOM 11691 O O . LYS D 1 105 ? -0.011 8.009 10.651 1.00 51.65 546 LYS D O 1
ATOM 11710 N N . TRP D 1 106 ? 1.191 9.857 11.121 1.00 49.60 547 TRP D N 1
ATOM 11711 C CA . TRP D 1 106 ? 0.552 10.106 12.405 1.00 50.13 547 TRP D CA 1
ATOM 11712 C C . TRP D 1 106 ? -0.560 11.135 12.243 1.00 50.15 547 TRP D C 1
ATOM 11713 O O . TRP D 1 106 ? -0.500 12.003 11.370 1.00 56.28 547 TRP D O 1
ATOM 11734 N N . GLN D 1 107 ? -1.581 11.032 13.089 1.00 62.09 548 GLN D N 1
ATOM 11735 C CA . GLN D 1 107 ? -2.676 11.992 13.039 1.00 64.31 548 GLN D CA 1
ATOM 11736 C C . GLN D 1 107 ? -2.211 13.344 13.561 1.00 65.94 548 GLN D C 1
ATOM 11737 O O . GLN D 1 107 ? -1.571 13.432 14.613 1.00 68.71 548 GLN D O 1
ATOM 11751 N N . GLY D 1 108 ? -2.527 14.398 12.814 1.00 59.23 549 GLY D N 1
ATOM 11752 C CA . GLY D 1 108 ? -2.138 15.736 13.204 1.00 59.57 549 GLY D CA 1
ATOM 11753 C C . GLY D 1 108 ? -0.667 16.036 13.049 1.00 56.73 549 GLY D C 1
ATOM 11754 O O . GLY D 1 108 ? -0.171 16.975 13.677 1.00 59.16 549 GLY D O 1
ATOM 11758 N N . MET D 1 109 ? 0.053 15.262 12.234 1.00 52.86 550 MET D N 1
ATOM 11759 C CA . MET D 1 109 ? 1.483 15.457 12.036 1.00 51.76 550 MET D CA 1
ATOM 11760 C C . MET D 1 109 ? 1.790 15.309 10.552 1.00 51.33 550 MET D C 1
ATOM 11761 O O . MET D 1 109 ? 1.270 14.402 9.898 1.00 50.36 550 MET D O 1
ATOM 11775 N N . SER D 1 110 ? 2.620 16.206 10.020 1.00 52.45 551 SER D N 1
ATOM 11776 C CA . SER D 1 110 ? 2.938 16.192 8.598 1.00 49.98 551 SER D CA 1
ATOM 11777 C C . SER D 1 110 ? 3.757 14.949 8.258 1.00 48.35 551 SER D C 1
ATOM 11778 O O . SER D 1 110 ? 4.203 14.213 9.143 1.00 48.06 551 SER D O 1
ATOM 11786 N N . TYR D 1 111 ? 3.967 14.706 6.956 1.00 54.07 552 TYR D N 1
ATOM 11787 C CA . TYR D 1 111 ? 4.770 13.532 6.635 1.00 50.82 552 TYR D CA 1
ATOM 11788 C C . TYR D 1 111 ? 6.238 13.706 6.988 1.00 51.42 552 TYR D C 1
ATOM 11789 O O . TYR D 1 111 ? 7.007 12.756 6.816 1.00 57.71 552 TYR D O 1
ATOM 11807 N N . TRP D 1 112 ? 6.657 14.878 7.463 1.00 48.40 553 TRP D N 1
ATOM 11808 C CA . TRP D 1 112 ? 8.000 14.993 8.015 1.00 46.40 553 TRP D CA 1
ATOM 11809 C C . TRP D 1 112 ? 8.175 14.105 9.239 1.00 47.96 553 TRP D C 1
ATOM 11810 O O . TRP D 1 112 ? 9.283 13.630 9.510 1.00 52.00 553 TRP D O 1
ATOM 11831 N N . HIS D 1 113 ? 7.096 13.844 9.972 1.00 50.19 554 HIS D N 1
ATOM 11832 C CA . HIS D 1 113 ? 7.164 13.140 11.243 1.00 51.80 554 HIS D CA 1
ATOM 11833 C C . HIS D 1 113 ? 6.869 11.649 11.118 1.00 52.77 554 HIS D C 1
ATOM 11834 O O . HIS D 1 113 ? 6.646 10.989 12.136 1.00 56.33 554 HIS D O 1
ATOM 11848 N N . CYS D 1 114 ? 6.865 11.103 9.905 1.00 51.78 555 CYS D N 1
ATOM 11849 C CA . CYS D 1 114 ? 6.662 9.672 9.735 1.00 50.59 555 CYS D CA 1
ATOM 11850 C C . CYS D 1 114 ? 7.842 8.903 10.320 1.00 51.43 555 CYS D C 1
ATOM 11851 O O . CYS D 1 114 ? 8.984 9.367 10.306 1.00 55.91 555 CYS D O 1
ATOM 11859 N N . SER D 1 115 ? 7.555 7.715 10.843 1.00 55.57 556 SER D N 1
ATOM 11860 C CA . SER D 1 115 ? 8.558 6.944 11.564 1.00 54.68 556 SER D CA 1
ATOM 11861 C C . SER D 1 115 ? 8.120 5.488 11.610 1.00 54.93 556 SER D C 1
ATOM 11862 O O . SER D 1 115 ? 7.018 5.131 11.181 1.00 49.83 556 SER D O 1
ATOM 11870 N N . TRP D 1 116 ? 8.998 4.651 12.156 1.00 53.06 557 TRP D N 1
ATOM 11871 C CA . TRP D 1 116 ? 8.833 3.205 12.130 1.00 48.42 557 TRP D CA 1
ATOM 11872 C C . TRP D 1 116 ? 8.292 2.697 13.457 1.00 49.40 557 TRP D C 1
ATOM 11873 O O . TRP D 1 116 ? 8.661 3.193 14.525 1.00 53.32 557 TRP D O 1
ATOM 11894 N N . VAL D 1 117 ? 7.420 1.697 13.374 1.00 53.37 558 VAL D N 1
ATOM 11895 C CA . VAL D 1 117 ? 6.839 1.046 14.538 1.00 54.76 558 VAL D CA 1
ATOM 11896 C C . VAL D 1 117 ? 6.871 -0.456 14.293 1.00 54.18 558 VAL D C 1
ATOM 11897 O O . VAL D 1 117 ? 6.708 -0.921 13.161 1.00 57.78 558 VAL D O 1
ATOM 11910 N N . SER D 1 118 ? 7.086 -1.216 15.362 1.00 50.63 559 SER D N 1
ATOM 11911 C CA . SER D 1 118 ? 7.159 -2.663 15.242 1.00 51.55 559 SER D CA 1
ATOM 11912 C C . SER D 1 118 ? 5.769 -3.249 14.992 1.00 49.94 559 SER D C 1
ATOM 11913 O O . SER D 1 118 ? 4.738 -2.595 15.175 1.00 48.69 559 SER D O 1
ATOM 11921 N N . GLU D 1 119 ? 5.754 -4.515 14.572 1.00 52.45 560 GLU D N 1
ATOM 11922 C CA . GLU D 1 119 ? 4.491 -5.214 14.355 1.00 50.47 560 GLU D CA 1
ATOM 11923 C C . GLU D 1 119 ? 3.757 -5.446 15.671 1.00 54.02 560 GLU D C 1
ATOM 11924 O O . GLU D 1 119 ? 2.551 -5.192 15.770 1.00 53.85 560 GLU D O 1
ATOM 11936 N N . LEU D 1 120 ? 4.473 -5.942 16.690 1.00 59.22 561 LEU D N 1
ATOM 11937 C CA . LEU D 1 120 ? 3.919 -6.034 18.038 1.00 59.15 561 LEU D CA 1
ATOM 11938 C C . LEU D 1 120 ? 3.212 -4.741 18.393 1.00 56.11 561 LEU D C 1
ATOM 11939 O O . LEU D 1 120 ? 2.111 -4.742 18.959 1.00 56.71 561 LEU D O 1
ATOM 11955 N N . GLN D 1 121 ? 3.839 -3.623 18.045 1.00 57.53 562 GLN D N 1
ATOM 11956 C CA . GLN D 1 121 ? 3.367 -2.320 18.484 1.00 56.91 562 GLN D CA 1
ATOM 11957 C C . GLN D 1 121 ? 2.047 -1.959 17.806 1.00 57.50 562 GLN D C 1
ATOM 11958 O O . GLN D 1 121 ? 1.205 -1.284 18.413 1.00 54.85 562 GLN D O 1
ATOM 11972 N N . LEU D 1 122 ? 1.832 -2.423 16.567 1.00 52.17 563 LEU D N 1
ATOM 11973 C CA . LEU D 1 122 ? 0.551 -2.215 15.895 1.00 50.59 563 LEU D CA 1
ATOM 11974 C C . LEU D 1 122 ? -0.521 -3.190 16.370 1.00 53.94 563 LEU D C 1
ATOM 11975 O O . LEU D 1 122 ? -1.666 -2.783 16.593 1.00 53.00 563 LEU D O 1
ATOM 11991 N N . GLU D 1 123 ? -0.195 -4.481 16.504 1.00 68.31 564 GLU D N 1
ATOM 11992 C CA . GLU D 1 123 ? -1.223 -5.423 16.935 1.00 67.74 564 GLU D CA 1
ATOM 11993 C C . GLU D 1 123 ? -1.725 -5.060 18.320 1.00 68.36 564 GLU D C 1
ATOM 11994 O O . GLU D 1 123 ? -2.875 -5.347 18.670 1.00 69.73 564 GLU D O 1
ATOM 12006 N N . LEU D 1 124 ? -0.869 -4.432 19.120 1.00 59.16 565 LEU D N 1
ATOM 12007 C CA . LEU D 1 124 ? -1.180 -4.171 20.516 1.00 59.60 565 LEU D CA 1
ATOM 12008 C C . LEU D 1 124 ? -2.010 -2.905 20.683 1.00 57.92 565 LEU D C 1
ATOM 12009 O O . LEU D 1 124 ? -2.870 -2.845 21.568 1.00 59.73 565 LEU D O 1
ATOM 12025 N N . HIS D 1 125 ? -1.785 -1.895 19.842 1.00 61.72 566 HIS D N 1
ATOM 12026 C CA . HIS D 1 125 ? -2.484 -0.626 19.965 1.00 59.29 566 HIS D CA 1
ATOM 12027 C C . HIS D 1 125 ? -3.298 -0.243 18.733 1.00 59.69 566 HIS D C 1
ATOM 12028 O O . HIS D 1 125 ? -4.054 0.732 18.801 1.00 56.10 566 HIS D O 1
ATOM 12042 N N . CYS D 1 126 ? -3.170 -0.962 17.616 1.00 63.28 567 CYS D N 1
ATOM 12043 C CA . CYS D 1 126 ? -3.877 -0.607 16.385 1.00 62.22 567 CYS D CA 1
ATOM 12044 C C . CYS D 1 126 ? -4.385 -1.846 15.647 1.00 60.13 567 CYS D C 1
ATOM 12045 O O . CYS D 1 126 ? -4.238 -1.965 14.430 1.00 64.12 567 CYS D O 1
ATOM 12053 N N . GLN D 1 127 ? -5.002 -2.790 16.365 1.00 51.94 568 GLN D N 1
ATOM 12054 C CA . GLN D 1 127 ? -5.475 -4.006 15.707 1.00 52.95 568 GLN D CA 1
ATOM 12055 C C . GLN D 1 127 ? -6.359 -3.688 14.509 1.00 54.28 568 GLN D C 1
ATOM 12056 O O . GLN D 1 127 ? -6.106 -4.155 13.393 1.00 59.58 568 GLN D O 1
ATOM 12070 N N . VAL D 1 128 ? -7.433 -2.925 14.737 1.00 52.98 569 VAL D N 1
ATOM 12071 C CA . VAL D 1 128 ? -8.421 -2.693 13.685 1.00 53.35 569 VAL D CA 1
ATOM 12072 C C . VAL D 1 128 ? -7.737 -2.180 12.426 1.00 52.34 569 VAL D C 1
ATOM 12073 O O . VAL D 1 128 ? -7.929 -2.721 11.330 1.00 52.68 569 VAL D O 1
ATOM 12086 N N . MET D 1 129 ? -6.906 -1.144 12.564 1.00 69.20 570 MET D N 1
ATOM 12087 C CA . MET D 1 129 ? -6.124 -0.687 11.420 1.00 66.35 570 MET D CA 1
ATOM 12088 C C . MET D 1 129 ? -5.227 -1.789 10.875 1.00 66.52 570 MET D C 1
ATOM 12089 O O . MET D 1 129 ? -5.108 -1.955 9.656 1.00 72.07 570 MET D O 1
ATOM 12103 N N . PHE D 1 130 ? -4.570 -2.539 11.754 1.00 50.29 571 PHE D N 1
ATOM 12104 C CA . PHE D 1 130 ? -3.562 -3.475 11.275 1.00 53.19 571 PHE D CA 1
ATOM 12105 C C . PHE D 1 130 ? -4.200 -4.716 10.665 1.00 54.88 571 PHE D C 1
ATOM 12106 O O . PHE D 1 130 ? -3.698 -5.249 9.668 1.00 51.82 571 PHE D O 1
ATOM 12123 N N . ARG D 1 131 ? -5.309 -5.184 11.239 1.00 51.18 572 ARG D N 1
ATOM 12124 C CA . ARG D 1 131 ? -6.064 -6.261 10.612 1.00 52.36 572 ARG D CA 1
ATOM 12125 C C . ARG D 1 131 ? -6.571 -5.839 9.240 1.00 52.23 572 ARG D C 1
ATOM 12126 O O . ARG D 1 131 ? -6.489 -6.610 8.278 1.00 52.59 572 ARG D O 1
ATOM 12147 N N . ASN D 1 132 ? -7.093 -4.613 9.126 1.00 51.75 573 ASN D N 1
ATOM 12148 C CA . ASN D 1 132 ? -7.526 -4.113 7.824 1.00 51.57 573 ASN D CA 1
ATOM 12149 C C . ASN D 1 132 ? -6.374 -4.107 6.825 1.00 50.63 573 ASN D C 1
ATOM 12150 O O . ASN D 1 132 ? -6.569 -4.378 5.634 1.00 50.83 573 ASN D O 1
ATOM 12161 N N . TYR D 1 133 ? -5.166 -3.787 7.292 1.00 49.61 574 TYR D N 1
ATOM 12162 C CA . TYR D 1 133 ? -4.008 -3.716 6.406 1.00 48.64 574 TYR D CA 1
ATOM 12163 C C . TYR D 1 133 ? -3.587 -5.108 5.952 1.00 49.23 574 TYR D C 1
ATOM 12164 O O . TYR D 1 133 ? -3.408 -5.355 4.753 1.00 49.14 574 TYR D O 1
ATOM 12182 N N . GLN D 1 134 ? -3.422 -6.032 6.906 1.00 54.99 575 GLN D N 1
ATOM 12183 C CA . GLN D 1 134 ? -3.078 -7.414 6.581 1.00 53.24 575 GLN D CA 1
ATOM 12184 C C . GLN D 1 134 ? -4.013 -8.003 5.533 1.00 55.75 575 GLN D C 1
ATOM 12185 O O . GLN D 1 134 ? -3.591 -8.799 4.687 1.00 56.40 575 GLN D O 1
ATOM 12199 N N . ARG D 1 135 ? -5.288 -7.623 5.576 1.00 56.71 576 ARG D N 1
ATOM 12200 C CA . ARG D 1 135 ? -6.286 -8.199 4.686 1.00 56.70 576 ARG D CA 1
ATOM 12201 C C . ARG D 1 135 ? -6.147 -7.701 3.252 1.00 57.91 576 ARG D C 1
ATOM 12202 O O . ARG D 1 135 ? -6.584 -8.391 2.325 1.00 61.75 576 ARG D O 1
ATOM 12223 N N . LYS D 1 136 ? -5.543 -6.532 3.048 1.00 57.50 577 LYS D N 1
ATOM 12224 C CA . LYS D 1 136 ? -5.384 -5.943 1.726 1.00 56.62 577 LYS D CA 1
ATOM 12225 C C . LYS D 1 136 ? -3.971 -6.061 1.175 1.00 59.31 577 LYS D C 1
ATOM 12226 O O . LYS D 1 136 ? -3.725 -5.614 0.049 1.00 58.77 577 LYS D O 1
ATOM 12245 N N . ASN D 1 137 ? -3.037 -6.635 1.930 1.00 53.43 578 ASN D N 1
ATOM 12246 C CA . ASN D 1 137 ? -1.634 -6.644 1.547 1.00 52.39 578 ASN D CA 1
ATOM 12247 C C . ASN D 1 137 ? -1.032 -8.024 1.746 1.00 54.79 578 ASN D C 1
ATOM 12248 O O . ASN D 1 137 ? -1.359 -8.727 2.706 1.00 52.78 578 ASN D O 1
ATOM 12259 N N . ASP D 1 138 ? -0.152 -8.404 0.820 1.00 56.22 579 ASP D N 1
ATOM 12260 C CA . ASP D 1 138 ? 0.614 -9.638 0.938 1.00 55.47 579 ASP D CA 1
ATOM 12261 C C . ASP D 1 138 ? 1.689 -9.443 2.001 1.00 52.44 579 ASP D C 1
ATOM 12262 O O . ASP D 1 138 ? 2.635 -8.677 1.800 1.00 51.71 579 ASP D O 1
ATOM 12271 N N . MET D 1 139 ? 1.551 -10.118 3.139 1.00 52.43 580 MET D N 1
ATOM 12272 C CA . MET D 1 139 ? 2.440 -9.883 4.269 1.00 51.34 580 MET D CA 1
ATOM 12273 C C . MET D 1 139 ? 3.709 -10.722 4.228 1.00 53.52 580 MET D C 1
ATOM 12274 O O . MET D 1 139 ? 4.421 -10.793 5.235 1.00 53.00 580 MET D O 1
ATOM 12288 N N . ASP D 1 140 ? 4.010 -11.354 3.099 1.00 70.71 581 ASP D N 1
ATOM 12289 C CA . ASP D 1 140 ? 5.254 -12.091 2.936 1.00 74.38 581 ASP D CA 1
ATOM 12290 C C . ASP D 1 140 ? 6.228 -11.406 1.990 1.00 76.55 581 ASP D C 1
ATOM 12291 O O . ASP D 1 140 ? 7.441 -11.534 2.171 1.00 79.06 581 ASP D O 1
ATOM 12300 N N . GLU D 1 141 ? 5.720 -10.671 1.001 1.00 81.16 582 GLU D N 1
ATOM 12301 C CA . GLU D 1 141 ? 6.542 -9.918 0.062 1.00 85.24 582 GLU D CA 1
ATOM 12302 C C . GLU D 1 141 ? 6.447 -8.443 0.415 1.00 81.78 582 GLU D C 1
ATOM 12303 O O . GLU D 1 141 ? 5.393 -7.833 0.180 1.00 79.34 582 GLU D O 1
ATOM 12315 N N . PRO D 1 142 ? 7.484 -7.822 0.973 1.00 54.27 583 PRO D N 1
ATOM 12316 C CA . PRO D 1 142 ? 7.401 -6.390 1.275 1.00 52.13 583 PRO D CA 1
ATOM 12317 C C . PRO D 1 142 ? 7.287 -5.584 -0.005 1.00 52.86 583 PRO D C 1
ATOM 12318 O O . PRO D 1 142 ? 7.984 -5.875 -0.989 1.00 55.19 583 PRO D O 1
ATOM 12329 N N . PRO D 1 143 ? 6.422 -4.573 -0.040 1.00 76.21 584 PRO D N 1
ATOM 12330 C CA . PRO D 1 143 ? 6.143 -3.887 -1.303 1.00 77.19 584 PRO D CA 1
ATOM 12331 C C . PRO D 1 143 ? 7.173 -2.815 -1.620 1.00 76.01 584 PRO D C 1
ATOM 12332 O O . PRO D 1 143 ? 7.939 -2.366 -0.764 1.00 72.90 584 PRO D O 1
ATOM 12343 N N . SER D 1 144 ? 7.176 -2.413 -2.891 1.00 83.91 585 SER D N 1
ATOM 12344 C CA . SER D 1 144 ? 8.038 -1.344 -3.378 1.00 84.79 585 SER D CA 1
ATOM 12345 C C . SER D 1 144 ? 7.211 -0.221 -3.994 1.00 84.53 585 SER D C 1
ATOM 12346 O O . SER D 1 144 ? 7.674 0.487 -4.890 1.00 83.99 585 SER D O 1
ATOM 12354 N N . GLY D 1 145 ? 5.980 -0.056 -3.519 1.00 80.13 586 GLY D N 1
ATOM 12355 C CA . GLY D 1 145 ? 5.108 1.018 -3.961 1.00 79.47 586 GLY D CA 1
ATOM 12356 C C . GLY D 1 145 ? 4.954 1.132 -5.462 1.00 80.74 586 GLY D C 1
ATOM 12357 O O . GLY D 1 145 ? 5.007 2.228 -6.017 1.00 81.07 586 GLY D O 1
ATOM 12358 N N . ASN D 1 159 ? 18.837 13.228 -8.545 1.00 109.02 600 ASN D N 1
ATOM 12359 C CA . ASN D 1 159 ? 19.720 12.146 -8.119 1.00 110.00 600 ASN D CA 1
ATOM 12360 C C . ASN D 1 159 ? 21.020 12.717 -7.558 1.00 109.51 600 ASN D C 1
ATOM 12361 O O . ASN D 1 159 ? 21.598 12.171 -6.613 1.00 106.34 600 ASN D O 1
ATOM 12371 N N . LYS D 1 160 ? 21.464 13.831 -8.146 1.00 117.18 601 LYS D N 1
ATOM 12372 C CA . LYS D 1 160 ? 22.695 14.481 -7.709 1.00 116.26 601 LYS D CA 1
ATOM 12373 C C . LYS D 1 160 ? 22.471 15.404 -6.518 1.00 114.25 601 LYS D C 1
ATOM 12374 O O . LYS D 1 160 ? 23.382 15.586 -5.702 1.00 112.53 601 LYS D O 1
ATOM 12393 N N . ASP D 1 161 ? 21.282 15.995 -6.405 1.00 130.48 602 ASP D N 1
ATOM 12394 C CA . ASP D 1 161 ? 20.961 16.899 -5.308 1.00 127.82 602 ASP D CA 1
ATOM 12395 C C . ASP D 1 161 ? 21.125 16.186 -3.970 1.00 127.59 602 ASP D C 1
ATOM 12396 O O . ASP D 1 161 ? 20.328 15.297 -3.646 1.00 126.29 602 ASP D O 1
ATOM 12405 N N . PRO D 1 162 ? 22.130 16.540 -3.162 1.00 104.43 603 PRO D N 1
ATOM 12406 C CA . PRO D 1 162 ? 22.266 15.867 -1.859 1.00 102.27 603 PRO D CA 1
ATOM 12407 C C . PRO D 1 162 ? 21.053 16.046 -0.967 1.00 96.81 603 PRO D C 1
ATOM 12408 O O . PRO D 1 162 ? 20.803 15.199 -0.101 1.00 94.77 603 PRO D O 1
ATOM 12419 N N . LYS D 1 163 ? 20.289 17.125 -1.153 1.00 93.00 604 LYS D N 1
ATOM 12420 C CA . LYS D 1 163 ? 19.035 17.280 -0.424 1.00 93.26 604 LYS D CA 1
ATOM 12421 C C . LYS D 1 163 ? 18.024 16.224 -0.853 1.00 92.57 604 LYS D C 1
ATOM 12422 O O . LYS D 1 163 ? 17.394 15.572 -0.011 1.00 88.53 604 LYS D O 1
ATOM 12430 N N . PHE D 1 164 ? 17.850 16.047 -2.165 1.00 83.43 605 PHE D N 1
ATOM 12431 C CA . PHE D 1 164 ? 16.956 15.008 -2.669 1.00 82.32 605 PHE D CA 1
ATOM 12432 C C . PHE D 1 164 ? 17.447 13.626 -2.261 1.00 83.30 605 PHE D C 1
ATOM 12433 O O . PHE D 1 164 ? 16.671 12.797 -1.773 1.00 80.37 605 PHE D O 1
ATOM 12450 N N . ALA D 1 165 ? 18.744 13.360 -2.456 1.00 90.29 606 ALA D N 1
ATOM 12451 C CA . ALA D 1 165 ? 19.311 12.069 -2.080 1.00 90.32 606 ALA D CA 1
ATOM 12452 C C . ALA D 1 165 ? 18.985 11.707 -0.637 1.00 88.65 606 ALA D C 1
ATOM 12453 O O . ALA D 1 165 ? 18.823 10.525 -0.311 1.00 87.89 606 ALA D O 1
ATOM 12460 N N . GLU D 1 166 ? 18.882 12.707 0.240 1.00 104.81 607 GLU D N 1
ATOM 12461 C CA . GLU D 1 166 ? 18.522 12.455 1.631 1.00 102.25 607 GLU D CA 1
ATOM 12462 C C . GLU D 1 166 ? 17.012 12.318 1.803 1.00 100.17 607 GLU D C 1
ATOM 12463 O O . GLU D 1 166 ? 16.550 11.506 2.613 1.00 97.80 607 GLU D O 1
ATOM 12475 N N . MET D 1 167 ? 16.229 13.098 1.053 1.00 73.65 608 MET D N 1
ATOM 12476 C CA . MET D 1 167 ? 14.776 12.956 1.093 1.00 70.30 608 MET D CA 1
ATOM 12477 C C . MET D 1 167 ? 14.333 11.645 0.453 1.00 70.46 608 MET D C 1
ATOM 12478 O O . MET D 1 167 ? 13.411 10.986 0.946 1.00 70.03 608 MET D O 1
ATOM 12492 N N . GLU D 1 168 ? 14.971 11.257 -0.654 1.00 66.13 609 GLU D N 1
ATOM 12493 C CA . GLU D 1 168 ? 14.702 9.956 -1.259 1.00 66.08 609 GLU D CA 1
ATOM 12494 C C . GLU D 1 168 ? 14.924 8.831 -0.259 1.00 65.62 609 GLU D C 1
ATOM 12495 O O . GLU D 1 168 ? 14.051 7.981 -0.054 1.00 64.35 609 GLU D O 1
ATOM 12507 N N . GLU D 1 169 ? 16.092 8.817 0.378 1.00 79.53 610 GLU D N 1
ATOM 12508 C CA . GLU D 1 169 ? 16.450 7.714 1.260 1.00 81.12 610 GLU D CA 1
ATOM 12509 C C . GLU D 1 169 ? 15.543 7.662 2.482 1.00 79.08 610 GLU D C 1
ATOM 12510 O O . GLU D 1 169 ? 15.163 6.575 2.933 1.00 79.11 610 GLU D O 1
ATOM 12522 N N . ARG D 1 170 ? 15.166 8.821 3.021 1.00 72.15 611 ARG D N 1
ATOM 12523 C CA . ARG D 1 170 ? 14.425 8.849 4.275 1.00 67.58 611 ARG D CA 1
ATOM 12524 C C . ARG D 1 170 ? 12.911 8.793 4.079 1.00 63.93 611 ARG D C 1
ATOM 12525 O O . ARG D 1 170 ? 12.224 8.119 4.854 1.00 62.41 611 ARG D O 1
ATOM 12546 N N . PHE D 1 171 ? 12.364 9.481 3.072 1.00 62.66 612 PHE D N 1
ATOM 12547 C CA . PHE D 1 171 ? 10.914 9.620 2.954 1.00 61.40 612 PHE D CA 1
ATOM 12548 C C . PHE D 1 171 ? 10.340 9.050 1.664 1.00 61.31 612 PHE D C 1
ATOM 12549 O O . PHE D 1 171 ? 9.353 8.306 1.713 1.00 57.39 612 PHE D O 1
ATOM 12566 N N . TYR D 1 172 ? 10.918 9.378 0.504 1.00 61.65 613 TYR D N 1
ATOM 12567 C CA . TYR D 1 172 ? 10.195 9.185 -0.752 1.00 61.89 613 TYR D CA 1
ATOM 12568 C C . TYR D 1 172 ? 10.060 7.709 -1.113 1.00 60.15 613 TYR D C 1
ATOM 12569 O O . TYR D 1 172 ? 8.987 7.267 -1.539 1.00 60.26 613 TYR D O 1
ATOM 12587 N N . ARG D 1 173 ? 11.130 6.927 -0.965 1.00 74.13 614 ARG D N 1
ATOM 12588 C CA . ARG D 1 173 ? 11.052 5.511 -1.314 1.00 75.41 614 ARG D CA 1
ATOM 12589 C C . ARG D 1 173 ? 10.137 4.724 -0.387 1.00 72.94 614 ARG D C 1
ATOM 12590 O O . ARG D 1 173 ? 10.022 3.506 -0.554 1.00 75.47 614 ARG D O 1
ATOM 12611 N N . TYR D 1 174 ? 9.496 5.379 0.580 1.00 64.88 615 TYR D N 1
ATOM 12612 C CA . TYR D 1 174 ? 8.602 4.728 1.529 1.00 62.00 615 TYR D CA 1
ATOM 12613 C C . TYR D 1 174 ? 7.144 5.101 1.286 1.00 61.62 615 TYR D C 1
ATOM 12614 O O . TYR D 1 174 ? 6.305 4.931 2.177 1.00 65.28 615 TYR D O 1
ATOM 12632 N N . GLY D 1 175 ? 6.826 5.592 0.091 1.00 58.12 616 GLY D N 1
ATOM 12633 C CA . GLY D 1 175 ? 5.452 5.844 -0.293 1.00 58.93 616 GLY D CA 1
ATOM 12634 C C . GLY D 1 175 ? 4.977 7.242 0.042 1.00 58.34 616 GLY D C 1
ATOM 12635 O O . GLY D 1 175 ? 3.849 7.419 0.507 1.00 61.77 616 GLY D O 1
ATOM 12639 N N . ILE D 1 176 ? 5.826 8.242 -0.183 1.00 52.65 617 ILE D N 1
ATOM 12640 C CA . ILE D 1 176 ? 5.513 9.630 0.144 1.00 51.36 617 ILE D CA 1
ATOM 12641 C C . ILE D 1 176 ? 5.804 10.486 -1.080 1.00 52.26 617 ILE D C 1
ATOM 12642 O O . ILE D 1 176 ? 6.933 10.481 -1.587 1.00 55.51 617 ILE D O 1
ATOM 12658 N N . LYS D 1 177 ? 4.793 11.212 -1.558 1.00 51.47 618 LYS D N 1
ATOM 12659 C CA . LYS D 1 177 ? 5.019 12.190 -2.621 1.00 58.63 618 LYS D CA 1
ATOM 12660 C C . LYS D 1 177 ? 5.839 13.361 -2.092 1.00 57.98 618 LYS D C 1
ATOM 12661 O O . LYS D 1 177 ? 5.539 13.882 -1.010 1.00 54.26 618 LYS D O 1
ATOM 12680 N N . PRO D 1 178 ? 6.869 13.807 -2.816 1.00 54.82 619 PRO D N 1
ATOM 12681 C CA . PRO D 1 178 ? 7.581 15.021 -2.386 1.00 54.95 619 PRO D CA 1
ATOM 12682 C C . PRO D 1 178 ? 6.667 16.219 -2.219 1.00 51.41 619 PRO D C 1
ATOM 12683 O O . PRO D 1 178 ? 6.948 17.086 -1.384 1.00 53.33 619 PRO D O 1
ATOM 12694 N N . GLU D 1 179 ? 5.582 16.302 -2.993 1.00 62.18 620 GLU D N 1
ATOM 12695 C CA . GLU D 1 179 ? 4.649 17.411 -2.824 1.00 62.57 620 GLU D CA 1
ATOM 12696 C C . GLU D 1 179 ? 4.006 17.395 -1.446 1.00 57.12 620 GLU D C 1
ATOM 12697 O O . GLU D 1 179 ? 3.691 18.458 -0.899 1.00 58.17 620 GLU D O 1
ATOM 12705 N N . TRP D 1 180 ? 3.809 16.210 -0.868 1.00 48.78 621 TRP D N 1
ATOM 12706 C CA . TRP D 1 180 ? 3.186 16.110 0.446 1.00 51.64 621 TRP D CA 1
ATOM 12707 C C . TRP D 1 180 ? 4.013 16.754 1.547 1.00 50.45 621 TRP D C 1
ATOM 12708 O O . TRP D 1 180 ? 3.487 16.972 2.644 1.00 49.88 621 TRP D O 1
ATOM 12729 N N . MET D 1 181 ? 5.284 17.053 1.286 1.00 48.59 622 MET D N 1
ATOM 12730 C CA . MET D 1 181 ? 6.167 17.665 2.266 1.00 48.33 622 MET D CA 1
ATOM 12731 C C . MET D 1 181 ? 6.527 19.092 1.879 1.00 48.73 622 MET D C 1
ATOM 12732 O O . MET D 1 181 ? 7.384 19.703 2.525 1.00 48.86 622 MET D O 1
ATOM 12746 N N . MET D 1 182 ? 5.887 19.634 0.845 1.00 53.06 623 MET D N 1
ATOM 12747 C CA . MET D 1 182 ? 6.118 20.997 0.396 1.00 53.94 623 MET D CA 1
ATOM 12748 C C . MET D 1 182 ? 4.984 21.892 0.873 1.00 50.53 623 MET D C 1
ATOM 12749 O O . MET D 1 182 ? 3.827 21.470 0.934 1.00 51.53 623 MET D O 1
ATOM 12763 N N . ILE D 1 183 ? 5.321 23.135 1.196 1.00 46.52 624 ILE D N 1
ATOM 12764 C CA . ILE D 1 183 ? 4.330 24.101 1.653 1.00 45.87 624 ILE D CA 1
ATOM 12765 C C . ILE D 1 183 ? 3.523 24.595 0.461 1.00 46.52 624 ILE D C 1
ATOM 12766 O O . ILE D 1 183 ? 4.082 25.073 -0.533 1.00 47.69 624 ILE D O 1
ATOM 12782 N N . HIS D 1 184 ? 2.200 24.471 0.556 1.00 51.57 625 HIS D N 1
ATOM 12783 C CA . HIS D 1 184 ? 1.311 25.211 -0.332 1.00 49.17 625 HIS D CA 1
ATOM 12784 C C . HIS D 1 184 ? 1.120 26.636 0.166 1.00 51.78 625 HIS D C 1
ATOM 12785 O O . HIS D 1 184 ? 1.132 27.584 -0.627 1.00 49.83 625 HIS D O 1
ATOM 12799 N N . ARG D 1 185 ? 0.974 26.803 1.477 1.00 53.04 626 ARG D N 1
ATOM 12800 C CA . ARG D 1 185 ? 0.733 28.104 2.081 1.00 53.70 626 ARG D CA 1
ATOM 12801 C C . ARG D 1 185 ? 0.708 27.929 3.592 1.00 49.15 626 ARG D C 1
ATOM 12802 O O . ARG D 1 185 ? 0.479 26.827 4.099 1.00 45.81 626 ARG D O 1
ATOM 12823 N N . ILE D 1 186 ? 0.961 29.027 4.304 1.00 45.02 627 ILE D N 1
ATOM 12824 C CA . ILE D 1 186 ? 0.843 29.070 5.759 1.00 44.39 627 ILE D CA 1
ATOM 12825 C C . ILE D 1 186 ? -0.503 29.687 6.113 1.00 44.44 627 ILE D C 1
ATOM 12826 O O . ILE D 1 186 ? -0.876 30.738 5.580 1.00 45.24 627 ILE D O 1
ATOM 12842 N N . LEU D 1 187 ? -1.227 29.034 7.016 1.00 43.76 628 LEU D N 1
ATOM 12843 C CA . LEU D 1 187 ? -2.596 29.398 7.356 1.00 43.93 628 LEU D CA 1
ATOM 12844 C C . LEU D 1 187 ? -2.693 30.257 8.608 1.00 44.18 628 LEU D C 1
ATOM 12845 O O . LEU D 1 187 ? -3.491 31.197 8.645 1.00 44.90 628 LEU D O 1
ATOM 12861 N N . ASN D 1 188 ? -1.898 29.960 9.630 1.00 49.06 629 ASN D N 1
ATOM 12862 C CA . ASN D 1 188 ? -1.990 30.642 10.913 1.00 53.28 629 ASN D CA 1
ATOM 12863 C C . ASN D 1 188 ? -0.666 30.454 11.644 1.00 55.84 629 ASN D C 1
ATOM 12864 O O . ASN D 1 188 ? 0.210 29.708 11.197 1.00 52.19 629 ASN D O 1
ATOM 12875 N N . HIS D 1 189 ? -0.529 31.140 12.779 1.00 57.71 630 HIS D N 1
ATOM 12876 C CA . HIS D 1 189 ? 0.633 30.976 13.640 1.00 57.25 630 HIS D CA 1
ATOM 12877 C C . HIS D 1 189 ? 0.191 30.903 15.096 1.00 58.01 630 HIS D C 1
ATOM 12878 O O . HIS D 1 189 ? -0.957 31.202 15.442 1.00 54.98 630 HIS D O 1
ATOM 12892 N N . SER D 1 190 ? 1.134 30.513 15.953 1.00 63.94 631 SER D N 1
ATOM 12893 C CA . SER D 1 190 ? 0.971 30.648 17.393 1.00 64.76 631 SER D CA 1
ATOM 12894 C C . SER D 1 190 ? 2.344 30.584 18.043 1.00 66.92 631 SER D C 1
ATOM 12895 O O . SER D 1 190 ? 3.235 29.869 17.573 1.00 66.50 631 SER D O 1
ATOM 12903 N N . VAL D 1 191 ? 2.506 31.343 19.124 1.00 74.21 632 VAL D N 1
ATOM 12904 C CA . VAL D 1 191 ? 3.716 31.311 19.941 1.00 72.73 632 VAL D CA 1
ATOM 12905 C C . VAL D 1 191 ? 3.439 30.475 21.179 1.00 72.18 632 VAL D C 1
ATOM 12906 O O . VAL D 1 191 ? 2.385 30.614 21.813 1.00 72.80 632 VAL D O 1
ATOM 12919 N N . ASP D 1 192 ? 4.373 29.594 21.524 1.00 68.26 633 ASP D N 1
ATOM 12920 C CA . ASP D 1 192 ? 4.140 28.666 22.617 1.00 66.73 633 ASP D CA 1
ATOM 12921 C C . ASP D 1 192 ? 4.646 29.271 23.925 1.00 69.59 633 ASP D C 1
ATOM 12922 O O . ASP D 1 192 ? 5.005 30.450 24.006 1.00 70.26 633 ASP D O 1
ATOM 12931 N N . LYS D 1 193 ? 4.697 28.437 24.961 1.00 75.63 634 LYS 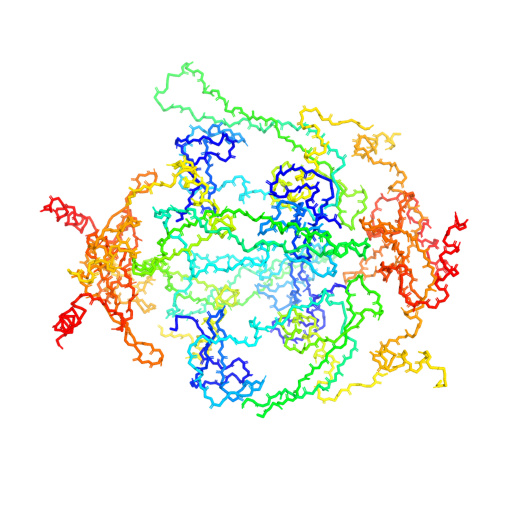D N 1
ATOM 12932 C CA . LYS D 1 193 ? 5.065 28.903 26.291 1.00 77.53 634 LYS D CA 1
ATOM 12933 C C . LYS D 1 193 ? 6.498 29.420 26.323 1.00 79.29 634 LYS D C 1
ATOM 12934 O O . LYS D 1 193 ? 6.770 30.487 26.887 1.00 80.85 634 LYS D O 1
ATOM 12953 N N . LYS D 1 194 ? 7.425 28.689 25.708 1.00 82.16 635 LYS D N 1
ATOM 12954 C CA . LYS D 1 194 ? 8.844 29.015 25.767 1.00 83.42 635 LYS D CA 1
ATOM 12955 C C . LYS D 1 194 ? 9.274 30.022 24.698 1.00 84.11 635 LYS D C 1
ATOM 12956 O O . LYS D 1 194 ? 10.477 30.169 24.448 1.00 84.18 635 LYS D O 1
ATOM 12964 N N . GLY D 1 195 ? 8.326 30.718 24.069 1.00 81.22 636 GLY D N 1
ATOM 12965 C CA . GLY D 1 195 ? 8.641 31.757 23.111 1.00 80.16 636 GLY D CA 1
ATOM 12966 C C . GLY D 1 195 ? 8.804 31.290 21.681 1.00 78.37 636 GLY D C 1
ATOM 12967 O O . GLY D 1 195 ? 8.934 32.134 20.784 1.00 76.90 636 GLY D O 1
ATOM 12971 N N . HIS D 1 196 ? 8.799 29.984 21.438 1.00 85.66 637 HIS D N 1
ATOM 12972 C CA . HIS D 1 196 ? 8.933 29.458 20.088 1.00 83.41 637 HIS D CA 1
ATOM 12973 C C . HIS D 1 196 ? 7.631 29.620 19.320 1.00 83.55 637 HIS D C 1
ATOM 12974 O O . HIS D 1 196 ? 6.540 29.508 19.886 1.00 85.72 637 HIS D O 1
ATOM 12988 N N . VAL D 1 197 ? 7.751 29.886 18.023 1.00 63.14 638 VAL D N 1
ATOM 12989 C CA . VAL D 1 197 ? 6.595 30.150 17.177 1.00 61.54 638 VAL D CA 1
ATOM 12990 C C . VAL D 1 197 ? 6.337 28.927 16.313 1.00 57.12 638 VAL D C 1
ATOM 12991 O O . VAL D 1 197 ? 7.255 28.187 15.940 1.00 55.62 638 VAL D O 1
ATOM 13004 N N . HIS D 1 198 ? 5.066 28.718 16.005 1.00 56.50 639 HIS D N 1
ATOM 13005 C CA . HIS D 1 198 ? 4.601 27.568 15.249 1.00 56.70 639 HIS D CA 1
ATOM 13006 C C . HIS D 1 198 ? 3.699 28.074 14.138 1.00 56.92 639 HIS D C 1
ATOM 13007 O O . HIS D 1 198 ? 2.985 29.067 14.308 1.00 54.90 639 HIS D O 1
ATOM 13021 N N . TYR D 1 199 ? 3.749 27.406 12.992 1.00 50.80 640 TYR D N 1
ATOM 13022 C CA . TYR D 1 199 ? 2.947 27.803 11.847 1.00 50.59 640 TYR D CA 1
ATOM 13023 C C . TYR D 1 199 ? 2.051 26.656 11.414 1.00 47.91 640 TYR D C 1
ATOM 13024 O O . TYR D 1 199 ? 2.467 25.494 11.406 1.00 45.85 640 TYR D O 1
ATOM 13042 N N . LEU D 1 200 ? 0.806 26.995 11.089 1.00 42.23 641 LEU D N 1
ATOM 13043 C CA . LEU D 1 200 ? -0.151 26.035 10.560 1.00 41.73 641 LEU D CA 1
ATOM 13044 C C . LEU D 1 200 ? 0.044 25.976 9.051 1.00 41.92 641 LEU D C 1
ATOM 13045 O O . LEU D 1 200 ? -0.182 26.968 8.352 1.00 42.45 641 LEU D O 1
ATOM 13061 N N . ILE D 1 201 ? 0.474 24.823 8.556 1.00 43.61 642 ILE D N 1
ATOM 13062 C CA . ILE D 1 201 ? 0.930 24.676 7.180 1.00 46.87 642 ILE D CA 1
ATOM 13063 C C . ILE D 1 201 ? -0.063 23.803 6.434 1.00 45.97 642 ILE D C 1
ATOM 13064 O O . ILE D 1 201 ? -0.324 22.663 6.838 1.00 43.41 642 ILE D O 1
ATOM 13080 N N . LYS D 1 202 ? -0.609 24.330 5.343 1.00 48.05 643 LYS D N 1
ATOM 13081 C CA . LYS D 1 202 ? -1.210 23.473 4.337 1.00 46.95 643 LYS D CA 1
ATOM 13082 C C . LYS D 1 202 ? -0.111 22.925 3.441 1.00 47.71 643 LYS D C 1
ATOM 13083 O O . LYS D 1 202 ? 0.816 23.644 3.061 1.00 49.47 643 LYS D O 1
ATOM 13102 N N . TRP D 1 203 ? -0.219 21.648 3.105 1.00 46.88 644 TRP D N 1
ATOM 13103 C CA . TRP D 1 203 ? 0.780 20.970 2.300 1.00 47.96 644 TRP D CA 1
ATOM 13104 C C . TRP D 1 203 ? 0.243 20.777 0.889 1.00 46.98 644 TRP D C 1
ATOM 13105 O O . TRP D 1 203 ? -0.970 20.724 0.663 1.00 47.29 644 TRP D O 1
ATOM 13126 N N . ARG D 1 204 ? 1.160 20.686 -0.064 1.00 58.67 645 ARG D N 1
ATOM 13127 C CA . ARG D 1 204 ? 0.769 20.576 -1.460 1.00 58.95 645 ARG D CA 1
ATOM 13128 C C . ARG D 1 204 ? 0.213 19.191 -1.772 1.00 58.11 645 ARG D C 1
ATOM 13129 O O . ARG D 1 204 ? 0.719 18.171 -1.297 1.00 59.50 645 ARG D O 1
ATOM 13150 N N . ASP D 1 205 ? -0.851 19.169 -2.573 1.00 52.68 646 ASP D N 1
ATOM 13151 C CA . ASP D 1 205 ? -1.544 17.948 -2.981 1.00 52.65 646 ASP D CA 1
ATOM 13152 C C . ASP D 1 205 ? -2.133 17.190 -1.797 1.00 51.69 646 ASP D C 1
ATOM 13153 O O . ASP D 1 205 ? -2.388 15.986 -1.893 1.00 51.99 646 ASP D O 1
ATOM 13162 N N . LEU D 1 206 ? -2.349 17.874 -0.675 1.00 58.23 647 LEU D N 1
ATOM 13163 C CA . LEU D 1 206 ? -3.082 17.326 0.455 1.00 54.26 647 LEU D CA 1
ATOM 13164 C C . LEU D 1 206 ? -4.206 18.282 0.832 1.00 52.62 647 LEU D C 1
ATOM 13165 O O . LEU D 1 206 ? -4.015 19.505 0.796 1.00 54.05 647 LEU D O 1
ATOM 13181 N N . PRO D 1 207 ? -5.386 17.768 1.207 1.00 52.49 648 PRO D N 1
ATOM 13182 C CA . PRO D 1 207 ? -6.497 18.677 1.522 1.00 49.89 648 PRO D CA 1
ATOM 13183 C C . PRO D 1 207 ? -6.212 19.540 2.742 1.00 50.19 648 PRO D C 1
ATOM 13184 O O . PRO D 1 207 ? -5.183 19.380 3.405 1.00 50.73 648 PRO D O 1
ATOM 13195 N N . TYR D 1 208 ? -7.132 20.459 3.046 1.00 50.68 649 TYR D N 1
ATOM 13196 C CA . TYR D 1 208 ? -6.958 21.362 4.179 1.00 46.85 649 TYR D CA 1
ATOM 13197 C C . TYR D 1 208 ? -6.992 20.639 5.517 1.00 50.35 649 TYR D C 1
ATOM 13198 O O . TYR D 1 208 ? -6.323 21.070 6.465 1.00 49.10 649 TYR D O 1
ATOM 13216 N N . ASP D 1 209 ? -7.767 19.564 5.633 1.00 59.17 650 ASP D N 1
ATOM 13217 C CA . ASP D 1 209 ? -7.801 18.836 6.894 1.00 56.59 650 ASP D CA 1
ATOM 13218 C C . ASP D 1 209 ? -6.521 18.052 7.156 1.00 55.22 650 ASP D C 1
ATOM 13219 O O . ASP D 1 209 ? -6.365 17.512 8.255 1.00 53.86 650 ASP D O 1
ATOM 13228 N N . GLN D 1 210 ? -5.598 17.995 6.196 1.00 50.67 651 GLN D N 1
ATOM 13229 C CA . GLN D 1 210 ? -4.260 17.465 6.429 1.00 50.47 651 GLN D CA 1
ATOM 13230 C C . GLN D 1 210 ? -3.255 18.553 6.790 1.00 50.32 651 GLN D C 1
ATOM 13231 O O . GLN D 1 210 ? -2.055 18.271 6.866 1.00 50.66 651 GLN D O 1
ATOM 13245 N N . ALA D 1 211 ? -3.711 19.785 6.994 1.00 46.06 652 ALA D N 1
ATOM 13246 C CA . ALA D 1 211 ? -2.827 20.829 7.482 1.00 46.45 652 ALA D CA 1
ATOM 13247 C C . ALA D 1 211 ? -2.433 20.544 8.925 1.00 46.62 652 ALA D C 1
ATOM 13248 O O . ALA D 1 211 ? -3.216 19.999 9.708 1.00 48.21 652 ALA D O 1
ATOM 13255 N N . SER D 1 212 ? -1.203 20.908 9.275 1.00 48.09 653 SER D N 1
ATOM 13256 C CA . SER D 1 212 ? -0.656 20.557 10.577 1.00 48.57 653 SER D CA 1
ATOM 13257 C C . SER D 1 212 ? 0.307 21.642 11.038 1.00 49.27 653 SER D C 1
ATOM 13258 O O . SER D 1 212 ? 0.851 22.406 10.235 1.00 53.32 653 SER D O 1
ATOM 13266 N N . TRP D 1 213 ? 0.508 21.695 12.351 1.00 48.55 654 TRP D N 1
ATOM 13267 C CA . TRP D 1 213 ? 1.380 22.690 12.950 1.00 49.29 654 TRP D CA 1
ATOM 13268 C C . TRP D 1 213 ? 2.830 22.237 12.878 1.00 51.12 654 TRP D C 1
ATOM 13269 O O . TRP D 1 213 ? 3.146 21.066 13.106 1.00 51.75 654 TRP D O 1
ATOM 13290 N N . GLU D 1 214 ? 3.712 23.177 12.558 1.00 53.76 655 GLU D N 1
ATOM 13291 C CA . GLU D 1 214 ? 5.142 22.929 12.523 1.00 53.89 655 GLU D CA 1
ATOM 13292 C C . GLU D 1 214 ? 5.859 24.075 13.218 1.00 54.64 655 GLU D C 1
ATOM 13293 O O . GLU D 1 214 ? 5.397 25.219 13.201 1.00 53.91 655 GLU D O 1
ATOM 13305 N N . SER D 1 215 ? 6.994 23.758 13.830 1.00 61.30 656 SER D N 1
ATOM 13306 C CA . SER D 1 215 ? 7.818 24.789 14.432 1.00 63.37 656 SER D CA 1
ATOM 13307 C C . SER D 1 215 ? 8.584 25.554 13.356 1.00 62.38 656 SER D C 1
ATOM 13308 O O . SER D 1 215 ? 8.815 25.064 12.246 1.00 59.09 656 SER D O 1
ATOM 13316 N N . GLU D 1 216 ? 8.969 26.781 13.708 1.00 75.20 657 GLU D N 1
ATOM 13317 C CA . GLU D 1 216 ? 9.820 27.596 12.849 1.00 77.06 657 GLU D CA 1
ATOM 13318 C C . GLU D 1 216 ? 11.011 26.818 12.310 1.00 79.08 657 GLU D C 1
ATOM 13319 O O . GLU D 1 216 ? 11.441 27.026 11.169 1.00 79.86 657 GLU D O 1
ATOM 13331 N N . ASP D 1 217 ? 11.577 25.942 13.129 1.00 78.10 658 ASP D N 1
ATOM 13332 C CA . ASP D 1 217 ? 12.955 25.511 12.959 1.00 82.14 658 ASP D CA 1
ATOM 13333 C C . ASP D 1 217 ? 13.105 24.284 12.068 1.00 82.95 658 ASP D C 1
ATOM 13334 O O . ASP D 1 217 ? 14.233 23.822 11.867 1.00 87.33 658 ASP D O 1
ATOM 13343 N N . VAL D 1 218 ? 12.014 23.757 11.522 1.00 77.64 659 VAL D N 1
ATOM 13344 C CA . VAL D 1 218 ? 12.084 22.585 10.655 1.00 79.89 659 VAL D CA 1
ATOM 13345 C C . VAL D 1 218 ? 12.577 23.030 9.284 1.00 82.73 659 VAL D C 1
ATOM 13346 O O . VAL D 1 218 ? 12.088 24.020 8.727 1.00 83.82 659 VAL D O 1
ATOM 13359 N N . GLU D 1 219 ? 13.548 22.300 8.733 1.00 72.77 660 GLU D N 1
ATOM 13360 C CA . GLU D 1 219 ? 14.182 22.694 7.475 1.00 74.27 660 GLU D CA 1
ATOM 13361 C C . GLU D 1 219 ? 13.254 22.332 6.320 1.00 74.65 660 GLU D C 1
ATOM 13362 O O . GLU D 1 219 ? 13.390 21.301 5.656 1.00 75.71 660 GLU D O 1
ATOM 13374 N N . ILE D 1 220 ? 12.297 23.221 6.075 1.00 71.16 661 ILE D N 1
ATOM 13375 C CA . ILE D 1 220 ? 11.358 23.100 4.966 1.00 67.62 661 ILE D CA 1
ATOM 13376 C C . ILE D 1 220 ? 11.790 24.069 3.875 1.00 66.99 661 ILE D C 1
ATOM 13377 O O . ILE D 1 220 ? 12.185 25.208 4.159 1.00 67.31 661 ILE D O 1
ATOM 13393 N N . GLN D 1 221 ? 11.730 23.621 2.625 1.00 69.01 662 GLN D N 1
ATOM 13394 C CA . GLN D 1 221 ? 12.135 24.475 1.518 1.00 68.10 662 GLN D CA 1
ATOM 13395 C C . GLN D 1 221 ? 11.257 25.717 1.446 1.00 71.44 662 GLN D C 1
ATOM 13396 O O . GLN D 1 221 ? 10.057 25.670 1.734 1.00 69.26 662 GLN D O 1
ATOM 13410 N N . ASP D 1 222 ? 11.865 26.838 1.056 1.00 78.42 663 ASP D N 1
ATOM 13411 C CA . ASP D 1 222 ? 11.151 28.091 0.818 1.00 77.24 663 ASP D CA 1
ATOM 13412 C C . ASP D 1 222 ? 10.395 28.568 2.051 1.00 74.55 663 ASP D C 1
ATOM 13413 O O . ASP D 1 222 ? 9.517 29.430 1.953 1.00 73.69 663 ASP D O 1
ATOM 13422 N N . TYR D 1 223 ? 10.721 28.013 3.216 1.00 65.47 664 TYR D N 1
ATOM 13423 C CA . TYR D 1 223 ? 9.934 28.276 4.414 1.00 61.81 664 TYR D CA 1
ATOM 13424 C C . TYR D 1 223 ? 10.088 29.724 4.859 1.00 61.57 664 TYR D C 1
ATOM 13425 O O . TYR D 1 223 ? 9.160 30.288 5.445 1.00 61.05 664 TYR D O 1
ATOM 13443 N N . ASP D 1 224 ? 11.216 30.363 4.538 1.00 72.31 665 ASP D N 1
ATOM 13444 C CA . ASP D 1 224 ? 11.349 31.796 4.795 1.00 75.34 665 ASP D CA 1
ATOM 13445 C C . ASP D 1 224 ? 10.363 32.609 3.955 1.00 75.27 665 ASP D C 1
ATOM 13446 O O . ASP D 1 224 ? 9.809 33.606 4.433 1.00 75.44 665 ASP D O 1
ATOM 13455 N N . LEU D 1 225 ? 10.134 32.208 2.699 1.00 62.67 666 LEU D N 1
ATOM 13456 C CA . LEU D 1 225 ? 9.252 32.987 1.833 1.00 64.13 666 LEU D CA 1
ATOM 13457 C C . LEU D 1 225 ? 7.796 32.870 2.263 1.00 61.58 666 LEU D C 1
ATOM 13458 O O . LEU D 1 225 ? 7.041 33.846 2.184 1.00 62.68 666 LEU D O 1
ATOM 13474 N N . PHE D 1 226 ? 7.378 31.684 2.706 1.00 63.07 667 PHE D N 1
ATOM 13475 C CA . PHE D 1 226 ? 5.995 31.497 3.126 1.00 61.49 667 PHE D CA 1
ATOM 13476 C C . PHE D 1 226 ? 5.717 32.135 4.477 1.00 60.46 667 PHE D C 1
ATOM 13477 O O . PHE D 1 226 ? 4.563 32.473 4.763 1.00 59.31 667 PHE D O 1
ATOM 13494 N N . LYS D 1 227 ? 6.745 32.318 5.306 1.00 69.10 668 LYS D N 1
ATOM 13495 C CA . LYS D 1 227 ? 6.577 33.103 6.522 1.00 68.55 668 LYS D CA 1
ATOM 13496 C C . LYS D 1 227 ? 6.348 34.569 6.183 1.00 69.29 668 LYS D C 1
ATOM 13497 O O . LYS D 1 227 ? 5.374 35.178 6.638 1.00 67.16 668 LYS D O 1
ATOM 13516 N N . GLN D 1 228 ? 7.232 35.154 5.371 1.00 83.11 669 GLN D N 1
ATOM 13517 C CA . GLN D 1 228 ? 7.064 36.554 5.002 1.00 84.85 669 GLN D CA 1
ATOM 13518 C C . GLN D 1 228 ? 5.758 36.770 4.250 1.00 85.30 669 GLN D C 1
ATOM 13519 O O . GLN D 1 228 ? 5.128 37.825 4.387 1.00 87.82 669 GLN D O 1
ATOM 13533 N N . SER D 1 229 ? 5.337 35.787 3.450 1.00 69.25 670 SER D N 1
ATOM 13534 C CA . SER D 1 229 ? 4.074 35.909 2.730 1.00 69.51 670 SER D CA 1
ATOM 13535 C C . SER D 1 229 ? 2.891 35.848 3.686 1.00 67.37 670 SER D C 1
ATOM 13536 O O . SER D 1 229 ? 1.910 36.578 3.504 1.00 68.53 670 SER D O 1
ATOM 13544 N N . TYR D 1 230 ? 2.951 34.970 4.695 1.00 84.82 671 TYR D N 1
ATOM 13545 C CA . TYR D 1 230 ? 1.980 35.020 5.781 1.00 83.39 671 TYR D CA 1
ATOM 13546 C C . TYR D 1 230 ? 1.718 36.469 6.176 1.00 83.27 671 TYR D C 1
ATOM 13547 O O . TYR D 1 230 ? 0.589 36.969 6.118 1.00 81.27 671 TYR D O 1
ATOM 13565 N N . TRP D 1 231 ? 2.793 37.137 6.612 1.00 68.37 672 TRP D N 1
ATOM 13566 C CA . TRP D 1 231 ? 2.665 38.369 7.376 1.00 69.87 672 TRP D CA 1
ATOM 13567 C C . TRP D 1 231 ? 2.261 39.542 6.497 1.00 72.93 672 TRP D C 1
ATOM 13568 O O . TRP D 1 231 ? 1.668 40.506 6.992 1.00 74.07 672 TRP D O 1
ATOM 13589 N N . ASN D 1 232 ? 2.562 39.485 5.199 1.00 80.88 673 ASN D N 1
ATOM 13590 C CA . ASN D 1 232 ? 2.120 40.552 4.311 1.00 85.42 673 ASN D CA 1
ATOM 13591 C C . ASN D 1 232 ? 0.600 40.607 4.240 1.00 83.87 673 ASN D C 1
ATOM 13592 O O . ASN D 1 232 ? 0.023 41.676 4.010 1.00 86.19 673 ASN D O 1
ATOM 13603 N N . HIS D 1 233 ? -0.062 39.473 4.442 1.00 120.74 674 HIS D N 1
ATOM 13604 C CA . HIS D 1 233 ? -1.514 39.405 4.392 1.00 121.79 674 HIS D CA 1
ATOM 13605 C C . HIS D 1 233 ? -2.109 40.204 5.547 1.00 123.74 674 HIS D C 1
ATOM 13606 O O . HIS D 1 233 ? -3.295 40.530 5.545 1.00 126.58 674 HIS D O 1
#

Solvent-accessible surface area: 50684 Å² total; per-residue (Å²): 165,67,51,12,67,25,0,74,68,55,121,90,20,65,129,18,12,24,3,85,89,33,55,2,0,11,15,41,118,14,10,43,38,19,43,52,112,42,44,131,70,125,33,71,0,45,80,55,79,21,94,87,30,115,27,126,5,57,104,12,29,14,2,76,96,12,164,52,51,92,50,19,104,34,94,95,65,145,129,35,81,125,137,67,111,63,51,168,65,51,107,10,89,62,73,42,38,0,5,0,7,3,113,61,55,3,11,44,58,4,30,80,8,30,34,58,20,0,57,50,80,13,86,37,24,0,81,12,30,55,114,139,55,104,25,111,133,40,71,126,67,126,121,134,107,62,121,36,66,97,132,2,31,120,31,34,6,109,42,60,35,5,54,4,84,70,16,19,24,51,51,86,59,120,137,47,80,32,43,9,10,0,12,1,107,95,23,59,32,69,38,24,6,92,4,36,63,108,40,162,9,108,77,12,104,121,56,42,99,64,17,93,90,145,127,186,140,75,52,17,69,24,0,69,71,52,128,90,22,64,150,20,2,13,0,82,86,31,44,0,0,11,14,41,122,12,10,52,39,17,47,50,105,62,33,120,57,128,34,64,0,46,63,54,81,20,91,84,36,111,32,149,9,48,106,9,29,15,1,88,102,16,165,52,53,92,52,18,108,37,101,98,71,143,133,31,79,124,133,66,111,75,46,173,74,53,109,15,98,67,61,42,44,0,4,0,6,3,65,62,52,2,13,50,60,7,35,81,7,23,36,48,18,0,40,48,97,16,91,35,21,0,82,7,32,53,118,137,56,97,22,114,130,54,58,113,88,139,147,131,60,97,38,66,103,126,0,33,124,22,39,2,87,42,48,54,6,57,7,85,89,14,17,26,68,52,104,53,134,91,42,74,35,58,10,8,0,15,2,94,90,22,54,28,64,43,24,4,92,9,32,45,104,42,145,13,114,75,9,99,112,55,38,123,49,23,98,125,161,192,132,99,56,39,17,80,27,0,69,74,54,121,87,18,64,141,28,7,19,1,88,88,32,55,0,0,10,12,40,121,15,12,40,38,24,42,50,110,76,32,131,42,130,31,67,0,44,67,53,84,21,91,83,34,111,35,148,4,54,103,16,30,17,2,76,107,10,164,61,53,94,53,15,110,39,81,116,72,146,122,28,95,121,138,67,110,70,46,152,63,55,97,10,112,54,82,47,51,0,3,0,7,1,102,61,54,3,12,33,52,9,30,83,8,38,35,54,21,0,43,48,93,18,88,34,28,3,85,15,35,57,116,139,59,80,18,104,127,53,65,141,83,141,100,80,100,65,106,25,62,96,156,1,26,115,21,47,4,119,43,50,36,8,46,4,89,92,15,20,25,38,49,92,55,143,83,43,76,25,50,10,9,0,13,2,98,105,24,54,32,61,51,24,5,95,4,31,52,104,45,148,10,58,77,10,107,107,55,31,122,69,21,78,81,108,129,136,131,166,97,139,78,37,18,60,29,0,60,83,53,117,88,35,60,151,20,12,25,2,92,89,36,52,0,0,8,12,48,123,25,16,53,36,34,42,104,123,77,48,134,64,153,32,83,0,44,70,55,82,18,91,85,33,113,30,151,5,34,114,11,29,12,3,85,104,14,167,64,56,87,90,92,148,15,161,60,74,41,48,0,6,0,7,2,58,64,51,3,12,39,58,6,32,79,6,29,26,57,18,0,54,44,99,20,93,34,25,0,86,14,30,56,115,141,56,97,27,114,124,51,55,115,108,157,185,66,104,155,80,46,110,32,66,108,134,0,36,130,27,40,7,91,42,45,49,6,61,8,89,75,14,17,25,66,49,95,58,152,122,50,88,30,49,10,8,0,17,1,107,96,20,62,31,69,39,22,5,91,4,29,55,103,42,158,13,128,68,11,103,120,52,47,108,67,44,134,114,200

InterPro domains:
  IPR000330 SNF2, N-terminal domain [PF00176] (729-1024)
  IPR000953 Chromo/chromo shadow domain [PS50013] (529-586)
  IPR000953 Chromo/chromo shadow domain [PS50013] (622-657)
  IPR000953 Chromo/chromo shadow domain [SM00298] (499-579)
  IPR000953 Chromo/chromo shadow domain [SM00298] (620-677)
  IPR001650 Helicase, C-terminal domain-like [PF00271] (1052-1164)
  IPR001650 Helicase, C-terminal domain-like [PS51194] (1054-1203)
  IPR001650 Helicase, C-terminal domain-like [SM00490] (1080-1164)
  IPR001965 Zinc finger, PHD-type [SM00249] (372-415)
  IPR001965 Zinc finger, PHD-type [SM00249] (451-494)
  IPR002464 DNA/RNA helicase, ATP-dependent, DEAH-box type, conserved site [PS00690] (868-877)
  IPR009462 CHD subfamily II, SANT-like domain [PF06461] (1383-1520)
  IPR009462 CHD subfamily II, SANT-like domain [SM01146] (1366-1523)
  IPR009463 Domain of unknown function DUF1087 [PF06465] (1294-1347)
  IPR009463 Domain of unknown function DUF1087 [SM01147] (1289-1353)
  IPR011011 Zinc finger, FYVE/PHD-type [SSF57903] (342-416)
  IPR012957 CHD, C-terminal 2 [PF08074] (1726-1871)
  IPR012958 CHD, N-terminal [PF08073] (164-217)
  IPR013083 Zinc finger, RING/FYVE/PHD-type [G3DSA:3.30.40.10] (361-420)
  IPR013083 Zinc finger, RING/FYVE/PHD-type [G3DSA:3.30.40.10] (442-501)

GO terms:
  GO:0003714 transcription corepressor activity (F, IDA)
  GO:0010629 negative regulation of gene expression (P, IDA)
  GO:0090575 RNA polymerase II transcription regulator complex (C, IDA)
  GO:0001221 transcription coregulator binding (F, IPI)
  GO:0000781 chromosome, telomeric region (C, IDA)
  GO:0016581 NuRD complex (C, IDA)
  GO:0005634 nucleus (C, EXP)
  GO:0005515 protein binding (F, IPI)
  GO:0042826 histone deacetylase binding (F, IPI)
  GO:0003677 DNA binding (F, TAS)
  GO:0008270 zinc ion binding (F, TAS)
  GO:0005654 nucleoplasm (C, TAS)
  GO:0061629 RNA polymerase II-specific DNA-binding transcription factor binding (F, IPI)
  GO:0005654 nucleoplasm (C, IDA)
  GO:0006338 chromatin remodeling (P, IDA)
  GO:0090734 site of DNA damage (C, IDA)
  GO:0005634 nucleus (C, IDA)
  GO:0005737 cytoplasm (C, IDA)
  GO:0005813 centrosome (C, IDA)
  GO:0016887 ATP hydrolysis activity (F, IDA)

CATH classification: 2.40.50.40

Organism: Homo sapiens (NCBI:txid9606)

Sequence (848 aa):
DHHMEFCRVCKDGGELLCCDTCPSSYHIHCLNPPLPEIPNGEWLCPRCTCPALKGKVQKILIWKWGQPPSPTPVPRPPDADPNTPSPKPLEGRPERQFFVKWQGMSYWHCSWVSELQLELHCQVMFRNYQRKNDMDEPPSGDPKFAEMEERFYRYGIKPEWMMIHRILNHSVDKKGHVHYLIKWRDLPYDQASWESEDVEIQDYDLFKQSYWNHREDHHMEFCRVCKDGGELLCCDTCPSSYHIHCLNPPLPEIPNGEWLCPRCTCPALKGKVQKILIWKWGQPPSPTPVPRPPDADPNTPSPKPLEGRPERQFFVKWQGMSYWHCSWVSELQLELHCQVMFRNYQRKNDMDEPPSGPKFAEMEERFYRYGIKPEWMMIHRILNHSVDKKGHVHYLIKWRDLPYDQASWESEDVEIQDYDLFKQSYWNHRDDHHMEFCRVCKDGGELLCCDTCPSSYHIHCLNPPLPEIPNGEWLCPRCTCPALKGKVQKILIWKWGQPPSPTPVPRPPDADPNTPSPKPLEGRPERQFFVKWQGMSYWHCSWVSELQLELHCQVMFRNYQRKNDMDEPPSKDPKFAEMEERFYRYGIKPEWMMIHRILNHSVDKKGHVHYLIKWRDLPYDQASWESEDVEIQDYDLFKQSYWNHRELMDDHHMEFCRVCKDGGELLCCDTCPSSYHIHCLNPPLPEIPNGEWLCPRCTCPALKGKVQKILIWKWGQPPSPTEGRPERQFFVKWQGMSYWHCSWVSELQLELHCQVMFRNYQRKNDMDEPPSGNKDPKFAEMEERFYRYGIKPEWMMIHRILNHSVDKKGHVHYLIKWRDLPYDQASWESEDVEIQDYDLFKQSYWNH

Foldseek 3Di:
DAAPQAAPQPRHHDDWAAAPPDRHIHQQVRDQQRDPDRDDDHDHHCLRVFDADPAAFDDWQWKDWDDRDDFAADDADPPDDPPDDGDDGRGGDIWMKTFTDHPQDALVPTDIDTPSRCVNPVVVNVVVVPVVDDPPHIDFAVVVVCVCCVPGRRRPDDVQSQAFDAWDDWDADPVGWIWTFTDTGPDDSSNTHIDTLPDDHVCSVVRVVVVVVVVD/DAADQAAPQPRHHDDWAAAPPDRHTHDQVRDQQRDPDRDDDGDHHCLRVPDADPAAFDFFQWKDWDDGDDFAQDDADDVDDPPDDRDDGRHGGTWMKTFTDHPQDALVPTDIDTPSNCVNPVVVVVVVVPVVDDPPDIDWFVVVVVCCVPRVRRPDDVQSQAFPAWDDKDADPVGWIKTFTDTGPDDPSRTHIDTLPDDHPCSVVRVVVVVVVD/DLQADQAAPQPRHHDDWAAAPPDRHIHDQVRDQQRDPDRDDDHDHHCLRPFDADPAAFPFWQWKDWDDRDDFADDDADDCNDPVDDRDDGRTGDIFMKTFTDHPQDALVPTDIDTPSNCCNPVVVVVVVVPVVDDPPDTDFVVCVCVVCCVPGVRRPDDVQSQAFPAWDDWDQDPVGWIKTFTDTGPDDSSNTHIGTPPDDGPCSVVRVVVVVVVVVVD/DVAALQAAPQPRHHDDWAAAPPDRHTHDQVSDFLRAPDRDPDHDHHCLRVPDADPAAFDAFQWKDWDDFDDRVPGDIFIKTWTDHQQDALVPTDIDTPSNCCNPPVVRVVVVVVVDDPPDTDQCPPPVVVVVCCVPGVSRHDDPQSQAFPAWDDKDADDVRWIKTFTDTGPDDSSSTHIDTPPDPHPCSVVRVVVVVVD

B-factor: mean 67.93, std 21.59, range [30.0, 183.91]

Secondary structure (DSSP, 8-state):
----SS-TTT---SS-EE-SSSS-EE-GGGSSS--SS--SS----TTTTPPPPSS-EEEEEEEEE-PPPPPBP-PPPTT--TTSPPPPPBP----EEEEEEETTS-GGG-EEEEHHHHHHH-HHHHHHHHHTS-SSS-----HHHHHHHHHTGGGT--GGGGSEEEEEEEEE-TT--EEEEEEETTS-GGG-EEEETTS--TTHHHHHHHHHHHH-/----SS-TTT---SS-EE-SSSS-EE-TTTSSS--SS--SS----TTTTPPPPSS-EEEEEEEEE-PPPPPBPPPPPTT--TTSPPPPPB-----EEEEEEETTS-GGG-EEEEHHHHHHHSHHHHHHHHHHS-TTS-----HHHHHHHHTGGGT--GGGGSEEEEEEEEE-SSS-EEEEEEETTS-GGG-EEEETTS--TTHHHHHHHHHHH-/-----SS-TTT---SS-EE-SSSS-EE-TTTSSSPPSS--SS----TTTTPPPPSS-EEEEEEEEEPPP-PPBP-PPPTT--TTSPPPPPBP----EEEEEEETTS-GGG-EEEEHHHHHHHSHHHHHHHHHTS-TTS----TTHHHHHHHHTGGGT--GGGGSEEEEEEEEE-TTS-EEEEEEETTS-GGG-EEEETTS--TTHHHHHHHHHHHHHT-/--S--SS-TTT---SS-EE-SSSS-EE-TTTSSSPPSSPPSS----TTTTPPPPSS-EEEEEEEEEPPP-----PPP-EEEEEEETTS-GGG-EEEEHHHHHHH-HHHHHHHHHHS-SSS-------HHHHHHHHHTGGGT--GGGGSEEEEEEEEE-TTS-EEEEEEETTS-GGG-EEEETTS--TTHHHHHHHHHH-

Nearest PDB structures (foldseek):
  6q3m-assembly1_A  TM=1.005E+00  e=7.153E-44  Homo sapiens
  6q3m-assembly2_B  TM=9.953E-01  e=3.586E-41  Homo sapiens
  6q3m-assembly3_C  TM=9.795E-01  e=4.262E-41  Homo sapiens
  6q3m-assembly4_D  TM=9.847E-01  e=3.199E-35  Homo sapiens
  6guu-assembly1_A  TM=9.461E-01  e=5.373E-30  Homo sapiens

Radius of gyration: 33.21 Å; Cα contacts (8 Å, |Δi|>4): 1387; chains: 4; bounding box: 94×79×85 Å